Protein AF-A0AAN6Z1H6-F1 (afdb_monomer)

pLDDT: mean 76.04, std 21.42, range [24.66, 97.5]

Solvent-accessible surface area (backbone atoms only — not comparable to full-atom values): 47431 Å² total; per-residue (Å²): 139,84,82,83,89,82,88,86,86,88,84,87,85,90,84,88,84,87,89,84,86,88,87,84,89,80,89,89,84,88,83,88,84,92,82,80,89,83,86,86,81,89,85,87,90,83,91,79,81,91,78,90,87,77,72,71,80,70,68,73,78,77,84,67,89,88,81,72,81,83,78,87,69,53,67,67,57,52,42,50,53,51,51,49,38,56,76,65,69,59,62,73,57,93,87,54,74,83,73,93,44,70,42,42,28,66,88,69,48,81,40,50,40,87,68,32,25,45,75,45,89,84,46,80,63,17,37,47,36,42,26,71,75,68,75,46,92,73,48,36,52,23,64,68,50,54,68,50,26,71,71,36,80,94,52,34,54,57,42,46,34,72,50,68,54,31,37,44,51,70,52,64,55,38,94,62,71,97,85,48,50,40,62,15,68,70,41,48,52,34,33,76,74,40,35,67,60,43,51,48,37,48,45,76,44,29,85,80,48,42,60,66,77,52,76,83,77,88,74,77,90,85,82,83,92,64,86,50,75,85,50,76,92,42,33,62,63,44,48,50,51,57,20,58,35,61,34,67,16,41,67,76,40,67,46,38,37,36,73,23,28,47,62,24,75,80,40,56,78,31,29,24,62,65,81,66,85,68,81,86,72,76,60,78,65,64,91,87,46,94,76,42,64,65,65,50,49,50,51,57,44,63,75,38,76,93,59,71,36,79,31,67,38,57,54,60,29,26,48,73,62,83,69,52,79,44,71,68,58,52,68,43,43,82,36,46,23,40,73,64,75,53,73,68,50,50,52,57,36,49,62,66,47,60,95,52,98,73,55,62,70,54,53,52,52,47,53,51,52,46,40,41,55,74,71,47,74,92,77,59,96,75,66,73,82,67,48,75,65,60,51,50,54,52,36,50,54,52,25,52,47,40,60,79,33,59,69,44,79,41,67,53,52,103,88,45,98,60,60,46,63,39,37,48,90,65,37,27,32,46,65,67,86,65,49,79,78,46,46,50,47,39,84,80,44,55,94,40,49,62,46,44,37,68,46,49,56,32,48,63,59,49,71,62,54,52,51,58,34,47,78,68,62,58,45,82,44,56,70,58,48,54,47,39,51,31,50,51,12,54,58,70,68,47,86,79,90,63,94,69,81,77,71,74,64,48,79,38,52,71,42,38,25,37,52,39,60,61,104,59,86,83,70,64,57,38,56,38,29,65,70,52,80,63,46,33,27,29,76,46,70,68,51,42,65,19,33,62,46,68,38,27,30,37,74,55,43,43,63,62,49,64,33,83,51,23,38,54,41,36,66,74,53,57,50,74,72,32,30,39,83,73,26,50,77,49,72,50,72,49,72,50,68,67,43,81,35,68,72,47,22,49,54,48,35,75,39,25,70,66,58,50,70,61,43,53,87,86,53,54,73,65,59,52,49,52,53,45,47,25,37,62,49,37,41,34,25,44,23,81,41,31,36,35,23,45,30,28,47,58,95,88,40,82,44,73,30,43,74,37,84,37,53,50,48,76,50,68,46,99,86,57,34,28,40,35,39,31,46,62,58,68,66,44,44,71,75,43,54,69,59,76,59,47,57,56,53,51,34,58,76,54,59,33,76,81,82,45,74,68,57,54,51,46,54,46,46,57,57,60,51,85,52,65,66,57,49,51,52,52,52,52,58,50,61,75,68,54,80,76,73,80,78,83,68,90,79,84,91,78,84,88,85,83,86,90,82,88,86,87,90,86,82,90,81,92,88,82,85,88,80,89,78,88,84,85,87,84,134

Secondary structure (DSSP, 8-state):
-----------------------------------------------------SGGGTGGGG-S---SPPP---HHHHHHHHHHHHHTT----TTSPPP--EEEBTTS-EEEGGG-B---SS-TTSHHHHHHHHT----BB-HHHHHHHTTSTTTHHHHHHHTT--BSSPPSEEE-STT-EEE-HHHHHHHHH-HHHHHHHHHHTHHHHGGGT----S--------GGGG-SS--HHHHHHHHH-EEEBTTS-EEEGGG-B---HHHHTTEE-TT--S-S------TT-TT-HHHHHHHHHHHSGGG--B-SEEGGGBB--SSTT-GGGGGGGGGT-B-S--HHHHHHHHHHHTTS---HHHHHHHHHHHHHHHH--TT-TTS----HHHHHHHHHHHHHHHHHS--EEEP--TT-SS-EEE-GGG-BSS--TT-SSS-BHHHHHGGGHIIIIIIS-PPPP-HHHHHHHHHT--TT-HHHHHHHHHHHHHHHTSPP-S-PPPP-GGGS--EEEE----SSS----EEE-TT-TT-BB-SSHHHHHHHBTTB-EESS-HHHHHSTTTHHHHHHTTGGGSBHHHHEEEEEEEE-SEEE-HHHHHHHHHHHHHHHTTS-TTS-HHHHHHHHHHHHT-EEEEES-EEEEEEEEETTEEEEPPPEE-SEEEEE-TTS-EEEEE-S-HHHHHHT---HHHHHHHHHHTT----SHHHHHHHHHHHH---HHHHHHHHHHHHTTSPPPP---S---------------------------------

Mean predicted aligned error: 17.45 Å

Sequence (779 aa):
MDGCQGNGPLFPFDQYRRLAVTGRHSGPRDQIARASEFTPSRALQGTGRRGRRQDRAVQLRNQIPRGASEPRANCQEMVSHFVFLYRADWRPRKEDAPPALWCVGDDGEKYRLSTVYIPSTQDPYSASSIARRTEISLRFIHRRYIDTFQKLEPDGLDWLENSLGIAKLIRLAQTGGFWGTSIHVDFKLLLDRKPFEALGLLRFHWADYSPWFETETGTAHHEKQHPARQVLERREPLIQAIRRTQVPCHGNDAAKLSEKALPRESLLALVDTTSSGTAPGLPECEPSSLGCRICRFFKSVISFPKKRSTGPIPHDRLLNIARPEDGEWDFLEKFGVVVKPAPLMFMAHFRRLRGSRVTHKQISGLYEQLEKCVNGVPGDGKSSKINMEQKADLTEKIRKLFREDKSISLPPGSGRSVGEWVGNGTCVWDGPECLRHVPRVKDLYGSRQMLFHSIFGMPLADLVTLHEEALHMVPSDTNHIVSVLSTISRYLGRPQTGSGSVPDLSSCALFPVIPAIGDQQEAGTVLRTSRDRICCIPKSQLHRDSLLGVVDMSVLSSEEFSANALRTLRERLDLGSHFVSKLQKGKASEVGSAQQHPSYERRLRDKAPYISELIPNTLSRETIQIKKELLAHARAYASDRIDTRLIFDVDGCEVLGAPIMSDTYTQVTESGILELYLVADAHALELGYPPVALIEVLAELLCMPVRSENDRELLTNILYVHDNLLIKKELETRKGRIPSAPRRTAGTLKVHETKRQEEAEGDIGDKGVGSTQHIAPVI

Nearest PDB structures (foldseek):
  5oqp-assembly1_A  TM=2.921E-01  e=4.445E+00  Saccharomyces cerevisiae S288C
  5oqo-assembly1_A  TM=2.492E-01  e=9.529E+00  Saccharomyces cerevisiae S288C
  6tl3-assembly1_A-2  TM=1.986E-01  e=7.024E+00  Homo sapiens

Radius of gyration: 50.48 Å; Cα contacts (8 Å, |Δi|>4): 980; chains: 1; bounding box: 106×99×146 Å

Structure (mmCIF, N/CA/C/O backbone):
data_AF-A0AAN6Z1H6-F1
#
_entry.id   AF-A0AAN6Z1H6-F1
#
loop_
_atom_site.group_PDB
_atom_site.id
_atom_site.type_symbol
_atom_site.label_atom_id
_atom_site.label_alt_id
_atom_site.label_comp_id
_atom_site.label_asym_id
_atom_site.label_entity_id
_atom_site.label_seq_id
_atom_site.pdbx_PDB_ins_code
_atom_site.Cartn_x
_atom_site.Cartn_y
_atom_site.Cartn_z
_atom_site.occupancy
_atom_site.B_iso_or_equiv
_atom_site.auth_seq_id
_atom_site.auth_comp_id
_atom_site.auth_asym_id
_atom_site.auth_atom_id
_atom_site.pdbx_PDB_model_num
ATOM 1 N N . MET A 1 1 ? 59.622 22.713 50.030 1.00 32.44 1 MET A N 1
ATOM 2 C CA . MET A 1 1 ? 58.676 23.811 49.769 1.00 32.44 1 MET A CA 1
ATOM 3 C C . MET A 1 1 ? 57.700 23.310 48.712 1.00 32.44 1 MET A C 1
ATOM 5 O O . MET A 1 1 ? 57.835 23.646 47.548 1.00 32.44 1 MET A O 1
ATOM 9 N N . ASP A 1 2 ? 56.997 22.211 48.984 1.00 30.69 2 ASP A N 1
ATOM 10 C CA . ASP A 1 2 ? 55.766 22.096 49.805 1.00 30.69 2 ASP A CA 1
ATOM 11 C C . ASP A 1 2 ? 54.560 22.421 48.906 1.00 30.69 2 ASP A C 1
ATOM 13 O O . ASP A 1 2 ? 54.493 23.514 48.368 1.00 30.69 2 ASP A O 1
ATOM 17 N N . GLY A 1 3 ? 53.589 21.545 48.647 1.00 30.00 3 GLY A N 1
ATOM 18 C CA . GLY A 1 3 ? 53.361 20.187 49.119 1.00 30.00 3 GLY A CA 1
ATOM 19 C C . GLY A 1 3 ? 52.089 19.578 48.500 1.00 30.00 3 GLY A C 1
ATOM 20 O O . GLY A 1 3 ? 51.297 20.272 47.871 1.00 30.00 3 GLY A O 1
ATOM 21 N N . CYS A 1 4 ? 51.943 18.275 48.765 1.00 30.92 4 CYS A N 1
ATOM 22 C CA . CYS A 1 4 ? 50.718 17.468 48.912 1.00 30.92 4 CYS A CA 1
ATOM 23 C C . CYS A 1 4 ? 49.821 17.208 47.679 1.00 30.92 4 CYS A C 1
ATOM 25 O O . CYS A 1 4 ? 49.142 18.097 47.190 1.00 30.92 4 CYS A O 1
ATOM 27 N N . GLN A 1 5 ? 49.879 15.992 47.102 1.00 34.84 5 GLN A N 1
ATOM 28 C CA . GLN A 1 5 ? 49.076 14.767 47.404 1.00 34.84 5 GLN A CA 1
ATOM 29 C C . GLN A 1 5 ? 47.842 14.676 46.473 1.00 34.84 5 GLN A C 1
ATOM 31 O O . GLN A 1 5 ? 47.086 15.626 46.385 1.00 34.84 5 GLN A O 1
ATOM 36 N N . GLY A 1 6 ? 47.513 13.598 45.758 1.00 31.59 6 GLY A N 1
ATOM 37 C CA . GLY A 1 6 ? 48.061 12.249 45.630 1.00 31.59 6 GLY A CA 1
ATOM 38 C C . GLY A 1 6 ? 46.955 11.299 45.125 1.00 31.59 6 GLY A C 1
ATOM 39 O O . GLY A 1 6 ? 45.894 11.259 45.729 1.00 31.59 6 GLY A O 1
ATOM 40 N N . ASN A 1 7 ? 47.265 10.543 44.061 1.00 31.55 7 ASN A N 1
ATOM 41 C CA . ASN A 1 7 ? 46.788 9.200 43.656 1.00 31.55 7 ASN A CA 1
ATOM 42 C C . ASN A 1 7 ? 45.274 8.930 43.424 1.00 31.55 7 ASN A C 1
ATOM 44 O O . ASN A 1 7 ? 44.433 9.259 44.241 1.00 31.55 7 ASN A O 1
ATOM 48 N N . GLY A 1 8 ? 44.851 8.227 42.365 1.00 26.42 8 GLY A N 1
ATOM 49 C CA . GLY A 1 8 ? 45.611 7.440 41.391 1.00 26.42 8 GLY A CA 1
ATOM 50 C C . GLY A 1 8 ? 44.786 7.006 40.161 1.00 26.42 8 GLY A C 1
ATOM 51 O O . GLY A 1 8 ? 43.598 7.322 40.074 1.00 26.42 8 GLY A O 1
ATOM 52 N N . PRO A 1 9 ? 45.422 6.323 39.187 1.00 41.09 9 PRO A N 1
ATOM 53 C CA . PRO A 1 9 ? 44.843 6.049 37.877 1.00 41.09 9 PRO A CA 1
ATOM 54 C C . PRO A 1 9 ? 44.369 4.596 37.695 1.00 41.09 9 PRO A C 1
ATOM 56 O O . PRO A 1 9 ? 44.913 3.652 38.264 1.00 41.09 9 PRO A O 1
ATOM 59 N N . LEU A 1 10 ? 43.373 4.445 36.822 1.00 31.31 10 LEU A N 1
ATOM 60 C CA . LEU A 1 10 ? 42.936 3.211 36.167 1.00 31.31 10 LEU A CA 1
ATOM 61 C C . LEU A 1 10 ? 43.654 3.087 34.821 1.00 31.31 10 LEU A C 1
ATOM 63 O O . LEU A 1 10 ? 43.655 4.075 34.096 1.00 31.31 10 LEU A O 1
ATOM 67 N N . PHE A 1 11 ? 44.188 1.906 34.477 1.00 29.44 11 PHE A N 1
ATOM 68 C CA . PHE A 1 11 ? 44.301 1.380 33.099 1.00 29.44 11 PHE A CA 1
ATOM 69 C C . PHE A 1 11 ? 44.821 -0.089 33.089 1.00 29.44 11 PHE A C 1
ATOM 71 O O . PHE A 1 11 ? 45.165 -0.595 34.156 1.00 29.44 11 PHE A O 1
ATOM 78 N N . PRO A 1 12 ? 44.763 -0.830 31.955 1.00 53.59 12 PRO A N 1
ATOM 79 C CA . PRO A 1 12 ? 44.134 -2.156 31.843 1.00 53.59 12 PRO A CA 1
ATOM 80 C C . PRO A 1 12 ? 45.123 -3.281 31.465 1.00 53.59 12 PRO A C 1
ATOM 82 O O . PRO A 1 12 ? 46.253 -2.983 31.107 1.00 53.59 12 PRO A O 1
ATOM 85 N N . PHE A 1 13 ? 44.696 -4.555 31.446 1.00 26.22 13 PHE A N 1
ATOM 86 C CA . PHE A 1 13 ? 45.463 -5.642 30.806 1.00 26.22 13 PHE A CA 1
ATOM 87 C C . PHE A 1 13 ? 44.588 -6.806 30.276 1.00 26.22 13 PHE A C 1
ATOM 89 O O . PHE A 1 13 ? 43.835 -7.428 31.020 1.00 26.22 13 PHE A O 1
ATOM 96 N N . ASP A 1 14 ? 44.744 -7.037 28.968 1.00 27.75 14 ASP A N 1
ATOM 97 C CA . ASP A 1 14 ? 45.062 -8.268 28.222 1.00 27.75 14 ASP A CA 1
ATOM 98 C C . ASP A 1 14 ? 44.199 -9.536 28.070 1.00 27.75 14 ASP A C 1
ATOM 100 O O . ASP A 1 14 ? 43.506 -10.053 28.941 1.00 27.75 14 ASP A O 1
ATOM 104 N N . GLN A 1 15 ? 44.382 -10.044 26.844 1.00 29.66 15 GLN A N 1
ATOM 105 C CA . GLN A 1 15 ? 43.905 -11.250 26.183 1.00 29.66 15 GLN A CA 1
ATOM 106 C C . GLN A 1 15 ? 44.782 -12.502 26.436 1.00 29.66 15 GLN A C 1
ATOM 108 O O . GLN A 1 15 ? 45.945 -12.422 26.813 1.00 29.66 15 GLN A O 1
ATOM 113 N N . TYR A 1 16 ? 44.217 -13.637 25.991 1.00 28.70 16 TYR A N 1
ATOM 114 C CA . TYR A 1 16 ? 44.826 -14.882 25.479 1.00 28.70 16 TYR A CA 1
ATOM 115 C C . TYR A 1 16 ? 45.228 -16.021 26.437 1.00 28.70 16 TYR A C 1
ATOM 117 O O . TYR A 1 16 ? 46.261 -15.993 27.097 1.00 28.70 16 TYR A O 1
ATOM 125 N N . ARG A 1 17 ? 44.560 -17.176 26.246 1.00 26.22 17 ARG A N 1
ATOM 126 C CA . ARG A 1 17 ? 45.247 -18.450 25.944 1.00 26.22 17 ARG A CA 1
ATOM 127 C C . ARG A 1 17 ? 44.363 -19.441 25.171 1.00 26.22 17 ARG A C 1
ATOM 129 O O . ARG A 1 17 ? 43.202 -19.648 25.500 1.00 26.22 17 ARG A O 1
ATOM 136 N N . ARG A 1 18 ? 44.964 -20.040 24.137 1.00 30.25 18 ARG A N 1
ATOM 137 C CA . ARG A 1 18 ? 44.474 -21.146 23.292 1.00 30.25 18 ARG A CA 1
ATOM 138 C C . ARG A 1 18 ? 44.663 -22.499 23.991 1.00 30.25 18 ARG A C 1
ATOM 140 O O . ARG A 1 18 ? 45.609 -22.624 24.760 1.00 30.25 18 ARG A O 1
ATOM 147 N N . LEU A 1 19 ? 43.915 -23.520 23.562 1.00 29.09 19 LEU A N 1
ATOM 148 C CA . LEU A 1 19 ? 44.449 -24.847 23.202 1.00 29.09 19 LEU A CA 1
ATOM 149 C C . LEU A 1 19 ? 43.497 -25.540 22.208 1.00 29.09 19 LEU A C 1
ATOM 151 O O . LEU A 1 19 ? 42.280 -25.427 22.316 1.00 29.09 19 LEU A O 1
ATOM 155 N N . ALA A 1 20 ? 44.084 -26.209 21.217 1.00 30.05 20 ALA A N 1
ATOM 156 C CA . ALA A 1 20 ? 43.436 -26.904 20.109 1.00 30.05 20 ALA A CA 1
ATOM 157 C C . ALA A 1 20 ? 43.574 -28.424 20.276 1.00 30.05 20 ALA A C 1
ATOM 159 O O . ALA A 1 20 ? 44.608 -28.865 20.772 1.00 30.05 20 ALA A O 1
ATOM 160 N N . VAL A 1 21 ? 42.614 -29.209 19.769 1.00 29.36 21 VAL A N 1
ATOM 161 C CA . VAL A 1 21 ? 42.832 -30.597 19.317 1.00 29.36 21 VAL A CA 1
ATOM 162 C C . VAL A 1 21 ? 42.009 -30.858 18.045 1.00 29.36 21 VAL A C 1
ATOM 164 O O . VAL A 1 21 ? 40.866 -30.436 17.906 1.00 29.36 21 VAL A O 1
ATOM 167 N N . THR A 1 22 ? 42.685 -31.524 17.117 1.00 32.28 22 THR A N 1
ATOM 168 C CA . THR A 1 22 ? 42.391 -32.000 15.755 1.00 32.28 22 THR A CA 1
ATOM 169 C C . THR A 1 22 ? 41.162 -32.920 15.625 1.00 32.28 22 THR A C 1
ATOM 171 O O . THR A 1 22 ? 40.893 -33.696 16.530 1.00 32.28 22 THR A O 1
ATOM 174 N N . GLY A 1 23 ? 40.433 -32.937 14.500 1.00 26.42 23 GLY A N 1
ATOM 175 C CA . GLY A 1 23 ? 40.748 -33.819 13.363 1.00 26.42 23 GLY A CA 1
ATOM 176 C C . GLY A 1 23 ? 39.588 -33.956 12.350 1.00 26.42 23 GLY A C 1
ATOM 177 O O . GLY A 1 23 ? 38.447 -33.631 12.654 1.00 26.42 23 GLY A O 1
ATOM 178 N N . ARG A 1 24 ? 39.939 -34.371 11.125 1.00 30.38 24 ARG A N 1
ATOM 179 C CA . ARG A 1 24 ? 39.237 -34.242 9.826 1.00 30.38 24 ARG A CA 1
ATOM 180 C C . ARG A 1 24 ? 38.237 -35.365 9.460 1.00 30.38 24 ARG A C 1
ATOM 182 O O . ARG A 1 24 ? 38.303 -36.449 10.022 1.00 30.38 24 ARG A O 1
ATOM 189 N N . HIS A 1 25 ? 37.542 -35.108 8.332 1.00 30.39 25 HIS A N 1
ATOM 190 C CA . HIS A 1 25 ? 36.912 -36.020 7.342 1.00 30.39 25 HIS A CA 1
ATOM 191 C C . HIS A 1 25 ? 35.536 -36.585 7.739 1.00 30.39 25 HIS A C 1
ATOM 193 O O . HIS A 1 25 ? 35.315 -36.891 8.895 1.00 30.39 25 HIS A O 1
ATOM 199 N N . SER A 1 26 ? 34.525 -36.733 6.876 1.00 29.98 26 SER A N 1
ATOM 200 C CA . SER A 1 26 ? 34.370 -36.721 5.407 1.00 29.98 26 SER A CA 1
ATOM 201 C C . SER A 1 26 ? 32.870 -36.547 5.077 1.00 29.98 26 SER A C 1
ATOM 203 O O . SER A 1 26 ? 32.032 -36.767 5.945 1.00 29.98 26 SER A O 1
ATOM 205 N N . GLY A 1 27 ? 32.537 -36.143 3.845 1.00 28.19 27 GLY A N 1
ATOM 206 C CA . GLY A 1 27 ? 31.167 -35.856 3.391 1.00 28.19 27 GLY A CA 1
ATOM 207 C C . GLY A 1 27 ? 30.262 -37.079 3.103 1.00 28.19 27 GLY A C 1
ATOM 208 O O . GLY A 1 27 ? 30.338 -38.079 3.809 1.00 28.19 27 GLY A O 1
ATOM 209 N N . PRO A 1 28 ? 29.363 -36.998 2.102 1.00 63.09 28 PRO A N 1
ATOM 210 C CA . PRO A 1 28 ? 27.909 -37.070 2.300 1.00 63.09 28 PRO A CA 1
ATOM 211 C C . PRO A 1 28 ? 27.262 -38.326 1.685 1.00 63.09 28 PRO A C 1
ATOM 213 O O . PRO A 1 28 ? 27.869 -38.945 0.813 1.00 63.09 28 PRO A O 1
ATOM 216 N N . ARG A 1 29 ? 26.004 -38.647 2.051 1.00 28.69 29 ARG A N 1
ATOM 217 C CA . ARG A 1 29 ? 25.002 -39.243 1.134 1.00 28.69 29 ARG A CA 1
ATOM 218 C C . ARG A 1 29 ? 23.614 -39.461 1.744 1.00 28.69 29 ARG A C 1
ATOM 220 O O . ARG A 1 29 ? 23.468 -39.815 2.909 1.00 28.69 29 ARG A O 1
ATOM 227 N N . ASP A 1 30 ? 22.637 -39.281 0.861 1.00 30.47 30 ASP A N 1
ATOM 228 C CA . ASP A 1 30 ? 21.223 -39.648 0.922 1.00 30.47 30 ASP A CA 1
ATOM 229 C C . ASP A 1 30 ? 20.964 -41.133 1.239 1.00 30.47 30 ASP A C 1
ATOM 231 O O . ASP A 1 30 ? 21.751 -41.988 0.837 1.00 30.47 30 ASP A O 1
ATOM 235 N N . GLN A 1 31 ? 19.800 -41.445 1.833 1.00 30.94 31 GLN A N 1
ATOM 236 C CA . GLN A 1 31 ? 18.693 -42.194 1.192 1.00 30.94 31 GLN A CA 1
ATOM 237 C C . GLN A 1 31 ? 17.678 -42.792 2.203 1.00 30.94 31 GLN A C 1
ATOM 239 O O . GLN A 1 31 ? 18.045 -43.546 3.091 1.00 30.94 31 GLN A O 1
ATOM 244 N N . ILE A 1 32 ? 16.392 -42.489 1.950 1.00 28.73 32 ILE A N 1
ATOM 245 C CA . ILE A 1 32 ? 15.232 -43.404 1.767 1.00 28.73 32 ILE A CA 1
ATOM 246 C C . ILE A 1 32 ? 14.691 -44.268 2.945 1.00 28.73 32 ILE A C 1
ATOM 248 O O . ILE A 1 32 ? 15.424 -44.941 3.653 1.00 28.73 32 ILE A O 1
ATOM 252 N N . ALA A 1 33 ? 13.341 -44.354 2.959 1.00 28.58 33 ALA A N 1
ATOM 253 C CA . ALA A 1 33 ? 12.424 -45.388 3.505 1.00 28.58 33 ALA A CA 1
ATOM 254 C C . ALA A 1 33 ? 11.833 -45.122 4.908 1.00 28.58 33 ALA A C 1
ATOM 256 O O . ALA A 1 33 ? 12.551 -45.085 5.892 1.00 28.58 33 ALA A O 1
ATOM 257 N N . ARG A 1 34 ? 10.536 -44.779 5.027 1.00 26.34 34 ARG A N 1
ATOM 258 C CA . ARG A 1 34 ? 9.296 -45.615 4.980 1.00 26.34 34 ARG A CA 1
ATOM 259 C C . ARG A 1 34 ? 8.906 -46.203 6.347 1.00 26.34 34 ARG A C 1
ATOM 261 O O . ARG A 1 34 ? 9.680 -46.964 6.905 1.00 26.34 34 ARG A O 1
ATOM 268 N N . ALA A 1 35 ? 7.663 -45.917 6.764 1.00 25.53 35 ALA A N 1
ATOM 269 C CA . ALA A 1 35 ? 6.669 -46.790 7.436 1.00 25.53 35 ALA A CA 1
ATOM 270 C C . ALA A 1 35 ? 5.646 -45.883 8.167 1.00 25.53 35 ALA A C 1
ATOM 272 O O . ALA A 1 35 ? 6.028 -45.125 9.051 1.00 25.53 35 ALA A O 1
ATOM 273 N N . SER A 1 36 ? 4.432 -45.682 7.630 1.00 25.92 36 SER A N 1
ATOM 274 C CA . SER A 1 36 ? 3.200 -46.475 7.876 1.00 25.92 36 SER A CA 1
ATOM 275 C C . SER A 1 36 ? 2.722 -46.385 9.333 1.00 25.92 36 SER A C 1
ATOM 277 O O . SER A 1 36 ? 3.413 -46.824 10.242 1.00 25.92 36 SER A O 1
ATOM 279 N N . GLU A 1 37 ? 1.643 -45.633 9.577 1.00 28.11 37 GLU A N 1
ATOM 280 C CA . GLU A 1 37 ? 0.295 -46.166 9.878 1.00 28.11 37 GLU A CA 1
ATOM 281 C C . GLU A 1 37 ? 0.230 -46.986 11.170 1.00 28.11 37 GLU A C 1
ATOM 283 O O . GLU A 1 37 ? 0.835 -48.041 11.237 1.00 28.11 37 GLU A O 1
ATOM 288 N N . PHE A 1 38 ? -0.549 -46.523 12.157 1.00 24.66 38 PHE A N 1
ATOM 289 C CA . PHE A 1 38 ? -1.470 -47.349 12.958 1.00 24.66 38 PHE A CA 1
ATOM 290 C C . PHE A 1 38 ? -2.268 -46.450 13.926 1.00 24.66 38 PHE A C 1
ATOM 292 O O . PHE A 1 38 ? -1.777 -46.009 14.961 1.00 24.66 38 PHE A O 1
ATOM 299 N N . THR A 1 39 ? -3.536 -46.193 13.601 1.00 35.00 39 THR A N 1
ATOM 300 C CA . THR A 1 39 ? -4.613 -46.135 14.609 1.00 35.00 39 THR A CA 1
ATOM 301 C C . THR A 1 39 ? -4.982 -47.570 14.991 1.00 35.00 39 THR A C 1
ATOM 303 O O . THR A 1 39 ? -4.963 -48.427 14.106 1.00 35.00 39 THR A O 1
ATOM 306 N N . PRO A 1 40 ? -5.390 -47.858 16.242 1.00 35.34 40 PRO A N 1
ATOM 307 C CA . PRO A 1 40 ? -6.832 -48.020 16.447 1.00 35.34 40 PRO A CA 1
ATOM 308 C C . PRO A 1 40 ? -7.382 -47.627 17.834 1.00 35.34 40 PRO A C 1
ATOM 310 O O . PRO A 1 40 ? -6.690 -47.486 18.838 1.00 35.34 40 PRO A O 1
ATOM 313 N N . SER A 1 41 ? -8.704 -47.477 17.815 1.00 26.81 41 SER A N 1
ATOM 314 C CA . SER A 1 41 ? -9.670 -47.222 18.884 1.00 26.81 41 SER A CA 1
ATOM 315 C C . SER A 1 41 ? -9.916 -48.394 19.853 1.00 26.81 41 SER A C 1
ATOM 317 O O . SER A 1 41 ? -9.819 -49.539 19.434 1.00 26.81 41 SER A O 1
ATOM 319 N N . ARG A 1 42 ? -10.485 -48.053 21.036 1.00 28.56 42 ARG A N 1
ATOM 320 C CA . ARG A 1 42 ? -11.494 -48.797 21.860 1.00 28.56 42 ARG A CA 1
ATOM 321 C C . ARG A 1 42 ? -11.071 -50.168 22.455 1.00 28.56 42 ARG A C 1
ATOM 323 O O . ARG A 1 42 ? -10.469 -50.969 21.774 1.00 28.56 42 ARG A O 1
ATOM 330 N N . ALA A 1 43 ? -11.433 -50.598 23.672 1.00 29.17 43 ALA A N 1
ATOM 331 C CA . ALA A 1 43 ? -12.290 -50.095 24.750 1.00 29.17 43 ALA A CA 1
ATOM 332 C C . ALA A 1 43 ? -12.108 -50.943 26.047 1.00 29.17 43 ALA A C 1
ATOM 334 O O . ALA A 1 43 ? -11.539 -52.025 25.999 1.00 29.17 43 ALA A O 1
ATOM 335 N N . LEU A 1 44 ? -12.755 -50.472 27.129 1.00 30.03 44 LEU A N 1
ATOM 336 C CA . LEU A 1 44 ? -13.356 -51.196 28.274 1.00 30.03 44 LEU A CA 1
ATOM 337 C C . LEU A 1 44 ? -12.573 -51.433 29.591 1.00 30.03 44 LEU A C 1
ATOM 339 O O . LEU A 1 44 ? -11.615 -52.184 29.674 1.00 30.03 44 LEU A O 1
ATOM 343 N N . GLN A 1 45 ? -13.209 -50.872 30.634 1.00 30.62 45 GLN A N 1
ATOM 344 C CA . GLN A 1 45 ? -13.415 -51.349 32.012 1.00 30.62 45 GLN A CA 1
ATOM 345 C C . GLN A 1 45 ? -12.271 -51.290 33.038 1.00 30.62 45 GLN A C 1
ATOM 347 O O . GLN A 1 45 ? -11.334 -52.074 33.046 1.00 30.62 45 GLN A O 1
ATOM 352 N N . GLY A 1 46 ? -12.483 -50.415 34.026 1.00 26.88 46 GLY A N 1
ATOM 353 C CA . GLY A 1 46 ? -11.797 -50.403 35.314 1.00 26.88 46 GLY A CA 1
ATOM 354 C C . GLY A 1 46 ? -12.570 -49.544 36.313 1.00 26.88 46 GLY A C 1
ATOM 355 O O . GLY A 1 46 ? -12.451 -48.325 36.338 1.00 26.88 46 GLY A O 1
ATOM 356 N N . THR A 1 47 ? -13.422 -50.190 37.102 1.00 37.25 47 THR A N 1
ATOM 357 C CA . THR A 1 47 ? -14.179 -49.633 38.230 1.00 37.25 47 THR A CA 1
ATOM 358 C C . THR A 1 47 ? -13.259 -49.036 39.301 1.00 37.25 47 THR A C 1
ATOM 360 O O . THR A 1 47 ? -12.320 -49.703 39.727 1.00 37.25 47 THR A O 1
ATOM 363 N N . GLY A 1 48 ? -13.559 -47.839 39.819 1.00 28.95 48 GLY A N 1
ATOM 364 C CA . GLY A 1 48 ? -12.748 -47.240 40.886 1.00 28.95 48 GLY A CA 1
ATOM 365 C C . GLY A 1 48 ? -13.342 -45.991 41.539 1.00 28.95 48 GLY A C 1
ATOM 366 O O . GLY A 1 48 ? -13.034 -44.876 41.152 1.00 28.95 48 GLY A O 1
ATOM 367 N N . ARG A 1 49 ? -14.202 -46.220 42.537 1.00 29.64 49 ARG A N 1
ATOM 368 C CA . ARG A 1 49 ? -14.475 -45.423 43.754 1.00 29.64 49 ARG A CA 1
ATOM 369 C C . ARG A 1 49 ? -14.315 -43.882 43.748 1.00 29.64 49 ARG A C 1
ATOM 371 O O . ARG A 1 49 ? -13.233 -43.317 43.672 1.00 29.64 49 ARG A O 1
ATOM 378 N N . ARG A 1 50 ? -15.457 -43.258 44.076 1.00 34.88 50 ARG A N 1
ATOM 379 C CA . ARG A 1 50 ? -15.692 -41.966 44.755 1.00 34.88 50 ARG A CA 1
ATOM 380 C C . ARG A 1 50 ? -14.540 -41.464 45.648 1.00 34.88 50 ARG A C 1
ATOM 382 O O . ARG A 1 50 ? -14.081 -42.192 46.522 1.00 34.88 50 ARG A O 1
ATOM 389 N N . GLY A 1 51 ? -14.241 -40.162 45.559 1.00 28.86 51 GLY A N 1
ATOM 390 C CA . GLY A 1 51 ? -13.393 -39.464 46.534 1.00 28.86 51 GLY A CA 1
ATOM 391 C C . GLY A 1 51 ? -13.269 -37.948 46.328 1.00 28.86 51 GLY A C 1
ATOM 392 O O . GLY A 1 51 ? -12.252 -37.477 45.839 1.00 28.86 51 GLY A O 1
ATOM 393 N N . ARG A 1 52 ? -14.314 -37.199 46.710 1.00 39.50 52 ARG A N 1
ATOM 394 C CA . ARG A 1 52 ? -14.319 -35.792 47.184 1.00 39.50 52 ARG A CA 1
ATOM 395 C C . ARG A 1 52 ? -13.173 -34.864 46.722 1.00 39.50 52 ARG A C 1
ATOM 397 O O . ARG A 1 52 ? -12.143 -34.765 47.383 1.00 39.50 52 ARG A O 1
ATOM 404 N N . ARG A 1 53 ? -13.429 -34.037 45.702 1.00 33.59 53 ARG A N 1
ATOM 405 C CA . ARG A 1 53 ? -12.739 -32.747 45.484 1.00 33.59 53 ARG A CA 1
ATOM 406 C C . ARG A 1 53 ? -13.698 -31.713 44.879 1.00 33.59 53 ARG A C 1
ATOM 408 O O . ARG A 1 53 ? -13.554 -31.338 43.725 1.00 33.59 53 ARG A O 1
ATOM 415 N N . GLN A 1 54 ? -14.679 -31.254 45.657 1.00 33.31 54 GLN A N 1
ATOM 416 C CA . GLN A 1 54 ? -15.466 -30.056 45.312 1.00 33.31 54 GLN A CA 1
ATOM 417 C C . GLN A 1 54 ? -15.742 -29.103 46.494 1.00 33.31 54 GLN A C 1
ATOM 419 O O . GLN A 1 54 ? -16.211 -27.996 46.269 1.00 33.31 54 GLN A O 1
ATOM 424 N N . ASP A 1 55 ? -15.302 -29.422 47.718 1.00 32.81 55 ASP A N 1
ATOM 425 C CA . ASP A 1 55 ? -15.542 -28.568 48.901 1.00 32.81 55 ASP A CA 1
ATOM 426 C C . ASP A 1 55 ? -14.456 -27.513 49.190 1.00 32.81 55 ASP A C 1
ATOM 428 O O . ASP A 1 55 ? -14.541 -26.763 50.161 1.00 32.81 55 ASP A O 1
ATOM 432 N N . ARG A 1 56 ? -13.416 -27.392 48.353 1.00 33.25 56 ARG A N 1
ATOM 433 C CA . ARG A 1 56 ? -12.286 -26.487 48.650 1.00 33.25 56 ARG A CA 1
ATOM 434 C C . ARG A 1 56 ? -12.504 -25.020 48.258 1.00 33.25 56 ARG A C 1
ATOM 436 O O . ARG A 1 56 ? -11.729 -24.173 48.689 1.00 33.25 56 ARG A O 1
ATOM 443 N N . ALA A 1 57 ? -13.559 -24.699 47.507 1.00 32.97 57 ALA A N 1
ATOM 444 C CA . ALA A 1 57 ? -13.867 -23.317 47.118 1.00 32.97 57 ALA A CA 1
ATOM 445 C C . ALA A 1 57 ? -14.633 -22.524 48.199 1.00 32.97 57 ALA A C 1
ATOM 447 O O . ALA A 1 57 ? -14.698 -21.300 48.128 1.00 32.97 57 ALA A O 1
ATOM 448 N N . VAL A 1 58 ? -15.160 -23.192 49.235 1.00 37.50 58 VAL A N 1
ATOM 449 C CA . VAL A 1 58 ? -15.896 -22.541 50.338 1.00 37.50 58 VAL A CA 1
ATOM 450 C C . VAL A 1 58 ? -14.993 -22.240 51.549 1.00 37.50 58 VAL A C 1
ATOM 452 O O . VAL A 1 58 ? -15.294 -21.347 52.336 1.00 37.50 58 VAL A O 1
ATOM 455 N N . GLN A 1 59 ? -13.824 -22.882 51.669 1.00 34.72 59 GLN A N 1
ATOM 456 C CA . GLN A 1 59 ? -12.910 -22.707 52.814 1.00 34.72 59 GLN A CA 1
ATOM 457 C C . GLN A 1 59 ? -11.912 -21.540 52.707 1.00 34.72 59 GLN A C 1
ATOM 459 O O . GLN A 1 59 ? -11.285 -21.189 53.703 1.00 34.72 59 GLN A O 1
ATOM 464 N N . LEU A 1 60 ? -11.797 -20.877 51.552 1.00 37.00 60 LEU A N 1
ATOM 465 C CA . LEU A 1 60 ? -10.943 -19.686 51.397 1.00 37.00 60 LEU A CA 1
ATOM 466 C C . LEU A 1 60 ? -11.614 -18.374 51.861 1.00 37.00 60 LEU A C 1
ATOM 468 O O . LEU A 1 60 ? -11.000 -17.315 51.784 1.00 37.00 60 LEU A O 1
ATOM 472 N N . ARG A 1 61 ? -12.846 -18.423 52.395 1.00 42.88 61 ARG A N 1
ATOM 473 C CA . ARG A 1 61 ? -13.598 -17.241 52.868 1.00 42.88 61 ARG A CA 1
A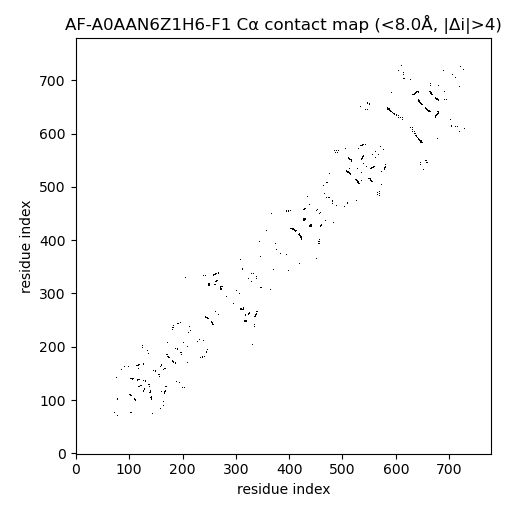TOM 474 C C . ARG A 1 61 ? -13.114 -16.633 54.197 1.00 42.88 61 ARG A C 1
ATOM 476 O O . ARG A 1 61 ? -13.507 -15.513 54.498 1.00 42.88 61 ARG A O 1
ATOM 483 N N . ASN A 1 62 ? -12.258 -17.311 54.970 1.00 35.25 62 ASN A N 1
ATOM 484 C CA . ASN A 1 62 ? -12.036 -16.968 56.388 1.00 35.25 62 ASN A CA 1
ATOM 485 C C . ASN A 1 62 ? -10.623 -16.479 56.765 1.00 35.25 62 ASN A C 1
ATOM 487 O O . ASN A 1 62 ? -10.280 -16.481 57.947 1.00 35.25 62 ASN A O 1
ATOM 491 N N . GLN A 1 63 ? -9.801 -16.029 55.815 1.00 35.78 63 GLN A N 1
ATOM 492 C CA . GLN A 1 63 ? -8.491 -15.435 56.129 1.00 35.78 63 GLN A CA 1
ATOM 493 C C . GLN A 1 63 ? -8.414 -13.974 55.668 1.00 35.78 63 GLN A C 1
ATOM 495 O O . GLN A 1 63 ? -7.744 -13.633 54.701 1.00 35.78 63 GLN A O 1
ATOM 500 N N . ILE A 1 64 ? -9.128 -13.104 56.386 1.00 44.50 64 ILE A N 1
ATOM 501 C CA . ILE A 1 64 ? -8.946 -11.644 56.377 1.00 44.50 64 ILE A CA 1
ATOM 502 C C . ILE A 1 64 ? -8.438 -11.262 57.783 1.00 44.50 64 ILE A C 1
ATOM 504 O O . ILE A 1 64 ? -8.916 -11.856 58.754 1.00 44.50 64 ILE A O 1
ATOM 508 N N . PRO A 1 65 ? -7.486 -10.319 57.945 1.00 39.03 65 PRO A N 1
ATOM 509 C CA . PRO A 1 65 ? -6.875 -10.027 59.243 1.00 39.03 65 PRO A CA 1
ATOM 510 C C . PRO A 1 65 ? -7.912 -9.653 60.316 1.00 39.03 65 PRO A C 1
ATOM 512 O O . PRO A 1 65 ? -8.745 -8.760 60.124 1.00 39.03 65 PRO A O 1
ATOM 515 N N . ARG A 1 66 ? -7.850 -10.353 61.456 1.00 41.34 66 ARG A N 1
ATOM 516 C CA . ARG A 1 66 ? -8.667 -10.130 62.658 1.00 41.34 66 ARG A CA 1
ATOM 517 C C . ARG A 1 66 ? -8.150 -8.896 63.405 1.00 41.34 66 ARG A C 1
ATOM 519 O O . ARG A 1 66 ? -7.228 -9.012 64.200 1.00 41.34 66 ARG A O 1
ATOM 526 N N . GLY A 1 67 ? -8.724 -7.727 63.124 1.00 41.91 67 GLY A N 1
ATOM 527 C CA . GLY A 1 67 ? -8.411 -6.473 63.831 1.00 41.91 67 GLY A CA 1
ATOM 528 C C . GLY A 1 67 ? -9.590 -5.819 64.562 1.00 41.91 67 GLY A C 1
ATOM 529 O O . GLY A 1 67 ? -9.384 -4.883 65.319 1.00 41.91 67 GLY A O 1
ATOM 530 N N . ALA A 1 68 ? -10.820 -6.302 64.376 1.00 54.44 68 ALA A N 1
ATOM 531 C CA . ALA A 1 68 ? -11.994 -5.811 65.094 1.00 54.44 68 ALA A CA 1
ATOM 532 C C . ALA A 1 68 ? -12.878 -7.009 65.440 1.00 54.44 68 ALA A C 1
ATOM 534 O O . ALA A 1 68 ? -13.252 -7.772 64.545 1.00 54.44 68 ALA A O 1
ATOM 535 N N . SER A 1 69 ? -13.145 -7.215 66.729 1.00 64.12 69 SER A N 1
ATOM 536 C CA . SER A 1 69 ? -14.078 -8.234 67.201 1.00 64.12 69 SER A CA 1
ATOM 537 C C . SER A 1 69 ? -15.478 -7.951 66.660 1.00 64.12 69 SER A C 1
ATOM 539 O O . SER A 1 69 ? -15.901 -6.801 66.542 1.00 64.12 69 SER A O 1
ATOM 541 N N . GLU A 1 70 ? -16.190 -9.013 66.295 1.00 71.62 70 GLU A N 1
ATOM 542 C CA . GLU A 1 70 ? -17.571 -8.919 65.837 1.00 71.62 70 GLU A CA 1
ATOM 543 C C . GLU A 1 70 ? -18.452 -8.312 66.950 1.00 71.62 70 GLU A C 1
ATOM 545 O O . GLU A 1 70 ? -18.374 -8.753 68.104 1.00 71.62 70 GLU A O 1
ATOM 550 N N . PRO A 1 71 ? -19.262 -7.279 66.659 1.00 76.00 71 PRO A N 1
ATOM 551 C CA . PRO A 1 71 ? -20.046 -6.606 67.687 1.00 76.00 71 PRO A CA 1
ATOM 552 C C . PRO A 1 71 ? -21.147 -7.521 68.235 1.00 76.00 71 PRO A C 1
ATOM 554 O O . PRO A 1 71 ? -21.841 -8.193 67.477 1.00 76.00 71 PRO A O 1
ATOM 557 N N . ARG A 1 72 ? -21.373 -7.513 69.556 1.00 83.56 72 ARG A N 1
ATOM 558 C CA . ARG A 1 72 ? -22.450 -8.290 70.211 1.00 83.56 72 ARG A CA 1
ATOM 559 C C . ARG A 1 72 ? -23.847 -7.669 70.083 1.00 83.56 72 ARG A C 1
ATOM 561 O O . ARG A 1 72 ? -24.820 -8.347 70.386 1.00 83.56 72 ARG A O 1
ATOM 568 N N . ALA A 1 73 ? -23.945 -6.435 69.593 1.00 84.50 73 ALA A N 1
ATOM 569 C CA . ALA A 1 73 ? -25.196 -5.685 69.499 1.00 84.50 73 ALA A CA 1
ATOM 570 C C . ALA A 1 73 ? -26.268 -6.394 68.647 1.00 84.50 73 ALA A C 1
ATOM 572 O O . ALA A 1 73 ? -25.939 -7.067 67.663 1.00 84.50 73 ALA A O 1
ATOM 573 N N . ASN A 1 74 ? -27.541 -6.246 69.015 1.00 90.44 74 ASN A N 1
ATOM 574 C CA . ASN A 1 74 ? -28.674 -6.724 68.213 1.00 90.44 74 ASN A CA 1
ATOM 575 C C . ASN A 1 74 ? -28.999 -5.745 67.060 1.00 90.44 74 ASN A C 1
ATOM 577 O O . ASN A 1 74 ? -28.470 -4.635 66.997 1.00 90.44 74 ASN A O 1
ATOM 581 N N . CYS A 1 75 ? -29.882 -6.133 66.130 1.00 93.94 75 CYS A N 1
ATOM 582 C CA . CYS A 1 75 ? -30.212 -5.292 64.970 1.00 93.94 75 CYS A CA 1
ATOM 583 C C . CYS A 1 75 ? -30.736 -3.900 65.358 1.00 93.94 75 CYS A C 1
ATOM 585 O O . CYS A 1 75 ? -30.397 -2.926 64.690 1.00 93.94 75 CYS A O 1
ATOM 587 N N . GLN A 1 76 ? -31.537 -3.787 66.422 1.00 95.06 76 GLN A N 1
ATOM 588 C CA . GLN A 1 76 ? -32.098 -2.502 66.840 1.00 95.06 76 GLN A CA 1
ATOM 589 C C . GLN A 1 76 ? -31.013 -1.569 67.382 1.00 95.06 76 GLN A C 1
ATOM 591 O O . GLN A 1 76 ? -30.980 -0.395 67.028 1.00 95.06 76 GLN A O 1
ATOM 596 N N . GLU A 1 77 ? -30.103 -2.097 68.195 1.00 95.19 77 GLU A N 1
ATOM 597 C CA . GLU A 1 77 ? -28.958 -1.355 68.727 1.00 95.19 77 GLU A CA 1
ATOM 598 C C . GLU A 1 77 ? -28.037 -0.873 67.604 1.00 95.19 77 GLU A C 1
ATOM 600 O O . GLU A 1 77 ? -27.644 0.292 67.582 1.00 95.19 77 GLU A O 1
ATOM 605 N N . MET A 1 78 ? -27.752 -1.728 66.615 1.00 95.00 78 MET A N 1
ATOM 606 C CA . MET A 1 78 ? -26.918 -1.336 65.478 1.00 95.00 78 MET A CA 1
ATOM 607 C C . MET A 1 78 ? -27.587 -0.280 64.588 1.00 95.00 78 MET A C 1
ATOM 609 O O . MET A 1 78 ? -26.893 0.603 64.087 1.00 95.00 78 MET A O 1
ATOM 613 N N . VAL A 1 79 ? -28.913 -0.320 64.409 1.00 96.50 79 VAL A N 1
ATOM 614 C CA . VAL A 1 79 ? -29.652 0.766 63.740 1.00 96.50 79 VAL A CA 1
ATOM 615 C C . VAL A 1 79 ? -29.535 2.056 64.555 1.00 96.50 79 VAL A C 1
ATOM 617 O O . VAL A 1 79 ? -29.168 3.087 63.996 1.00 96.50 79 VAL A O 1
ATOM 620 N N . SER A 1 80 ? -29.753 2.005 65.873 1.00 96.81 80 SER A N 1
ATOM 621 C CA . SER A 1 80 ? -29.625 3.170 66.761 1.00 96.81 80 SER A CA 1
ATOM 622 C C . SER A 1 80 ? -28.228 3.795 66.728 1.00 96.81 80 SER A C 1
ATOM 624 O O . SER A 1 80 ? -28.117 5.019 66.745 1.00 96.81 80 SER A O 1
ATOM 626 N N . HIS A 1 81 ? -27.163 2.993 66.614 1.00 94.88 81 HIS A N 1
ATOM 627 C CA . HIS A 1 81 ? -25.799 3.507 66.445 1.00 94.88 81 HIS A CA 1
ATOM 628 C C . HIS A 1 81 ? -25.647 4.322 65.157 1.00 94.88 81 HIS A C 1
ATOM 630 O O . HIS A 1 81 ? -25.053 5.396 65.173 1.00 94.88 81 HIS A O 1
ATOM 636 N N . PHE A 1 82 ? -26.210 3.849 64.044 1.00 95.69 82 PHE A N 1
ATOM 637 C CA . PHE A 1 82 ? -26.153 4.584 62.782 1.00 95.69 82 PHE A CA 1
ATOM 638 C C . PHE A 1 82 ? -27.002 5.859 62.857 1.00 95.69 82 PHE A C 1
ATOM 640 O O . PHE A 1 82 ? -26.572 6.899 62.370 1.00 95.69 82 PHE A O 1
ATOM 647 N N . VAL A 1 83 ? -28.177 5.813 63.497 1.00 96.94 83 VAL A N 1
ATOM 648 C CA . VAL A 1 83 ? -29.019 7.005 63.715 1.00 96.94 83 VAL A CA 1
ATOM 649 C C . VAL A 1 83 ? -28.292 8.042 64.571 1.00 96.94 83 VAL A C 1
ATOM 651 O O . VAL A 1 83 ? -28.386 9.236 64.297 1.00 96.94 83 VAL A O 1
ATOM 654 N N . PHE A 1 84 ? -27.549 7.601 65.588 1.00 96.62 84 PHE A N 1
ATOM 655 C CA . PHE A 1 84 ? -26.701 8.479 66.387 1.00 96.62 84 PHE A CA 1
ATOM 656 C C . PHE A 1 84 ? -25.629 9.155 65.525 1.00 96.62 84 PHE A C 1
ATOM 658 O O . PHE A 1 84 ? -25.513 10.376 65.565 1.00 96.62 84 PHE A O 1
ATOM 665 N N . LEU A 1 85 ? -24.906 8.388 64.699 1.00 95.25 85 LEU A N 1
ATOM 666 C CA . LEU A 1 85 ? -23.899 8.934 63.781 1.00 95.25 85 LEU A CA 1
ATOM 667 C C . LEU A 1 85 ? -24.506 9.939 62.788 1.00 95.25 85 LEU A C 1
ATOM 669 O O . LEU A 1 85 ? -23.922 10.996 62.573 1.00 95.25 85 LEU A O 1
ATOM 673 N N . TYR A 1 86 ? -25.690 9.651 62.242 1.00 95.88 86 TYR A N 1
ATOM 674 C CA . TYR A 1 86 ? -26.421 10.571 61.365 1.00 95.88 86 TYR A CA 1
ATOM 675 C C . TYR A 1 86 ? -26.769 11.883 62.070 1.00 95.88 86 TYR A C 1
ATOM 677 O O . TYR A 1 86 ? -26.473 12.960 61.565 1.00 95.88 86 TYR A O 1
ATOM 685 N N . ARG A 1 87 ? -27.361 11.806 63.268 1.00 95.44 87 ARG A N 1
ATOM 686 C CA . ARG A 1 87 ? -27.751 12.994 64.048 1.00 95.44 87 ARG A CA 1
ATOM 687 C C . ARG A 1 87 ? -26.556 13.805 64.538 1.00 95.44 87 ARG A C 1
ATOM 689 O O . ARG A 1 87 ? -26.698 14.998 64.773 1.00 95.44 87 ARG A O 1
ATOM 696 N N . ALA A 1 88 ? -25.404 13.163 64.693 1.00 95.50 88 ALA A N 1
ATOM 697 C CA . ALA A 1 88 ? -24.145 13.821 65.005 1.00 95.50 88 ALA A CA 1
ATOM 698 C C . ALA A 1 88 ? -23.471 14.463 63.773 1.00 95.50 88 ALA A C 1
ATOM 700 O O . ALA A 1 88 ? -22.357 14.960 63.910 1.00 95.50 88 ALA A O 1
ATOM 701 N N . ASP A 1 89 ? -24.101 14.405 62.586 1.00 92.06 89 ASP A N 1
ATOM 702 C CA . ASP A 1 89 ? -23.519 14.765 61.280 1.00 92.06 89 ASP A CA 1
ATOM 703 C C . ASP A 1 89 ? -22.119 14.156 61.086 1.00 92.06 89 ASP A C 1
ATOM 705 O O . ASP A 1 89 ? -21.188 14.763 60.554 1.00 92.06 89 ASP A O 1
ATOM 709 N N . TRP A 1 90 ? -21.944 12.922 61.568 1.00 92.88 90 TRP A N 1
ATOM 710 C CA . TRP A 1 90 ? -20.672 12.236 61.453 1.00 92.88 90 TRP A CA 1
ATOM 711 C C . TRP A 1 90 ? -20.434 11.823 60.001 1.00 92.88 90 TRP A C 1
ATOM 713 O O . TRP A 1 90 ? -21.292 11.207 59.360 1.00 92.88 90 TRP A O 1
ATOM 723 N N . ARG A 1 91 ? -19.235 12.123 59.495 1.00 88.44 91 ARG A N 1
ATOM 724 C CA . ARG A 1 91 ? -18.759 11.701 58.175 1.00 88.44 91 ARG A CA 1
ATOM 725 C C . ARG A 1 91 ? -17.316 11.209 58.295 1.00 88.44 91 ARG A C 1
ATOM 727 O O . ARG A 1 91 ? -16.531 11.837 59.012 1.00 88.44 91 ARG A O 1
ATOM 734 N N . PRO A 1 92 ? -16.938 10.116 57.613 1.00 85.25 92 PRO A N 1
ATOM 735 C CA . PRO A 1 92 ? -15.542 9.708 57.550 1.00 85.25 92 PRO A CA 1
ATOM 736 C C . PRO A 1 92 ? -14.716 10.822 56.893 1.00 85.25 92 PRO A C 1
ATOM 738 O O . PRO A 1 92 ? -15.173 11.468 55.943 1.00 85.25 92 PRO A O 1
ATOM 741 N N . ARG A 1 93 ? -13.503 11.080 57.399 1.00 82.31 93 ARG A N 1
ATOM 742 C CA . ARG A 1 93 ? -12.618 12.061 56.760 1.00 82.31 93 ARG A CA 1
ATOM 743 C C . ARG A 1 93 ? -12.199 11.518 55.399 1.00 82.31 93 ARG A C 1
ATOM 745 O O . ARG A 1 93 ? -12.035 10.316 55.224 1.00 82.31 93 ARG A O 1
ATOM 752 N N . LYS A 1 94 ? -11.985 12.414 54.435 1.00 68.88 94 LYS A N 1
ATOM 753 C CA . LYS A 1 94 ? -11.621 12.053 53.050 1.00 68.88 94 LYS A CA 1
ATOM 754 C C . LYS A 1 94 ? -10.345 11.215 52.941 1.00 68.88 94 LYS A C 1
ATOM 756 O O . LYS A 1 94 ? -10.159 10.521 51.949 1.00 68.88 94 LYS A O 1
ATOM 761 N N . GLU A 1 95 ? -9.467 11.336 53.927 1.00 68.00 95 GLU A N 1
ATOM 762 C CA . GLU A 1 95 ? -8.168 10.666 53.993 1.00 68.00 95 GLU A CA 1
ATOM 763 C C . GLU A 1 95 ? -8.247 9.297 54.680 1.00 68.00 95 GLU A C 1
ATOM 765 O O . GLU A 1 95 ? -7.327 8.490 54.548 1.00 68.00 95 GLU A O 1
ATOM 770 N N . ASP A 1 96 ? -9.346 9.012 55.383 1.00 69.56 96 ASP A N 1
ATOM 771 C CA . ASP A 1 96 ? -9.497 7.779 56.136 1.00 69.56 96 ASP A CA 1
ATOM 772 C C . ASP A 1 96 ? -9.970 6.644 55.222 1.00 69.56 96 ASP A C 1
ATOM 774 O O . ASP A 1 96 ? -10.817 6.811 54.338 1.00 69.56 96 ASP A O 1
ATOM 778 N N . ALA A 1 97 ? -9.442 5.443 55.464 1.00 66.00 97 ALA A N 1
ATOM 779 C CA . ALA A 1 97 ? -10.000 4.233 54.880 1.00 66.00 97 ALA A CA 1
ATOM 780 C C . ALA A 1 97 ? -11.502 4.138 55.220 1.00 66.00 97 ALA A C 1
ATOM 782 O O . ALA A 1 97 ? -11.902 4.561 56.311 1.00 66.00 97 ALA A O 1
ATOM 783 N N . PRO A 1 98 ? -12.337 3.560 54.330 1.00 68.75 98 PRO A N 1
ATOM 784 C CA . PRO A 1 98 ? -13.761 3.415 54.592 1.00 68.75 98 PRO A CA 1
ATOM 785 C C . PRO A 1 98 ? -13.959 2.777 55.969 1.00 68.75 98 PRO A C 1
ATOM 787 O O . PRO A 1 98 ? -13.289 1.785 56.291 1.00 68.75 98 PRO A O 1
ATOM 790 N N . PRO A 1 99 ? -14.829 3.363 56.801 1.00 71.56 99 PRO A N 1
ATOM 791 C CA . PRO A 1 99 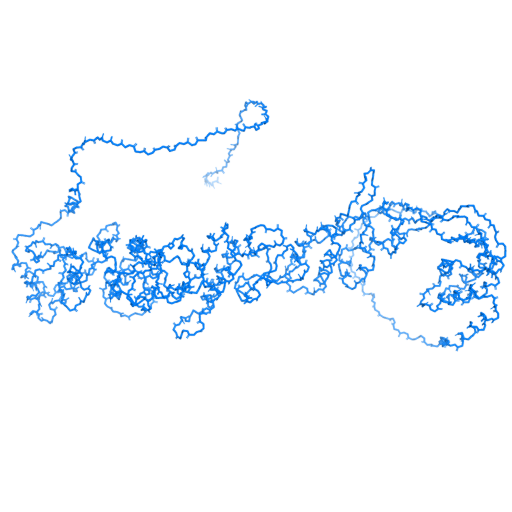? -14.880 3.025 58.206 1.00 71.56 99 PRO A CA 1
ATOM 792 C C . PRO A 1 99 ? -15.259 1.549 58.344 1.00 71.56 99 PRO A C 1
ATOM 794 O O . PRO A 1 99 ? -16.163 1.054 57.665 1.00 71.56 99 PRO A O 1
ATOM 797 N N . ALA A 1 100 ? -14.547 0.822 59.209 1.00 81.88 100 ALA A N 1
ATOM 798 C CA . ALA A 1 100 ? -14.747 -0.611 59.441 1.00 81.88 100 ALA A CA 1
ATOM 799 C C . ALA A 1 100 ? -16.018 -0.886 60.271 1.00 81.88 100 ALA A C 1
ATOM 801 O O . ALA A 1 100 ? -15.998 -1.640 61.245 1.00 81.88 100 ALA A O 1
ATOM 802 N N . LEU A 1 101 ? -17.121 -0.238 59.897 1.00 91.06 101 LEU A N 1
ATOM 803 C CA . LEU A 1 101 ? -18.420 -0.381 60.525 1.00 91.06 101 LEU A CA 1
ATOM 804 C C . LEU A 1 101 ? -19.046 -1.712 60.134 1.00 91.06 101 LEU A C 1
ATOM 806 O O . LEU A 1 101 ? -18.864 -2.237 59.030 1.00 91.06 101 LEU A O 1
ATOM 810 N N . TRP A 1 102 ? -19.819 -2.234 61.072 1.00 93.75 102 TRP A N 1
ATOM 811 C CA . TRP A 1 102 ? -20.636 -3.417 60.888 1.00 93.75 102 TRP A CA 1
ATOM 812 C C . TRP A 1 102 ? -22.099 -3.004 60.806 1.00 93.75 102 TRP A C 1
ATOM 814 O O . TRP A 1 102 ? -22.509 -2.017 61.413 1.00 93.75 102 TRP A O 1
ATOM 824 N N . CYS A 1 103 ? -22.886 -3.788 60.089 1.00 95.06 103 CYS A N 1
ATOM 825 C CA . CYS A 1 103 ? -24.334 -3.667 60.003 1.00 95.06 103 CYS A CA 1
ATOM 826 C C . CYS A 1 103 ? -24.961 -5.061 60.044 1.00 95.06 103 CYS A C 1
ATOM 828 O O . CYS A 1 103 ? -24.261 -6.065 59.893 1.00 95.06 103 CYS A O 1
ATOM 830 N N . VAL A 1 104 ? -26.273 -5.109 60.251 1.00 96.69 104 VAL A N 1
ATOM 831 C CA . VAL A 1 104 ? -27.046 -6.347 60.116 1.00 96.69 104 VAL A CA 1
ATOM 832 C C . VAL A 1 104 ? -27.578 -6.452 58.688 1.00 96.69 104 VAL A C 1
ATOM 834 O O . VAL A 1 104 ? -28.114 -5.474 58.156 1.00 96.69 104 VAL A O 1
ATOM 837 N N . GLY A 1 105 ? -27.391 -7.616 58.069 1.00 96.19 105 GLY A N 1
ATOM 838 C CA . GLY A 1 105 ? -27.922 -7.969 56.759 1.00 96.19 105 GLY A CA 1
ATOM 839 C C . GLY A 1 105 ? -29.403 -8.341 56.803 1.00 96.19 105 GLY A C 1
ATOM 840 O O . GLY A 1 105 ? -29.994 -8.503 57.868 1.00 96.19 105 GLY A O 1
ATOM 841 N N . ASP A 1 106 ? -30.025 -8.471 55.641 1.00 95.12 106 ASP A N 1
ATOM 842 C CA . ASP A 1 106 ? -31.411 -8.923 55.483 1.00 95.12 106 ASP A CA 1
ATOM 843 C C . ASP A 1 106 ? -31.658 -10.362 55.964 1.00 95.12 106 ASP A C 1
ATOM 845 O O . ASP A 1 106 ? -32.773 -10.688 56.366 1.00 95.12 106 ASP A O 1
ATOM 849 N N . ASP A 1 107 ? -30.613 -11.186 56.001 1.00 94.75 107 ASP A N 1
ATOM 850 C CA . ASP A 1 107 ? -30.588 -12.520 56.612 1.00 94.75 107 ASP A CA 1
ATOM 851 C C . ASP A 1 107 ? -30.461 -12.512 58.151 1.00 94.75 107 ASP A C 1
ATOM 853 O O . ASP A 1 107 ? -30.548 -13.565 58.779 1.00 94.75 107 ASP A O 1
ATOM 857 N N . GLY A 1 108 ? -30.278 -11.339 58.769 1.00 94.44 108 GLY A N 1
ATOM 858 C CA . GLY A 1 108 ? -30.072 -11.178 60.210 1.00 94.44 108 GLY A CA 1
ATOM 859 C C . GLY A 1 108 ? -28.621 -11.348 60.675 1.00 94.44 108 GLY A C 1
ATOM 860 O O . GLY A 1 108 ? -28.332 -11.099 61.848 1.00 94.44 108 GLY A O 1
ATOM 861 N N . GLU A 1 109 ? -27.702 -11.706 59.777 1.00 95.81 109 GLU A N 1
ATOM 862 C CA . GLU A 1 109 ? -26.280 -11.881 60.075 1.00 95.81 109 GLU A CA 1
ATOM 863 C C . GLU A 1 109 ? -25.528 -10.544 60.065 1.00 95.81 109 GLU A C 1
ATOM 865 O O . GLU A 1 109 ? -25.992 -9.528 59.540 1.00 95.81 109 GLU A O 1
ATOM 870 N N . LYS A 1 110 ? -24.337 -10.516 60.669 1.00 94.62 110 LYS A N 1
ATOM 871 C CA . LYS A 1 110 ? -23.522 -9.298 60.773 1.00 94.62 110 LYS A CA 1
ATOM 872 C C . LYS A 1 110 ? -22.478 -9.240 59.674 1.00 94.62 110 LYS A C 1
ATOM 874 O O . LYS A 1 110 ? -21.652 -10.135 59.510 1.00 94.62 110 LYS A O 1
ATOM 879 N N . TYR A 1 111 ? -22.449 -8.118 58.969 1.00 94.50 111 TYR A N 1
ATOM 880 C CA . TYR A 1 111 ? -21.534 -7.900 57.859 1.00 94.50 111 TYR A CA 1
ATOM 881 C C . TYR A 1 111 ? -20.808 -6.573 57.973 1.00 94.50 111 TYR A C 1
ATOM 883 O O . TYR A 1 111 ? -21.325 -5.591 58.508 1.00 94.50 111 TYR A O 1
ATOM 891 N N . ARG A 1 112 ? -19.603 -6.527 57.402 1.00 92.31 112 ARG A N 1
ATOM 892 C CA . ARG A 1 112 ? -18.915 -5.259 57.175 1.00 92.31 112 ARG A CA 1
ATOM 893 C C . ARG A 1 112 ? -19.705 -4.429 56.180 1.00 92.31 112 ARG A C 1
ATOM 895 O O . ARG A 1 112 ? -20.167 -4.949 55.162 1.00 92.31 112 ARG A O 1
ATOM 902 N N . LEU A 1 113 ? -19.769 -3.132 56.440 1.00 91.19 113 LEU A N 1
ATOM 903 C CA . LEU A 1 113 ? -20.544 -2.200 55.638 1.00 91.19 113 LEU A CA 1
ATOM 904 C C . LEU A 1 113 ? -20.122 -2.185 54.159 1.00 91.19 113 LEU A C 1
ATOM 906 O O . LEU A 1 113 ? -20.953 -2.141 53.255 1.00 91.19 113 LEU A O 1
ATOM 910 N N . SER A 1 114 ? -18.823 -2.350 53.907 1.00 87.94 114 SER A N 1
ATOM 911 C CA . SER A 1 114 ? -18.245 -2.453 52.563 1.00 87.94 114 SER A CA 1
ATOM 912 C C . SER A 1 114 ? -18.663 -3.700 51.774 1.00 87.94 114 SER A C 1
ATOM 914 O O . SER A 1 114 ? -18.338 -3.796 50.595 1.00 87.94 114 SER A O 1
ATOM 916 N N . THR A 1 115 ? -19.370 -4.652 52.394 1.00 91.69 115 THR A N 1
ATOM 917 C CA . THR A 1 115 ? -19.805 -5.916 51.769 1.00 91.69 115 THR A CA 1
ATOM 918 C C . THR A 1 115 ? -21.316 -6.034 51.590 1.00 91.69 115 THR A C 1
ATOM 920 O O . THR A 1 115 ? -21.780 -7.038 51.054 1.00 91.69 115 THR A O 1
ATOM 923 N N . VAL A 1 116 ? -22.081 -5.031 52.026 1.00 95.19 116 VAL A N 1
ATOM 924 C CA . VAL A 1 116 ? -23.541 -4.988 51.876 1.00 95.19 116 VAL A CA 1
ATOM 925 C C . VAL A 1 116 ? -23.961 -3.911 50.879 1.00 95.19 116 VAL A C 1
ATOM 927 O O . VAL A 1 116 ? -23.185 -2.993 50.582 1.00 95.19 116 VAL A O 1
ATOM 930 N N . TYR A 1 117 ? -25.183 -4.036 50.369 1.00 96.81 117 TYR A N 1
ATOM 931 C CA . TYR A 1 117 ? -25.802 -3.110 49.423 1.00 96.81 117 TYR A CA 1
ATOM 932 C C . TYR A 1 117 ? -27.125 -2.552 49.957 1.00 96.81 117 TYR A C 1
ATOM 934 O O . TYR A 1 117 ? -27.820 -3.209 50.737 1.00 96.81 117 TYR A O 1
ATOM 942 N N . ILE A 1 118 ? -27.503 -1.358 49.500 1.00 95.81 118 ILE A N 1
ATOM 943 C CA . ILE A 1 118 ? -28.857 -0.823 49.704 1.00 95.81 118 ILE A CA 1
ATOM 944 C C . ILE A 1 118 ? -29.756 -1.389 48.595 1.00 95.81 118 ILE A C 1
ATOM 946 O O . ILE A 1 118 ? -29.448 -1.197 47.414 1.00 95.81 118 ILE A O 1
ATOM 950 N N . PRO A 1 119 ? -30.858 -2.089 48.918 1.00 95.50 119 PRO A N 1
ATOM 951 C CA . PRO A 1 119 ? -31.781 -2.551 47.897 1.00 95.50 119 PRO A CA 1
ATOM 952 C C . PRO A 1 119 ? -32.527 -1.360 47.286 1.00 95.50 119 PRO A C 1
ATOM 954 O O . PRO A 1 119 ? -33.004 -0.467 47.982 1.00 95.50 119 PRO A O 1
ATOM 957 N N . SER A 1 120 ? -32.667 -1.376 45.965 1.00 93.19 120 SER A N 1
ATOM 958 C CA . SER A 1 120 ? -33.448 -0.407 45.205 1.00 93.19 120 SER A CA 1
ATOM 959 C C . SER A 1 120 ? -34.462 -1.104 44.307 1.00 93.19 120 SER A C 1
ATOM 961 O O . SER A 1 120 ? -34.185 -2.136 43.693 1.00 93.19 120 SER A O 1
ATOM 963 N N . THR A 1 121 ? -35.660 -0.533 44.235 1.00 88.38 121 THR A N 1
ATOM 964 C CA . THR A 1 121 ? -36.749 -1.004 43.370 1.00 88.38 121 THR A CA 1
ATOM 965 C C . THR A 1 121 ? -36.922 -0.156 42.114 1.00 88.38 121 THR A C 1
ATOM 967 O O . THR A 1 121 ? -37.548 -0.616 41.166 1.00 88.38 121 THR A O 1
ATOM 970 N N . GLN A 1 122 ? -36.379 1.064 42.103 1.00 90.62 122 GLN A N 1
ATOM 971 C CA . GLN A 1 122 ? -36.557 2.028 41.015 1.00 90.62 122 GLN A CA 1
ATOM 972 C C . GLN A 1 122 ? -35.547 1.820 39.884 1.00 90.62 122 GLN A C 1
ATOM 974 O O . GLN A 1 122 ? -35.878 1.994 38.716 1.00 90.62 122 GLN A O 1
ATOM 979 N N . ASP A 1 123 ? -34.317 1.439 40.229 1.00 92.75 123 ASP A N 1
ATOM 980 C CA . ASP A 1 123 ? -33.227 1.305 39.269 1.00 92.75 123 ASP A CA 1
ATOM 981 C C . ASP A 1 123 ? -33.152 -0.133 38.709 1.00 92.75 123 ASP A C 1
ATOM 983 O O . ASP A 1 123 ? -32.890 -1.081 39.471 1.00 92.75 123 ASP A O 1
ATOM 987 N N . PRO A 1 124 ? -33.346 -0.319 37.385 1.00 92.44 124 PRO A N 1
ATOM 988 C CA . PRO A 1 124 ? -33.342 -1.631 36.746 1.00 92.44 124 PRO A CA 1
ATOM 989 C C . PRO A 1 124 ? -31.974 -2.325 36.772 1.00 92.44 124 PRO A C 1
ATOM 991 O O . PRO A 1 124 ? -31.941 -3.545 36.616 1.00 92.44 124 PRO A O 1
ATOM 994 N N . TYR A 1 125 ? -30.876 -1.606 36.993 1.00 93.69 125 TYR A N 1
ATOM 995 C CA . TYR A 1 125 ? -29.521 -2.153 37.105 1.00 93.69 125 TYR A CA 1
ATOM 996 C C . TYR A 1 125 ? -28.927 -1.974 38.514 1.00 93.69 125 TYR A C 1
ATOM 998 O O . TYR A 1 125 ? -27.727 -2.135 38.716 1.00 93.69 125 TYR A O 1
ATOM 1006 N N . SER A 1 126 ? -29.762 -1.724 39.527 1.00 95.75 126 SER A N 1
ATOM 1007 C CA . SER A 1 126 ? -29.334 -1.788 40.932 1.00 95.75 126 SER A CA 1
ATOM 1008 C C . SER A 1 126 ? -28.842 -3.183 41.331 1.00 95.75 126 SER A C 1
ATOM 1010 O O . SER A 1 126 ? -29.241 -4.195 40.743 1.00 95.75 126 SER A O 1
ATOM 1012 N N . ALA A 1 127 ? -28.038 -3.265 42.397 1.00 96.12 127 ALA A N 1
ATOM 1013 C CA . ALA A 1 127 ? -27.545 -4.538 42.927 1.00 96.12 127 ALA A CA 1
ATOM 1014 C C . ALA A 1 127 ? -28.685 -5.532 43.232 1.00 96.12 127 ALA A C 1
ATOM 1016 O O . ALA A 1 127 ? -28.593 -6.709 42.889 1.00 96.12 127 ALA A O 1
ATOM 1017 N N . SER A 1 128 ? -29.799 -5.059 43.798 1.00 95.81 128 SER A N 1
ATOM 1018 C CA . SER A 1 128 ? -30.994 -5.870 44.081 1.00 95.81 128 SER A CA 1
ATOM 1019 C C . SER A 1 128 ? -31.709 -6.364 42.828 1.00 95.81 128 SER A C 1
ATOM 1021 O O . SER A 1 128 ? -32.194 -7.497 42.805 1.00 95.81 128 SER A O 1
ATOM 1023 N N . SER A 1 129 ? -31.784 -5.535 41.786 1.00 95.56 129 SER A N 1
ATOM 1024 C CA . SER A 1 129 ? -32.380 -5.930 40.509 1.00 95.56 129 SER A CA 1
ATOM 1025 C C . SER A 1 129 ? -31.523 -6.987 39.809 1.00 95.56 129 SER A C 1
ATOM 1027 O O . SER A 1 129 ? -32.044 -8.021 39.389 1.00 95.56 129 SER A O 1
ATOM 1029 N N . ILE A 1 130 ? -30.204 -6.778 39.761 1.00 95.44 130 ILE A N 1
ATOM 1030 C CA . ILE A 1 130 ? -29.264 -7.725 39.153 1.00 95.44 130 ILE A CA 1
ATOM 1031 C C . ILE A 1 130 ? -29.264 -9.051 39.907 1.00 95.44 130 ILE A C 1
ATOM 1033 O O . ILE A 1 130 ? -29.495 -10.080 39.283 1.00 95.44 130 ILE A O 1
ATOM 1037 N N . ALA A 1 131 ? -29.128 -9.038 41.237 1.00 94.38 131 ALA A N 1
ATOM 1038 C CA . ALA A 1 131 ? -29.167 -10.253 42.056 1.00 94.38 131 ALA A CA 1
ATOM 1039 C C . ALA A 1 131 ? -30.400 -11.123 41.760 1.00 94.38 131 ALA A C 1
ATOM 1041 O O . ALA A 1 131 ? -30.278 -12.340 41.619 1.00 94.38 131 ALA A O 1
ATOM 1042 N N . ARG A 1 132 ? -31.572 -10.492 41.590 1.00 93.44 132 ARG A N 1
ATOM 1043 C CA . ARG A 1 132 ? -32.833 -11.173 41.262 1.00 93.44 132 ARG A CA 1
ATOM 1044 C C . ARG A 1 132 ? -32.834 -11.803 39.868 1.00 93.44 132 ARG A C 1
ATOM 1046 O O . ARG A 1 132 ? -33.401 -12.875 39.701 1.00 93.44 132 ARG A O 1
ATOM 1053 N N . ARG A 1 133 ? -32.233 -11.146 38.871 1.00 91.81 133 ARG A N 1
ATOM 1054 C CA . ARG A 1 133 ? -32.201 -11.618 37.473 1.00 91.81 133 ARG A CA 1
ATOM 1055 C C . ARG A 1 133 ? -31.104 -12.644 37.210 1.00 91.81 133 ARG A C 1
ATOM 1057 O O . ARG A 1 133 ? -31.250 -13.487 36.332 1.00 91.81 133 ARG A O 1
ATOM 1064 N N . THR A 1 134 ? -29.987 -12.543 37.926 1.00 91.19 134 THR A N 1
ATOM 1065 C CA . THR A 1 134 ? -28.774 -13.323 37.647 1.00 91.19 134 THR A CA 1
ATOM 1066 C C . THR A 1 134 ? -28.517 -14.442 38.645 1.00 91.19 134 THR A C 1
ATOM 1068 O O . THR A 1 134 ? -27.518 -15.143 38.494 1.00 91.19 134 THR A O 1
ATOM 1071 N N . GLU A 1 135 ? -29.370 -14.589 39.664 1.00 90.69 135 GLU A N 1
ATOM 1072 C CA . GLU A 1 135 ? -29.220 -15.570 40.752 1.00 90.69 135 GLU A CA 1
ATOM 1073 C C . GLU A 1 135 ? -27.871 -15.440 41.483 1.00 90.69 135 GLU A C 1
ATOM 1075 O O . GLU A 1 135 ? -27.261 -16.412 41.940 1.00 90.69 135 GLU A O 1
ATOM 1080 N N . ILE A 1 136 ? -27.357 -14.211 41.566 1.00 93.38 136 ILE A N 1
ATOM 1081 C CA . ILE A 1 136 ? -26.129 -13.923 42.303 1.00 93.38 136 ILE A CA 1
ATOM 1082 C C . ILE A 1 136 ? -26.510 -13.576 43.734 1.00 93.38 136 ILE A C 1
ATOM 1084 O O . ILE A 1 136 ? -27.328 -12.693 43.974 1.00 93.38 136 ILE A O 1
ATOM 1088 N N . SER A 1 137 ? -25.888 -14.269 44.686 1.00 93.75 137 SER A N 1
ATOM 1089 C CA . SER A 1 137 ? -26.062 -13.989 46.108 1.00 93.75 137 SER A CA 1
ATOM 1090 C C . SER A 1 137 ? -25.291 -12.722 46.471 1.00 93.75 137 SER A C 1
ATOM 1092 O O . SER A 1 137 ? -24.070 -12.750 46.625 1.00 93.75 137 SER A O 1
ATOM 1094 N N . LEU A 1 138 ? -26.021 -11.614 46.572 1.00 95.69 138 LEU A N 1
ATOM 1095 C CA . LEU A 1 138 ? -25.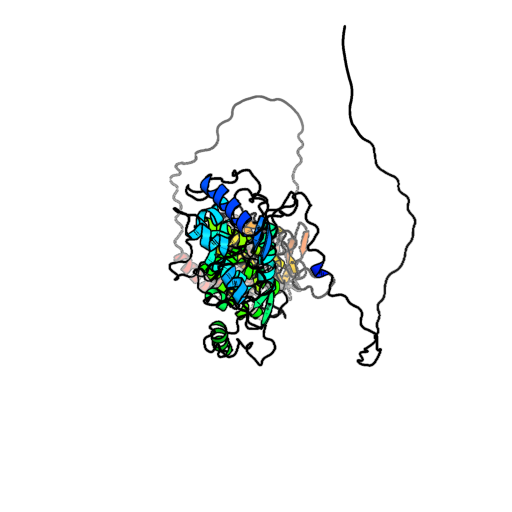551 -10.362 47.154 1.00 95.69 138 LEU A CA 1
ATOM 1096 C C . LEU A 1 138 ? -26.158 -10.201 48.547 1.00 95.69 138 LEU A C 1
ATOM 1098 O O . LEU A 1 138 ? -27.214 -10.759 48.835 1.00 95.69 138 LEU A O 1
ATOM 1102 N N . ARG A 1 139 ? -25.480 -9.441 49.405 1.00 96.75 139 ARG A N 1
ATOM 1103 C CA . ARG A 1 139 ? -25.938 -9.160 50.769 1.00 96.75 139 ARG A CA 1
ATOM 1104 C C . ARG A 1 139 ? -26.557 -7.779 50.820 1.00 96.75 139 ARG A C 1
ATOM 1106 O O . ARG A 1 139 ? -25.922 -6.817 50.382 1.00 96.75 139 ARG A O 1
ATOM 1113 N N . PHE A 1 140 ? -27.749 -7.664 51.383 1.00 97.50 140 PHE A N 1
ATOM 1114 C CA . PHE A 1 140 ? -28.439 -6.385 51.496 1.00 97.50 140 PHE A CA 1
ATOM 1115 C C . PHE A 1 140 ? -28.506 -5.946 52.950 1.00 97.50 140 PHE A C 1
ATOM 1117 O O . PHE A 1 140 ? -28.525 -6.772 53.857 1.00 97.50 140 PHE A O 1
ATOM 1124 N N . ILE A 1 141 ? -28.504 -4.637 53.185 1.00 97.12 141 ILE A N 1
ATOM 1125 C CA . ILE A 1 141 ? -28.706 -4.104 54.531 1.00 97.12 141 ILE A CA 1
ATOM 1126 C C . ILE A 1 141 ? -30.121 -4.435 55.024 1.00 97.12 141 ILE A C 1
ATOM 1128 O O . ILE A 1 141 ? -31.086 -4.379 54.258 1.00 97.12 141 ILE A O 1
ATOM 1132 N N . HIS A 1 142 ? -30.255 -4.767 56.310 1.00 97.44 142 HIS A N 1
ATOM 1133 C CA . HIS A 1 142 ? -31.537 -5.141 56.896 1.00 97.44 142 HIS A CA 1
ATOM 1134 C C . HIS A 1 142 ? -32.598 -4.042 56.707 1.00 97.44 142 HIS A C 1
ATOM 1136 O O . HIS A 1 142 ? -32.327 -2.852 56.892 1.00 97.44 142 HIS A O 1
ATOM 1142 N N . ARG A 1 143 ? -33.846 -4.438 56.423 1.00 96.62 143 ARG A N 1
ATOM 1143 C CA . ARG A 1 143 ? -34.954 -3.519 56.093 1.00 96.62 143 ARG A CA 1
ATOM 1144 C C . ARG A 1 143 ? -35.208 -2.438 57.149 1.00 96.62 143 ARG A C 1
ATOM 1146 O O . ARG A 1 143 ? -35.541 -1.313 56.797 1.00 96.62 143 ARG A O 1
ATOM 1153 N N . ARG A 1 144 ? -34.955 -2.739 58.430 1.00 97.25 144 ARG A N 1
ATOM 1154 C CA . ARG A 1 144 ? -35.062 -1.751 59.524 1.00 97.25 144 ARG A CA 1
ATOM 1155 C C . ARG A 1 144 ? -34.175 -0.520 59.328 1.00 97.25 144 ARG A C 1
ATOM 1157 O O . ARG A 1 144 ? -34.587 0.556 59.747 1.00 97.25 144 ARG A O 1
ATOM 1164 N N . TYR A 1 145 ? -32.997 -0.646 58.707 1.00 96.94 145 TYR A N 1
ATOM 1165 C CA . TYR A 1 145 ? -32.179 0.530 58.394 1.00 96.94 145 TYR A CA 1
ATOM 1166 C C . TYR A 1 145 ? -32.912 1.420 57.393 1.00 96.94 145 TYR A C 1
ATOM 1168 O O . TYR A 1 145 ? -33.088 2.602 57.646 1.00 96.94 145 TYR A O 1
ATOM 1176 N N . ILE A 1 146 ? -33.429 0.840 56.313 1.00 95.50 146 ILE A N 1
ATOM 1177 C CA . ILE A 1 146 ? -34.133 1.573 55.255 1.00 95.50 146 ILE A CA 1
ATOM 1178 C C . ILE A 1 146 ? -35.371 2.272 55.819 1.00 95.50 146 ILE A C 1
ATOM 1180 O O . ILE A 1 146 ? -35.491 3.486 55.696 1.00 95.50 146 ILE A O 1
ATOM 1184 N N . ASP A 1 147 ? -36.231 1.532 56.526 1.00 96.12 147 ASP A N 1
ATOM 1185 C CA . ASP A 1 147 ? -37.460 2.071 57.121 1.00 96.12 147 ASP A CA 1
ATOM 1186 C C . ASP A 1 147 ? -37.178 3.184 58.150 1.00 96.12 147 ASP A C 1
ATOM 1188 O O . ASP A 1 147 ? -38.012 4.069 58.351 1.00 96.12 147 ASP A O 1
ATOM 1192 N N . THR A 1 148 ? -36.026 3.137 58.831 1.00 97.00 148 THR A N 1
ATOM 1193 C CA . THR A 1 148 ? -35.629 4.164 59.807 1.00 97.00 148 THR A CA 1
ATOM 1194 C C . THR A 1 148 ? -35.069 5.395 59.107 1.00 97.00 148 THR A C 1
ATOM 1196 O O . THR A 1 148 ? -35.517 6.505 59.375 1.00 97.00 148 THR A O 1
ATOM 1199 N N . PHE A 1 149 ? -34.120 5.214 58.189 1.00 96.12 149 PHE A N 1
ATOM 1200 C CA . PHE A 1 149 ? -33.421 6.308 57.518 1.00 96.12 149 PHE A CA 1
ATOM 1201 C C . PHE A 1 149 ? -34.272 7.018 56.468 1.00 96.12 149 PHE A C 1
ATOM 1203 O O . PHE A 1 149 ? -34.070 8.201 56.236 1.00 96.12 149 PHE A O 1
ATOM 1210 N N . GLN A 1 150 ? -35.279 6.351 55.905 1.00 94.88 150 GLN A N 1
ATOM 1211 C CA . GLN A 1 150 ? -36.270 6.995 55.044 1.00 94.88 150 GLN A CA 1
ATOM 1212 C C . GLN A 1 150 ? -37.156 7.998 55.805 1.00 94.88 150 GLN A C 1
ATOM 1214 O O . GLN A 1 150 ? -37.708 8.906 55.197 1.00 94.88 150 GLN A O 1
ATOM 1219 N N . LYS A 1 151 ? -37.300 7.844 57.129 1.00 96.00 151 LYS A N 1
ATOM 1220 C CA . LYS A 1 151 ? -38.063 8.765 57.993 1.00 96.00 151 LYS A CA 1
ATOM 1221 C C . LYS A 1 151 ? -37.204 9.892 58.571 1.00 96.00 151 LYS A C 1
ATOM 1223 O O . LYS A 1 151 ? -37.733 10.755 59.265 1.00 96.00 151 LYS A O 1
ATOM 1228 N N . LEU A 1 152 ? -35.887 9.842 58.373 1.00 93.44 152 LEU A N 1
ATOM 1229 C CA . LEU A 1 152 ? -34.961 10.852 58.870 1.00 93.44 152 LEU A CA 1
ATOM 1230 C C . LEU A 1 152 ? -34.749 11.908 57.784 1.00 93.44 152 LEU A C 1
ATOM 1232 O O . LEU A 1 152 ? -34.113 11.638 56.770 1.00 93.44 152 LEU A O 1
ATOM 1236 N N . GLU A 1 153 ? -35.275 13.106 58.024 1.00 87.75 153 GLU A N 1
ATOM 1237 C CA . GLU A 1 153 ? -35.070 14.279 57.170 1.00 87.75 153 GLU A CA 1
ATOM 1238 C C . GLU A 1 153 ? -33.776 15.037 57.549 1.00 87.75 153 GLU A C 1
ATOM 1240 O O . GLU A 1 153 ? -33.317 14.935 58.697 1.00 87.75 153 GLU A O 1
ATOM 1245 N N . PRO A 1 154 ? -33.156 15.782 56.610 1.00 71.88 154 PRO A N 1
ATOM 1246 C CA . PRO A 1 154 ? -33.583 15.936 55.217 1.00 71.88 154 PRO A CA 1
ATOM 1247 C C . PRO A 1 154 ? -33.242 14.742 54.307 1.00 71.88 154 PRO A C 1
ATOM 1249 O O . PRO A 1 154 ? -34.065 14.432 53.461 1.00 71.88 154 PRO A O 1
ATOM 1252 N N . ASP A 1 155 ? -32.149 13.993 54.523 1.00 89.62 155 ASP A N 1
ATOM 1253 C CA . ASP A 1 155 ? -31.689 12.991 53.536 1.00 89.62 155 ASP A CA 1
ATOM 1254 C C . ASP A 1 155 ? -31.040 11.737 54.167 1.00 89.62 155 ASP A C 1
ATOM 1256 O O . ASP A 1 155 ? -29.892 11.376 53.886 1.00 89.62 155 ASP A O 1
ATOM 1260 N N . GLY A 1 156 ? -31.749 11.038 55.059 1.00 93.56 156 GLY A N 1
ATOM 1261 C CA . GLY A 1 156 ? -31.184 9.894 55.786 1.00 93.56 156 GLY A CA 1
ATOM 1262 C C . GLY A 1 156 ? -30.637 8.765 54.895 1.00 93.56 156 GLY A C 1
ATOM 1263 O O . GLY A 1 156 ? -29.558 8.232 55.167 1.00 93.56 156 GLY A O 1
ATOM 1264 N N . LEU A 1 157 ? -31.341 8.396 53.819 1.00 92.88 157 LEU A N 1
ATOM 1265 C CA . LEU A 1 157 ? -30.864 7.362 52.885 1.00 92.88 157 LEU A CA 1
ATOM 1266 C C . LEU A 1 157 ? -29.629 7.818 52.100 1.00 92.88 157 LEU A C 1
ATOM 1268 O O . LEU A 1 157 ? -28.680 7.044 51.965 1.00 92.88 157 LEU A O 1
ATOM 1272 N N . ASP A 1 158 ? -29.600 9.076 51.666 1.00 91.81 158 ASP A N 1
ATOM 1273 C CA . ASP A 1 158 ? -28.446 9.632 50.962 1.00 91.81 158 ASP A CA 1
ATOM 1274 C C . ASP A 1 158 ? -27.236 9.728 51.887 1.00 91.81 158 ASP A C 1
ATOM 1276 O O . ASP A 1 158 ? -26.104 9.592 51.431 1.00 91.81 158 ASP A O 1
ATOM 1280 N N . TRP A 1 159 ? -27.435 9.914 53.195 1.00 93.81 159 TRP A N 1
ATOM 1281 C CA . TRP A 1 159 ? -26.339 9.840 54.154 1.00 93.81 159 TRP A CA 1
ATOM 1282 C C . TRP A 1 159 ? -25.765 8.420 54.266 1.00 93.81 159 TRP A C 1
ATOM 1284 O O . TRP A 1 159 ? -24.542 8.267 54.293 1.00 93.81 159 TRP A O 1
ATOM 1294 N N . LEU A 1 160 ? -26.600 7.372 54.266 1.00 92.81 160 LEU A N 1
ATOM 1295 C CA . LEU A 1 160 ? -26.111 5.985 54.237 1.00 92.81 160 LEU A CA 1
ATOM 1296 C C . LEU A 1 160 ? -25.297 5.698 52.966 1.00 92.81 160 LEU A C 1
ATOM 1298 O O . LEU A 1 160 ? -24.240 5.068 53.035 1.00 92.81 160 LEU A O 1
ATOM 1302 N N . GLU A 1 161 ? -25.774 6.166 51.816 1.00 90.62 161 GLU A N 1
ATOM 1303 C CA . GLU A 1 161 ? -25.103 5.966 50.533 1.00 90.62 161 GLU A CA 1
ATOM 1304 C C . GLU A 1 161 ? -23.808 6.788 50.436 1.00 90.62 161 GLU A C 1
ATOM 1306 O O . GLU A 1 161 ? -22.721 6.228 50.285 1.00 90.62 161 GLU A O 1
ATOM 1311 N N . ASN A 1 162 ? -23.903 8.108 50.597 1.00 87.75 162 ASN A N 1
ATOM 1312 C CA . ASN A 1 162 ? -22.810 9.039 50.324 1.00 87.75 162 ASN A CA 1
ATOM 1313 C C . ASN A 1 162 ? -21.818 9.176 51.485 1.00 87.75 162 ASN A C 1
ATOM 1315 O O . ASN A 1 162 ? -20.621 9.325 51.242 1.00 87.75 162 ASN A O 1
ATOM 1319 N N . SER A 1 163 ? -22.283 9.139 52.739 1.00 88.62 163 SER A N 1
ATOM 1320 C CA . SER A 1 163 ? -21.399 9.325 53.901 1.00 88.62 163 SER A CA 1
ATOM 1321 C C . SER A 1 163 ? -20.803 8.010 54.378 1.00 88.62 163 SER A C 1
ATOM 1323 O O . SER A 1 163 ? -19.634 7.974 54.752 1.00 88.62 163 SER A O 1
ATOM 1325 N N . LEU A 1 164 ? -21.571 6.917 54.357 1.00 89.50 164 LEU A N 1
ATOM 1326 C CA . LEU A 1 164 ? -21.067 5.619 54.807 1.00 89.50 164 LEU A CA 1
ATOM 1327 C C . LEU A 1 164 ? -20.580 4.700 53.676 1.00 89.50 164 LEU A C 1
ATOM 1329 O O . LEU A 1 164 ? -19.977 3.661 53.955 1.00 89.50 164 LEU A O 1
ATOM 1333 N N . GLY A 1 165 ? -20.810 5.062 52.411 1.00 87.62 165 GLY A N 1
ATOM 1334 C CA . GLY A 1 165 ? -20.330 4.299 51.257 1.00 87.62 165 GLY A CA 1
ATOM 1335 C C . GLY A 1 165 ? -21.050 2.962 51.058 1.00 87.62 165 GLY A C 1
ATOM 1336 O O . GLY A 1 165 ? -20.469 2.011 50.509 1.00 87.62 165 GLY A O 1
ATOM 1337 N N . ILE A 1 166 ? -22.298 2.840 51.526 1.00 92.31 166 ILE A N 1
ATOM 1338 C CA . ILE A 1 166 ? -23.110 1.661 51.219 1.00 92.31 166 ILE A CA 1
ATOM 1339 C C . ILE A 1 166 ? -23.561 1.775 49.770 1.00 92.31 166 ILE A C 1
ATOM 1341 O O . ILE A 1 166 ? -24.348 2.645 49.415 1.00 92.31 166 ILE A O 1
ATOM 1345 N N . ALA A 1 167 ? -23.056 0.887 48.921 1.00 93.19 167 ALA A N 1
ATOM 1346 C CA . ALA A 1 167 ? -23.328 0.970 47.500 1.00 93.19 167 ALA A CA 1
ATOM 1347 C C . ALA A 1 167 ? -24.761 0.513 47.186 1.00 93.19 167 ALA A C 1
ATOM 1349 O O . ALA A 1 167 ? -25.233 -0.506 47.695 1.00 93.19 167 ALA A O 1
ATOM 1350 N N . LYS A 1 168 ? -25.431 1.237 46.295 1.00 95.00 168 LYS A N 1
ATOM 1351 C CA . LYS A 1 168 ? -26.674 0.808 45.637 1.00 95.00 168 LYS A CA 1
ATOM 1352 C C . LYS A 1 168 ? -26.400 -0.017 44.371 1.00 95.00 168 LYS A C 1
ATOM 1354 O O . LYS A 1 168 ? -27.167 -0.913 44.009 1.00 95.00 168 LYS A O 1
ATOM 1359 N N . LEU A 1 169 ? -25.275 0.274 43.718 1.00 95.69 169 LEU A N 1
ATOM 1360 C CA . LEU A 1 169 ? -24.775 -0.401 42.521 1.00 95.69 169 LEU A CA 1
ATOM 1361 C C . LEU A 1 169 ? -23.744 -1.476 42.882 1.00 95.69 169 LEU A C 1
ATOM 1363 O O . LEU A 1 169 ? -23.082 -1.388 43.917 1.00 95.69 169 LEU A O 1
ATOM 1367 N N . ILE A 1 170 ? -23.565 -2.483 42.022 1.00 96.06 170 ILE A N 1
ATOM 1368 C CA . ILE A 1 170 ? -22.526 -3.505 42.229 1.00 96.06 170 ILE A CA 1
ATOM 1369 C C . ILE A 1 170 ? -21.150 -2.832 42.166 1.00 96.06 170 ILE A C 1
ATOM 1371 O O . ILE A 1 170 ? -20.842 -2.094 41.230 1.00 96.06 170 ILE A O 1
ATOM 1375 N N . ARG A 1 171 ? -20.305 -3.083 43.169 1.00 94.06 171 ARG A N 1
ATOM 1376 C CA . ARG A 1 171 ? -18.957 -2.502 43.240 1.00 94.06 171 ARG A CA 1
ATOM 1377 C C . ARG A 1 171 ? -18.078 -3.135 42.161 1.00 94.06 171 ARG A C 1
ATOM 1379 O O . ARG A 1 171 ? -18.011 -4.355 42.096 1.00 94.06 171 ARG A O 1
ATOM 1386 N N . LEU A 1 172 ? -17.377 -2.340 41.348 1.00 92.62 172 LEU A N 1
ATOM 1387 C CA . LEU A 1 172 ? -16.463 -2.873 40.321 1.00 92.62 172 LEU A CA 1
ATOM 1388 C C . LEU A 1 172 ? -15.156 -3.389 40.903 1.00 92.62 172 LEU A C 1
ATOM 1390 O O . LEU A 1 172 ? -14.590 -4.367 40.418 1.00 92.62 172 LEU A O 1
ATOM 1394 N N . ALA A 1 173 ? -14.663 -2.713 41.932 1.00 90.12 173 ALA A N 1
ATOM 1395 C CA . ALA A 1 173 ? -13.347 -2.948 42.481 1.00 90.12 173 ALA A CA 1
ATOM 1396 C C . ALA A 1 173 ? -13.363 -2.940 44.005 1.00 90.12 173 ALA A C 1
ATOM 1398 O O . ALA A 1 173 ? -14.216 -2.323 44.644 1.00 90.12 173 ALA A O 1
ATOM 1399 N N . GLN A 1 174 ? -12.386 -3.630 44.580 1.00 86.44 174 GLN A N 1
ATOM 1400 C CA . GLN A 1 174 ? -12.113 -3.617 46.003 1.00 86.44 174 GLN A CA 1
ATOM 1401 C C . GLN A 1 174 ? -10.881 -2.748 46.270 1.00 86.44 174 GLN A C 1
ATOM 1403 O O . GLN A 1 174 ? -9.774 -3.052 45.820 1.00 86.44 174 GLN A O 1
ATOM 1408 N N . THR A 1 175 ? -11.075 -1.664 47.018 1.00 72.69 175 THR A N 1
ATOM 1409 C CA . THR A 1 175 ? -10.012 -0.783 47.512 1.00 72.69 175 THR A CA 1
ATOM 1410 C C . THR A 1 175 ? -9.444 -1.372 48.804 1.00 72.69 175 THR A C 1
ATOM 1412 O O . THR A 1 175 ? -9.844 -1.016 49.908 1.00 72.69 175 THR A O 1
ATOM 1415 N N . GLY A 1 176 ? -8.562 -2.368 48.677 1.00 62.69 176 GLY A N 1
ATOM 1416 C CA . GLY A 1 176 ? -8.069 -3.141 49.819 1.00 62.69 176 GLY A CA 1
ATOM 1417 C C . GLY A 1 176 ? -6.560 -3.357 49.812 1.00 62.69 176 GLY A C 1
ATOM 1418 O O . GLY A 1 176 ? -6.085 -4.355 49.284 1.00 62.69 176 GLY A O 1
ATOM 1419 N N . GLY A 1 177 ? -5.820 -2.471 50.484 1.00 60.00 177 GLY A N 1
ATOM 1420 C CA . GLY A 1 177 ? -4.450 -2.726 50.941 1.00 60.00 177 GLY A CA 1
ATOM 1421 C C . GLY A 1 177 ? -3.307 -2.336 49.993 1.00 60.00 177 GLY A C 1
ATOM 1422 O O . GLY A 1 177 ? -3.491 -1.774 48.913 1.00 60.00 177 GLY A O 1
ATOM 1423 N N . PHE A 1 178 ? -2.087 -2.646 50.444 1.00 59.16 178 PHE A N 1
ATOM 1424 C CA . PHE A 1 178 ? -0.806 -2.306 49.804 1.00 59.16 178 PHE A CA 1
ATOM 1425 C C . PHE A 1 178 ? -0.680 -2.839 48.356 1.00 59.16 178 PHE A C 1
ATOM 1427 O O . PHE A 1 178 ? 0.041 -2.260 47.549 1.00 59.16 178 PHE A O 1
ATOM 1434 N N . TRP A 1 179 ? -1.436 -3.891 48.006 1.00 55.50 179 TRP A N 1
ATOM 1435 C CA . TRP A 1 179 ? -1.279 -4.707 46.790 1.00 55.50 179 TRP A CA 1
ATOM 1436 C C . TRP A 1 179 ? -2.080 -4.269 45.553 1.00 55.50 179 TRP A C 1
ATOM 1438 O O . TRP A 1 179 ? -2.009 -4.931 44.521 1.00 55.50 179 TRP A O 1
ATOM 1448 N N . GLY A 1 180 ? -2.808 -3.154 45.608 1.00 67.81 180 GLY A N 1
ATOM 1449 C CA . GLY A 1 180 ? -3.458 -2.588 44.422 1.00 67.81 180 GLY A CA 1
ATOM 1450 C C . GLY A 1 180 ? -4.967 -2.805 44.326 1.00 67.81 180 GLY A C 1
ATOM 1451 O O . GLY A 1 180 ? -5.598 -3.408 45.190 1.00 67.81 180 GLY A O 1
ATOM 1452 N N . THR A 1 181 ? -5.555 -2.253 43.266 1.00 77.06 181 THR A N 1
ATOM 1453 C CA . THR A 1 181 ? -6.989 -2.348 42.977 1.00 77.06 181 THR A CA 1
ATOM 1454 C C . THR A 1 181 ? -7.273 -3.681 42.298 1.00 77.06 181 THR A C 1
ATOM 1456 O O . THR A 1 181 ? -6.713 -3.976 41.243 1.00 77.06 181 THR A O 1
ATOM 1459 N N . SER A 1 182 ? -8.141 -4.495 42.894 1.00 86.31 182 SER A N 1
ATOM 1460 C CA . SER A 1 182 ? -8.598 -5.756 42.302 1.00 86.31 182 SER A CA 1
ATOM 1461 C C . SER A 1 182 ? -10.078 -5.672 41.950 1.00 86.31 182 SER A C 1
ATOM 1463 O O . SER A 1 182 ? -10.815 -4.876 42.533 1.00 86.31 182 SER A O 1
ATOM 1465 N N . ILE A 1 183 ? -10.512 -6.476 40.978 1.00 91.00 183 ILE A N 1
ATOM 1466 C CA . ILE A 1 183 ? -11.931 -6.593 40.642 1.00 91.00 183 ILE A CA 1
ATOM 1467 C C . ILE A 1 183 ? -12.704 -7.109 41.859 1.00 91.00 183 ILE A C 1
ATOM 1469 O O . ILE A 1 183 ? -12.290 -8.075 42.503 1.00 91.00 183 ILE A O 1
ATOM 1473 N N . HIS A 1 184 ? -13.816 -6.458 42.190 1.00 93.38 184 HIS A N 1
ATOM 1474 C CA . HIS A 1 184 ? -14.645 -6.876 43.311 1.00 93.38 184 HIS A CA 1
ATOM 1475 C C . HIS A 1 184 ? -15.214 -8.269 43.034 1.00 93.38 184 HIS A C 1
ATOM 1477 O O . HIS A 1 184 ? -15.615 -8.575 41.908 1.00 93.38 184 HIS A O 1
ATOM 1483 N N . VAL A 1 185 ? -15.281 -9.109 44.068 1.00 93.50 185 VAL A N 1
ATOM 1484 C CA . VAL A 1 185 ? -15.726 -10.504 43.935 1.00 93.50 185 VAL A CA 1
ATOM 1485 C C . VAL A 1 185 ? -17.130 -10.617 43.334 1.00 93.50 185 VAL A C 1
ATOM 1487 O O . VAL A 1 185 ? -17.350 -11.462 42.471 1.00 93.50 185 VAL A O 1
ATOM 1490 N N . ASP A 1 186 ? -18.044 -9.727 43.721 1.00 95.44 186 ASP A N 1
ATOM 1491 C CA . ASP A 1 186 ? -19.426 -9.728 43.224 1.00 95.44 186 ASP A CA 1
ATOM 1492 C C . ASP A 1 186 ? -19.505 -9.396 41.731 1.00 95.44 186 ASP A C 1
ATOM 1494 O O . ASP A 1 186 ? -20.195 -10.079 40.975 1.00 95.44 186 ASP A O 1
ATOM 1498 N N . PHE A 1 187 ? -18.758 -8.383 41.281 1.00 95.94 187 PHE A N 1
ATOM 1499 C CA . PHE A 1 187 ? -18.732 -8.009 39.869 1.00 95.94 187 PHE A CA 1
ATOM 1500 C C . PHE A 1 187 ? -18.015 -9.058 39.019 1.00 95.94 187 PHE A C 1
ATOM 1502 O O . PHE A 1 187 ? -18.461 -9.373 37.919 1.00 95.94 187 PHE A O 1
ATOM 1509 N N . LYS A 1 188 ? -16.950 -9.668 39.549 1.00 95.19 188 LYS A N 1
ATOM 1510 C CA . LYS A 1 188 ? -16.294 -10.808 38.905 1.00 95.19 188 LYS A CA 1
ATOM 1511 C C . LYS A 1 188 ? -17.259 -11.982 38.733 1.00 95.19 188 LYS A C 1
ATOM 1513 O O . LYS A 1 188 ? -17.347 -12.541 37.647 1.00 95.19 188 LYS A O 1
ATOM 1518 N N . LEU A 1 189 ? -18.017 -12.323 39.776 1.00 95.19 189 LEU A N 1
ATOM 1519 C CA . LEU A 1 189 ? -19.014 -13.391 39.717 1.00 95.19 189 LEU A CA 1
ATOM 1520 C C . LEU A 1 189 ? -20.105 -13.094 38.678 1.00 95.19 189 LEU A C 1
ATOM 1522 O O . LEU A 1 189 ? -20.547 -14.005 37.978 1.00 95.19 189 LEU A O 1
ATOM 1526 N N . LEU A 1 190 ? -20.508 -11.825 38.555 1.00 95.81 190 LEU A N 1
ATOM 1527 C CA . LEU A 1 190 ? -21.440 -11.368 37.528 1.00 95.81 190 LEU A CA 1
ATOM 1528 C C . LEU A 1 190 ? -20.860 -11.505 36.118 1.00 95.81 190 LEU A C 1
ATOM 1530 O O . LEU A 1 190 ? -21.526 -12.074 35.256 1.00 95.81 190 LEU A O 1
ATOM 1534 N N . LEU A 1 191 ? -19.624 -11.059 35.892 1.00 94.75 191 LEU A N 1
ATOM 1535 C CA . LEU A 1 191 ? -18.933 -11.222 34.610 1.00 94.75 191 LEU A CA 1
ATOM 1536 C C . LEU A 1 191 ? -18.785 -12.694 34.212 1.00 94.75 191 LEU A C 1
ATOM 1538 O O . LEU A 1 191 ? -19.039 -13.032 33.060 1.00 94.75 191 LEU A O 1
ATOM 1542 N N . ASP A 1 192 ? -18.408 -13.557 35.157 1.00 93.06 192 ASP A N 1
ATOM 1543 C CA . ASP A 1 192 ? -18.155 -14.976 34.897 1.00 93.06 192 ASP A CA 1
ATOM 1544 C C . ASP A 1 192 ? -19.452 -15.747 34.584 1.00 93.06 192 ASP A C 1
ATOM 1546 O O . ASP A 1 192 ? -19.444 -16.670 33.771 1.00 93.06 192 ASP A O 1
ATOM 1550 N N . ARG A 1 193 ? -20.579 -15.392 35.225 1.00 93.94 193 ARG A N 1
ATOM 1551 C CA . ARG A 1 193 ? -21.857 -16.119 35.079 1.00 93.94 193 ARG A CA 1
ATOM 1552 C C . ARG A 1 193 ? -22.806 -15.520 34.049 1.00 93.94 193 ARG A C 1
ATOM 1554 O O . ARG A 1 193 ? -23.495 -16.259 33.349 1.00 93.94 193 ARG A O 1
ATOM 1561 N N . LYS A 1 194 ? -22.917 -14.193 34.016 1.00 94.81 194 LYS A N 1
ATOM 1562 C CA . LYS A 1 194 ? -23.887 -13.438 33.210 1.00 94.81 194 LYS A CA 1
ATOM 1563 C C . LYS A 1 194 ? -23.198 -12.207 32.602 1.00 94.81 194 LYS A C 1
ATOM 1565 O O . LYS A 1 194 ? -23.549 -11.074 32.935 1.00 94.81 194 LYS A O 1
ATOM 1570 N N . PRO A 1 195 ? -22.235 -12.405 31.682 1.00 94.06 195 PRO A N 1
ATOM 1571 C CA . PRO A 1 195 ? -21.426 -11.317 31.142 1.00 94.06 195 PRO A CA 1
ATOM 1572 C C . PRO A 1 195 ? -22.260 -10.212 30.487 1.00 94.06 195 PRO A C 1
ATOM 1574 O O . PRO A 1 195 ? -21.942 -9.043 30.658 1.00 94.06 195 PRO A O 1
ATOM 1577 N N . PHE A 1 196 ? -23.353 -10.535 29.790 1.00 92.00 196 PHE A N 1
ATOM 1578 C CA . PHE A 1 196 ? -24.201 -9.509 29.172 1.00 92.00 196 PHE A CA 1
ATOM 1579 C C . PHE A 1 196 ? -24.960 -8.642 30.177 1.00 92.00 196 PHE A C 1
ATOM 1581 O O . PHE A 1 196 ? -25.133 -7.457 29.919 1.00 92.00 196 PHE A O 1
ATOM 1588 N N . GLU A 1 197 ? -25.353 -9.190 31.327 1.00 94.38 197 GLU A N 1
ATOM 1589 C CA . GLU A 1 197 ? -25.947 -8.400 32.415 1.00 94.38 197 GLU A CA 1
ATOM 1590 C C . GLU A 1 197 ? -24.888 -7.490 33.046 1.00 94.38 197 GLU A C 1
ATOM 1592 O O . GLU A 1 197 ? -25.166 -6.331 33.337 1.00 94.38 197 GLU A O 1
ATOM 1597 N N . ALA A 1 198 ? -23.643 -7.968 33.165 1.00 95.31 198 ALA A N 1
ATOM 1598 C CA . ALA A 1 198 ? -22.509 -7.144 33.585 1.00 95.31 198 ALA A CA 1
ATOM 1599 C C . ALA A 1 198 ? -22.239 -5.988 32.605 1.00 95.31 198 ALA A C 1
ATOM 1601 O O . ALA A 1 198 ? -22.033 -4.851 33.021 1.00 95.31 198 ALA A O 1
ATOM 1602 N N . LEU A 1 199 ? -22.246 -6.268 31.298 1.00 95.19 199 LEU A N 1
ATOM 1603 C CA . LEU A 1 199 ? -22.048 -5.254 30.262 1.00 95.19 199 LEU A CA 1
ATOM 1604 C C . LEU A 1 199 ? -23.238 -4.289 30.176 1.00 95.19 199 LEU A C 1
ATOM 1606 O O . LEU A 1 199 ? -23.026 -3.103 29.953 1.00 95.19 199 LEU A O 1
ATOM 1610 N N . GLY A 1 200 ? -24.468 -4.768 30.383 1.00 94.31 200 GLY A N 1
ATOM 1611 C CA . GLY A 1 200 ? -25.672 -3.937 30.470 1.00 94.31 200 GLY A CA 1
ATOM 1612 C C . GLY A 1 200 ? -25.652 -3.012 31.687 1.00 94.31 200 GLY A C 1
ATOM 1613 O O . GLY A 1 200 ? -25.963 -1.832 31.555 1.00 94.31 200 GLY A O 1
ATOM 1614 N N . LEU A 1 201 ? -25.192 -3.518 32.836 1.00 95.81 201 LEU A N 1
ATOM 1615 C CA . LEU A 1 201 ? -24.933 -2.731 34.041 1.00 95.81 201 LEU A CA 1
ATOM 1616 C C . LEU A 1 201 ? -23.909 -1.620 33.770 1.00 95.81 201 LEU A C 1
ATOM 1618 O O . LEU A 1 201 ? -24.169 -0.462 34.085 1.00 95.81 201 LEU A O 1
ATOM 1622 N N . LEU A 1 202 ? -22.769 -1.967 33.160 1.00 96.00 202 LEU A N 1
ATOM 1623 C CA . LEU A 1 202 ? -21.741 -0.990 32.791 1.00 96.00 202 LEU A CA 1
ATOM 1624 C C . LEU A 1 202 ? -22.265 0.048 31.803 1.00 96.00 202 LEU A C 1
ATOM 1626 O O . LEU A 1 202 ? -21.934 1.216 31.939 1.00 96.00 202 LEU A O 1
ATOM 1630 N N . ARG A 1 203 ? -23.069 -0.375 30.825 1.00 95.44 203 ARG A N 1
ATOM 1631 C CA . ARG A 1 203 ? -23.676 0.508 29.833 1.00 95.44 203 ARG A CA 1
ATOM 1632 C C . ARG A 1 203 ? -24.615 1.520 30.491 1.00 95.44 203 ARG A C 1
ATOM 1634 O O . ARG A 1 203 ? -24.500 2.710 30.230 1.00 95.44 203 ARG A O 1
ATOM 1641 N N . PHE A 1 204 ? -25.543 1.041 31.319 1.00 95.12 204 PHE A N 1
ATOM 1642 C CA . PHE A 1 204 ? -26.594 1.870 31.911 1.00 95.12 204 PHE A CA 1
ATOM 1643 C C . PHE A 1 204 ? -26.031 2.876 32.923 1.00 95.12 204 PHE A C 1
ATOM 1645 O O . PHE A 1 204 ? -26.415 4.040 32.909 1.00 95.12 204 PHE A O 1
ATOM 1652 N N . HIS A 1 205 ? -25.068 2.444 33.740 1.00 95.50 205 HIS A N 1
ATOM 1653 C CA . HIS A 1 205 ? -24.411 3.271 34.759 1.00 95.50 205 HIS A CA 1
ATOM 1654 C C . HIS A 1 205 ? -22.994 3.684 34.342 1.00 95.50 205 HIS A C 1
ATOM 1656 O O . HIS A 1 205 ? -22.092 3.790 35.175 1.00 95.50 205 HIS A O 1
ATOM 1662 N N . TRP A 1 206 ? -22.752 3.892 33.039 1.00 94.25 206 TRP A N 1
ATOM 1663 C CA . TRP A 1 206 ? -21.403 4.210 32.555 1.00 94.25 206 TRP A CA 1
ATOM 1664 C C . TRP A 1 206 ? -20.868 5.503 33.169 1.00 94.25 206 TRP A C 1
ATOM 1666 O O . TRP A 1 206 ? -19.685 5.566 33.468 1.00 94.25 206 TRP A O 1
ATOM 1676 N N . ALA A 1 207 ? -21.716 6.503 33.425 1.00 91.75 207 ALA A N 1
ATOM 1677 C CA . ALA A 1 207 ? -21.300 7.751 34.069 1.00 91.75 207 ALA A CA 1
ATOM 1678 C C . ALA A 1 207 ? -20.722 7.532 35.482 1.00 91.75 207 ALA A C 1
ATOM 1680 O O . ALA A 1 207 ? -19.741 8.176 35.849 1.00 91.75 207 ALA A O 1
ATOM 1681 N N . ASP A 1 208 ? -21.274 6.584 36.245 1.00 90.00 208 ASP A N 1
ATOM 1682 C CA . ASP A 1 208 ? -20.800 6.244 37.593 1.00 90.00 208 ASP A CA 1
ATOM 1683 C C . ASP A 1 208 ? -19.560 5.334 37.558 1.00 90.00 208 ASP A C 1
ATOM 1685 O O . ASP A 1 208 ? -18.718 5.339 38.463 1.00 90.00 208 ASP A O 1
ATOM 1689 N N . TYR A 1 209 ? -19.425 4.536 36.495 1.00 93.06 209 TYR A N 1
ATOM 1690 C CA . TYR A 1 209 ? -18.362 3.545 36.351 1.00 93.06 209 TYR A CA 1
ATOM 1691 C C . TYR A 1 209 ? -17.152 4.013 35.537 1.00 93.06 209 TYR A C 1
ATOM 1693 O O . TYR A 1 209 ? -16.043 3.535 35.788 1.00 93.06 209 TYR A O 1
ATOM 1701 N N . SER A 1 210 ? -17.308 4.957 34.609 1.00 91.69 210 SER A N 1
ATOM 1702 C CA . SER A 1 210 ? -16.226 5.455 33.756 1.00 91.69 210 SER A CA 1
ATOM 1703 C C . SER A 1 210 ? -15.026 6.001 34.537 1.00 91.69 210 SER A C 1
ATOM 1705 O O . SER A 1 210 ? -13.907 5.727 34.096 1.00 91.69 210 SER A O 1
ATOM 1707 N N . PRO A 1 211 ? -15.161 6.631 35.729 1.00 88.88 211 PRO A N 1
ATOM 1708 C CA . PRO A 1 211 ? -14.003 7.098 36.500 1.00 88.88 211 PRO A CA 1
ATOM 1709 C C . PRO A 1 211 ? -13.037 5.979 36.927 1.00 88.88 211 PRO A C 1
ATOM 1711 O O . PRO A 1 211 ? -11.866 6.240 37.217 1.00 88.88 211 PRO A O 1
ATOM 1714 N N . TRP A 1 212 ? -13.496 4.722 36.947 1.00 86.06 212 TRP A N 1
ATOM 1715 C CA . TRP A 1 212 ? -12.653 3.551 37.216 1.00 86.06 212 TRP A CA 1
ATOM 1716 C C . TRP A 1 212 ? -11.786 3.142 36.017 1.00 86.06 212 TRP A C 1
ATOM 1718 O O . TRP A 1 212 ? -10.829 2.382 36.182 1.00 86.06 212 TRP A O 1
ATOM 1728 N N . PHE A 1 213 ? -12.095 3.651 34.822 1.00 87.62 213 PHE A N 1
ATOM 1729 C CA . PHE A 1 213 ? -11.452 3.294 33.558 1.00 87.62 213 PHE A CA 1
ATOM 1730 C C . PHE A 1 213 ? -10.780 4.487 32.862 1.00 87.62 213 PHE A C 1
ATOM 1732 O O . PHE A 1 213 ? -9.746 4.313 32.220 1.00 87.62 213 PHE A O 1
ATOM 1739 N N . GLU A 1 214 ? -11.337 5.694 32.984 1.00 84.25 214 GLU A N 1
ATOM 1740 C CA . GLU A 1 214 ? -10.927 6.886 32.238 1.00 84.25 214 GLU A CA 1
ATOM 1741 C C . GLU A 1 214 ? -9.983 7.778 33.045 1.00 84.25 214 GLU A C 1
ATOM 1743 O O . GLU A 1 214 ? -10.210 8.098 34.214 1.00 84.25 214 GLU A O 1
ATOM 1748 N N . THR A 1 215 ? -8.844 8.148 32.459 1.00 68.25 215 THR A N 1
ATOM 1749 C CA . THR A 1 215 ? -7.970 9.213 32.975 1.00 68.25 215 THR A CA 1
ATOM 1750 C C . THR A 1 215 ? -8.680 10.532 32.728 1.00 68.25 215 THR A C 1
ATOM 1752 O O . THR A 1 215 ? -9.048 10.794 31.588 1.00 68.25 215 THR A O 1
ATOM 1755 N N . GLU A 1 216 ? -8.899 11.336 33.776 1.00 60.09 216 GLU A N 1
ATOM 1756 C CA . GLU A 1 216 ? -9.416 12.697 33.611 1.00 60.09 216 GLU A CA 1
ATOM 1757 C C . GLU A 1 216 ? -8.457 13.445 32.674 1.00 60.09 216 GLU A C 1
ATOM 1759 O O . GLU A 1 216 ? -7.361 13.849 33.060 1.00 60.09 216 GLU A O 1
ATOM 1764 N N . THR A 1 217 ? -8.833 13.564 31.402 1.00 46.62 217 THR A N 1
ATOM 1765 C CA . THR A 1 217 ? -8.136 14.404 30.436 1.00 46.62 217 THR A CA 1
ATOM 1766 C C . THR A 1 217 ? -8.498 15.831 30.804 1.00 46.62 217 THR A C 1
ATOM 1768 O O . THR A 1 217 ? -9.614 16.271 30.539 1.00 46.62 217 THR A O 1
ATOM 1771 N N . GLY A 1 218 ? -7.597 16.496 31.528 1.00 48.22 218 GLY A N 1
ATOM 1772 C CA . GLY A 1 218 ? -7.863 17.755 32.209 1.00 48.22 218 GLY A CA 1
ATOM 1773 C C . GLY A 1 218 ? -8.585 18.775 31.338 1.00 48.22 218 GLY A C 1
ATOM 1774 O O . GLY A 1 218 ? -8.003 19.299 30.403 1.00 48.22 218 GLY A O 1
ATOM 1775 N N . THR A 1 219 ? -9.840 19.067 31.674 1.00 39.44 219 THR A N 1
ATOM 1776 C CA . THR A 1 219 ? -10.478 20.377 31.498 1.00 39.44 219 THR A CA 1
ATOM 1777 C C . THR A 1 219 ? -11.717 20.461 32.399 1.00 39.44 219 THR A C 1
ATOM 1779 O O . THR A 1 219 ? -12.591 19.608 32.347 1.00 39.44 219 THR A O 1
ATOM 1782 N N . ALA A 1 220 ? -11.743 21.524 33.208 1.00 42.53 220 ALA A N 1
ATOM 1783 C CA . ALA A 1 220 ? -12.883 22.157 33.883 1.00 42.53 220 ALA A CA 1
ATOM 1784 C C . ALA A 1 220 ? -13.672 21.401 34.982 1.00 42.53 220 ALA A C 1
ATOM 1786 O O . ALA A 1 220 ? -14.533 20.569 34.737 1.00 42.53 220 ALA A O 1
ATOM 1787 N N . HIS A 1 221 ? -13.379 21.830 36.217 1.00 48.62 221 HIS A N 1
ATOM 1788 C CA . HIS A 1 221 ? -14.290 22.289 37.278 1.00 48.62 221 HIS A CA 1
ATOM 1789 C C . HIS A 1 221 ? -15.774 21.851 37.275 1.00 48.62 221 HIS A C 1
ATOM 1791 O O . HIS A 1 221 ? -16.539 22.261 36.412 1.00 48.62 221 HIS A O 1
ATOM 1797 N N . HIS A 1 222 ? -16.141 21.209 38.399 1.00 39.03 222 HIS A N 1
ATOM 1798 C CA . HIS A 1 222 ? -17.444 20.708 38.896 1.00 39.03 222 HIS A CA 1
ATOM 1799 C C . HIS A 1 222 ? -17.657 19.213 38.612 1.00 39.03 222 HIS A C 1
ATOM 1801 O O . HIS A 1 222 ? -17.388 18.753 37.519 1.00 39.03 222 HIS A O 1
ATOM 1807 N N . GLU A 1 223 ? -18.131 18.347 39.505 1.00 47.44 223 GLU A N 1
ATOM 1808 C CA . GLU A 1 223 ? -18.489 18.376 40.922 1.00 47.44 223 GLU A CA 1
ATOM 1809 C C . GLU A 1 223 ? -18.692 16.896 41.333 1.00 47.44 223 GLU A C 1
ATOM 1811 O O . GLU A 1 223 ? -18.856 16.027 40.481 1.00 47.44 223 GLU A O 1
ATOM 1816 N N . LYS A 1 224 ? -18.687 16.637 42.644 1.00 41.59 224 LYS A N 1
ATOM 1817 C CA . LYS A 1 224 ? -18.840 15.350 43.362 1.00 41.59 224 LYS A CA 1
ATOM 1818 C C . LYS A 1 224 ? -17.593 14.463 43.517 1.00 41.59 224 LYS A C 1
ATOM 1820 O O . LYS A 1 224 ? -16.862 14.102 42.604 1.00 41.59 224 LYS A O 1
ATOM 1825 N N . GLN A 1 225 ? -17.340 14.167 44.788 1.00 45.66 225 GLN A N 1
ATOM 1826 C CA . GLN A 1 225 ? -16.132 13.583 45.356 1.00 45.66 225 GLN A CA 1
ATOM 1827 C C . GLN A 1 225 ? -16.182 12.055 45.243 1.00 45.66 225 GLN A C 1
ATOM 1829 O O . GLN A 1 225 ? -16.633 11.390 46.169 1.00 45.66 225 GLN A O 1
ATOM 1834 N N . HIS A 1 226 ? -15.716 11.480 44.132 1.00 50.72 226 HIS A N 1
ATOM 1835 C CA . HIS A 1 226 ? -15.536 10.028 44.054 1.00 50.72 226 HIS A CA 1
ATOM 1836 C C . HIS A 1 226 ? -14.146 9.614 44.586 1.00 50.72 226 HIS A C 1
ATOM 1838 O O . HIS A 1 226 ? -13.138 10.189 44.163 1.00 50.72 226 HIS A O 1
ATOM 1844 N N . PRO A 1 227 ? -14.037 8.565 45.429 1.00 51.34 227 PRO A N 1
ATOM 1845 C CA . PRO A 1 227 ? -12.754 8.014 45.898 1.00 51.34 227 PRO A CA 1
ATOM 1846 C C . PRO A 1 227 ? -11.854 7.433 44.781 1.00 51.34 227 PRO A C 1
ATOM 1848 O O . PRO A 1 227 ? -10.756 6.954 45.050 1.00 51.34 227 PRO A O 1
ATOM 1851 N N . ALA A 1 228 ? -12.278 7.496 43.514 1.00 49.97 228 ALA A N 1
ATOM 1852 C CA . ALA A 1 228 ? -11.548 6.998 42.349 1.00 49.97 228 ALA A CA 1
ATOM 1853 C C . ALA A 1 228 ? -10.298 7.828 41.972 1.00 49.97 228 ALA A C 1
ATOM 1855 O O . ALA A 1 228 ? -9.445 7.335 41.231 1.00 49.97 228 ALA A O 1
ATOM 1856 N N . ARG A 1 229 ? -10.134 9.060 42.487 1.00 50.25 229 ARG A N 1
ATOM 1857 C CA . ARG A 1 229 ? -9.027 9.959 42.090 1.00 50.25 229 ARG A CA 1
ATOM 1858 C C . ARG A 1 229 ? -7.634 9.535 42.570 1.00 50.25 229 ARG A C 1
ATOM 1860 O O . ARG A 1 229 ? -6.660 9.838 41.894 1.00 50.25 229 ARG A O 1
ATOM 1867 N N . GLN A 1 230 ? -7.515 8.780 43.665 1.00 51.12 230 GLN A N 1
ATOM 1868 C CA . GLN A 1 230 ? -6.219 8.231 44.110 1.00 51.12 230 GLN A CA 1
ATOM 1869 C C . GLN A 1 230 ? -5.840 6.915 43.392 1.00 51.12 230 GLN A C 1
ATOM 1871 O O . GLN A 1 230 ? -4.787 6.340 43.652 1.00 51.12 230 GLN A O 1
ATOM 1876 N N . VAL A 1 231 ? -6.673 6.432 42.459 1.00 54.44 231 VAL A N 1
ATOM 1877 C CA . VAL A 1 231 ? -6.523 5.136 41.768 1.00 54.44 231 VAL A CA 1
ATOM 1878 C C . VAL A 1 231 ? -6.054 5.326 40.316 1.00 54.44 231 VAL A C 1
ATOM 1880 O O . VAL A 1 231 ? -6.537 4.670 39.395 1.00 54.44 231 VAL A O 1
ATOM 1883 N N . LEU A 1 232 ? -5.129 6.255 40.074 1.00 53.78 232 LEU A N 1
ATOM 1884 C CA . LEU A 1 232 ? -4.639 6.542 38.718 1.00 53.78 232 LEU A CA 1
ATOM 1885 C C . LEU A 1 232 ? -3.656 5.475 38.202 1.00 53.78 232 LEU A C 1
ATOM 1887 O O . LEU A 1 232 ? -3.710 5.118 37.030 1.00 53.78 232 LEU A O 1
ATOM 1891 N N . GLU A 1 233 ? -2.845 4.870 39.073 1.00 56.22 233 GLU A N 1
ATOM 1892 C CA . GLU A 1 233 ? -1.803 3.907 38.662 1.00 56.22 233 GLU A CA 1
ATOM 1893 C C . GLU A 1 233 ? -2.273 2.438 38.594 1.00 56.22 233 GLU A C 1
ATOM 1895 O O . GLU A 1 233 ? -1.506 1.547 38.243 1.00 56.22 233 GLU A O 1
ATOM 1900 N N . ARG A 1 234 ? -3.535 2.138 38.943 1.00 66.88 234 ARG A N 1
ATOM 1901 C CA . ARG A 1 234 ? -3.977 0.763 39.285 1.00 66.88 234 ARG A CA 1
ATOM 1902 C C . ARG A 1 234 ? -5.210 0.271 38.512 1.00 66.88 234 ARG A C 1
ATOM 1904 O O . ARG A 1 234 ? -5.939 -0.591 38.994 1.00 66.88 234 ARG A O 1
ATOM 1911 N N . ARG A 1 235 ? -5.461 0.812 37.317 1.00 82.06 235 ARG A N 1
ATOM 1912 C CA . ARG A 1 235 ? -6.668 0.533 36.499 1.00 82.06 235 ARG A CA 1
ATOM 1913 C C . ARG A 1 235 ? -6.515 -0.646 35.544 1.00 82.06 235 ARG A C 1
ATOM 1915 O O . ARG A 1 235 ? -7.487 -1.342 35.251 1.00 82.06 235 ARG A O 1
ATOM 1922 N N . GLU A 1 236 ? -5.289 -0.900 35.098 1.00 85.44 236 GLU A N 1
ATOM 1923 C CA . GLU A 1 236 ? -4.992 -1.949 34.123 1.00 85.44 236 GLU A CA 1
ATOM 19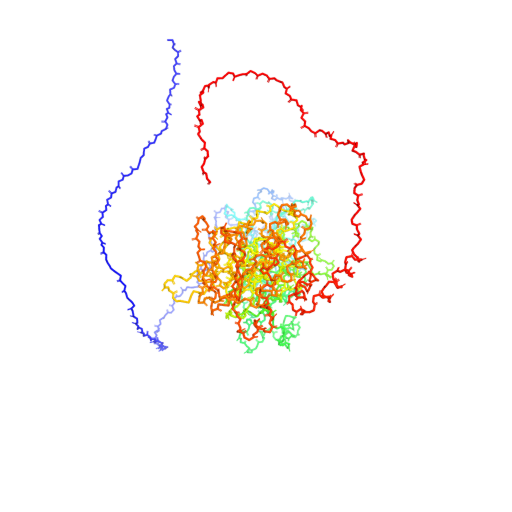24 C C . GLU A 1 236 ? -5.463 -3.348 34.565 1.00 85.44 236 GLU A C 1
ATOM 1926 O O . GLU A 1 236 ? -6.045 -4.042 33.735 1.00 85.44 236 GLU A O 1
ATOM 1931 N N . PRO A 1 237 ? -5.343 -3.776 35.842 1.00 88.12 237 PRO A N 1
ATOM 1932 C CA . PRO A 1 237 ? -5.867 -5.075 36.271 1.00 88.12 237 PRO A CA 1
ATOM 1933 C C . PRO A 1 237 ? -7.380 -5.224 36.066 1.00 88.12 237 PRO A C 1
ATOM 1935 O O . PRO A 1 237 ? -7.843 -6.296 35.674 1.00 88.12 237 PRO A O 1
ATOM 1938 N N . LEU A 1 238 ? -8.149 -4.153 36.295 1.00 90.25 238 LEU A N 1
ATOM 1939 C CA . LEU A 1 238 ? -9.602 -4.146 36.113 1.00 90.25 238 LEU A CA 1
ATOM 1940 C C . LEU A 1 238 ? -9.968 -4.189 34.623 1.00 90.25 238 LEU A C 1
ATOM 1942 O O . LEU A 1 238 ? -10.786 -5.013 34.214 1.00 90.25 238 LEU A O 1
ATOM 1946 N N . ILE A 1 239 ? -9.312 -3.361 33.802 1.00 92.06 239 ILE A N 1
ATOM 1947 C CA . ILE A 1 239 ? -9.481 -3.364 32.340 1.00 92.06 239 ILE A CA 1
ATOM 1948 C C . ILE A 1 239 ? -9.127 -4.742 31.772 1.00 92.06 239 ILE A C 1
ATOM 1950 O O . ILE A 1 239 ? -9.882 -5.297 30.977 1.00 92.06 239 ILE A O 1
ATOM 1954 N N . GLN A 1 240 ? -8.013 -5.334 32.205 1.00 91.75 240 GLN A N 1
ATOM 1955 C CA . GLN A 1 240 ? -7.571 -6.660 31.774 1.00 91.75 240 GLN A CA 1
ATOM 1956 C C . GLN A 1 240 ? -8.532 -7.768 32.204 1.00 91.75 240 GLN A C 1
ATOM 1958 O O . GLN A 1 240 ? -8.755 -8.696 31.428 1.00 91.75 240 GLN A O 1
ATOM 1963 N N . ALA A 1 241 ? -9.119 -7.680 33.400 1.00 91.88 241 ALA A N 1
ATOM 1964 C CA . ALA A 1 241 ? -10.135 -8.630 33.838 1.00 91.88 241 ALA A CA 1
ATOM 1965 C C . ALA A 1 241 ? -11.342 -8.612 32.889 1.00 91.88 241 ALA A C 1
ATOM 1967 O O . ALA A 1 241 ? -11.707 -9.662 32.368 1.00 91.88 241 ALA A O 1
ATOM 1968 N N . ILE A 1 242 ? -11.875 -7.425 32.576 1.00 95.00 242 ILE A N 1
ATOM 1969 C CA . ILE A 1 242 ? -13.019 -7.265 31.662 1.00 95.00 242 ILE A CA 1
ATOM 1970 C C . ILE A 1 242 ? -12.660 -7.687 30.228 1.00 95.00 242 ILE A C 1
ATOM 1972 O O . ILE A 1 242 ? -13.425 -8.401 29.584 1.00 95.00 242 ILE A O 1
ATOM 1976 N N . ARG A 1 243 ? -11.468 -7.322 29.734 1.00 95.75 243 ARG A N 1
ATOM 1977 C CA . ARG A 1 243 ? -10.956 -7.729 28.409 1.00 95.75 243 ARG A CA 1
ATOM 1978 C C . ARG A 1 243 ? -10.921 -9.244 28.228 1.00 95.75 243 ARG A C 1
ATOM 1980 O O . ARG A 1 243 ? -11.203 -9.742 27.140 1.00 95.75 243 ARG A O 1
ATOM 1987 N N . ARG A 1 244 ? -10.542 -9.968 29.285 1.00 95.38 244 ARG A N 1
ATOM 1988 C CA . ARG A 1 244 ? -10.374 -11.428 29.281 1.00 95.38 244 ARG A CA 1
ATOM 1989 C C . ARG A 1 244 ? -11.672 -12.188 29.533 1.00 95.38 244 ARG A C 1
ATOM 1991 O O . ARG A 1 244 ? -11.677 -13.399 29.311 1.00 95.38 244 ARG A O 1
ATOM 1998 N N . THR A 1 245 ? -12.735 -11.513 29.971 1.00 95.25 245 THR A N 1
ATOM 1999 C CA . THR A 1 245 ? -14.044 -12.133 30.187 1.00 95.25 245 THR A CA 1
ATOM 2000 C C . THR A 1 245 ? -14.516 -12.813 28.909 1.00 95.25 245 THR A C 1
ATOM 2002 O O . THR A 1 245 ? -14.488 -12.228 27.824 1.00 95.25 245 THR A O 1
ATOM 2005 N N . GLN A 1 246 ? -14.929 -14.069 29.047 1.00 95.44 246 GLN A N 1
ATOM 2006 C CA . GLN A 1 246 ? -15.506 -14.849 27.963 1.00 95.44 246 GLN A CA 1
ATOM 2007 C C . GLN A 1 246 ? -16.947 -14.402 27.757 1.00 95.44 246 GLN A C 1
ATOM 2009 O O . GLN A 1 246 ? -17.751 -14.458 28.686 1.00 95.44 246 GLN A O 1
ATOM 2014 N N . VAL A 1 247 ? -17.270 -13.946 26.551 1.00 93.44 247 VAL A N 1
ATOM 2015 C CA . VAL A 1 247 ? -18.615 -13.475 26.215 1.00 93.44 247 VAL A CA 1
ATOM 2016 C C . VAL A 1 247 ? -19.210 -14.320 25.089 1.00 93.44 247 VAL A C 1
ATOM 2018 O O . VAL A 1 247 ? -18.488 -14.647 24.138 1.00 93.44 247 VAL A O 1
ATOM 2021 N N . PRO A 1 248 ? -20.503 -14.685 25.171 1.00 89.38 248 PRO A N 1
ATOM 2022 C CA . PRO A 1 248 ? -21.166 -15.411 24.097 1.00 89.38 248 PRO A CA 1
ATOM 2023 C C . PRO A 1 248 ? -21.196 -14.556 22.832 1.00 89.38 248 PRO A C 1
ATOM 2025 O O . PRO A 1 248 ? -21.439 -13.350 22.889 1.00 89.38 248 PRO A O 1
ATOM 2028 N N . CYS A 1 249 ? -20.960 -15.166 21.681 1.00 88.38 249 CYS A N 1
ATOM 2029 C CA . CYS A 1 249 ? -21.022 -14.493 20.389 1.00 88.38 249 CYS A CA 1
ATOM 2030 C C . CYS A 1 249 ? -22.093 -15.102 19.498 1.00 88.38 249 CYS A C 1
ATOM 2032 O O . CYS A 1 249 ? -22.651 -16.164 19.783 1.00 88.38 249 CYS A O 1
ATOM 2034 N N . HIS A 1 250 ? -22.385 -14.415 18.398 1.00 80.88 250 HIS A N 1
ATOM 2035 C CA . HIS A 1 250 ? -23.130 -15.041 17.317 1.00 80.88 250 HIS A CA 1
ATOM 2036 C C . HIS A 1 250 ? -22.377 -16.283 16.841 1.00 80.88 250 HIS A C 1
ATOM 2038 O O . HIS A 1 250 ? -21.202 -16.190 16.507 1.00 80.88 250 HIS A O 1
ATOM 2044 N N . GLY A 1 251 ? -23.050 -17.436 16.839 1.00 72.56 251 GLY A N 1
ATOM 2045 C CA . GLY A 1 251 ? -22.395 -18.731 16.621 1.00 72.56 251 GLY A CA 1
ATOM 2046 C C . GLY A 1 251 ? -22.394 -19.655 17.836 1.00 72.56 251 GLY A C 1
ATOM 2047 O O . GLY A 1 251 ? -22.027 -20.809 17.690 1.00 72.56 251 GLY A O 1
ATOM 2048 N N . ASN A 1 252 ? -22.819 -19.170 19.011 1.00 70.75 252 ASN A N 1
ATOM 2049 C CA . ASN A 1 252 ? -22.695 -19.851 20.311 1.00 70.75 252 ASN A CA 1
ATOM 2050 C C . ASN A 1 252 ? -21.247 -20.071 20.785 1.00 70.75 252 ASN A C 1
ATOM 2052 O O . ASN A 1 252 ? -21.034 -20.639 21.855 1.00 70.75 252 ASN A O 1
ATOM 2056 N N . ASP A 1 253 ? -20.261 -19.540 20.063 1.00 80.31 253 ASP A N 1
ATOM 2057 C CA . ASP A 1 253 ? -18.874 -19.532 20.504 1.00 80.31 253 ASP A CA 1
ATOM 2058 C C . ASP A 1 253 ? -18.651 -18.465 21.578 1.00 80.31 253 ASP A C 1
ATOM 2060 O O . ASP A 1 253 ? -19.061 -17.306 21.451 1.00 80.31 253 ASP A O 1
ATOM 2064 N N . ALA A 1 254 ? -17.957 -18.843 22.647 1.00 87.94 254 ALA A N 1
ATOM 2065 C CA . ALA A 1 254 ? -17.430 -17.899 23.619 1.00 87.94 254 ALA A CA 1
ATOM 2066 C C . ALA A 1 254 ? -16.004 -17.512 23.212 1.00 87.94 254 ALA A C 1
ATOM 2068 O O . ALA A 1 254 ? -15.171 -18.378 22.948 1.00 87.94 254 ALA A O 1
ATOM 2069 N N . ALA A 1 255 ? -15.696 -16.214 23.167 1.00 91.69 255 ALA A N 1
ATOM 2070 C CA . ALA A 1 255 ? -14.295 -15.791 23.216 1.00 91.69 255 ALA A CA 1
ATOM 2071 C C . ALA A 1 255 ? -14.132 -14.525 24.061 1.00 91.69 255 ALA A C 1
ATOM 2073 O O . ALA A 1 255 ? -15.114 -13.926 24.508 1.00 91.69 255 ALA A O 1
ATOM 2074 N N . LYS A 1 256 ? -12.880 -14.123 24.285 1.00 95.56 256 LYS A N 1
ATOM 2075 C CA . LYS A 1 256 ? -12.543 -12.954 25.104 1.00 95.56 256 LYS A CA 1
ATOM 2076 C C . LYS A 1 256 ? -13.162 -11.692 24.522 1.00 95.56 256 LYS A C 1
ATOM 2078 O O . LYS A 1 256 ? -13.060 -11.480 23.315 1.00 95.56 256 LYS A O 1
ATOM 2083 N N . LEU A 1 257 ? -13.710 -10.832 25.377 1.00 95.50 257 LEU A N 1
ATOM 2084 C CA . LEU A 1 257 ? -14.331 -9.568 24.982 1.00 95.50 257 LEU A CA 1
ATOM 2085 C C . LEU A 1 257 ? -13.421 -8.715 24.081 1.00 95.50 257 LEU A C 1
ATOM 2087 O O . LEU A 1 257 ? -13.874 -8.214 23.058 1.00 95.50 257 LEU A O 1
ATOM 2091 N N . SER A 1 258 ? -12.126 -8.625 24.393 1.00 94.12 258 SER A N 1
ATOM 2092 C CA . SER A 1 258 ? -11.161 -7.825 23.621 1.00 94.12 258 SER A CA 1
ATOM 2093 C C . SER A 1 258 ? -10.883 -8.323 22.200 1.00 94.12 258 SER A C 1
ATOM 2095 O O . SER A 1 258 ? -10.161 -7.676 21.452 1.00 94.12 258 SER A O 1
ATOM 2097 N N . GLU A 1 259 ? -11.367 -9.508 21.839 1.00 92.12 259 GLU A N 1
ATOM 2098 C CA . GLU A 1 259 ? -11.206 -10.082 20.502 1.00 92.12 259 GLU A CA 1
ATOM 2099 C C . GLU A 1 259 ? -12.487 -9.922 19.663 1.00 92.12 259 GLU A C 1
ATOM 2101 O O . GLU A 1 259 ? -12.557 -10.448 18.551 1.00 92.12 259 GLU A O 1
ATOM 2106 N N . LYS A 1 260 ? -13.512 -9.236 20.188 1.00 93.69 260 LYS A N 1
ATOM 2107 C CA . LYS A 1 260 ? -14.851 -9.153 19.592 1.00 93.69 260 LYS A CA 1
ATOM 2108 C C . LYS A 1 260 ? -15.120 -7.833 18.888 1.00 93.69 260 LYS A C 1
ATOM 2110 O O . LYS A 1 260 ? -14.423 -6.844 19.086 1.00 93.69 260 LYS A O 1
ATOM 2115 N N . ALA A 1 261 ? -16.168 -7.831 18.075 1.00 94.25 261 ALA A N 1
ATOM 2116 C CA . ALA A 1 261 ? -16.672 -6.672 17.361 1.00 94.25 261 ALA A CA 1
ATOM 2117 C C . ALA A 1 261 ? -18.166 -6.474 17.632 1.00 94.25 261 ALA A C 1
ATOM 2119 O O . ALA A 1 261 ? -18.919 -7.444 17.777 1.00 94.25 261 ALA A O 1
ATOM 2120 N N . LEU A 1 262 ? -18.611 -5.217 17.670 1.00 93.88 262 LEU A N 1
ATOM 2121 C CA . LEU A 1 262 ? -20.039 -4.926 17.684 1.00 93.88 262 LEU A CA 1
ATOM 2122 C C . LEU A 1 262 ? -20.640 -5.205 16.302 1.00 93.88 262 LEU A C 1
ATOM 2124 O O . LEU A 1 262 ? -20.040 -4.863 15.282 1.00 93.88 262 LEU A O 1
ATOM 2128 N N . PRO A 1 263 ? -21.851 -5.767 16.228 1.00 92.31 263 PRO A N 1
ATOM 2129 C CA . PRO A 1 263 ? -22.522 -6.015 14.959 1.00 92.31 263 PRO A CA 1
ATOM 2130 C C . PRO A 1 263 ? -23.214 -4.754 14.412 1.00 92.31 263 PRO A C 1
ATOM 2132 O O . PRO A 1 263 ? -24.425 -4.736 14.175 1.00 92.31 263 PRO A O 1
ATOM 2135 N N . ARG A 1 264 ? -22.437 -3.683 14.231 1.00 90.81 264 ARG A N 1
ATOM 2136 C CA . ARG A 1 264 ? -22.877 -2.440 13.581 1.00 90.81 264 ARG A CA 1
ATOM 2137 C C . ARG A 1 264 ? -22.842 -2.573 12.071 1.00 90.81 264 ARG A C 1
ATOM 2139 O O . ARG A 1 264 ? -22.007 -3.306 11.549 1.00 90.81 264 ARG A O 1
ATOM 2146 N N . GLU A 1 265 ? -23.682 -1.835 11.354 1.00 87.00 265 GLU A N 1
ATOM 2147 C CA . GLU A 1 265 ? -23.720 -1.883 9.881 1.00 87.00 265 GLU A CA 1
ATOM 2148 C C . GLU A 1 265 ? -22.346 -1.653 9.240 1.00 87.00 265 GLU A C 1
ATOM 2150 O O . GLU A 1 265 ? -21.949 -2.399 8.341 1.00 87.00 265 GLU A O 1
ATOM 2155 N N . SER A 1 266 ? -21.582 -0.692 9.762 1.00 85.44 266 SER A N 1
ATOM 2156 C CA . SER A 1 266 ? -20.230 -0.375 9.288 1.00 85.44 266 SER A CA 1
ATOM 2157 C C . SER A 1 266 ? -19.232 -1.529 9.461 1.00 85.44 266 SER A C 1
ATOM 2159 O O . SER A 1 266 ? -18.309 -1.664 8.659 1.00 85.44 266 SER A O 1
ATOM 2161 N N . LEU A 1 267 ? -19.423 -2.383 10.471 1.00 88.88 267 LEU A N 1
ATOM 2162 C CA . LEU A 1 267 ? -18.580 -3.547 10.757 1.00 88.88 267 LEU A CA 1
ATOM 2163 C C . LEU A 1 267 ? -19.097 -4.822 10.090 1.00 88.88 267 LEU A C 1
ATOM 2165 O O . LEU A 1 267 ? -18.294 -5.650 9.670 1.00 88.88 267 LEU A O 1
ATOM 2169 N N . LEU A 1 268 ? -20.414 -4.968 9.925 1.00 87.50 268 LEU A N 1
ATOM 2170 C CA . LEU A 1 268 ? -21.024 -6.100 9.225 1.00 87.50 268 LEU A CA 1
ATOM 2171 C C . LEU A 1 268 ? -20.552 -6.183 7.767 1.00 87.50 268 LEU A C 1
ATOM 2173 O O . LEU A 1 268 ? -20.304 -7.276 7.260 1.00 87.50 268 LEU A O 1
ATOM 2177 N N . ALA A 1 269 ? -20.322 -5.038 7.115 1.00 84.31 269 ALA A N 1
ATOM 2178 C CA . ALA A 1 269 ? -19.716 -4.978 5.782 1.00 84.31 269 ALA A CA 1
ATOM 2179 C C . ALA A 1 269 ? -18.278 -5.546 5.722 1.00 84.31 269 ALA A C 1
ATOM 2181 O O . ALA A 1 269 ? -17.799 -5.903 4.644 1.00 84.31 269 ALA A O 1
ATOM 2182 N N . LEU A 1 270 ? -17.594 -5.636 6.868 1.00 86.94 270 LEU A N 1
ATOM 2183 C CA . LEU A 1 270 ? -16.218 -6.117 7.024 1.00 86.94 270 LEU A CA 1
ATOM 2184 C C . LEU A 1 270 ? -16.145 -7.560 7.534 1.00 86.94 270 LEU A C 1
ATOM 2186 O O . LEU A 1 270 ? -15.066 -8.023 7.913 1.00 86.94 270 LEU A O 1
ATOM 2190 N N . VAL A 1 271 ? -17.268 -8.273 7.577 1.00 87.62 271 VAL A N 1
ATOM 2191 C CA . VAL A 1 271 ? -17.290 -9.644 8.079 1.00 87.62 271 VAL A CA 1
ATOM 2192 C C . VAL A 1 271 ? -16.766 -10.625 7.030 1.00 87.62 271 VAL A C 1
ATOM 2194 O O . VAL A 1 271 ? -17.085 -10.531 5.841 1.00 87.62 271 VAL A O 1
ATOM 2197 N N . ASP A 1 272 ? -15.951 -11.581 7.470 1.00 84.31 272 ASP A N 1
ATOM 2198 C CA . ASP A 1 272 ? -15.574 -12.754 6.694 1.00 84.31 272 ASP A CA 1
ATOM 2199 C C . ASP A 1 272 ? -16.729 -13.757 6.671 1.00 84.31 272 ASP A C 1
ATOM 2201 O O . ASP A 1 272 ? -17.094 -14.353 7.684 1.00 84.31 272 ASP A O 1
ATOM 2205 N N . THR A 1 273 ? -17.306 -13.937 5.489 1.00 76.19 273 THR A N 1
ATOM 2206 C CA . THR A 1 273 ? -18.392 -14.897 5.247 1.00 76.19 273 THR A CA 1
ATOM 2207 C C . THR A 1 273 ? -17.879 -16.226 4.695 1.00 76.19 273 THR A C 1
ATOM 2209 O O . THR A 1 273 ? -18.648 -17.180 4.575 1.00 76.19 273 THR A O 1
ATOM 2212 N N . THR A 1 274 ? -16.587 -16.314 4.360 1.00 70.62 274 THR A N 1
ATOM 2213 C CA . THR A 1 274 ? -15.992 -17.489 3.707 1.00 70.62 274 THR A CA 1
ATOM 2214 C C . THR A 1 274 ? -15.547 -18.575 4.678 1.00 70.62 274 THR A C 1
ATOM 2216 O O . THR A 1 274 ? -15.490 -19.738 4.291 1.00 70.62 274 THR A O 1
ATOM 2219 N N . SER A 1 275 ? -15.295 -18.229 5.942 1.00 61.56 275 SER A N 1
ATOM 2220 C CA . SER A 1 275 ? -14.804 -19.153 6.973 1.00 61.56 275 SER A CA 1
ATOM 2221 C C . SER A 1 275 ? -15.859 -20.162 7.463 1.00 61.56 275 SER A C 1
ATOM 2223 O O . SER A 1 275 ? -15.530 -21.066 8.227 1.00 61.56 275 SER A O 1
ATOM 2225 N N . SER A 1 276 ? -17.110 -20.069 6.997 1.00 55.59 276 SER A N 1
ATOM 2226 C CA . SER A 1 276 ? -18.165 -21.060 7.260 1.00 55.59 276 SER A CA 1
ATOM 2227 C C . SER A 1 276 ? -18.013 -22.284 6.340 1.00 55.59 276 SER A C 1
ATOM 2229 O O . SER A 1 276 ? -18.822 -22.545 5.454 1.00 55.59 276 SER A O 1
ATOM 2231 N N . GLY A 1 277 ? -16.928 -23.038 6.528 1.00 47.94 277 GLY A N 1
ATOM 2232 C CA . GLY A 1 277 ? -16.573 -24.228 5.739 1.00 47.94 277 GLY A CA 1
ATOM 2233 C C . GLY A 1 277 ? -17.545 -25.414 5.829 1.00 47.94 277 GLY A C 1
ATOM 2234 O O . GLY A 1 277 ? -17.283 -26.451 5.232 1.00 47.94 277 GLY A O 1
ATOM 2235 N N . THR A 1 278 ? -18.675 -25.278 6.520 1.00 45.09 278 THR A N 1
ATOM 2236 C CA . THR A 1 278 ? -19.721 -26.300 6.629 1.00 45.09 278 THR A CA 1
ATOM 2237 C C . THR A 1 278 ? -21.087 -25.623 6.737 1.00 45.09 278 THR A C 1
ATOM 2239 O O . THR A 1 278 ? -21.432 -25.075 7.779 1.00 45.09 278 THR A O 1
ATOM 2242 N N . ALA A 1 279 ? -21.880 -25.658 5.666 1.00 42.06 279 ALA A N 1
ATOM 2243 C CA . ALA A 1 279 ? -23.340 -25.597 5.783 1.00 42.06 279 ALA A CA 1
ATOM 2244 C C . ALA A 1 279 ? -23.831 -27.025 6.113 1.00 42.06 279 ALA A C 1
ATOM 2246 O O . ALA A 1 279 ? -23.253 -27.961 5.557 1.00 42.06 279 ALA A O 1
ATOM 2247 N N . PRO A 1 280 ? -24.854 -27.236 6.967 1.00 45.12 280 PRO A N 1
ATOM 2248 C CA . PRO A 1 280 ? -26.049 -26.402 7.044 1.00 45.12 280 PRO A CA 1
ATOM 2249 C C . PRO A 1 280 ? -26.438 -25.971 8.467 1.00 45.12 280 PRO A C 1
ATOM 2251 O O . PRO A 1 280 ? -26.344 -26.723 9.429 1.00 45.12 280 PRO A O 1
ATOM 2254 N N . GLY A 1 281 ? -26.951 -24.748 8.553 1.00 49.06 281 GLY A N 1
ATOM 2255 C CA . GLY A 1 281 ? -27.419 -24.128 9.783 1.00 49.06 281 GLY A CA 1
ATOM 2256 C C . GLY A 1 281 ? -26.693 -22.811 9.977 1.00 49.06 281 GLY A C 1
ATOM 2257 O O . GLY A 1 281 ? -25.598 -22.773 10.525 1.00 49.06 281 GLY A O 1
ATOM 2258 N N . LEU A 1 282 ? -27.305 -21.709 9.523 1.00 55.50 282 LEU A N 1
ATOM 2259 C CA . LEU A 1 282 ? -27.053 -20.429 10.188 1.00 55.50 282 LEU A CA 1
ATOM 2260 C C . LEU A 1 282 ? -27.133 -20.720 11.689 1.00 55.50 282 LEU A C 1
ATOM 2262 O O . LEU A 1 282 ? -28.105 -21.380 12.068 1.00 55.50 282 LEU A O 1
ATOM 2266 N N . PRO A 1 283 ? -26.148 -20.303 12.505 1.00 53.53 283 PRO A N 1
ATOM 2267 C CA . PRO A 1 283 ? -26.205 -20.558 13.933 1.00 53.53 283 PRO A CA 1
ATOM 2268 C C . PRO A 1 283 ? -27.580 -20.117 14.398 1.00 53.53 283 PRO A C 1
ATOM 2270 O O . PRO A 1 283 ? -27.987 -18.992 14.089 1.00 53.53 283 PRO A O 1
ATOM 2273 N N . GLU A 1 284 ? -28.326 -21.047 14.990 1.00 50.59 284 GLU A N 1
ATOM 2274 C CA . GLU A 1 284 ? -29.674 -20.800 15.469 1.00 50.59 284 GLU A CA 1
ATOM 2275 C C . GLU A 1 284 ? -29.557 -19.707 16.535 1.00 50.59 284 GLU A C 1
ATOM 2277 O O . GLU A 1 284 ? -29.349 -19.969 17.716 1.00 50.59 284 GLU A O 1
ATOM 2282 N N . CYS A 1 285 ? -29.622 -18.442 16.094 1.00 59.44 285 CYS A N 1
ATOM 2283 C CA . CYS A 1 285 ? -30.109 -17.344 16.904 1.00 59.44 285 CYS A CA 1
ATOM 2284 C C . CYS A 1 285 ? -31.374 -17.923 17.556 1.00 59.44 285 CYS A C 1
ATOM 2286 O O . CYS A 1 285 ? -32.220 -18.400 16.796 1.00 59.44 285 CYS A O 1
ATOM 2288 N N . GLU A 1 286 ? -31.470 -17.967 18.894 1.00 56.12 286 GLU A N 1
ATOM 2289 C CA . GLU A 1 286 ? -32.577 -18.653 19.580 1.00 56.12 286 GLU A CA 1
ATOM 2290 C C . GLU A 1 286 ? -33.920 -18.410 18.850 1.00 56.12 286 GLU A C 1
ATOM 2292 O O . GLU A 1 286 ? -34.182 -17.275 18.408 1.00 56.12 286 GLU A O 1
ATOM 2297 N N . PRO A 1 287 ? -34.742 -19.465 18.661 1.00 46.91 287 PRO A N 1
ATOM 2298 C CA . PRO A 1 287 ? -35.814 -19.532 17.656 1.00 46.91 287 PRO A CA 1
ATOM 2299 C C . PRO A 1 287 ? -36.906 -18.450 17.758 1.00 46.91 287 PRO A C 1
ATOM 2301 O O . PRO A 1 287 ? -37.716 -18.295 16.848 1.00 46.91 287 PRO A O 1
ATOM 2304 N N . SER A 1 288 ? -36.904 -17.633 18.808 1.00 48.47 288 SER A N 1
ATOM 2305 C CA . SER A 1 288 ? -37.772 -16.469 19.008 1.00 48.47 288 SER A CA 1
ATOM 2306 C C . SER A 1 288 ? -37.349 -15.203 18.235 1.00 48.47 288 SER A C 1
ATOM 2308 O O . SER A 1 288 ? -38.055 -14.195 18.276 1.00 48.47 288 SER A O 1
ATOM 2310 N N . SER A 1 289 ? -36.242 -15.214 17.479 1.00 52.22 289 SER A N 1
ATOM 2311 C CA . SER A 1 289 ? -35.686 -14.009 16.836 1.00 52.22 289 SER A CA 1
ATOM 2312 C C . SER A 1 289 ? -35.845 -13.931 15.304 1.00 52.22 289 SER A C 1
ATOM 2314 O O . SER A 1 289 ? -34.900 -13.633 14.572 1.00 52.22 289 SER A O 1
ATOM 2316 N N . LEU A 1 290 ? -37.077 -14.033 14.787 1.00 53.09 290 LEU A N 1
ATOM 2317 C CA . LEU A 1 290 ? -37.418 -13.576 13.415 1.00 53.09 290 LEU A CA 1
ATOM 2318 C C . LEU A 1 290 ? -36.985 -12.109 13.139 1.00 53.09 290 LEU A C 1
ATOM 2320 O O . LEU A 1 290 ? -36.869 -11.677 11.989 1.00 53.09 290 LEU A O 1
ATOM 2324 N N . GLY A 1 291 ? -36.681 -11.347 14.197 1.00 65.06 291 GLY A N 1
ATOM 2325 C CA . GLY A 1 291 ? -36.147 -9.987 14.160 1.00 65.06 291 GLY A CA 1
ATOM 2326 C C . GLY A 1 291 ? -34.618 -9.829 14.214 1.00 65.06 291 GLY A C 1
ATOM 2327 O O . GLY A 1 291 ? -34.165 -8.687 14.131 1.00 65.06 291 GLY A O 1
ATOM 2328 N N . CYS A 1 292 ? -33.807 -10.890 14.353 1.00 75.88 292 CYS A N 1
ATOM 2329 C CA . CYS A 1 292 ? -32.355 -10.724 14.524 1.00 75.88 292 CYS A CA 1
ATOM 2330 C C . CYS A 1 292 ? -31.701 -10.115 13.269 1.00 75.88 292 CYS A C 1
ATOM 2332 O O . CYS A 1 292 ? -31.648 -10.726 12.198 1.00 75.88 292 CYS A O 1
ATOM 2334 N N . ARG A 1 293 ? -31.169 -8.894 13.410 1.00 77.12 293 ARG A N 1
ATOM 2335 C CA . ARG A 1 293 ? -30.589 -8.108 12.308 1.00 77.12 293 ARG A CA 1
ATOM 2336 C C . ARG A 1 293 ? -29.358 -8.769 11.688 1.00 77.12 293 ARG A C 1
ATOM 2338 O O . ARG A 1 293 ? -29.187 -8.695 10.478 1.00 77.12 293 ARG A O 1
ATOM 2345 N N . ILE A 1 294 ? -28.543 -9.447 12.491 1.00 80.31 294 ILE A N 1
ATOM 2346 C CA . ILE A 1 294 ? -27.317 -10.129 12.046 1.00 80.31 294 ILE A CA 1
ATOM 2347 C C . ILE A 1 294 ? -27.674 -11.375 11.246 1.00 80.31 294 ILE A C 1
ATOM 2349 O O . ILE A 1 294 ? -27.233 -11.530 10.110 1.00 80.31 294 ILE A O 1
ATOM 2353 N N . CYS A 1 295 ? -28.572 -12.202 11.789 1.00 79.50 295 CYS A N 1
ATOM 2354 C CA . CYS A 1 295 ? -29.147 -13.338 11.079 1.00 79.50 295 CYS A CA 1
ATOM 2355 C C . CYS A 1 295 ? -29.824 -12.874 9.755 1.00 79.50 295 CYS A C 1
ATOM 2357 O O . CYS A 1 295 ? -29.658 -13.523 8.723 1.00 79.50 295 CYS A O 1
ATOM 2359 N N . ARG A 1 296 ? -30.503 -11.711 9.721 1.00 82.12 296 ARG A N 1
ATOM 2360 C CA . ARG A 1 296 ? -31.063 -11.111 8.487 1.00 82.12 296 ARG A CA 1
ATOM 2361 C C . ARG A 1 296 ? -29.989 -10.648 7.494 1.00 82.12 296 ARG A C 1
ATOM 2363 O O . ARG A 1 296 ? -30.133 -10.900 6.300 1.00 82.12 296 ARG A O 1
ATOM 2370 N N . PHE A 1 297 ? -28.928 -9.999 7.971 1.00 81.94 297 PHE A N 1
ATOM 2371 C CA . PHE A 1 297 ? -27.792 -9.574 7.150 1.00 81.94 297 PHE A CA 1
ATOM 2372 C C . PHE A 1 297 ? -27.099 -10.776 6.502 1.00 81.94 297 PHE A C 1
ATOM 2374 O O . PHE A 1 297 ? -26.914 -10.800 5.291 1.00 81.94 297 PHE A O 1
ATOM 2381 N N . PHE A 1 298 ? -26.789 -11.827 7.264 1.00 77.50 298 PHE A N 1
ATOM 2382 C CA . PHE A 1 298 ? -26.180 -13.023 6.683 1.00 77.50 298 PHE A CA 1
ATOM 2383 C C . PHE A 1 298 ? -27.116 -13.731 5.708 1.00 77.50 298 PHE A C 1
ATOM 2385 O O . PHE A 1 298 ? -26.661 -14.140 4.647 1.00 77.50 298 PHE A O 1
ATOM 2392 N N . LYS A 1 299 ? -28.424 -13.819 5.995 1.00 79.19 299 LYS A N 1
ATOM 2393 C CA . LYS A 1 299 ? -29.401 -14.351 5.030 1.00 79.19 299 LYS A CA 1
ATOM 2394 C C . LYS A 1 299 ? -29.378 -13.569 3.715 1.00 79.19 299 LYS A C 1
ATOM 2396 O O . LYS A 1 299 ? -29.347 -14.192 2.655 1.00 79.19 299 LYS A O 1
ATOM 2401 N N . SER A 1 300 ? -29.326 -12.235 3.766 1.00 78.31 300 SER A N 1
ATOM 2402 C CA . SER A 1 300 ? -29.244 -11.422 2.549 1.00 78.31 300 SER A CA 1
ATOM 2403 C C . SER A 1 300 ? -27.912 -11.629 1.821 1.00 78.31 300 SER A C 1
ATOM 2405 O O . SER A 1 300 ? -27.921 -11.868 0.619 1.00 78.31 300 SER A O 1
ATOM 2407 N N . VAL A 1 301 ? -26.771 -11.657 2.513 1.00 73.19 301 VAL A N 1
ATOM 2408 C CA . VAL A 1 301 ? -25.458 -11.877 1.878 1.00 73.19 301 VAL A CA 1
ATOM 2409 C C . VAL A 1 301 ? -25.329 -13.287 1.284 1.00 73.19 301 VAL A C 1
ATOM 2411 O O . VAL A 1 301 ? -24.872 -13.427 0.152 1.00 73.19 301 VAL A O 1
ATOM 2414 N N . ILE A 1 302 ? -25.783 -14.323 1.996 1.00 70.12 302 ILE A N 1
ATOM 2415 C CA . ILE A 1 302 ? -25.733 -15.726 1.550 1.00 70.12 302 ILE A CA 1
ATOM 2416 C C . ILE A 1 302 ? -26.654 -15.955 0.346 1.00 70.12 302 ILE A C 1
ATOM 2418 O O . ILE A 1 302 ? -26.265 -16.663 -0.582 1.00 70.12 302 ILE A O 1
ATOM 2422 N N . SER A 1 303 ? -27.835 -15.322 0.316 1.00 67.56 303 SER A N 1
ATOM 2423 C CA . SER A 1 303 ? -28.765 -15.421 -0.820 1.00 67.56 303 SER A CA 1
ATOM 2424 C C . SER A 1 303 ? -28.192 -14.873 -2.137 1.00 67.56 303 SER A C 1
ATOM 2426 O O . SER A 1 303 ? -28.669 -15.230 -3.212 1.00 67.56 303 SER A O 1
ATOM 2428 N N . PHE A 1 304 ? -27.116 -14.076 -2.078 1.00 61.66 304 PHE A N 1
ATOM 2429 C CA . PHE A 1 304 ? -26.389 -13.581 -3.245 1.00 61.66 304 PHE A CA 1
ATOM 2430 C C . PHE A 1 304 ? -24.947 -14.124 -3.265 1.00 61.66 304 PHE A C 1
ATOM 2432 O O . PHE A 1 304 ? -24.021 -13.421 -2.853 1.00 61.66 304 PHE A O 1
ATOM 2439 N N . PRO A 1 305 ? -24.696 -15.329 -3.821 1.00 56.91 305 PRO A N 1
ATOM 2440 C CA . PRO A 1 305 ? -23.379 -15.983 -3.786 1.00 56.91 305 PRO A CA 1
ATOM 2441 C C . PRO A 1 305 ? -22.234 -15.152 -4.397 1.00 56.91 305 PRO A C 1
ATOM 2443 O O . PRO A 1 305 ? -21.070 -15.357 -4.058 1.00 56.91 305 PRO A O 1
ATOM 2446 N N . LYS A 1 306 ? -22.545 -14.150 -5.233 1.00 60.09 306 LYS A N 1
ATOM 2447 C CA . LYS A 1 306 ? -21.575 -13.189 -5.787 1.00 60.09 306 LYS A CA 1
ATOM 2448 C C . LYS A 1 306 ? -20.993 -12.198 -4.755 1.00 60.09 306 LYS A C 1
ATOM 2450 O O . LYS A 1 306 ? -20.083 -11.456 -5.120 1.00 60.09 306 LYS A O 1
ATOM 2455 N N . LYS A 1 307 ? -21.498 -12.163 -3.512 1.00 56.81 307 LYS A N 1
ATOM 2456 C CA . LYS A 1 307 ? -21.130 -11.189 -2.461 1.00 56.81 307 LYS A CA 1
ATOM 2457 C C . LYS A 1 307 ? -20.328 -11.770 -1.288 1.00 56.81 307 LYS A C 1
ATOM 2459 O O . LYS A 1 307 ? -20.199 -11.094 -0.273 1.00 56.81 307 LYS A O 1
ATOM 2464 N N . ARG A 1 308 ? -19.777 -12.986 -1.394 1.00 63.97 308 ARG A N 1
ATOM 2465 C CA . ARG A 1 308 ? -18.912 -13.532 -0.331 1.00 63.97 308 ARG A CA 1
ATOM 2466 C C . ARG A 1 308 ? -17.703 -12.613 -0.104 1.00 63.97 308 ARG A C 1
ATOM 2468 O O . ARG A 1 308 ? -16.847 -12.486 -0.979 1.00 63.97 308 ARG A O 1
ATOM 2475 N N . SER A 1 309 ? -17.661 -11.962 1.053 1.00 67.44 309 SER A N 1
ATOM 2476 C CA . SER A 1 309 ? -16.578 -11.086 1.499 1.00 67.44 309 SER A CA 1
ATOM 2477 C C . SER A 1 309 ? -15.587 -11.859 2.364 1.00 67.44 309 SER A C 1
ATOM 2479 O O . SER A 1 309 ? -15.987 -12.554 3.295 1.00 67.44 309 SER A O 1
ATOM 2481 N N . THR A 1 310 ? -14.294 -11.701 2.083 1.00 76.06 310 THR A N 1
ATOM 2482 C CA . THR A 1 310 ? -13.179 -12.106 2.957 1.00 76.06 310 THR A CA 1
ATOM 2483 C C . THR A 1 310 ? -12.792 -10.930 3.842 1.00 76.06 310 THR A C 1
ATOM 2485 O O . THR A 1 310 ? -11.693 -10.391 3.716 1.00 76.06 310 THR A O 1
ATOM 2488 N N . GLY A 1 311 ? -13.730 -10.446 4.652 1.00 84.25 311 GLY A N 1
ATOM 2489 C CA . GLY A 1 311 ? -13.515 -9.272 5.490 1.00 84.25 311 GLY A CA 1
ATOM 2490 C C . GLY A 1 311 ? -12.541 -9.520 6.657 1.00 84.25 311 GLY A C 1
ATOM 2491 O O . GLY A 1 311 ? -12.226 -10.668 6.973 1.00 84.25 311 GLY A O 1
ATOM 2492 N N . PRO A 1 312 ? -12.019 -8.465 7.305 1.00 86.94 312 PRO A N 1
ATOM 2493 C CA . PRO A 1 312 ? -11.106 -8.600 8.440 1.00 86.94 312 PRO A CA 1
ATOM 2494 C C . PRO A 1 312 ? -11.755 -9.146 9.722 1.00 86.94 312 PRO A C 1
ATOM 2496 O O . PRO A 1 312 ? -11.023 -9.563 10.618 1.00 86.94 312 PRO A O 1
ATOM 2499 N N . ILE A 1 313 ? -13.089 -9.155 9.833 1.00 88.12 313 ILE A N 1
ATOM 2500 C CA . ILE A 1 313 ? -13.809 -9.538 11.057 1.00 88.12 313 ILE A CA 1
ATOM 2501 C C . ILE A 1 313 ? -14.398 -10.945 10.904 1.00 88.12 313 ILE A C 1
ATOM 2503 O O . ILE A 1 313 ? -15.330 -11.134 10.131 1.00 88.12 313 ILE A O 1
ATOM 2507 N N . PRO A 1 314 ? -13.909 -11.951 11.637 1.00 86.38 314 PRO A N 1
ATOM 2508 C CA . PRO A 1 314 ? -14.545 -13.264 11.680 1.00 86.38 314 PRO A CA 1
ATOM 2509 C C . PRO A 1 314 ? -15.997 -13.189 12.185 1.00 86.38 314 PRO A C 1
ATOM 2511 O O . PRO A 1 314 ? -16.296 -12.454 13.129 1.00 86.38 314 PRO A O 1
ATOM 2514 N N . HIS A 1 315 ? -16.910 -13.932 11.555 1.00 83.62 315 HIS A N 1
ATOM 2515 C CA . HIS A 1 315 ? -18.339 -13.908 11.899 1.00 83.62 315 HIS A CA 1
ATOM 2516 C C . HIS A 1 315 ? -18.632 -14.356 13.348 1.00 83.62 315 HIS A C 1
ATOM 2518 O O . HIS A 1 315 ? -19.506 -13.785 13.998 1.00 83.62 315 HIS A O 1
ATOM 2524 N N . ASP A 1 316 ? -17.849 -15.302 13.873 1.00 83.62 316 ASP A N 1
ATOM 2525 C CA . ASP A 1 316 ? -17.852 -15.844 15.246 1.00 83.62 316 ASP A CA 1
ATOM 2526 C C . ASP A 1 316 ? -17.350 -14.840 16.306 1.00 83.62 316 ASP A C 1
ATOM 2528 O O . ASP A 1 316 ? -17.343 -15.090 17.519 1.00 83.62 316 ASP A O 1
ATOM 2532 N N . ARG A 1 317 ? -16.914 -13.654 15.867 1.00 88.94 317 ARG A N 1
ATOM 2533 C CA . ARG A 1 317 ? -16.451 -12.570 16.743 1.00 88.94 317 ARG A CA 1
ATOM 2534 C C . ARG A 1 317 ? -17.454 -11.434 16.896 1.00 88.94 317 ARG A C 1
ATOM 2536 O O . ARG A 1 317 ? -17.142 -10.455 17.571 1.00 88.94 317 ARG A O 1
ATOM 2543 N N . LEU A 1 318 ? -18.653 -11.561 16.332 1.00 91.56 318 LEU A N 1
ATOM 2544 C CA . LEU A 1 318 ? -19.726 -10.588 16.520 1.00 91.56 318 LEU A CA 1
ATOM 2545 C C . LEU A 1 318 ? -20.442 -10.810 17.858 1.00 91.56 318 LEU A C 1
ATOM 2547 O O . LEU A 1 318 ? -20.971 -11.892 18.120 1.00 91.56 318 LEU A O 1
ATOM 2551 N N . LEU A 1 319 ? -20.497 -9.771 18.691 1.00 91.44 319 LEU A N 1
ATOM 2552 C CA . LEU A 1 319 ? -21.219 -9.811 19.964 1.00 91.44 319 LEU A CA 1
ATOM 2553 C C . LEU A 1 319 ? -22.726 -9.971 19.750 1.00 91.44 319 LEU A C 1
ATOM 2555 O O . LEU A 1 319 ? -23.312 -9.291 18.912 1.00 91.44 319 LEU A O 1
ATOM 2559 N N . ASN A 1 320 ? -23.369 -10.819 20.553 1.00 87.06 320 ASN A N 1
ATOM 2560 C CA . ASN A 1 320 ? -24.824 -10.969 20.552 1.00 87.06 320 ASN A CA 1
ATOM 2561 C C . ASN A 1 320 ? -25.473 -9.952 21.509 1.00 87.06 320 ASN A C 1
ATOM 2563 O O . ASN A 1 320 ? -25.851 -10.289 22.628 1.00 87.06 320 ASN A O 1
ATOM 2567 N N . ILE A 1 321 ? -25.541 -8.686 21.089 1.00 87.75 321 ILE A N 1
ATOM 2568 C CA . ILE A 1 321 ? -26.096 -7.581 21.888 1.00 87.75 321 ILE A CA 1
ATOM 2569 C C . ILE A 1 321 ? -27.346 -6.968 21.253 1.00 87.75 321 ILE A C 1
ATOM 2571 O O . ILE A 1 321 ? -27.474 -6.859 20.031 1.00 87.75 321 ILE A O 1
ATOM 2575 N N . ALA A 1 322 ? -28.262 -6.496 22.099 1.00 85.00 322 ALA A N 1
ATOM 2576 C CA . ALA A 1 322 ? -29.435 -5.754 21.655 1.00 85.00 322 ALA A CA 1
ATOM 2577 C C . ALA A 1 322 ? -29.056 -4.333 21.201 1.00 85.00 322 ALA A C 1
ATOM 2579 O O . ALA A 1 322 ? -28.267 -3.648 21.855 1.00 85.00 322 ALA A O 1
ATOM 2580 N N . ARG A 1 323 ? -29.676 -3.878 20.101 1.00 87.44 323 ARG A N 1
ATOM 2581 C CA . ARG A 1 323 ? -29.517 -2.525 19.524 1.00 87.44 323 ARG A CA 1
ATOM 2582 C C . ARG A 1 323 ? -28.035 -2.115 19.381 1.00 87.44 323 ARG A C 1
ATOM 2584 O O . ARG A 1 323 ? -27.590 -1.182 20.039 1.00 87.44 323 ARG A O 1
ATOM 2591 N N . PRO A 1 324 ? -27.252 -2.795 18.529 1.00 89.38 324 PRO A N 1
ATOM 2592 C CA . PRO A 1 324 ? -25.805 -2.567 18.425 1.00 89.38 324 PRO A CA 1
ATOM 2593 C C . PRO A 1 324 ? -25.398 -1.176 17.914 1.00 89.38 324 PRO A C 1
ATOM 2595 O O . PRO A 1 324 ? -24.256 -0.774 18.120 1.00 89.38 324 PRO A O 1
ATOM 2598 N N . GLU A 1 325 ? -26.310 -0.443 17.268 1.00 88.81 325 GLU A N 1
ATOM 2599 C CA . GLU A 1 325 ? -26.084 0.944 16.818 1.00 88.81 325 GLU A CA 1
ATOM 2600 C C . GLU A 1 325 ? -26.184 1.972 17.941 1.00 88.81 325 GLU A C 1
ATOM 2602 O O . GLU A 1 325 ? -25.923 3.151 17.723 1.00 88.81 325 GLU A O 1
ATOM 2607 N N . ASP A 1 326 ? -26.596 1.548 19.132 1.00 91.38 326 ASP A N 1
ATOM 2608 C CA . ASP A 1 326 ? -26.649 2.441 20.271 1.00 91.38 326 ASP A CA 1
ATOM 2609 C C . ASP A 1 326 ? -25.233 2.908 20.638 1.00 91.38 326 ASP A C 1
ATOM 2611 O O . ASP A 1 326 ? -24.336 2.086 20.872 1.00 91.38 326 ASP A O 1
ATOM 2615 N N . GLY A 1 327 ? -25.033 4.228 20.654 1.00 91.12 327 GLY A N 1
ATOM 2616 C CA . GLY A 1 327 ? -23.758 4.859 21.000 1.00 91.12 327 GLY A CA 1
ATOM 2617 C C . GLY A 1 327 ? -23.357 4.594 22.449 1.00 91.12 327 GLY A C 1
ATOM 2618 O O . GLY A 1 327 ? -22.173 4.601 22.767 1.00 91.12 327 GLY A O 1
ATOM 2619 N N . GLU A 1 328 ? -24.311 4.237 23.314 1.00 92.31 328 GLU A N 1
ATOM 2620 C CA . GLU A 1 328 ? -24.020 3.799 24.680 1.00 92.31 328 GLU A CA 1
ATOM 2621 C C . GLU A 1 328 ? -23.145 2.540 24.739 1.00 92.31 328 GLU A C 1
ATOM 2623 O O . GLU A 1 328 ? -22.611 2.244 25.795 1.00 92.31 328 GLU A O 1
ATOM 2628 N N . TRP A 1 329 ? -22.966 1.789 23.644 1.00 94.75 329 TRP A N 1
ATOM 2629 C CA . TRP A 1 329 ? -22.015 0.672 23.585 1.00 94.75 329 TRP A CA 1
ATOM 2630 C C . TRP A 1 329 ? -20.572 1.091 23.249 1.00 94.75 329 TRP A C 1
ATOM 2632 O O . TRP A 1 329 ? -19.675 0.248 23.306 1.00 94.75 329 TRP A O 1
ATOM 2642 N N . ASP A 1 330 ? -20.313 2.363 22.926 1.00 93.69 330 ASP A N 1
ATOM 2643 C CA . ASP A 1 330 ? -18.985 2.848 22.510 1.00 93.69 330 ASP A CA 1
ATOM 2644 C C . ASP A 1 330 ? -17.912 2.667 23.591 1.00 93.69 330 ASP A C 1
ATOM 2646 O O . ASP A 1 330 ? -16.738 2.470 23.271 1.00 93.69 330 ASP A O 1
ATOM 2650 N N . PHE A 1 331 ? -18.299 2.624 24.871 1.00 94.12 331 PHE A N 1
ATOM 2651 C CA . PHE A 1 331 ? -17.365 2.365 25.971 1.00 94.12 331 PHE A CA 1
ATOM 2652 C C . PHE A 1 331 ? -16.637 1.020 25.847 1.00 94.12 331 PHE A C 1
ATOM 2654 O O . PHE A 1 331 ? -15.530 0.864 26.364 1.00 94.12 331 PHE A O 1
ATOM 2661 N N . LEU A 1 332 ? -17.217 0.049 25.131 1.00 95.50 332 LEU A N 1
ATOM 2662 C CA . LEU A 1 332 ? -16.594 -1.250 24.901 1.00 95.50 332 LEU A CA 1
ATOM 2663 C C . LEU A 1 332 ? -15.269 -1.140 24.123 1.00 95.50 332 LEU A C 1
ATOM 2665 O O . LEU A 1 332 ? -14.413 -2.017 24.266 1.00 95.50 332 LEU A O 1
ATOM 2669 N N . GLU A 1 333 ? -15.043 -0.043 23.386 1.00 94.12 333 GLU A N 1
ATOM 2670 C CA . GLU A 1 333 ? -13.756 0.265 22.743 1.00 94.12 333 GLU A CA 1
ATOM 2671 C C . GLU A 1 333 ? -12.609 0.310 23.773 1.00 94.12 333 GLU A C 1
ATOM 2673 O O . GLU A 1 333 ? -11.506 -0.171 23.504 1.00 94.12 333 GLU A O 1
ATOM 2678 N N . LYS A 1 334 ? -12.871 0.770 25.009 1.00 91.69 334 LYS A N 1
ATOM 2679 C CA . LYS A 1 334 ? -11.887 0.774 26.113 1.00 91.69 334 LYS A CA 1
ATOM 2680 C C . LYS A 1 334 ? -11.420 -0.644 26.466 1.00 91.69 334 LYS A C 1
ATOM 2682 O O . LYS A 1 334 ? -10.256 -0.873 26.813 1.00 91.69 334 LYS A O 1
ATOM 2687 N N . PHE A 1 335 ? -12.306 -1.622 26.301 1.00 94.38 335 PHE A N 1
ATOM 2688 C CA . PHE A 1 335 ? -12.045 -3.040 26.535 1.00 94.38 335 PHE A CA 1
ATOM 2689 C C . PHE A 1 335 ? -11.604 -3.785 25.268 1.00 94.38 335 PHE A C 1
ATOM 2691 O O . PHE A 1 335 ? -11.607 -5.011 25.245 1.00 94.38 335 PHE A O 1
ATOM 2698 N N . GLY A 1 336 ? -11.170 -3.072 24.226 1.00 91.94 336 GLY A N 1
ATOM 2699 C CA . GLY A 1 336 ? -10.630 -3.673 23.006 1.00 91.94 336 GLY A CA 1
ATOM 2700 C C . GLY A 1 336 ? -11.684 -4.257 22.067 1.00 91.94 336 GLY A C 1
ATOM 2701 O O . GLY A 1 336 ? -11.313 -4.867 21.069 1.00 91.94 336 GLY A O 1
ATOM 2702 N N . VAL A 1 337 ? -12.977 -4.069 22.351 1.00 94.38 337 VAL A N 1
ATOM 2703 C CA . VAL A 1 337 ? -14.027 -4.422 21.393 1.00 94.38 337 VAL A CA 1
ATOM 2704 C C . VAL A 1 337 ? -13.915 -3.492 20.194 1.00 94.38 337 VAL A C 1
ATOM 2706 O O . VAL A 1 337 ? -13.802 -2.274 20.328 1.00 94.38 337 VAL A O 1
ATOM 2709 N N . VAL A 1 338 ? -13.983 -4.061 19.000 1.00 93.50 338 VAL A N 1
ATOM 2710 C CA . VAL A 1 338 ? -14.045 -3.298 17.761 1.00 93.50 338 VAL A CA 1
ATOM 2711 C C . VAL A 1 338 ? -15.437 -2.685 17.642 1.00 93.50 338 VAL A C 1
ATOM 2713 O O . VAL A 1 338 ? -16.410 -3.371 17.331 1.00 93.50 338 VAL A O 1
ATOM 2716 N N . VAL A 1 339 ? -15.528 -1.383 17.889 1.00 92.56 339 VAL A N 1
ATOM 2717 C CA . VAL A 1 339 ? -16.783 -0.621 17.793 1.00 92.56 339 VAL A CA 1
ATOM 2718 C C . VAL A 1 339 ? -16.921 0.091 16.440 1.00 92.56 339 VAL A C 1
ATOM 2720 O O . VAL A 1 339 ? -18.027 0.307 15.945 1.00 92.56 339 VAL A O 1
ATOM 2723 N N . LYS A 1 340 ? -15.796 0.393 15.788 1.00 90.88 340 LYS A N 1
ATOM 2724 C CA . LYS A 1 340 ? -15.733 1.053 14.480 1.00 90.88 340 LYS A CA 1
ATOM 2725 C C . LYS A 1 340 ? -14.624 0.458 13.609 1.00 90.88 340 LYS A C 1
ATOM 2727 O O . LYS A 1 340 ? -13.652 -0.076 14.153 1.00 90.88 340 LYS A O 1
ATOM 2732 N N . PRO A 1 341 ? -14.746 0.525 12.271 1.00 87.50 341 PRO A N 1
ATOM 2733 C CA . PRO A 1 341 ? -13.666 0.160 11.365 1.00 87.50 341 PRO A CA 1
ATOM 2734 C C . PRO A 1 341 ? -12.371 0.894 11.721 1.00 87.50 341 PRO A C 1
ATOM 2736 O O . PRO A 1 341 ? -12.369 2.108 11.911 1.00 87.50 341 PRO A O 1
ATOM 2739 N N . ALA A 1 342 ? -11.270 0.154 11.809 1.00 87.19 342 ALA A N 1
ATOM 2740 C CA . ALA A 1 342 ? -9.955 0.682 12.133 1.00 87.1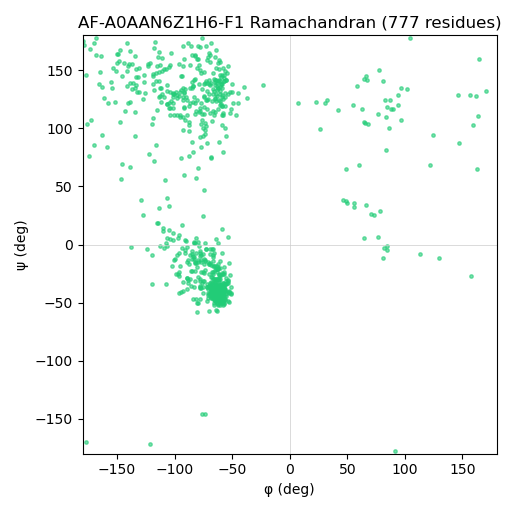9 342 ALA A CA 1
ATOM 2741 C C . ALA A 1 342 ? -8.928 0.125 11.134 1.00 87.19 342 ALA A C 1
ATOM 2743 O O . ALA A 1 342 ? -8.879 -1.095 10.940 1.00 87.19 342 ALA A O 1
ATOM 2744 N N . PRO A 1 343 ? -8.065 0.969 10.536 1.00 86.69 343 PRO A N 1
ATOM 2745 C CA . PRO A 1 343 ? -7.081 0.535 9.540 1.00 86.69 343 PRO A CA 1
ATOM 2746 C C . PRO A 1 343 ? -6.155 -0.593 10.017 1.00 86.69 343 PRO A C 1
ATOM 2748 O O . PRO A 1 343 ? -5.810 -1.487 9.247 1.00 86.69 343 PRO A O 1
ATOM 2751 N N . LEU A 1 344 ? -5.804 -0.605 11.308 1.00 84.44 344 LEU A N 1
ATOM 2752 C CA . LEU A 1 344 ? -4.940 -1.629 11.907 1.00 84.44 344 LEU A CA 1
ATOM 2753 C C . LEU A 1 344 ? -5.525 -3.047 11.812 1.00 84.44 344 LEU A C 1
ATOM 2755 O O . LEU A 1 344 ? -4.768 -4.012 11.704 1.00 84.44 344 LEU A O 1
ATOM 2759 N N . MET A 1 345 ? -6.854 -3.187 11.791 1.00 87.62 345 MET A N 1
ATOM 2760 C CA . MET A 1 345 ? -7.497 -4.493 11.616 1.00 87.62 345 MET A CA 1
ATOM 2761 C C . MET A 1 345 ? -7.248 -5.070 10.225 1.00 87.62 345 MET A C 1
ATOM 2763 O O . MET A 1 345 ? -6.986 -6.263 10.088 1.00 87.62 345 MET A O 1
ATOM 2767 N N . PHE A 1 346 ? -7.275 -4.219 9.196 1.00 90.19 346 PHE A N 1
ATOM 2768 C CA . PHE A 1 346 ? -6.951 -4.631 7.833 1.00 90.19 346 PHE A CA 1
ATOM 2769 C C . PHE A 1 346 ? -5.501 -5.097 7.739 1.00 90.19 346 PHE A C 1
ATOM 2771 O O . PHE A 1 346 ? -5.230 -6.066 7.044 1.00 90.19 346 PHE A O 1
ATOM 2778 N N . MET A 1 347 ? -4.577 -4.478 8.483 1.00 87.75 347 MET A N 1
ATOM 2779 C CA . MET A 1 347 ? -3.167 -4.888 8.478 1.00 87.75 347 MET A CA 1
ATOM 2780 C C . MET A 1 347 ? -2.983 -6.278 9.078 1.00 87.75 347 MET A C 1
ATOM 2782 O O . MET A 1 347 ? -2.329 -7.131 8.481 1.00 87.75 347 MET A O 1
ATOM 2786 N N . ALA A 1 348 ? -3.600 -6.537 10.235 1.00 86.94 348 ALA A N 1
ATOM 2787 C CA . ALA A 1 348 ? -3.596 -7.867 10.838 1.00 86.94 348 ALA A CA 1
ATOM 2788 C C . ALA A 1 348 ? -4.214 -8.915 9.896 1.00 86.94 348 ALA A C 1
ATOM 2790 O O . ALA A 1 348 ? -3.695 -10.026 9.773 1.00 86.94 348 ALA A O 1
ATOM 2791 N N . HIS A 1 349 ? -5.278 -8.543 9.179 1.00 89.06 349 HIS A N 1
ATOM 2792 C CA . HIS A 1 349 ? -5.911 -9.417 8.197 1.00 89.06 349 HIS A CA 1
ATOM 2793 C C . HIS A 1 349 ? -5.032 -9.674 6.971 1.00 89.06 349 HIS A C 1
ATOM 2795 O O . HIS A 1 349 ? -4.858 -10.828 6.597 1.00 89.06 349 HIS A O 1
ATOM 2801 N N . PHE A 1 350 ? -4.403 -8.649 6.388 1.00 89.88 350 PHE A N 1
ATOM 2802 C CA . PHE A 1 350 ? -3.469 -8.827 5.275 1.00 89.88 350 PHE A CA 1
ATOM 2803 C C . PHE A 1 350 ? -2.314 -9.753 5.652 1.00 89.88 350 PHE A C 1
ATOM 2805 O O . PHE A 1 350 ? -1.990 -10.644 4.874 1.00 89.88 350 PHE A O 1
ATOM 2812 N N . ARG A 1 351 ? -1.764 -9.637 6.871 1.00 89.06 351 ARG A N 1
ATOM 2813 C CA . ARG A 1 351 ? -0.745 -10.576 7.376 1.00 89.06 351 ARG A CA 1
ATOM 2814 C C . ARG A 1 351 ? -1.248 -12.018 7.421 1.00 89.06 351 ARG A C 1
ATOM 2816 O O . ARG A 1 351 ? -0.504 -12.913 7.044 1.00 89.06 351 ARG A O 1
ATOM 2823 N N . ARG A 1 352 ? -2.496 -12.244 7.841 1.00 87.62 352 ARG A N 1
ATOM 2824 C CA . ARG A 1 352 ? -3.122 -13.578 7.856 1.00 87.62 352 ARG A CA 1
ATOM 2825 C C . ARG A 1 352 ? -3.366 -14.126 6.449 1.00 87.62 352 ARG A C 1
ATOM 2827 O O . ARG A 1 352 ? -3.289 -15.331 6.248 1.00 87.62 352 ARG A O 1
ATOM 2834 N N . LEU A 1 353 ? -3.667 -13.254 5.489 1.00 87.06 353 LEU A N 1
ATOM 2835 C CA . LEU A 1 353 ? -3.884 -13.646 4.099 1.00 87.06 353 LEU A CA 1
ATOM 2836 C C . LEU A 1 353 ? -2.582 -13.988 3.356 1.00 87.06 353 LEU A C 1
ATOM 2838 O O . LEU A 1 353 ? -2.641 -14.660 2.321 1.00 87.06 353 LEU A O 1
ATOM 2842 N N . ARG A 1 354 ? -1.410 -13.589 3.872 1.00 85.94 354 ARG A N 1
ATOM 2843 C CA . ARG A 1 354 ? -0.114 -13.993 3.306 1.00 85.94 354 ARG A CA 1
ATOM 2844 C C . ARG A 1 354 ? 0.012 -15.517 3.318 1.00 85.94 354 ARG A C 1
ATOM 2846 O O . ARG A 1 354 ? -0.165 -16.155 4.348 1.00 85.94 354 ARG A O 1
ATOM 2853 N N . GLY A 1 355 ? 0.312 -16.097 2.159 1.00 77.25 355 GLY A N 1
ATOM 2854 C CA . GLY A 1 355 ? 0.416 -17.552 1.986 1.00 77.25 355 GLY A CA 1
ATOM 2855 C C . GLY A 1 355 ? -0.920 -18.277 1.785 1.00 77.25 355 GLY A C 1
ATOM 2856 O O . GLY A 1 355 ? -0.921 -19.477 1.524 1.00 77.25 355 GLY A O 1
ATOM 2857 N N . SER A 1 356 ? -2.053 -17.572 1.844 1.00 82.12 356 SER A N 1
ATOM 2858 C CA . SER A 1 356 ? -3.361 -18.131 1.486 1.00 82.12 356 SER A CA 1
ATOM 2859 C C . SER A 1 356 ? -3.703 -17.861 0.015 1.00 82.12 356 SER A C 1
ATOM 2861 O O . SER A 1 356 ? -3.233 -16.893 -0.588 1.00 82.12 356 SER A O 1
ATOM 2863 N N . ARG A 1 357 ? -4.535 -18.720 -0.589 1.00 79.81 357 ARG A N 1
ATOM 2864 C CA . ARG A 1 357 ? -5.035 -18.518 -1.958 1.00 79.81 357 ARG A CA 1
ATOM 2865 C C . ARG A 1 357 ? -6.156 -17.481 -1.941 1.00 79.81 357 ARG A C 1
ATOM 2867 O O . ARG A 1 357 ? -7.317 -17.832 -1.748 1.00 79.81 357 ARG A O 1
ATOM 2874 N N . VAL A 1 358 ? -5.804 -16.215 -2.148 1.00 82.31 358 VAL A N 1
ATOM 2875 C CA . VAL A 1 358 ? -6.775 -15.118 -2.260 1.00 82.31 358 VAL A CA 1
ATOM 2876 C C . VAL A 1 358 ? -6.880 -14.659 -3.706 1.00 82.31 358 VAL A C 1
ATOM 2878 O O . VAL A 1 358 ? -5.881 -14.524 -4.408 1.00 82.31 358 VAL A O 1
ATOM 2881 N N . THR A 1 359 ? -8.104 -14.418 -4.166 1.00 86.06 359 THR A N 1
ATOM 2882 C CA . THR A 1 359 ? -8.343 -13.879 -5.509 1.00 86.06 359 THR A CA 1
ATOM 2883 C C . THR A 1 359 ? -8.079 -12.372 -5.549 1.00 86.06 359 THR A C 1
ATOM 2885 O O . THR A 1 359 ? -8.337 -11.656 -4.580 1.00 86.06 359 THR A O 1
ATOM 2888 N N . HIS A 1 360 ? -7.658 -11.858 -6.708 1.00 87.19 360 HIS A N 1
ATOM 2889 C CA . HIS A 1 360 ? -7.477 -10.416 -6.924 1.00 87.19 360 HIS A CA 1
ATOM 2890 C C . HIS A 1 360 ? -8.732 -9.603 -6.558 1.00 87.19 360 HIS A C 1
ATOM 2892 O O . HIS A 1 360 ? -8.646 -8.557 -5.920 1.00 87.19 360 HIS A O 1
ATOM 2898 N N . LYS A 1 361 ? -9.923 -10.121 -6.890 1.00 86.19 361 LYS A N 1
ATOM 2899 C CA . LYS A 1 361 ? -11.208 -9.475 -6.583 1.00 86.19 361 LYS A CA 1
ATOM 2900 C C . LYS A 1 361 ? -11.442 -9.319 -5.076 1.00 86.19 361 LYS A C 1
ATOM 2902 O O . LYS A 1 361 ? -11.933 -8.280 -4.643 1.00 86.19 361 LYS A O 1
ATOM 2907 N N . GLN A 1 362 ? -11.094 -10.334 -4.286 1.00 85.31 362 GLN A N 1
ATOM 2908 C CA . GLN A 1 362 ? -11.212 -10.295 -2.826 1.00 85.31 362 GLN A CA 1
ATOM 2909 C C . GLN A 1 362 ? -10.269 -9.255 -2.215 1.00 85.31 362 GLN A C 1
ATOM 2911 O O . GLN A 1 362 ? -10.700 -8.450 -1.391 1.00 85.31 362 GLN A O 1
ATOM 2916 N N . ILE A 1 363 ? -9.008 -9.225 -2.657 1.00 89.31 363 ILE A N 1
ATOM 2917 C CA . ILE A 1 363 ? -8.030 -8.243 -2.178 1.00 89.31 363 ILE A CA 1
ATOM 2918 C C . ILE A 1 363 ? -8.408 -6.817 -2.597 1.00 89.31 363 ILE A C 1
ATOM 2920 O O . ILE A 1 363 ? -8.378 -5.911 -1.768 1.00 89.31 363 ILE A O 1
ATOM 2924 N N . SER A 1 364 ? -8.842 -6.618 -3.842 1.00 89.44 364 SER A N 1
ATOM 2925 C CA . SER A 1 364 ? -9.312 -5.314 -4.320 1.00 89.44 364 SER A CA 1
ATOM 2926 C C . SER A 1 364 ? -10.491 -4.791 -3.485 1.00 89.44 364 SER A C 1
ATOM 2928 O O . SER A 1 364 ? -10.508 -3.621 -3.099 1.00 89.44 364 SER A O 1
ATOM 2930 N N . GLY A 1 365 ? -11.426 -5.672 -3.102 1.00 88.19 365 GLY A N 1
ATOM 2931 C CA . GLY A 1 365 ? -12.511 -5.337 -2.176 1.00 88.19 365 GLY A CA 1
ATOM 2932 C C . GLY A 1 365 ? -12.029 -4.974 -0.764 1.00 88.19 365 GLY A C 1
ATOM 2933 O O . GLY A 1 365 ? -12.587 -4.076 -0.138 1.00 88.19 365 GLY A O 1
ATOM 2934 N N . LEU A 1 366 ? -10.966 -5.609 -0.263 1.00 90.25 366 LEU A N 1
ATOM 2935 C CA . LEU A 1 366 ? -10.359 -5.243 1.022 1.00 90.25 366 LEU A CA 1
ATOM 2936 C C . LEU A 1 366 ? -9.650 -3.888 0.972 1.00 90.25 366 LEU A C 1
ATOM 2938 O O . LEU A 1 366 ? -9.790 -3.097 1.904 1.00 90.25 366 LEU A O 1
ATOM 2942 N N . TYR A 1 367 ? -8.924 -3.595 -0.110 1.00 92.50 367 TYR A N 1
ATOM 2943 C CA . TYR A 1 367 ? -8.324 -2.276 -0.314 1.00 92.50 367 TYR A CA 1
ATOM 2944 C C . TYR A 1 367 ? -9.391 -1.186 -0.433 1.00 92.50 367 TYR A C 1
ATOM 2946 O O . TYR A 1 367 ? -9.234 -0.125 0.162 1.00 92.50 367 TYR A O 1
ATOM 2954 N N . GLU A 1 368 ? -10.514 -1.458 -1.101 1.00 90.38 368 GLU A N 1
ATOM 2955 C CA . GLU A 1 368 ? -11.662 -0.546 -1.132 1.00 90.38 368 GLU A CA 1
ATOM 2956 C C . GLU A 1 368 ? -12.196 -0.224 0.264 1.00 90.38 368 GLU A C 1
ATOM 2958 O O . GLU A 1 368 ? -12.449 0.933 0.598 1.00 90.38 368 GLU A O 1
ATOM 2963 N N . GLN A 1 369 ? -12.397 -1.258 1.079 1.00 87.62 369 GLN A N 1
ATOM 2964 C CA . GLN A 1 369 ? -12.905 -1.104 2.436 1.00 87.62 369 GLN A CA 1
ATOM 2965 C C . GLN A 1 369 ? -11.921 -0.330 3.318 1.00 87.62 369 GLN A C 1
ATOM 2967 O O . GLN A 1 369 ? -12.343 0.536 4.083 1.00 87.62 369 GLN A O 1
ATOM 2972 N N . LEU A 1 370 ? -10.620 -0.594 3.177 1.00 90.19 370 LEU A N 1
ATOM 2973 C CA . LEU A 1 370 ? -9.576 0.156 3.865 1.00 90.19 370 LEU A CA 1
ATOM 2974 C C . LEU A 1 370 ? -9.558 1.626 3.428 1.00 90.19 370 LEU A C 1
ATOM 2976 O O . LEU A 1 370 ? -9.498 2.511 4.274 1.00 90.19 370 LEU A O 1
ATOM 2980 N N . GLU A 1 371 ? -9.653 1.901 2.129 1.00 89.75 371 GLU A N 1
ATOM 2981 C CA . GLU A 1 371 ? -9.690 3.265 1.597 1.00 89.75 371 GLU A CA 1
ATOM 2982 C C . GLU A 1 371 ? -10.899 4.045 2.127 1.00 89.75 371 GLU A C 1
ATOM 2984 O O . GLU A 1 371 ? -10.742 5.172 2.596 1.00 89.75 371 GLU A O 1
ATOM 2989 N N . LYS A 1 372 ? -12.090 3.429 2.150 1.00 86.50 372 LYS A N 1
ATOM 2990 C CA . LYS A 1 372 ? -13.290 4.013 2.778 1.00 86.50 372 LYS A CA 1
ATOM 2991 C C . LYS A 1 372 ? -13.097 4.236 4.280 1.00 86.50 372 LYS A C 1
ATOM 2993 O O . LYS A 1 372 ? -13.509 5.263 4.806 1.00 86.50 372 LYS A O 1
ATOM 2998 N N . CYS A 1 373 ? -12.441 3.301 4.967 1.00 85.62 373 CYS A N 1
ATOM 2999 C CA . CYS A 1 373 ? -12.138 3.413 6.392 1.00 85.62 373 CYS A CA 1
ATOM 3000 C C . CYS A 1 373 ? -11.189 4.583 6.701 1.00 85.62 373 CYS A C 1
ATOM 3002 O O . CYS A 1 373 ? -11.386 5.269 7.699 1.00 85.62 373 CYS A O 1
ATOM 3004 N N . VAL A 1 374 ? -10.166 4.818 5.872 1.00 85.38 374 VAL A N 1
ATOM 3005 C CA . VAL A 1 374 ? -9.180 5.897 6.078 1.00 85.38 374 VAL A CA 1
ATOM 3006 C C . VAL A 1 374 ? -9.736 7.261 5.670 1.00 85.38 374 VAL A C 1
ATOM 3008 O O . VAL A 1 374 ? -9.456 8.268 6.320 1.00 85.38 374 VAL A O 1
ATOM 3011 N N . ASN A 1 375 ? -10.535 7.310 4.604 1.00 81.31 375 ASN A N 1
ATOM 3012 C CA . ASN A 1 375 ? -11.124 8.560 4.129 1.00 81.31 375 ASN A CA 1
ATOM 3013 C C . ASN A 1 375 ? -12.358 8.996 4.930 1.00 81.31 375 ASN A C 1
ATOM 3015 O O . ASN A 1 375 ? -12.749 10.158 4.830 1.00 81.31 375 ASN A O 1
ATOM 3019 N N . GLY A 1 376 ? -12.913 8.103 5.755 1.00 71.00 376 GLY A N 1
ATOM 3020 C CA . GLY A 1 376 ? -14.212 8.283 6.392 1.00 71.00 376 GLY A CA 1
ATOM 3021 C C . GLY A 1 376 ? -15.341 8.008 5.398 1.00 71.00 376 GLY A C 1
ATOM 3022 O O . GLY A 1 376 ? -15.183 8.194 4.192 1.00 71.00 376 GLY A O 1
ATOM 3023 N N . VAL A 1 377 ? -16.490 7.542 5.890 1.00 55.78 377 VAL A N 1
ATOM 3024 C CA . VAL A 1 377 ? -17.690 7.420 5.056 1.00 55.78 377 VAL A CA 1
ATOM 3025 C C . VAL A 1 377 ? -18.250 8.833 4.846 1.00 55.78 377 VAL A C 1
ATOM 3027 O O . VAL A 1 377 ? -18.599 9.491 5.827 1.00 55.78 377 VAL A O 1
ATOM 3030 N N . PRO A 1 378 ? -18.328 9.343 3.605 1.00 41.19 378 PRO A N 1
ATOM 3031 C CA . PRO A 1 378 ? -19.009 10.601 3.347 1.00 41.19 378 PRO A CA 1
ATOM 3032 C C . PRO A 1 378 ? -20.519 10.369 3.484 1.00 41.19 378 PRO A C 1
ATOM 3034 O O . PRO A 1 378 ? -21.133 9.797 2.587 1.00 41.19 378 PRO A O 1
ATOM 3037 N N . GLY A 1 379 ? -21.126 10.775 4.602 1.00 42.84 379 GLY A N 1
ATOM 3038 C CA . GLY A 1 379 ? -22.591 10.757 4.723 1.00 42.84 379 GLY A CA 1
ATOM 3039 C C . GLY A 1 379 ? -23.155 10.726 6.137 1.00 42.84 379 GLY A C 1
ATOM 3040 O O . GLY A 1 379 ? -24.249 11.240 6.362 1.00 42.84 379 GLY A O 1
ATOM 3041 N N . ASP A 1 380 ? -22.424 10.193 7.110 1.00 44.59 380 ASP A N 1
ATOM 3042 C CA . ASP A 1 380 ? -22.955 10.076 8.462 1.00 44.59 380 ASP A CA 1
ATOM 3043 C C . ASP A 1 380 ? -22.637 11.396 9.171 1.00 44.59 380 ASP A C 1
ATOM 3045 O O . ASP A 1 380 ? -21.524 11.608 9.640 1.00 44.59 380 ASP A O 1
ATOM 3049 N N . GLY A 1 381 ? -23.590 12.331 9.236 1.00 46.84 381 GLY A N 1
ATOM 3050 C CA . GLY A 1 381 ? -23.425 13.678 9.825 1.00 46.84 381 GLY A CA 1
ATOM 3051 C C . GLY A 1 381 ? -23.002 13.734 11.308 1.00 46.84 381 GLY A C 1
ATOM 3052 O O . GLY A 1 381 ? -23.094 14.785 11.936 1.00 46.84 381 GLY A O 1
ATOM 3053 N N . LYS A 1 382 ? -22.555 12.608 11.875 1.00 49.16 382 LYS A N 1
ATOM 3054 C CA . LYS A 1 382 ? -21.991 12.428 13.215 1.00 49.16 382 LYS A CA 1
ATOM 3055 C C . LYS A 1 382 ? -20.592 11.793 13.216 1.00 49.16 382 LYS A C 1
ATOM 3057 O O . LYS A 1 382 ? -20.014 11.672 14.294 1.00 49.16 382 LYS A O 1
ATOM 3062 N N . SER A 1 383 ? -20.032 11.385 12.069 1.00 48.91 383 SER A N 1
ATOM 3063 C CA . SER A 1 383 ? -18.657 10.880 12.006 1.00 48.91 383 SER A CA 1
ATOM 3064 C C . SER A 1 383 ? -17.720 11.967 12.516 1.00 48.91 383 SER A C 1
ATOM 3066 O O . SER A 1 383 ? -17.698 13.078 11.982 1.00 48.91 383 SER A O 1
ATOM 3068 N N . SER A 1 384 ? -16.998 11.647 13.593 1.00 48.03 384 SER A N 1
ATOM 3069 C CA . SER A 1 384 ? -16.026 12.510 14.249 1.00 48.03 384 SER A CA 1
ATOM 3070 C C . SER A 1 384 ? -15.264 13.338 13.222 1.00 48.03 384 SER A C 1
ATOM 3072 O O . SER A 1 384 ? -14.653 12.779 12.310 1.00 48.03 384 SER A O 1
ATOM 3074 N N . LYS A 1 385 ? -15.261 14.664 13.400 1.00 52.09 385 LYS A N 1
ATOM 3075 C CA . LYS A 1 385 ? -14.209 15.530 12.865 1.00 52.09 385 LYS A CA 1
ATOM 3076 C C . LYS A 1 385 ? -12.888 15.031 13.452 1.00 52.09 385 LYS A C 1
ATOM 3078 O O . LYS A 1 385 ? -12.416 15.566 14.448 1.00 52.09 385 LYS A O 1
ATOM 3083 N N . ILE A 1 386 ? -12.326 13.965 12.885 1.00 62.28 386 ILE A N 1
ATOM 3084 C CA . ILE A 1 386 ? -10.918 13.649 13.065 1.00 62.28 386 ILE A CA 1
ATOM 3085 C C . ILE A 1 386 ? -10.232 14.901 12.544 1.00 62.28 386 ILE A C 1
ATOM 3087 O O . ILE A 1 386 ? -10.384 15.257 11.371 1.00 62.28 386 ILE A O 1
ATOM 3091 N N . ASN A 1 387 ? -9.604 15.644 13.448 1.00 68.31 387 ASN A N 1
ATOM 3092 C CA . ASN A 1 387 ? -8.916 16.857 13.052 1.00 68.31 387 ASN A CA 1
ATOM 3093 C C . ASN A 1 387 ? -7.811 16.482 12.045 1.00 68.31 387 ASN A C 1
ATOM 3095 O O . ASN A 1 387 ? -7.370 15.331 11.950 1.00 68.31 387 ASN A O 1
ATOM 3099 N N . MET A 1 388 ? -7.399 17.450 11.231 1.00 74.19 388 MET A N 1
ATOM 3100 C CA . MET A 1 388 ? -6.437 17.213 10.151 1.00 74.19 388 MET A CA 1
ATOM 3101 C C . MET A 1 388 ? -5.137 16.563 10.666 1.00 74.19 388 MET A C 1
ATOM 3103 O O . MET A 1 388 ? -4.564 15.706 9.995 1.00 74.19 388 MET A O 1
ATOM 3107 N N . GLU A 1 389 ? -4.742 16.900 11.896 1.00 76.62 389 GLU A N 1
ATOM 3108 C CA . GLU A 1 389 ? -3.578 16.358 12.603 1.00 76.62 389 GLU A CA 1
ATOM 3109 C C . GLU A 1 389 ? -3.704 14.859 12.920 1.00 76.62 389 GLU A C 1
ATOM 3111 O O . GLU A 1 389 ? -2.811 14.083 12.587 1.00 76.62 389 GLU A O 1
ATOM 3116 N N . GLN A 1 390 ? -4.825 14.408 13.491 1.00 77.44 390 GLN A N 1
ATOM 3117 C CA . GLN A 1 390 ? -5.058 12.988 13.779 1.00 77.44 390 GLN A CA 1
ATOM 3118 C C . GLN A 1 390 ? -5.122 12.151 12.498 1.00 77.44 390 GLN A C 1
ATOM 3120 O O . GLN A 1 390 ? -4.660 11.008 12.479 1.00 77.44 390 GLN A O 1
ATOM 3125 N N . LYS A 1 391 ? -5.667 12.709 11.408 1.00 80.62 391 LYS A N 1
ATOM 3126 C CA . LYS A 1 391 ? -5.670 12.034 10.103 1.00 80.62 391 LYS A CA 1
ATOM 3127 C C . LYS A 1 391 ? -4.248 11.877 9.560 1.00 80.62 391 LYS A C 1
ATOM 3129 O O . LYS A 1 391 ? -3.930 10.819 9.013 1.00 80.62 391 LYS A O 1
ATOM 3134 N N . ALA A 1 392 ? -3.396 12.890 9.721 1.00 82.44 392 ALA A N 1
ATOM 3135 C CA . ALA A 1 392 ? -1.994 12.829 9.316 1.00 82.44 392 ALA A CA 1
ATOM 3136 C C . ALA A 1 392 ? -1.209 11.783 10.129 1.00 82.44 392 ALA A C 1
ATOM 3138 O O . ALA A 1 392 ? -0.544 10.937 9.533 1.00 82.44 392 ALA A O 1
ATOM 3139 N N . ASP A 1 393 ? -1.363 11.764 11.459 1.00 84.31 393 ASP A N 1
ATOM 3140 C CA . ASP A 1 393 ? -0.733 10.762 12.337 1.00 84.31 393 ASP A CA 1
ATOM 3141 C C . ASP A 1 393 ? -1.182 9.330 11.993 1.00 84.31 393 ASP A C 1
ATOM 3143 O O . ASP A 1 393 ? -0.363 8.418 11.856 1.00 84.31 393 ASP A O 1
ATOM 3147 N N . LEU A 1 394 ? -2.483 9.122 11.761 1.00 82.19 394 LEU A N 1
ATOM 3148 C CA . LEU A 1 394 ? -3.004 7.825 11.326 1.00 82.19 394 LEU A CA 1
ATOM 3149 C C . LEU A 1 394 ? -2.445 7.412 9.957 1.00 82.19 394 LEU A C 1
ATOM 3151 O O . LEU A 1 394 ? -2.066 6.255 9.772 1.00 82.19 394 LEU A O 1
ATOM 3155 N N . THR A 1 395 ? -2.374 8.348 9.008 1.00 85.69 395 THR A N 1
ATOM 3156 C CA . THR A 1 395 ? -1.815 8.104 7.670 1.00 85.69 395 THR A CA 1
ATOM 3157 C C . THR A 1 395 ? -0.347 7.702 7.761 1.00 85.69 395 THR A C 1
ATOM 3159 O O . THR A 1 395 ? 0.055 6.727 7.129 1.00 85.69 395 THR A O 1
ATOM 3162 N N . GLU A 1 396 ? 0.444 8.376 8.598 1.00 87.81 396 GLU A N 1
ATOM 3163 C CA . GLU A 1 396 ? 1.859 8.050 8.777 1.00 87.81 396 GLU A CA 1
ATOM 3164 C C . GLU A 1 396 ? 2.059 6.700 9.478 1.00 87.81 396 GLU A C 1
ATOM 3166 O O . GLU A 1 396 ? 2.916 5.914 9.070 1.00 87.81 396 GLU A O 1
ATOM 3171 N N . LYS A 1 397 ? 1.213 6.354 10.458 1.00 87.06 397 LYS A N 1
ATOM 3172 C CA . LYS A 1 397 ? 1.200 5.012 11.069 1.00 87.06 397 LYS A CA 1
ATOM 3173 C C . LYS A 1 397 ? 0.900 3.920 10.046 1.00 87.06 397 LYS A C 1
ATOM 3175 O O . LYS A 1 397 ? 1.589 2.901 10.023 1.00 87.06 397 LYS A O 1
ATOM 3180 N N . ILE A 1 398 ? -0.094 4.125 9.181 1.00 86.69 398 ILE A N 1
ATOM 3181 C CA . ILE A 1 398 ? -0.417 3.183 8.100 1.00 86.69 398 ILE A CA 1
ATOM 3182 C C . ILE A 1 398 ? 0.758 3.082 7.127 1.00 86.69 398 ILE A C 1
ATOM 3184 O O . ILE A 1 398 ? 1.191 1.978 6.810 1.00 86.69 398 ILE A O 1
ATOM 3188 N N . ARG A 1 399 ? 1.321 4.214 6.698 1.00 89.12 399 ARG A N 1
ATOM 3189 C CA . ARG A 1 399 ? 2.476 4.259 5.797 1.00 89.12 399 ARG A CA 1
ATOM 3190 C C . ARG A 1 399 ? 3.685 3.529 6.375 1.00 89.12 399 ARG A C 1
ATOM 3192 O O . ARG A 1 399 ? 4.352 2.787 5.658 1.00 89.12 399 ARG A O 1
ATOM 3199 N N . LYS A 1 400 ? 3.972 3.706 7.667 1.00 88.69 400 LYS A N 1
ATOM 3200 C CA . LYS A 1 400 ? 5.029 2.973 8.375 1.00 88.69 400 LYS A CA 1
ATOM 3201 C C . LYS A 1 400 ? 4.780 1.467 8.332 1.00 88.69 400 LYS A C 1
ATOM 3203 O O . LYS A 1 400 ? 5.669 0.732 7.918 1.00 88.69 400 LYS A O 1
ATOM 3208 N N . LEU A 1 401 ? 3.562 1.028 8.648 1.00 84.31 401 LEU A N 1
ATOM 3209 C CA . LEU A 1 401 ? 3.205 -0.386 8.563 1.00 84.31 401 LEU A CA 1
ATOM 3210 C C . LEU A 1 401 ? 3.388 -0.918 7.138 1.00 84.31 401 LEU A C 1
ATOM 3212 O O . LEU A 1 401 ? 4.080 -1.904 6.966 1.00 84.31 401 LEU A O 1
ATOM 3216 N N . PHE A 1 402 ? 2.886 -0.249 6.099 1.00 85.69 402 PHE A N 1
ATOM 3217 C CA . PHE A 1 402 ? 3.072 -0.697 4.708 1.00 85.69 402 PHE A CA 1
ATOM 3218 C C . PHE A 1 402 ? 4.526 -0.683 4.210 1.00 85.69 402 PHE A C 1
ATOM 3220 O O . PHE A 1 402 ? 4.843 -1.387 3.250 1.00 85.69 402 PHE A O 1
ATOM 3227 N N . ARG A 1 403 ? 5.410 0.108 4.827 1.00 85.12 403 ARG A N 1
ATOM 3228 C CA . ARG A 1 403 ? 6.854 0.058 4.549 1.00 85.12 403 ARG A CA 1
ATOM 3229 C C . ARG A 1 403 ? 7.514 -1.160 5.191 1.00 85.12 403 ARG A C 1
ATOM 3231 O O . ARG A 1 403 ? 8.340 -1.796 4.549 1.00 85.12 403 ARG A O 1
ATOM 3238 N N . GLU A 1 404 ? 7.145 -1.480 6.428 1.00 85.19 404 GLU A N 1
ATOM 3239 C CA . GLU A 1 404 ? 7.713 -2.605 7.188 1.00 85.19 404 GLU A CA 1
ATOM 3240 C C . GLU A 1 404 ? 7.139 -3.961 6.746 1.00 85.19 404 GLU A C 1
ATOM 3242 O O . GLU A 1 404 ? 7.806 -4.991 6.823 1.00 85.19 404 GLU A O 1
ATOM 3247 N N . ASP A 1 405 ? 5.897 -3.970 6.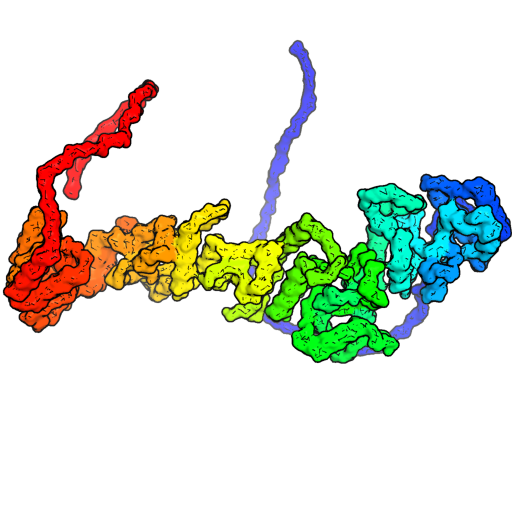264 1.00 84.94 405 ASP A N 1
ATOM 3248 C CA . ASP A 1 405 ? 5.134 -5.172 5.970 1.00 84.94 405 ASP A CA 1
ATOM 3249 C C . ASP A 1 405 ? 4.877 -5.368 4.465 1.00 84.94 405 ASP A C 1
ATOM 3251 O O . ASP A 1 405 ? 4.408 -4.470 3.768 1.00 84.94 405 ASP A O 1
ATOM 3255 N N . LYS A 1 406 ? 5.073 -6.600 3.971 1.00 88.81 406 LYS A N 1
ATOM 3256 C CA . LYS A 1 406 ? 4.691 -7.040 2.613 1.00 88.81 406 LYS A CA 1
ATOM 3257 C C . LYS A 1 406 ? 3.164 -7.097 2.428 1.00 88.81 406 LYS A C 1
ATOM 3259 O O . LYS A 1 406 ? 2.555 -8.164 2.496 1.00 88.81 406 LYS A O 1
ATOM 3264 N N . SER A 1 407 ? 2.512 -5.948 2.305 1.00 87.94 407 SER A N 1
ATOM 3265 C CA . SER A 1 407 ? 1.044 -5.818 2.350 1.00 87.94 407 SER A CA 1
ATOM 3266 C C . SER A 1 407 ? 0.390 -5.535 0.997 1.00 87.94 407 SER A C 1
ATOM 3268 O O . SER A 1 407 ? -0.824 -5.327 0.949 1.00 87.94 407 SER A O 1
ATOM 3270 N N . ILE A 1 408 ? 1.157 -5.536 -0.096 1.00 89.81 408 ILE A N 1
ATOM 3271 C CA . ILE A 1 408 ? 0.654 -5.321 -1.457 1.00 89.81 408 ILE A CA 1
ATOM 3272 C C . ILE A 1 408 ? 0.550 -6.675 -2.157 1.00 89.81 408 ILE A C 1
ATOM 3274 O O . ILE A 1 408 ? 1.557 -7.352 -2.332 1.00 89.81 408 ILE A O 1
ATOM 3278 N N . SER A 1 409 ? -0.656 -7.092 -2.543 1.00 90.75 409 SER A N 1
ATOM 3279 C CA . SER A 1 409 ? -0.845 -8.349 -3.274 1.00 90.75 409 SER A CA 1
ATOM 3280 C C . SER A 1 409 ? -0.742 -8.126 -4.779 1.00 90.75 409 SER A C 1
ATOM 3282 O O . SER A 1 409 ? -1.499 -7.338 -5.352 1.00 90.75 409 SER A O 1
ATOM 3284 N N . LEU A 1 410 ? 0.157 -8.865 -5.418 1.00 88.75 410 LEU A N 1
ATOM 3285 C CA . LEU A 1 410 ? 0.264 -8.984 -6.863 1.00 88.75 410 LEU A CA 1
ATOM 3286 C C . LEU A 1 410 ? -0.368 -10.317 -7.284 1.00 88.75 410 LEU A C 1
ATOM 3288 O O . LEU A 1 410 ? 0.059 -11.373 -6.803 1.00 88.75 410 LEU A O 1
ATOM 3292 N N . PRO A 1 411 ? -1.395 -10.311 -8.152 1.00 84.56 411 PRO A N 1
ATOM 3293 C CA . PRO A 1 411 ? -1.956 -11.548 -8.661 1.00 84.56 411 PRO A CA 1
ATOM 3294 C C . PRO A 1 411 ? -0.897 -12.323 -9.460 1.00 84.56 411 PRO A C 1
ATOM 3296 O O . PRO A 1 411 ? 0.059 -11.727 -9.960 1.00 84.56 411 PRO A O 1
ATOM 3299 N N . PRO A 1 412 ? -1.048 -13.651 -9.586 1.00 77.25 412 PRO A N 1
ATOM 3300 C CA . PRO A 1 412 ? -0.152 -14.448 -10.410 1.00 77.25 412 PRO A CA 1
ATOM 3301 C C . PRO A 1 412 ? -0.167 -13.917 -11.851 1.00 77.25 412 PRO A C 1
ATOM 3303 O O . PRO A 1 412 ? -1.191 -13.978 -12.530 1.00 77.25 412 PRO A O 1
ATOM 3306 N N . GLY A 1 413 ? 0.960 -13.357 -12.294 1.00 66.44 413 GLY A N 1
ATOM 3307 C CA . GLY A 1 413 ? 1.192 -13.036 -13.700 1.00 66.44 413 GLY A CA 1
ATOM 3308 C C . GLY A 1 413 ? 1.444 -14.304 -14.518 1.00 66.44 413 GLY A C 1
ATOM 3309 O O . GLY A 1 413 ? 1.627 -15.390 -13.959 1.00 66.44 413 GLY A O 1
ATOM 3310 N N . SER A 1 414 ? 1.488 -14.167 -15.843 1.00 44.09 414 SER A N 1
ATOM 3311 C CA . SER A 1 414 ? 1.874 -15.223 -16.786 1.00 44.09 414 SER A CA 1
ATOM 3312 C C . SER A 1 414 ? 3.264 -15.776 -16.438 1.00 44.09 414 SER A C 1
ATOM 3314 O O . SER A 1 414 ? 4.278 -15.212 -16.828 1.00 44.09 414 SER A O 1
ATOM 3316 N N . GLY A 1 415 ? 3.298 -16.850 -15.640 1.00 47.56 415 GLY A N 1
ATOM 3317 C CA . GLY A 1 415 ? 4.520 -17.525 -15.186 1.00 47.56 415 GLY A CA 1
ATOM 3318 C C . GLY A 1 415 ? 4.623 -17.787 -13.676 1.00 47.56 415 GLY A C 1
ATOM 3319 O O . GLY A 1 415 ? 5.481 -18.565 -13.270 1.00 47.56 415 GLY A O 1
ATOM 3320 N N . ARG A 1 416 ? 3.762 -17.206 -12.824 1.00 55.16 416 ARG A N 1
ATOM 3321 C CA . ARG A 1 416 ? 3.781 -17.449 -11.363 1.00 55.16 416 ARG A CA 1
ATOM 3322 C C . ARG A 1 416 ? 2.542 -18.231 -10.927 1.00 55.16 416 ARG A C 1
ATOM 3324 O O . ARG A 1 416 ? 1.426 -17.862 -11.264 1.00 55.16 416 ARG A O 1
ATOM 3331 N N . SER A 1 417 ? 2.720 -19.316 -10.171 1.00 50.62 417 SER A N 1
ATOM 3332 C CA . SER A 1 417 ? 1.623 -20.216 -9.765 1.00 50.62 417 SER A CA 1
ATOM 3333 C C . SER A 1 417 ? 0.826 -19.731 -8.545 1.00 50.62 417 SER A C 1
ATOM 3335 O O . SER A 1 417 ? -0.279 -20.216 -8.296 1.00 50.62 417 SER A O 1
ATOM 3337 N N . VAL A 1 418 ? 1.358 -18.767 -7.784 1.00 67.25 418 VAL A N 1
ATOM 3338 C CA . VAL A 1 418 ? 0.739 -18.196 -6.578 1.00 67.25 418 VAL A CA 1
ATOM 3339 C C . VAL A 1 418 ? 0.954 -16.680 -6.586 1.00 67.25 418 VAL A C 1
ATOM 3341 O O . VAL A 1 418 ? 2.026 -16.215 -6.968 1.00 67.25 418 VAL A O 1
ATOM 3344 N N . GLY A 1 419 ? -0.067 -15.908 -6.197 1.00 75.19 419 GLY A N 1
ATOM 3345 C CA . GLY A 1 419 ? 0.061 -14.455 -6.046 1.00 75.19 419 GLY A CA 1
ATOM 3346 C C . GLY A 1 419 ? 1.131 -14.092 -5.013 1.00 75.19 419 GLY A C 1
ATOM 3347 O O . GLY A 1 419 ? 1.231 -14.734 -3.966 1.00 75.19 419 GLY A O 1
ATOM 3348 N N . GLU A 1 420 ? 1.935 -13.075 -5.310 1.00 87.44 420 GLU A N 1
ATOM 3349 C CA . GLU A 1 420 ? 3.025 -12.622 -4.446 1.00 87.44 420 GLU A CA 1
ATOM 3350 C C . GLU A 1 420 ? 2.556 -11.470 -3.551 1.00 87.44 420 GLU A C 1
ATOM 3352 O O . GLU A 1 420 ? 1.745 -10.639 -3.954 1.00 87.44 420 GLU A O 1
ATOM 3357 N N . TRP A 1 421 ? 3.071 -11.411 -2.323 1.00 89.31 421 TRP A N 1
ATOM 3358 C CA . TRP A 1 421 ? 2.902 -10.257 -1.445 1.00 89.31 421 TRP A CA 1
ATOM 3359 C C . TRP A 1 421 ? 4.210 -9.478 -1.392 1.00 89.31 421 TRP A C 1
ATOM 3361 O O . TRP A 1 421 ? 5.223 -10.003 -0.929 1.00 89.31 421 TRP A O 1
ATOM 3371 N N . VAL A 1 422 ? 4.178 -8.230 -1.844 1.00 90.06 422 VAL A N 1
ATOM 3372 C CA . VAL A 1 422 ? 5.344 -7.355 -1.965 1.00 90.06 422 VAL A CA 1
ATOM 3373 C C . VAL A 1 422 ? 5.243 -6.161 -1.014 1.00 90.06 422 VAL A C 1
ATOM 3375 O O . VAL A 1 422 ? 4.175 -5.860 -0.466 1.00 90.06 422 VAL A O 1
ATOM 3378 N N . GLY A 1 423 ? 6.383 -5.525 -0.750 1.00 87.94 423 GLY A N 1
ATOM 3379 C CA . GLY A 1 423 ? 6.469 -4.315 0.068 1.00 87.94 423 GLY A CA 1
ATOM 3380 C C . GLY A 1 423 ? 6.396 -3.050 -0.784 1.00 87.94 423 GLY A C 1
ATOM 3381 O O . GLY A 1 423 ? 6.491 -3.108 -2.007 1.00 87.94 423 GLY A O 1
ATOM 3382 N N . ASN A 1 424 ? 6.280 -1.892 -0.132 1.00 85.62 424 ASN A N 1
ATOM 3383 C CA . ASN A 1 424 ? 6.246 -0.598 -0.824 1.00 85.62 424 ASN A CA 1
ATOM 3384 C C . ASN A 1 424 ? 7.519 -0.337 -1.665 1.00 85.62 424 ASN A C 1
ATOM 3386 O O . ASN A 1 424 ? 7.437 0.214 -2.751 1.00 85.62 424 ASN A O 1
ATOM 3390 N N . GLY A 1 425 ? 8.693 -0.790 -1.208 1.00 85.06 425 GLY A N 1
ATOM 3391 C CA . GLY A 1 425 ? 9.969 -0.544 -1.901 1.00 85.06 425 GLY A CA 1
ATOM 3392 C C . GLY A 1 425 ? 10.221 -1.373 -3.167 1.00 85.06 425 GLY A C 1
ATOM 3393 O O . GLY A 1 425 ? 11.198 -1.124 -3.856 1.00 85.06 425 GLY A O 1
ATOM 3394 N N . THR A 1 426 ? 9.378 -2.362 -3.470 1.00 88.31 426 THR A N 1
ATOM 3395 C CA . THR A 1 426 ? 9.581 -3.308 -4.589 1.00 88.31 426 THR A CA 1
ATOM 3396 C C . THR A 1 426 ? 8.628 -3.075 -5.762 1.00 88.31 426 THR A C 1
ATOM 3398 O O . THR A 1 426 ? 8.626 -3.838 -6.721 1.00 88.31 426 THR A O 1
ATOM 3401 N N . CYS A 1 427 ? 7.764 -2.066 -5.677 1.00 91.81 427 CYS A N 1
ATOM 3402 C CA . CYS A 1 427 ? 6.787 -1.741 -6.710 1.00 91.81 427 CYS A CA 1
ATOM 3403 C C . CYS A 1 427 ? 6.530 -0.237 -6.742 1.00 91.81 427 CYS A C 1
ATOM 3405 O O . CYS A 1 427 ? 6.713 0.457 -5.744 1.00 91.81 427 CYS A O 1
ATOM 3407 N N . VAL A 1 428 ? 6.049 0.257 -7.876 1.00 94.12 428 VAL A N 1
ATOM 3408 C CA . VAL A 1 428 ? 5.727 1.675 -8.072 1.00 94.12 428 VAL A CA 1
ATOM 3409 C C . VAL A 1 428 ? 4.235 1.855 -8.290 1.00 94.12 428 VAL A C 1
ATOM 3411 O O . VAL A 1 428 ? 3.543 0.936 -8.738 1.00 94.12 428 VAL A O 1
ATOM 3414 N N . TRP A 1 429 ? 3.712 3.037 -7.959 1.00 94.50 429 TRP A N 1
ATOM 3415 C CA . TRP A 1 429 ? 2.316 3.344 -8.257 1.00 94.50 429 TRP A CA 1
ATOM 3416 C C . TRP A 1 429 ? 2.092 3.343 -9.770 1.00 94.50 429 TRP A C 1
ATOM 3418 O O . TRP A 1 429 ? 1.277 2.574 -10.272 1.00 94.50 429 TRP A O 1
ATOM 3428 N N . ASP A 1 430 ? 2.846 4.173 -10.488 1.00 95.19 430 ASP A N 1
ATOM 3429 C CA . ASP A 1 430 ? 2.742 4.352 -11.934 1.00 95.19 430 ASP A CA 1
ATOM 3430 C C . ASP A 1 430 ? 4.131 4.576 -12.537 1.00 95.19 430 ASP A C 1
ATOM 3432 O O . ASP A 1 430 ? 5.061 5.009 -11.849 1.00 95.19 430 ASP A O 1
ATOM 3436 N N . GLY A 1 431 ? 4.271 4.279 -13.823 1.00 92.75 431 GLY A N 1
ATOM 3437 C CA . GLY A 1 431 ? 5.548 4.318 -14.512 1.00 92.75 431 GLY A CA 1
ATOM 3438 C C . GLY A 1 431 ? 5.460 3.955 -15.993 1.00 92.75 431 GLY A C 1
ATOM 3439 O O . GLY A 1 431 ? 4.397 3.576 -16.494 1.00 92.75 431 GLY A O 1
ATOM 3440 N N . PRO A 1 432 ? 6.586 4.072 -16.711 1.00 93.94 432 PRO A N 1
ATOM 3441 C CA . PRO A 1 432 ? 6.656 3.745 -18.129 1.00 93.94 432 PRO A CA 1
ATOM 3442 C C . PRO A 1 432 ? 6.319 2.268 -18.388 1.00 93.94 432 PRO A C 1
ATOM 3444 O O . PRO A 1 432 ? 6.561 1.403 -17.551 1.00 93.94 432 PRO A O 1
ATOM 3447 N N . GLU A 1 433 ? 5.773 1.975 -19.569 1.00 92.00 433 GLU A N 1
ATOM 3448 C CA . GLU A 1 433 ? 5.367 0.617 -19.987 1.00 92.00 433 GLU A CA 1
ATOM 3449 C C . GLU A 1 433 ? 6.534 -0.356 -20.166 1.00 92.00 433 GLU A C 1
ATOM 3451 O O . GLU A 1 433 ? 6.332 -1.565 -20.199 1.00 92.00 433 GLU A O 1
ATOM 3456 N N . CYS A 1 434 ? 7.761 0.160 -20.217 1.00 92.81 434 CYS A N 1
ATOM 3457 C CA . CYS A 1 434 ? 8.974 -0.644 -20.236 1.00 92.81 434 CYS A CA 1
ATOM 3458 C C . CYS A 1 434 ? 9.307 -1.287 -18.879 1.00 92.81 434 CYS A C 1
ATOM 3460 O O . CYS A 1 434 ? 10.351 -1.909 -18.773 1.00 92.81 434 CYS A O 1
ATOM 3462 N N . LEU A 1 435 ? 8.498 -1.115 -17.829 1.00 92.69 435 LEU A N 1
ATOM 3463 C CA . LEU A 1 435 ? 8.698 -1.809 -16.554 1.00 92.69 435 LEU A CA 1
ATOM 3464 C C . LEU A 1 435 ? 7.987 -3.166 -16.591 1.00 92.69 435 LEU A C 1
ATOM 3466 O O . LEU A 1 435 ? 6.758 -3.227 -16.514 1.00 92.69 435 LEU A O 1
ATOM 3470 N N . ARG A 1 436 ? 8.751 -4.253 -16.724 1.00 90.62 436 ARG A N 1
ATOM 3471 C CA . ARG A 1 436 ? 8.248 -5.634 -16.694 1.00 90.62 436 ARG A CA 1
ATOM 3472 C C . ARG A 1 436 ? 8.628 -6.354 -15.405 1.00 90.62 436 ARG A C 1
ATOM 3474 O O . ARG A 1 436 ? 7.849 -7.183 -14.936 1.00 90.62 436 ARG A O 1
ATOM 3481 N N . HIS A 1 437 ? 9.799 -6.057 -14.843 1.00 88.94 437 HIS A N 1
ATOM 3482 C CA . HIS A 1 437 ? 10.255 -6.620 -13.578 1.00 88.94 437 HIS A CA 1
ATOM 3483 C C . HIS A 1 437 ? 9.699 -5.842 -12.386 1.00 88.94 437 HIS A C 1
ATOM 3485 O O . HIS A 1 437 ? 9.165 -6.456 -11.462 1.00 88.94 437 HIS A O 1
ATOM 3491 N N . VAL A 1 438 ? 9.771 -4.505 -12.419 1.00 91.12 438 VAL A N 1
ATOM 3492 C CA . VAL A 1 438 ? 9.220 -3.663 -11.347 1.00 91.12 438 VAL A CA 1
ATOM 3493 C C . VAL A 1 438 ? 7.708 -3.475 -11.546 1.00 91.12 438 VAL A C 1
ATOM 3495 O O . VAL A 1 438 ? 7.292 -2.793 -12.484 1.00 91.12 438 VAL A O 1
ATOM 3498 N N . PRO A 1 439 ? 6.843 -4.030 -10.676 1.00 91.19 439 PRO A N 1
ATOM 3499 C CA . PRO A 1 439 ? 5.403 -4.028 -10.915 1.00 91.19 439 PRO A CA 1
ATOM 3500 C C . PRO A 1 439 ? 4.789 -2.632 -10.781 1.00 91.19 439 PRO A C 1
ATOM 3502 O O . PRO A 1 439 ? 5.068 -1.901 -9.823 1.00 91.19 439 PRO A O 1
ATOM 3505 N N . ARG A 1 440 ? 3.877 -2.303 -11.702 1.00 93.25 440 ARG A N 1
ATOM 3506 C CA . ARG A 1 440 ? 3.065 -1.079 -11.672 1.00 93.25 440 ARG A CA 1
ATOM 3507 C C . ARG A 1 440 ? 1.714 -1.363 -11.028 1.00 93.25 440 ARG A C 1
ATOM 3509 O O . ARG A 1 440 ? 0.857 -2.037 -11.597 1.00 93.25 440 ARG A O 1
ATOM 3516 N N . VAL A 1 441 ? 1.502 -0.840 -9.826 1.00 93.00 441 VAL A N 1
ATOM 3517 C CA . VAL A 1 441 ? 0.293 -1.126 -9.036 1.00 93.00 441 VAL A CA 1
ATOM 3518 C C . VAL A 1 441 ? -0.964 -0.511 -9.664 1.00 93.00 441 VAL A C 1
ATOM 3520 O O . VAL A 1 441 ? -2.048 -1.083 -9.534 1.00 93.00 441 VAL A O 1
ATOM 3523 N N . LYS A 1 442 ? -0.834 0.597 -10.404 1.00 94.00 442 LYS A N 1
ATOM 3524 C CA . LYS A 1 442 ? -1.933 1.230 -11.148 1.00 94.00 442 LYS A CA 1
ATOM 3525 C C . LYS A 1 442 ? -2.593 0.294 -12.164 1.00 94.00 442 LYS A C 1
ATOM 3527 O O . LYS A 1 442 ? -3.808 0.371 -12.327 1.00 94.00 442 LYS A O 1
ATOM 3532 N N . ASP A 1 443 ? -1.846 -0.617 -12.785 1.00 90.75 443 ASP A N 1
ATOM 3533 C CA . ASP A 1 443 ? -2.404 -1.561 -13.767 1.00 90.75 443 ASP A CA 1
ATOM 3534 C C . ASP A 1 443 ? -3.395 -2.542 -13.115 1.00 90.75 443 ASP A C 1
ATOM 3536 O O . ASP A 1 443 ? -4.353 -2.992 -13.740 1.00 90.75 443 ASP A O 1
ATOM 3540 N N . LEU A 1 444 ? -3.191 -2.846 -11.830 1.00 90.50 444 LEU A N 1
ATOM 3541 C CA . LEU A 1 444 ? -4.006 -3.786 -11.057 1.00 90.50 444 LEU A CA 1
ATOM 3542 C C . LEU A 1 444 ? -5.127 -3.084 -10.281 1.00 90.50 444 LEU A C 1
ATOM 3544 O O . LEU A 1 444 ? -6.259 -3.566 -10.211 1.00 90.50 444 LEU A O 1
ATOM 3548 N N . TYR A 1 445 ? -4.809 -1.929 -9.695 1.00 92.31 445 TYR A N 1
ATOM 3549 C CA . TYR A 1 445 ? -5.668 -1.217 -8.752 1.00 92.31 445 TYR A CA 1
ATOM 3550 C C . TYR A 1 445 ? -5.845 0.259 -9.130 1.00 92.31 445 TYR A C 1
ATOM 3552 O O . TYR A 1 445 ? -5.901 1.117 -8.252 1.00 92.31 445 TYR A O 1
ATOM 3560 N N . GLY A 1 446 ? -5.956 0.581 -10.422 1.00 92.19 446 GLY A N 1
ATOM 3561 C CA . GLY A 1 446 ? -5.998 1.963 -10.923 1.00 92.19 446 GLY A CA 1
ATOM 3562 C C . GLY A 1 446 ? -7.058 2.861 -10.272 1.00 92.19 446 GLY A C 1
ATOM 3563 O O . GLY A 1 446 ? -6.817 4.045 -10.059 1.00 92.19 446 GLY A O 1
ATOM 3564 N N . SER A 1 447 ? -8.193 2.299 -9.844 1.00 91.69 447 SER A N 1
ATOM 3565 C CA . SER A 1 447 ? -9.241 3.032 -9.117 1.00 91.69 447 SER A CA 1
ATOM 3566 C C . SER A 1 447 ? -8.881 3.390 -7.664 1.00 91.69 447 SER A C 1
ATOM 3568 O O . SER A 1 447 ? -9.686 4.018 -6.984 1.00 91.69 447 SER A O 1
ATOM 3570 N N . ARG A 1 448 ? -7.720 2.953 -7.159 1.00 92.56 448 ARG A N 1
ATOM 3571 C CA . ARG A 1 448 ? -7.262 3.079 -5.760 1.00 92.56 448 ARG A CA 1
ATOM 3572 C C . ARG A 1 448 ? -6.050 4.002 -5.615 1.00 92.56 448 ARG A C 1
ATOM 3574 O O . ARG A 1 448 ? -5.217 3.806 -4.731 1.00 92.56 448 ARG A O 1
ATOM 3581 N N . GLN A 1 449 ? -5.940 5.013 -6.479 1.00 91.75 449 GLN A N 1
ATOM 3582 C CA . GLN A 1 449 ? -4.834 5.975 -6.451 1.00 91.75 449 GLN A CA 1
ATOM 3583 C C . GLN A 1 449 ? -4.680 6.654 -5.088 1.00 91.75 449 GLN A C 1
ATOM 3585 O O . GLN A 1 449 ? -3.562 6.786 -4.594 1.00 91.75 449 GLN A O 1
ATOM 3590 N N . MET A 1 450 ? -5.789 7.051 -4.461 1.00 90.31 450 MET A N 1
ATOM 3591 C CA . MET A 1 450 ? -5.754 7.722 -3.161 1.00 90.31 450 MET A CA 1
ATOM 3592 C C . MET A 1 450 ? -5.147 6.808 -2.089 1.00 90.31 450 MET A C 1
ATOM 3594 O O . MET A 1 450 ? -4.295 7.243 -1.316 1.00 90.31 450 MET A O 1
ATOM 3598 N N . LEU A 1 451 ? -5.517 5.525 -2.070 1.00 91.19 451 LEU A N 1
ATOM 3599 C CA . LEU A 1 451 ? -4.935 4.557 -1.144 1.00 91.19 451 LEU A CA 1
ATOM 3600 C C . LEU A 1 451 ? -3.434 4.327 -1.375 1.00 91.19 451 LEU A C 1
ATOM 3602 O O . LEU A 1 451 ? -2.640 4.489 -0.452 1.00 91.19 451 LEU A O 1
ATOM 3606 N N . PHE A 1 452 ? -3.026 3.942 -2.582 1.00 92.00 452 PHE A N 1
ATOM 3607 C CA . PHE A 1 452 ? -1.640 3.528 -2.819 1.00 92.00 452 PHE A CA 1
ATOM 3608 C C . PHE A 1 452 ? -0.685 4.716 -2.943 1.00 92.00 452 PHE A C 1
ATOM 3610 O O . PHE A 1 452 ? 0.362 4.746 -2.299 1.00 92.00 452 PHE A O 1
ATOM 3617 N N . HIS A 1 453 ? -1.043 5.727 -3.729 1.00 90.62 453 HIS A N 1
ATOM 3618 C CA . HIS A 1 453 ? -0.156 6.858 -3.964 1.00 90.62 453 HIS A CA 1
ATOM 3619 C C . HIS A 1 453 ? -0.210 7.872 -2.817 1.00 90.62 453 HIS A C 1
ATOM 3621 O O . HIS A 1 453 ? 0.827 8.222 -2.259 1.00 90.62 453 HIS A O 1
ATOM 3627 N N . SER A 1 454 ? -1.403 8.314 -2.405 1.00 88.25 454 SER A N 1
ATOM 3628 C CA . SER A 1 454 ? -1.522 9.386 -1.405 1.00 88.25 454 SER A CA 1
ATOM 3629 C C . SER A 1 454 ? -1.356 8.882 0.034 1.00 88.25 454 SER A C 1
ATOM 3631 O O . SER A 1 454 ? -0.591 9.462 0.808 1.00 88.25 454 SER A O 1
ATOM 3633 N N . ILE A 1 455 ? -2.028 7.787 0.405 1.00 88.00 455 ILE A N 1
ATOM 3634 C CA . ILE A 1 455 ? -1.996 7.254 1.777 1.00 88.00 455 ILE A CA 1
ATOM 3635 C C . ILE A 1 455 ? -0.718 6.430 1.997 1.00 88.00 455 ILE A C 1
ATOM 3637 O O . ILE A 1 455 ? 0.091 6.783 2.857 1.00 88.00 455 ILE A O 1
ATOM 3641 N N . PHE A 1 456 ? -0.467 5.383 1.202 1.00 88.94 456 PHE A N 1
ATOM 3642 C CA . PHE A 1 456 ? 0.731 4.544 1.383 1.00 88.94 456 PHE A CA 1
ATOM 3643 C C . PHE A 1 456 ? 2.022 5.221 0.918 1.00 88.94 456 PHE A C 1
ATOM 3645 O O . PHE A 1 456 ? 3.104 4.768 1.288 1.00 88.94 456 PHE A O 1
ATOM 3652 N N . GLY A 1 457 ? 1.935 6.327 0.174 1.00 88.38 457 GLY A N 1
ATOM 3653 C CA . GLY A 1 457 ? 3.114 7.045 -0.302 1.00 88.38 457 GLY A CA 1
ATOM 3654 C C . GLY A 1 457 ? 3.925 6.226 -1.302 1.00 88.38 457 GLY A C 1
ATOM 3655 O O . GLY A 1 457 ? 5.150 6.294 -1.274 1.00 88.38 457 GLY A O 1
ATOM 3656 N N . MET A 1 458 ? 3.266 5.406 -2.127 1.00 91.31 458 MET A N 1
ATOM 3657 C CA . MET A 1 458 ? 3.952 4.685 -3.194 1.00 91.31 458 MET A CA 1
ATOM 3658 C C . MET A 1 458 ? 4.553 5.678 -4.197 1.00 91.31 458 MET A C 1
ATOM 3660 O O . MET A 1 458 ? 3.819 6.546 -4.693 1.00 91.31 458 MET A O 1
ATOM 3664 N N . PRO A 1 459 ? 5.853 5.565 -4.517 1.00 91.25 459 PRO A N 1
ATOM 3665 C CA . PRO A 1 459 ? 6.503 6.472 -5.448 1.00 91.25 459 PRO A CA 1
ATOM 3666 C C . PRO A 1 459 ? 6.044 6.222 -6.890 1.00 91.25 459 PRO A C 1
ATOM 3668 O O . PRO A 1 459 ? 5.549 5.147 -7.244 1.00 91.25 459 PRO A O 1
ATOM 3671 N N . LEU A 1 460 ? 6.216 7.243 -7.728 1.00 92.50 460 LEU A N 1
ATOM 3672 C CA . LEU A 1 460 ? 6.208 7.089 -9.182 1.00 92.50 460 LEU A CA 1
ATOM 3673 C C . LEU A 1 460 ? 7.565 6.545 -9.634 1.00 92.50 460 LEU A C 1
ATOM 3675 O O . LEU A 1 460 ? 8.570 6.780 -8.965 1.00 92.50 460 LEU A O 1
ATOM 3679 N N . ALA A 1 461 ? 7.598 5.871 -10.781 1.00 92.56 461 ALA A N 1
ATOM 3680 C CA . ALA A 1 461 ? 8.844 5.387 -11.357 1.00 92.56 461 ALA A CA 1
ATOM 3681 C C . ALA A 1 461 ? 9.834 6.529 -11.625 1.00 92.56 461 ALA A C 1
ATOM 3683 O O . ALA A 1 461 ? 9.520 7.512 -12.311 1.00 92.56 461 ALA A O 1
ATOM 3684 N N . ASP A 1 462 ? 11.047 6.345 -11.120 1.00 91.38 462 ASP A N 1
ATOM 3685 C CA . ASP A 1 462 ? 12.190 7.239 -11.249 1.00 91.38 462 ASP A CA 1
ATOM 3686 C C . ASP A 1 462 ? 13.390 6.529 -11.910 1.00 91.38 462 ASP A C 1
ATOM 3688 O O . ASP A 1 462 ? 13.278 5.411 -12.419 1.00 91.38 462 ASP A O 1
ATOM 3692 N N . LEU A 1 463 ? 14.554 7.188 -11.939 1.00 91.12 463 LEU A N 1
ATOM 3693 C CA . LEU A 1 463 ? 15.775 6.598 -12.502 1.00 91.12 463 LEU A CA 1
ATOM 3694 C C . LEU A 1 463 ? 16.270 5.381 -11.710 1.00 91.12 463 LEU A C 1
ATOM 3696 O O . LEU A 1 463 ? 16.828 4.472 -12.316 1.00 91.12 463 LEU A O 1
ATOM 3700 N N . VAL A 1 464 ? 16.054 5.340 -10.392 1.00 91.75 464 VAL A N 1
ATOM 3701 C CA . VAL A 1 464 ? 16.423 4.187 -9.555 1.00 91.75 464 VAL A CA 1
ATOM 3702 C C . VAL A 1 464 ? 15.560 2.980 -9.921 1.00 91.75 464 VAL A C 1
ATOM 3704 O O . VAL A 1 464 ? 16.070 1.879 -10.094 1.00 91.75 464 VAL A O 1
ATOM 3707 N N . THR A 1 465 ? 14.266 3.209 -10.146 1.00 92.25 465 THR A N 1
ATOM 3708 C CA . THR A 1 465 ? 13.319 2.193 -10.622 1.00 92.25 465 THR A CA 1
ATOM 3709 C C . THR A 1 465 ? 13.744 1.623 -11.980 1.00 92.25 465 THR A C 1
ATOM 3711 O O . THR A 1 465 ? 13.719 0.414 -12.187 1.00 92.25 465 THR A O 1
ATOM 3714 N N . LEU A 1 466 ? 14.153 2.490 -12.912 1.00 93.06 466 LEU A N 1
ATOM 3715 C CA . LEU A 1 466 ? 14.616 2.073 -14.239 1.00 93.06 466 LEU A CA 1
ATOM 3716 C C . LEU A 1 466 ? 15.961 1.343 -14.194 1.00 93.06 466 LEU A C 1
ATOM 3718 O O . LEU A 1 466 ? 16.185 0.442 -14.994 1.00 93.06 466 LEU A O 1
ATOM 3722 N N . HIS A 1 467 ? 16.842 1.715 -13.266 1.00 92.31 467 HIS A N 1
ATOM 3723 C CA . HIS A 1 467 ? 18.078 0.982 -13.016 1.00 92.31 467 HIS A CA 1
ATOM 3724 C C . HIS A 1 467 ? 17.786 -0.443 -12.517 1.00 92.31 467 HIS A C 1
ATOM 3726 O O . HIS A 1 467 ? 18.380 -1.392 -13.014 1.00 92.31 467 HIS A O 1
ATOM 3732 N N . GLU A 1 468 ? 16.828 -0.615 -11.603 1.00 91.62 468 GLU A N 1
ATOM 3733 C CA . GLU A 1 468 ? 16.422 -1.944 -11.123 1.00 91.62 468 GLU A CA 1
ATOM 3734 C C . GLU A 1 468 ? 15.806 -2.812 -12.235 1.00 91.62 468 GLU A C 1
ATOM 3736 O O . GLU A 1 468 ? 16.096 -4.005 -12.336 1.00 91.62 468 GLU A O 1
ATOM 3741 N N . GLU A 1 469 ? 14.994 -2.211 -13.112 1.00 93.88 469 GLU A N 1
ATOM 3742 C CA . GLU A 1 469 ? 14.477 -2.882 -14.312 1.00 93.88 469 GLU A CA 1
ATOM 3743 C C . GLU A 1 469 ? 15.618 -3.320 -15.240 1.00 93.88 469 GLU A C 1
ATOM 3745 O O . GLU A 1 469 ? 15.610 -4.434 -15.764 1.00 93.88 469 GLU A O 1
ATOM 3750 N N . ALA A 1 470 ? 16.620 -2.456 -15.414 1.00 92.50 470 ALA A N 1
ATOM 3751 C CA . ALA A 1 470 ? 17.760 -2.719 -16.272 1.00 92.50 470 ALA A CA 1
ATOM 3752 C C . ALA A 1 470 ? 18.602 -3.922 -15.805 1.00 92.50 470 ALA A C 1
ATOM 3754 O O . ALA A 1 470 ? 19.049 -4.710 -16.637 1.00 92.50 470 ALA A O 1
ATOM 3755 N N . LEU A 1 471 ? 18.754 -4.119 -14.488 1.00 91.75 471 LEU A N 1
ATOM 3756 C CA . LEU A 1 471 ? 19.467 -5.270 -13.912 1.00 91.75 471 LEU A CA 1
ATOM 3757 C C . LEU A 1 471 ? 18.824 -6.626 -14.246 1.00 91.75 471 LEU A C 1
ATOM 3759 O O . LEU A 1 471 ? 19.490 -7.656 -14.165 1.00 91.75 471 LEU A O 1
ATOM 3763 N N . HIS A 1 472 ? 17.546 -6.633 -14.630 1.00 91.06 472 HIS A N 1
ATOM 3764 C CA . HIS A 1 472 ? 16.771 -7.840 -14.921 1.00 91.06 472 HIS A CA 1
ATOM 3765 C C . HIS A 1 472 ? 16.447 -8.007 -16.415 1.00 91.06 472 HIS A C 1
ATOM 3767 O O . HIS A 1 472 ? 15.621 -8.850 -16.777 1.00 91.06 472 HIS A O 1
ATOM 3773 N N . MET A 1 473 ? 17.073 -7.217 -17.295 1.00 92.19 473 MET A N 1
ATOM 3774 C CA . MET A 1 473 ? 16.881 -7.344 -18.740 1.00 92.19 473 MET A CA 1
ATOM 3775 C C . MET A 1 473 ? 17.429 -8.673 -19.266 1.00 92.19 473 MET A C 1
ATOM 3777 O O . MET A 1 473 ? 18.487 -9.151 -18.857 1.00 92.19 473 MET A O 1
ATOM 3781 N N . VAL A 1 474 ? 16.715 -9.256 -20.228 1.00 90.69 474 VAL A N 1
ATOM 3782 C CA . VAL A 1 474 ? 17.160 -10.457 -20.938 1.00 90.69 474 VAL A CA 1
ATOM 3783 C C . VAL A 1 474 ? 17.910 -10.021 -22.202 1.00 90.69 474 VAL A C 1
ATOM 3785 O O . VAL A 1 474 ? 17.311 -9.315 -23.014 1.00 90.69 474 VAL A O 1
ATOM 3788 N N . PRO A 1 475 ? 19.169 -10.453 -22.423 1.00 88.50 475 PRO A N 1
ATOM 3789 C CA . PRO A 1 475 ? 19.984 -10.001 -23.556 1.00 88.50 475 PRO A CA 1
ATOM 3790 C C . PRO A 1 475 ? 19.347 -10.206 -24.941 1.00 88.50 475 PRO A C 1
ATOM 3792 O O . PRO A 1 475 ? 19.628 -9.449 -25.865 1.00 88.50 475 PRO A O 1
ATOM 3795 N N . SER A 1 476 ? 18.492 -11.222 -25.093 1.00 87.75 476 SER A N 1
ATOM 3796 C CA . SER A 1 476 ? 17.829 -11.555 -26.358 1.00 87.75 476 SER A CA 1
ATOM 3797 C C . SER A 1 476 ? 16.612 -10.679 -26.685 1.00 87.75 476 SER A C 1
ATOM 3799 O O . SER A 1 476 ? 16.144 -10.704 -27.820 1.00 87.75 476 SER A O 1
ATOM 3801 N N . ASP A 1 477 ? 16.062 -9.931 -25.721 1.00 90.75 477 ASP A N 1
ATOM 3802 C CA . ASP A 1 477 ? 14.877 -9.085 -25.928 1.00 90.75 477 ASP A CA 1
ATOM 3803 C C . ASP A 1 477 ? 15.281 -7.645 -26.261 1.00 90.75 477 ASP A C 1
ATOM 3805 O O . ASP A 1 477 ? 15.193 -6.722 -25.445 1.00 90.75 477 ASP A O 1
ATOM 3809 N N . THR A 1 478 ? 15.746 -7.457 -27.493 1.00 87.75 478 THR A N 1
ATOM 3810 C CA . THR A 1 478 ? 16.222 -6.163 -28.000 1.00 87.75 478 THR A CA 1
ATOM 3811 C C . THR A 1 478 ? 15.151 -5.076 -27.934 1.00 87.75 478 THR A C 1
ATOM 3813 O O . THR A 1 478 ? 15.454 -3.946 -27.560 1.00 87.75 478 THR A O 1
ATOM 3816 N N . ASN A 1 479 ? 13.888 -5.411 -28.214 1.00 90.56 479 ASN A N 1
ATOM 3817 C CA . ASN A 1 479 ? 12.772 -4.463 -28.162 1.00 90.56 479 ASN A CA 1
ATOM 3818 C C . ASN A 1 479 ? 12.557 -3.914 -26.746 1.00 90.56 479 ASN A C 1
ATOM 3820 O O . ASN A 1 479 ? 12.350 -2.711 -26.565 1.00 90.56 479 ASN A O 1
ATOM 3824 N N . HIS A 1 480 ? 12.614 -4.785 -25.732 1.00 93.19 480 HIS A N 1
ATOM 3825 C CA . HIS A 1 480 ? 12.540 -4.358 -24.335 1.00 93.19 480 HIS A CA 1
ATOM 3826 C C . HIS A 1 480 ? 13.724 -3.478 -23.957 1.00 93.19 480 HIS A C 1
ATOM 3828 O O . HIS A 1 480 ? 13.524 -2.390 -23.418 1.00 93.19 480 HIS A O 1
ATOM 3834 N N . ILE A 1 481 ? 14.940 -3.907 -24.303 1.00 92.06 481 ILE A N 1
ATOM 3835 C CA . ILE A 1 481 ? 16.169 -3.168 -24.005 1.00 92.06 481 ILE A CA 1
ATOM 3836 C C . ILE A 1 481 ? 16.104 -1.757 -24.601 1.00 92.06 481 ILE A C 1
ATOM 3838 O O . ILE A 1 481 ? 16.269 -0.778 -23.875 1.00 92.06 481 ILE A O 1
ATOM 3842 N N . VAL A 1 482 ? 15.783 -1.620 -25.891 1.00 91.31 482 VAL A N 1
ATOM 3843 C CA . VAL A 1 482 ? 15.660 -0.309 -26.553 1.00 91.31 482 VAL A CA 1
ATOM 3844 C C . VAL A 1 482 ? 14.615 0.567 -25.859 1.00 91.31 482 VAL A C 1
ATOM 3846 O O . VAL A 1 482 ? 14.851 1.762 -25.655 1.00 91.31 482 VAL A O 1
ATOM 3849 N N . SER A 1 483 ? 13.484 -0.010 -25.443 1.00 93.50 483 SER A N 1
ATOM 3850 C CA . SER A 1 483 ? 12.425 0.704 -24.719 1.00 93.50 483 SER A CA 1
ATOM 3851 C C . SER A 1 483 ? 12.886 1.214 -23.343 1.00 93.50 483 SER A C 1
ATOM 3853 O O . SER A 1 483 ? 12.637 2.377 -22.991 1.00 93.50 483 SER A O 1
ATOM 3855 N N . VAL A 1 484 ? 13.619 0.387 -22.586 1.00 94.12 484 VAL A N 1
ATOM 3856 C CA . VAL A 1 484 ? 14.210 0.754 -21.288 1.00 94.12 484 VAL A CA 1
ATOM 3857 C C . VAL A 1 484 ? 15.275 1.839 -21.466 1.00 94.12 484 VAL A C 1
ATOM 3859 O O . VAL A 1 484 ? 15.178 2.890 -20.829 1.00 94.12 484 VAL A O 1
ATOM 3862 N N . LEU A 1 485 ? 16.236 1.662 -22.380 1.00 93.00 485 LEU A N 1
ATOM 3863 C CA . LEU A 1 485 ? 17.311 2.634 -22.633 1.00 93.00 485 LEU A CA 1
ATOM 3864 C C . LEU A 1 485 ? 16.770 3.990 -23.105 1.00 93.00 485 LEU A C 1
ATOM 3866 O O . LEU A 1 485 ? 17.193 5.040 -22.614 1.00 93.00 485 LEU A O 1
ATOM 3870 N N . SER A 1 486 ? 15.782 3.982 -24.004 1.00 92.69 486 SER A N 1
ATOM 3871 C CA . SER A 1 486 ? 15.107 5.200 -24.480 1.00 92.69 486 SER A CA 1
ATOM 3872 C C . SER A 1 486 ? 14.413 5.935 -23.338 1.00 92.69 486 SER A C 1
ATOM 3874 O O . SER A 1 486 ? 14.420 7.166 -23.253 1.00 92.69 486 SER A O 1
ATOM 3876 N N . THR A 1 487 ? 13.827 5.178 -22.415 1.00 93.81 487 THR A N 1
ATOM 3877 C CA . THR A 1 487 ? 13.174 5.730 -21.234 1.00 93.81 487 THR A CA 1
ATOM 3878 C C . THR A 1 487 ? 14.182 6.306 -20.240 1.00 93.81 487 THR A C 1
ATOM 3880 O O . THR A 1 487 ? 13.973 7.427 -19.777 1.00 93.81 487 THR A O 1
ATOM 3883 N N . ILE A 1 488 ? 15.297 5.619 -19.978 1.00 93.12 488 ILE A N 1
ATOM 3884 C CA . ILE A 1 488 ? 16.400 6.133 -19.150 1.00 93.12 488 ILE A CA 1
ATOM 3885 C C . ILE A 1 488 ? 16.930 7.449 -19.730 1.00 93.12 488 ILE A C 1
ATOM 3887 O O . ILE A 1 488 ? 16.991 8.454 -19.022 1.00 93.12 488 ILE A O 1
ATOM 3891 N N . SER A 1 489 ? 17.232 7.481 -21.029 1.00 92.38 489 SER A N 1
ATOM 3892 C CA . SER A 1 489 ? 17.709 8.676 -21.739 1.00 92.38 489 SER A CA 1
ATOM 3893 C C . SER A 1 489 ? 16.756 9.870 -21.578 1.00 92.38 489 SER A C 1
ATOM 3895 O O . SER A 1 489 ? 17.175 10.976 -21.227 1.00 92.38 489 SER A O 1
ATOM 3897 N N . ARG A 1 490 ? 15.443 9.642 -21.718 1.00 91.75 490 ARG A N 1
ATOM 3898 C CA . ARG A 1 490 ? 14.408 10.667 -21.506 1.00 91.75 490 ARG A CA 1
ATOM 3899 C C . ARG A 1 490 ? 14.356 11.181 -20.066 1.00 91.75 490 ARG A C 1
ATOM 3901 O O . ARG A 1 490 ? 14.098 12.366 -19.865 1.00 91.75 490 ARG A O 1
ATOM 3908 N N . TYR A 1 491 ? 14.567 10.322 -19.070 1.00 90.06 491 TYR A N 1
ATOM 3909 C CA . TYR A 1 491 ? 14.625 10.743 -17.667 1.00 90.06 491 TYR A CA 1
ATOM 3910 C C . TYR A 1 491 ? 15.911 11.522 -17.352 1.00 90.06 491 TYR A C 1
ATOM 3912 O O . TYR A 1 491 ? 15.846 12.508 -16.621 1.00 90.06 491 TYR A O 1
ATOM 3920 N N . LEU A 1 492 ? 17.049 11.150 -17.950 1.00 89.00 492 LEU A N 1
ATOM 3921 C CA . LEU A 1 492 ? 18.313 11.893 -17.838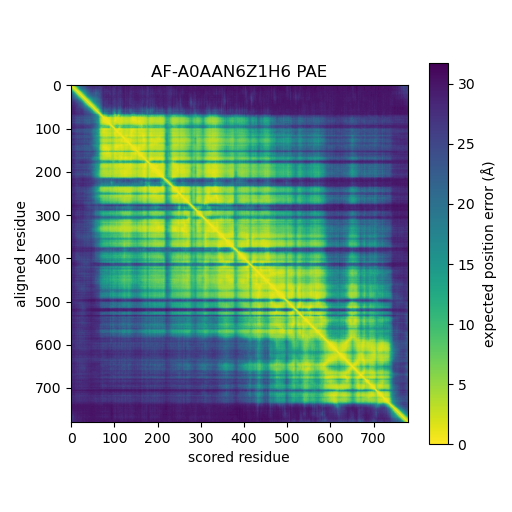 1.00 89.00 492 LEU A CA 1
ATOM 3922 C C . LEU A 1 492 ? 18.237 13.296 -18.462 1.00 89.00 492 LEU A C 1
ATOM 3924 O O . LEU A 1 492 ? 18.932 14.204 -18.010 1.00 89.00 492 LEU A O 1
ATOM 3928 N N . GLY A 1 493 ? 17.403 13.477 -19.492 1.00 85.25 493 GLY A N 1
ATOM 3929 C CA . GLY A 1 493 ? 17.196 14.763 -20.165 1.00 85.25 493 GLY A CA 1
ATOM 3930 C C . GLY A 1 493 ? 16.301 15.752 -19.410 1.00 85.25 493 GLY A C 1
ATOM 3931 O O . GLY A 1 493 ? 16.193 16.906 -19.823 1.00 85.25 493 GLY A O 1
ATOM 3932 N N . ARG A 1 494 ? 15.641 15.337 -18.319 1.00 85.62 494 ARG A N 1
ATOM 3933 C CA . ARG A 1 494 ? 14.793 16.229 -17.513 1.00 85.62 494 ARG A CA 1
ATOM 3934 C C . ARG A 1 494 ? 15.638 17.000 -16.490 1.00 85.62 494 ARG A C 1
ATOM 3936 O O . ARG A 1 494 ? 16.517 16.405 -15.868 1.00 85.62 494 ARG A O 1
ATOM 3943 N N . PRO A 1 495 ? 15.361 18.296 -16.256 1.00 74.31 495 PRO A N 1
ATOM 3944 C CA . PRO A 1 495 ? 15.977 19.024 -15.153 1.00 74.31 495 PRO A CA 1
ATOM 3945 C C . PRO A 1 495 ? 15.581 18.347 -13.837 1.00 74.31 495 PRO A C 1
ATOM 3947 O O . PRO A 1 495 ? 14.394 18.205 -13.537 1.00 74.31 495 PRO A O 1
ATOM 3950 N N . GLN A 1 496 ? 16.568 17.871 -13.078 1.00 65.38 496 GLN A N 1
ATOM 3951 C CA . GLN A 1 496 ? 16.303 17.192 -11.815 1.00 65.38 496 GLN A CA 1
ATOM 3952 C C . GLN A 1 496 ? 15.853 18.212 -10.775 1.00 65.38 496 GLN A C 1
ATOM 3954 O O . GLN A 1 496 ? 16.600 19.113 -10.409 1.00 65.38 496 GLN A O 1
ATOM 3959 N N . THR A 1 497 ? 14.617 18.075 -10.308 1.00 55.84 497 THR A N 1
ATOM 3960 C CA . THR A 1 497 ? 14.019 18.943 -9.285 1.00 55.84 497 THR A CA 1
ATOM 3961 C C . THR A 1 497 ? 14.131 18.362 -7.871 1.00 55.84 497 THR A C 1
ATOM 3963 O O . THR A 1 497 ? 13.556 18.916 -6.939 1.00 55.84 497 THR A O 1
ATOM 3966 N N . GLY A 1 498 ? 14.874 17.264 -7.682 1.00 56.56 498 GLY A N 1
ATOM 3967 C CA . GLY A 1 498 ? 15.030 16.584 -6.393 1.00 56.56 498 GLY A CA 1
ATOM 3968 C C . GLY A 1 498 ? 16.457 16.099 -6.137 1.00 56.56 498 GLY A C 1
ATOM 3969 O O . GLY A 1 498 ? 17.212 15.846 -7.069 1.00 56.56 498 GLY A O 1
ATOM 3970 N N . SER A 1 499 ? 16.811 15.945 -4.859 1.00 49.34 499 SER A N 1
ATOM 3971 C CA . SER A 1 499 ? 18.134 15.541 -4.352 1.00 49.34 499 SER A CA 1
ATOM 3972 C C . SER A 1 499 ? 18.458 14.045 -4.524 1.00 49.34 499 SER A C 1
ATOM 3974 O O . SER A 1 499 ? 19.205 13.479 -3.725 1.00 49.34 499 SER A O 1
ATOM 3976 N N . GLY A 1 500 ? 17.840 13.368 -5.493 1.00 59.53 500 GLY A N 1
ATOM 3977 C CA . GLY A 1 500 ? 18.063 11.942 -5.724 1.00 59.53 500 GLY A CA 1
ATOM 3978 C C . GLY A 1 500 ? 19.452 11.712 -6.311 1.00 59.53 500 GLY A C 1
ATOM 3979 O O . GLY A 1 500 ? 19.796 12.304 -7.330 1.00 59.53 500 GLY A O 1
ATOM 3980 N N . SER A 1 501 ? 20.257 10.859 -5.676 1.00 70.12 501 SER A N 1
ATOM 3981 C CA . SER A 1 501 ? 21.520 10.405 -6.262 1.00 70.12 501 SER A CA 1
ATOM 3982 C C . SER A 1 501 ? 21.218 9.685 -7.579 1.00 70.12 501 SER A C 1
ATOM 3984 O O . SER A 1 501 ? 20.406 8.760 -7.614 1.00 70.12 501 SER A O 1
ATOM 3986 N N . VAL A 1 502 ? 21.825 10.146 -8.672 1.00 80.25 502 VAL A N 1
ATOM 3987 C CA . VAL A 1 502 ? 21.709 9.477 -9.970 1.00 80.25 502 VAL A CA 1
ATOM 3988 C C . VAL A 1 502 ? 22.427 8.133 -9.863 1.00 80.25 502 VAL A C 1
ATOM 3990 O O . VAL A 1 502 ? 23.607 8.136 -9.507 1.00 80.25 502 VAL A O 1
ATOM 3993 N N . PRO A 1 503 ? 21.757 7.000 -10.144 1.00 85.50 503 PRO A N 1
ATOM 3994 C CA . PRO A 1 503 ? 22.412 5.699 -10.097 1.00 85.50 503 PRO A CA 1
ATOM 3995 C C . PRO A 1 503 ? 23.573 5.654 -11.097 1.00 85.50 503 PRO A C 1
ATOM 3997 O O . PRO A 1 503 ? 23.500 6.257 -12.172 1.00 85.50 503 PRO A O 1
ATOM 4000 N N . ASP A 1 504 ? 24.647 4.941 -10.748 1.00 87.75 504 ASP A N 1
ATOM 4001 C CA . ASP A 1 504 ? 25.795 4.760 -11.637 1.00 87.75 504 ASP A CA 1
ATOM 4002 C C . ASP A 1 504 ? 25.432 3.817 -12.790 1.00 87.75 504 ASP A C 1
ATOM 4004 O O . ASP A 1 504 ? 25.642 2.610 -12.738 1.00 87.75 504 ASP A O 1
ATOM 4008 N N . LEU A 1 505 ? 24.892 4.390 -13.863 1.00 88.75 505 LEU A N 1
ATOM 4009 C CA . LEU A 1 505 ? 24.539 3.650 -15.072 1.00 88.75 505 LEU A CA 1
ATOM 4010 C C . LEU A 1 505 ? 25.767 3.079 -15.799 1.00 88.75 505 LEU A C 1
ATOM 4012 O O . LEU A 1 505 ? 25.611 2.173 -16.610 1.00 88.75 505 LEU A O 1
ATOM 4016 N N . SER A 1 506 ? 26.978 3.583 -15.528 1.00 85.94 506 SER A N 1
ATOM 4017 C CA . SER A 1 506 ? 28.179 3.167 -16.262 1.00 85.94 506 SER A CA 1
ATOM 4018 C C . SER A 1 506 ? 28.700 1.788 -15.856 1.00 85.94 506 SER A C 1
ATOM 4020 O O . SER A 1 506 ? 29.367 1.124 -16.646 1.00 85.94 506 SER A O 1
ATOM 4022 N N . SER A 1 507 ? 28.374 1.333 -14.644 1.00 87.50 507 SER A N 1
ATOM 4023 C CA . SER A 1 507 ? 28.677 -0.020 -14.165 1.00 87.50 507 SER A CA 1
ATOM 4024 C C . SER A 1 507 ? 27.556 -1.029 -14.443 1.00 87.50 507 SER A C 1
ATOM 4026 O O . SER A 1 507 ? 27.732 -2.221 -14.200 1.00 87.50 507 SER A O 1
ATOM 4028 N N . CYS A 1 508 ? 26.419 -0.582 -14.980 1.00 88.69 508 CYS A N 1
ATOM 4029 C CA . CYS A 1 508 ? 25.282 -1.439 -15.292 1.00 88.69 508 CYS A CA 1
ATOM 4030 C C . CYS A 1 508 ? 25.454 -2.089 -16.676 1.00 88.69 508 CYS A C 1
ATOM 4032 O O . CYS A 1 508 ? 25.814 -1.420 -17.648 1.00 88.69 508 CYS A O 1
ATOM 4034 N N . ALA A 1 509 ? 25.185 -3.393 -16.777 1.00 90.62 509 ALA A N 1
ATOM 4035 C CA . ALA A 1 509 ? 25.239 -4.138 -18.033 1.00 90.62 509 ALA A CA 1
ATOM 4036 C C . ALA A 1 509 ? 23.992 -3.836 -18.885 1.00 90.62 509 ALA A C 1
ATOM 4038 O O . ALA A 1 509 ? 22.991 -4.543 -18.833 1.00 90.62 509 ALA A O 1
ATOM 4039 N N . LEU A 1 510 ? 24.040 -2.733 -19.628 1.00 89.50 510 LEU A N 1
ATOM 4040 C CA . LEU A 1 510 ? 22.901 -2.161 -20.350 1.00 89.50 510 LEU A CA 1
ATOM 4041 C C . LEU A 1 510 ? 22.863 -2.525 -21.835 1.00 89.50 510 LEU A C 1
ATOM 4043 O O . LEU A 1 510 ? 21.798 -2.478 -22.451 1.00 89.50 510 LEU A O 1
ATOM 4047 N N . PHE A 1 511 ? 24.017 -2.837 -22.424 1.00 89.44 511 PHE A N 1
ATOM 4048 C CA . PHE A 1 511 ? 24.171 -2.868 -23.874 1.00 89.44 511 PHE A CA 1
ATOM 4049 C C . PHE A 1 511 ? 24.222 -4.302 -24.390 1.00 89.44 511 PHE A C 1
ATOM 4051 O O . PHE A 1 511 ? 25.109 -5.049 -23.981 1.00 89.44 511 PHE A O 1
ATOM 4058 N N . PRO A 1 512 ? 23.309 -4.702 -25.291 1.00 90.88 512 PRO A N 1
ATOM 4059 C CA . PRO A 1 512 ? 23.332 -6.026 -25.884 1.00 90.88 512 PRO A CA 1
ATOM 4060 C C . PRO A 1 512 ? 24.461 -6.098 -26.906 1.00 90.88 512 PRO A C 1
ATOM 4062 O O . PRO A 1 512 ? 24.563 -5.262 -27.809 1.00 90.88 512 PRO A O 1
ATOM 4065 N N . VAL A 1 513 ? 25.313 -7.101 -26.742 1.00 90.06 513 VAL A N 1
ATOM 4066 C CA . VAL A 1 513 ? 26.539 -7.313 -27.502 1.00 90.06 513 VAL A CA 1
ATOM 4067 C C . VAL A 1 513 ? 26.612 -8.773 -27.940 1.00 90.06 513 VAL A C 1
ATOM 4069 O O . VAL A 1 513 ? 26.304 -9.687 -27.176 1.00 90.06 513 VAL A O 1
ATOM 4072 N N . ILE A 1 514 ? 27.007 -8.988 -29.189 1.00 88.50 514 ILE A N 1
ATOM 4073 C CA . ILE A 1 514 ? 27.433 -10.273 -29.732 1.00 88.50 514 ILE A CA 1
ATOM 4074 C C . ILE A 1 514 ? 28.941 -10.341 -29.489 1.00 88.50 514 ILE A C 1
ATOM 4076 O O . ILE A 1 514 ? 29.666 -9.527 -30.064 1.00 88.50 514 ILE A O 1
ATOM 4080 N N . PRO A 1 515 ? 29.424 -11.217 -28.599 1.00 86.69 515 PRO A N 1
ATOM 4081 C CA . PRO A 1 515 ? 30.841 -11.255 -28.272 1.00 86.69 515 PRO A CA 1
ATOM 4082 C C . PRO A 1 515 ? 31.671 -11.767 -29.458 1.00 86.69 515 PRO A C 1
ATOM 4084 O O . PRO A 1 515 ? 31.156 -12.473 -30.331 1.00 86.69 515 PRO A O 1
ATOM 4087 N N . ALA A 1 516 ? 32.960 -11.423 -29.479 1.00 84.00 516 ALA A N 1
ATOM 4088 C CA . ALA A 1 516 ? 33.904 -11.999 -30.431 1.00 84.00 516 ALA A CA 1
ATOM 4089 C C . ALA A 1 516 ? 33.917 -13.533 -30.306 1.00 84.00 516 ALA A C 1
ATOM 4091 O O . ALA A 1 516 ? 33.808 -14.083 -29.204 1.00 84.00 516 ALA A O 1
ATOM 4092 N N . ILE A 1 517 ? 34.053 -14.237 -31.429 1.00 75.31 517 ILE A N 1
ATOM 4093 C CA . ILE A 1 517 ? 34.101 -15.699 -31.429 1.00 75.31 517 ILE A CA 1
ATOM 4094 C C . ILE A 1 517 ? 35.505 -16.105 -30.967 1.00 75.31 517 ILE A C 1
ATOM 4096 O O . ILE A 1 517 ? 36.470 -16.008 -31.719 1.00 75.31 517 ILE A O 1
ATOM 4100 N N . GLY A 1 518 ? 35.629 -16.546 -29.713 1.00 62.06 518 GLY A N 1
ATOM 4101 C CA . GLY A 1 518 ? 36.734 -17.422 -29.309 1.00 62.06 518 GLY A CA 1
ATOM 4102 C C . GLY A 1 518 ? 36.492 -18.858 -29.795 1.00 62.06 518 GLY A C 1
ATOM 4103 O O . GLY A 1 518 ? 35.428 -19.147 -30.332 1.00 62.06 518 GLY A O 1
ATOM 4104 N N . ASP A 1 519 ? 37.429 -19.780 -29.545 1.00 43.62 519 ASP A N 1
ATOM 4105 C CA . ASP A 1 519 ? 37.388 -21.218 -29.918 1.00 43.62 519 ASP A CA 1
ATOM 4106 C C . ASP A 1 519 ? 36.138 -22.023 -29.456 1.00 43.62 519 ASP A C 1
ATOM 4108 O O . ASP A 1 519 ? 36.083 -23.242 -29.621 1.00 43.62 519 ASP A O 1
ATOM 4112 N N . GLN A 1 520 ? 35.115 -21.392 -28.869 1.00 47.88 520 GLN A N 1
ATOM 4113 C CA . GLN A 1 520 ? 33.866 -22.036 -28.464 1.00 47.88 520 GLN A CA 1
ATOM 4114 C C . GLN A 1 520 ? 32.677 -21.565 -29.315 1.00 47.88 520 GLN A C 1
ATOM 4116 O O . GLN A 1 520 ? 32.366 -20.378 -29.401 1.00 47.88 520 GLN A O 1
ATOM 4121 N N . GLN A 1 521 ? 32.020 -22.545 -29.941 1.00 50.59 521 GLN A N 1
ATOM 4122 C CA . GLN A 1 521 ? 30.849 -22.413 -30.808 1.00 50.59 521 GLN A CA 1
ATOM 4123 C C . GLN A 1 521 ? 29.649 -21.732 -30.124 1.00 50.59 521 GLN A C 1
ATOM 4125 O O . GLN A 1 521 ? 29.327 -22.023 -28.976 1.00 50.59 521 GLN A O 1
ATOM 4130 N N . GLU A 1 522 ? 28.967 -20.893 -30.912 1.00 54.78 522 GLU A N 1
ATOM 4131 C CA . GLU A 1 522 ? 27.660 -20.260 -30.661 1.00 54.78 522 GLU A CA 1
ATOM 4132 C C . GLU A 1 522 ? 27.578 -19.352 -29.426 1.00 54.78 522 GLU A C 1
ATOM 4134 O O . GLU A 1 522 ? 26.857 -19.606 -28.460 1.00 54.78 522 GLU A O 1
ATOM 4139 N N . ALA A 1 523 ? 28.273 -18.217 -29.478 1.00 60.22 523 ALA A N 1
ATOM 4140 C CA . ALA A 1 523 ? 28.116 -17.195 -28.458 1.00 60.22 523 ALA A CA 1
ATOM 4141 C C . ALA A 1 523 ? 26.800 -16.411 -28.655 1.00 60.22 523 ALA A C 1
ATOM 4143 O O . ALA A 1 523 ? 26.654 -15.612 -29.581 1.00 60.22 523 ALA A O 1
ATOM 4144 N N . GLY A 1 524 ? 25.817 -16.658 -27.783 1.00 80.25 524 GLY A N 1
ATOM 4145 C CA . GLY A 1 524 ? 24.578 -15.877 -27.715 1.00 80.25 524 GLY A CA 1
ATOM 4146 C C . GLY A 1 524 ? 24.814 -14.412 -27.315 1.00 80.25 524 GLY A C 1
ATOM 4147 O O . GLY A 1 524 ? 25.891 -14.037 -26.855 1.00 80.25 524 GLY A O 1
ATOM 4148 N N . THR A 1 525 ? 23.793 -13.564 -27.472 1.00 87.56 525 THR A N 1
ATOM 4149 C CA . THR A 1 525 ? 23.855 -12.156 -27.043 1.00 87.56 525 THR A CA 1
ATOM 4150 C C . THR A 1 525 ? 24.054 -12.052 -25.530 1.00 87.56 525 THR A C 1
ATOM 4152 O O . THR A 1 525 ? 23.357 -12.713 -24.759 1.00 87.56 525 THR A O 1
ATOM 4155 N N . VAL A 1 526 ? 24.964 -11.179 -25.100 1.00 89.81 526 VAL A N 1
ATOM 4156 C CA . VAL A 1 526 ? 25.234 -10.861 -23.691 1.00 89.81 526 VAL A CA 1
ATOM 4157 C C . VAL A 1 526 ? 25.062 -9.366 -23.439 1.00 89.81 526 VAL A C 1
ATOM 4159 O O . VAL A 1 526 ? 25.188 -8.560 -24.358 1.00 89.81 526 VAL A O 1
ATOM 4162 N N . LEU A 1 527 ? 24.764 -8.977 -22.199 1.00 89.81 527 LEU A N 1
ATOM 4163 C CA . LEU A 1 527 ? 24.730 -7.567 -21.807 1.00 89.81 527 LEU A CA 1
ATOM 4164 C C . LEU A 1 527 ? 26.106 -7.132 -21.282 1.00 89.81 527 LEU A C 1
ATOM 4166 O O . LEU A 1 527 ? 26.711 -7.832 -20.471 1.00 89.81 527 LEU A O 1
ATOM 4170 N N . ARG A 1 528 ? 26.585 -5.971 -21.734 1.00 89.25 528 ARG A N 1
ATOM 4171 C CA . ARG A 1 528 ? 27.869 -5.359 -21.354 1.00 89.25 528 ARG A CA 1
ATOM 4172 C C . ARG A 1 528 ? 27.670 -3.973 -20.753 1.00 89.25 528 ARG A C 1
ATOM 4174 O O . ARG A 1 528 ? 26.650 -3.318 -20.993 1.00 89.25 528 ARG A O 1
ATOM 4181 N N . THR A 1 529 ? 28.635 -3.535 -19.950 1.00 89.56 529 THR A N 1
ATOM 4182 C CA . THR A 1 529 ? 28.635 -2.200 -19.335 1.00 89.56 529 THR A CA 1
ATOM 4183 C C . THR A 1 529 ? 29.165 -1.145 -20.304 1.00 89.56 529 THR A C 1
ATOM 4185 O O . THR A 1 529 ? 29.838 -1.482 -21.275 1.00 89.56 529 THR A O 1
ATOM 4188 N N . SER A 1 530 ? 28.917 0.146 -20.049 1.00 84.19 530 SER A N 1
ATOM 4189 C CA . SER A 1 530 ? 29.545 1.202 -20.868 1.00 84.19 530 SER A CA 1
ATOM 4190 C C . SER A 1 530 ? 31.051 1.323 -20.624 1.00 84.19 530 SER A C 1
ATOM 4192 O O . SER A 1 530 ? 31.745 1.961 -21.403 1.00 84.19 530 SER A O 1
ATOM 4194 N N . ARG A 1 531 ? 31.563 0.765 -19.518 1.00 81.44 531 ARG A N 1
ATOM 4195 C CA . ARG A 1 531 ? 33.002 0.737 -19.220 1.00 81.44 531 ARG A CA 1
ATOM 4196 C C . ARG A 1 531 ? 33.722 -0.389 -19.955 1.00 81.44 531 ARG A C 1
ATOM 4198 O O . ARG A 1 531 ? 34.948 -0.349 -20.039 1.00 81.44 531 ARG A O 1
ATOM 4205 N N . ASP A 1 532 ? 32.986 -1.363 -20.486 1.00 77.44 532 ASP A N 1
ATOM 4206 C CA . ASP A 1 532 ? 33.552 -2.454 -21.270 1.00 77.44 532 ASP A CA 1
ATOM 4207 C C . ASP A 1 532 ? 33.961 -1.900 -22.643 1.00 77.44 532 ASP A C 1
ATOM 4209 O O . ASP A 1 532 ? 33.154 -1.770 -23.567 1.00 77.44 532 ASP A O 1
ATOM 4213 N N . ARG A 1 533 ? 35.238 -1.529 -22.765 1.00 64.06 533 ARG A N 1
ATOM 4214 C CA . ARG A 1 533 ? 35.798 -0.804 -23.921 1.00 64.06 533 ARG A CA 1
ATOM 4215 C C . ARG A 1 533 ? 35.819 -1.586 -25.236 1.00 64.06 533 ARG A C 1
ATOM 4217 O O . ARG A 1 533 ? 36.010 -1.001 -26.293 1.00 64.06 533 ARG A O 1
ATOM 4224 N N . ILE A 1 534 ? 35.543 -2.885 -25.186 1.00 62.06 534 ILE A N 1
ATOM 4225 C CA . ILE A 1 534 ? 35.650 -3.785 -26.340 1.00 62.06 534 ILE A CA 1
ATOM 4226 C C . ILE A 1 534 ? 34.373 -3.749 -27.210 1.00 62.06 534 ILE A C 1
ATOM 4228 O O . ILE A 1 534 ? 34.379 -4.264 -28.323 1.00 62.06 534 ILE A O 1
ATOM 4232 N N . CYS A 1 535 ? 33.273 -3.118 -26.760 1.00 77.94 535 CYS A N 1
ATOM 4233 C CA . CYS A 1 535 ? 32.026 -3.112 -27.532 1.00 77.94 535 CYS A CA 1
ATOM 4234 C C . CYS A 1 535 ? 32.009 -2.044 -28.644 1.00 77.94 535 CYS A C 1
ATOM 4236 O O . CYS A 1 535 ? 32.006 -0.840 -28.386 1.00 77.94 535 CYS A O 1
ATOM 4238 N N . CYS A 1 536 ? 31.959 -2.500 -29.895 1.00 85.50 536 CYS A N 1
ATOM 4239 C CA . CYS A 1 536 ? 31.917 -1.677 -31.100 1.00 85.50 536 CYS A CA 1
ATOM 4240 C C . CYS A 1 536 ? 30.471 -1.454 -31.583 1.00 85.50 536 CYS A C 1
ATOM 4242 O O . CYS A 1 536 ? 29.710 -2.410 -31.743 1.00 85.50 536 CYS A O 1
ATOM 4244 N N . ILE A 1 537 ? 30.090 -0.204 -31.872 1.00 88.25 537 ILE A N 1
ATOM 4245 C CA . ILE A 1 537 ? 28.763 0.160 -32.409 1.00 88.25 537 ILE A CA 1
ATOM 4246 C C . ILE A 1 537 ? 28.855 0.330 -33.938 1.00 88.25 537 ILE A C 1
ATOM 4248 O O . ILE A 1 537 ? 29.484 1.293 -34.403 1.00 88.25 537 ILE A O 1
ATOM 4252 N N . PRO A 1 538 ? 28.240 -0.560 -34.744 1.00 85.88 538 PRO A N 1
ATOM 4253 C CA . PRO A 1 538 ? 28.350 -0.513 -36.199 1.00 85.88 538 PRO A CA 1
ATOM 4254 C C . PRO A 1 538 ? 27.571 0.669 -36.791 1.00 85.88 538 PRO A C 1
ATOM 4256 O O . PRO A 1 538 ? 26.443 0.970 -36.390 1.00 85.88 538 PRO A O 1
ATOM 4259 N N . LYS A 1 539 ? 28.167 1.334 -37.791 1.00 83.38 539 LYS A N 1
ATOM 4260 C CA . LYS A 1 539 ? 27.517 2.426 -38.537 1.00 83.38 539 LYS A CA 1
ATOM 4261 C C . LYS A 1 539 ? 26.718 1.945 -39.752 1.00 83.38 539 LYS A C 1
ATOM 4263 O O . LYS A 1 539 ? 25.760 2.595 -40.145 1.00 83.38 539 LYS A O 1
ATOM 4268 N N . SER A 1 540 ? 27.120 0.829 -40.352 1.00 80.75 540 SER A N 1
ATOM 4269 C CA . SER A 1 540 ? 26.498 0.260 -41.552 1.00 80.75 540 SER A CA 1
ATOM 4270 C C . SER A 1 540 ? 26.590 -1.264 -41.518 1.00 80.75 540 SER A C 1
ATOM 4272 O O . SER A 1 540 ? 27.357 -1.816 -40.724 1.00 80.75 540 SER A O 1
ATOM 4274 N N . GLN A 1 541 ? 25.852 -1.936 -42.405 1.00 78.62 541 GLN A N 1
ATOM 4275 C CA . GLN A 1 541 ? 25.921 -3.391 -42.542 1.00 78.62 541 GLN A CA 1
ATOM 4276 C C . GLN A 1 541 ? 27.342 -3.868 -42.880 1.00 78.62 541 GLN A C 1
ATOM 4278 O O . GLN A 1 541 ? 27.806 -4.828 -42.288 1.00 78.62 541 GLN A O 1
ATOM 4283 N N . LEU A 1 542 ? 28.091 -3.118 -43.696 1.00 77.56 542 LEU A N 1
ATOM 4284 C CA . LEU A 1 542 ? 29.500 -3.414 -43.989 1.00 77.56 542 LEU A CA 1
ATOM 4285 C C . LEU A 1 542 ? 30.372 -3.445 -42.723 1.00 77.56 542 LEU A C 1
ATOM 4287 O O . LEU A 1 542 ? 31.177 -4.351 -42.546 1.00 77.56 542 LEU A O 1
ATOM 4291 N N . HIS A 1 543 ? 30.202 -2.489 -41.802 1.00 83.56 543 HIS A N 1
ATOM 4292 C CA . HIS A 1 543 ? 30.928 -2.530 -40.526 1.00 83.56 543 HIS A CA 1
ATOM 4293 C C . HIS A 1 543 ? 30.553 -3.763 -39.707 1.00 83.56 543 HIS A C 1
ATOM 4295 O O . HIS A 1 543 ? 31.412 -4.338 -39.045 1.00 83.56 543 HIS A O 1
ATOM 4301 N N . ARG A 1 544 ? 29.275 -4.158 -39.758 1.00 83.25 544 ARG A N 1
ATOM 4302 C CA . ARG A 1 544 ? 28.776 -5.356 -39.090 1.00 83.25 544 ARG A CA 1
ATOM 4303 C C . ARG A 1 544 ? 29.449 -6.602 -39.659 1.00 83.25 544 ARG A C 1
ATOM 4305 O O . ARG A 1 544 ? 30.037 -7.361 -38.907 1.00 83.25 544 ARG A O 1
ATOM 4312 N N . ASP A 1 545 ? 29.440 -6.763 -40.974 1.00 83.06 545 ASP A N 1
ATOM 4313 C CA . ASP A 1 545 ? 29.969 -7.956 -41.636 1.00 83.06 545 ASP A CA 1
ATOM 4314 C C . ASP A 1 545 ? 31.495 -8.084 -41.472 1.00 83.06 545 ASP A C 1
ATOM 4316 O O . ASP A 1 545 ? 31.998 -9.190 -41.302 1.00 83.06 545 ASP A O 1
ATOM 4320 N N . SER A 1 546 ? 32.240 -6.967 -41.439 1.00 84.25 546 SER A N 1
ATOM 4321 C CA . SER A 1 546 ? 33.699 -7.004 -41.227 1.00 84.25 546 SER A CA 1
ATOM 4322 C C . SER A 1 546 ? 34.086 -7.383 -39.801 1.00 84.25 546 SER A C 1
ATOM 4324 O O . SER A 1 546 ? 35.094 -8.041 -39.582 1.00 84.25 546 SER A O 1
ATOM 4326 N N . LEU A 1 547 ? 33.347 -6.903 -38.805 1.00 83.44 547 LEU A N 1
ATOM 4327 C CA . LEU A 1 547 ? 33.761 -7.007 -37.405 1.00 83.44 547 LEU A CA 1
ATOM 4328 C C . LEU A 1 547 ? 33.085 -8.159 -36.659 1.00 83.44 547 LEU A C 1
ATOM 4330 O O . LEU A 1 547 ? 33.501 -8.490 -35.547 1.00 83.44 547 LEU A O 1
ATOM 4334 N N . LEU A 1 548 ? 32.042 -8.760 -37.239 1.00 84.12 548 LEU A N 1
ATOM 4335 C CA . LEU A 1 548 ? 31.303 -9.842 -36.604 1.00 84.12 548 LEU A CA 1
ATOM 4336 C C . LEU A 1 548 ? 32.232 -11.035 -36.357 1.00 84.12 548 LEU A C 1
ATOM 4338 O O . LEU A 1 548 ? 32.885 -11.537 -37.267 1.00 84.12 548 LEU A O 1
ATOM 4342 N N . GLY A 1 549 ? 32.299 -11.473 -35.101 1.00 80.94 549 GLY A N 1
ATOM 4343 C CA . GLY A 1 549 ? 33.177 -12.558 -34.667 1.00 80.94 549 GLY A CA 1
ATOM 4344 C C . GLY A 1 549 ? 34.630 -12.152 -34.410 1.00 80.94 549 GLY A C 1
ATOM 4345 O O . GLY A 1 549 ? 35.344 -12.926 -33.784 1.00 80.94 549 GLY A O 1
ATOM 4346 N N . VAL A 1 550 ? 35.047 -10.946 -34.804 1.00 84.25 550 VAL A N 1
ATOM 4347 C CA . VAL A 1 550 ? 36.403 -10.419 -34.564 1.00 84.25 550 VAL A CA 1
ATOM 4348 C C . VAL A 1 550 ? 36.462 -9.601 -33.271 1.00 84.25 550 VAL A C 1
ATOM 4350 O O . VAL A 1 550 ? 37.423 -9.701 -32.514 1.00 84.25 550 VAL A O 1
ATOM 4353 N N . VAL A 1 551 ? 35.423 -8.806 -32.999 1.00 86.19 551 VAL A N 1
ATOM 4354 C CA . VAL A 1 551 ? 35.296 -7.971 -31.792 1.00 86.19 551 VAL A CA 1
ATOM 4355 C C . VAL A 1 551 ? 33.904 -8.109 -31.184 1.00 86.19 551 VAL A C 1
ATOM 4357 O O . VAL A 1 551 ? 32.958 -8.526 -31.855 1.00 86.19 551 VAL A O 1
ATOM 4360 N N . ASP A 1 552 ? 33.770 -7.712 -29.920 1.00 87.31 552 ASP A N 1
ATOM 4361 C CA . ASP A 1 552 ? 32.473 -7.579 -29.263 1.00 87.31 552 ASP A CA 1
ATOM 4362 C C . ASP A 1 552 ? 31.649 -6.504 -29.994 1.00 87.31 552 ASP A C 1
ATOM 4364 O O . ASP A 1 552 ? 32.006 -5.328 -30.048 1.00 87.31 552 ASP A O 1
ATOM 4368 N N . MET A 1 553 ? 30.527 -6.900 -30.585 1.00 87.69 553 MET A N 1
ATOM 4369 C CA . MET A 1 553 ? 29.719 -6.045 -31.448 1.00 87.69 553 MET A CA 1
ATOM 4370 C C . MET A 1 553 ? 28.367 -5.736 -30.828 1.00 87.69 553 MET A C 1
ATOM 4372 O O . MET A 1 553 ? 27.618 -6.646 -30.486 1.00 87.69 553 MET A O 1
ATOM 4376 N N . SER A 1 554 ? 27.997 -4.459 -30.736 1.00 88.81 554 SER A N 1
ATOM 4377 C CA . SER A 1 554 ? 26.656 -4.098 -30.282 1.00 88.81 554 SER A CA 1
ATOM 4378 C C . SER A 1 554 ? 25.590 -4.616 -31.247 1.00 88.81 554 SER A C 1
ATOM 4380 O O . SER A 1 554 ? 25.710 -4.493 -32.466 1.00 88.81 554 SER A O 1
ATOM 4382 N N . VAL A 1 555 ? 24.515 -5.171 -30.687 1.00 87.81 555 VAL A N 1
ATOM 4383 C CA . VAL A 1 555 ? 23.304 -5.502 -31.449 1.00 87.81 555 VAL A CA 1
ATOM 4384 C C . VAL A 1 555 ? 22.610 -4.227 -31.933 1.00 87.81 555 VAL A C 1
ATOM 4386 O O . VAL A 1 555 ? 21.954 -4.255 -32.973 1.00 87.81 555 VAL A O 1
ATOM 4389 N N . LEU A 1 556 ? 22.782 -3.124 -31.196 1.00 87.25 556 LEU A N 1
ATOM 4390 C CA . LEU A 1 556 ? 22.222 -1.821 -31.525 1.00 87.25 556 LEU A CA 1
ATOM 4391 C C . LEU A 1 556 ? 23.120 -1.078 -32.522 1.00 87.25 556 LEU A C 1
ATOM 4393 O O . LEU A 1 556 ? 24.344 -1.032 -32.395 1.00 87.25 556 LEU A O 1
ATOM 4397 N N . SER A 1 557 ? 22.490 -0.468 -33.515 1.00 83.75 557 SER A N 1
ATOM 4398 C CA . SER A 1 557 ? 23.122 0.281 -34.596 1.00 83.75 557 SER A CA 1
ATOM 4399 C C . SER A 1 557 ? 23.408 1.734 -34.218 1.00 83.75 557 SER A C 1
ATOM 4401 O O . SER A 1 557 ? 22.821 2.315 -33.299 1.00 83.75 557 SER A O 1
ATOM 4403 N N . SER A 1 558 ? 24.279 2.380 -34.996 1.00 81.81 558 SER A N 1
ATOM 4404 C CA . SER A 1 558 ? 24.538 3.812 -34.834 1.00 81.81 558 SER A CA 1
ATOM 4405 C C . SER A 1 558 ? 23.293 4.688 -35.023 1.00 81.81 558 SER A C 1
ATOM 4407 O O . SER A 1 558 ? 23.236 5.774 -34.445 1.00 81.81 558 SER A O 1
ATOM 4409 N N . GLU A 1 559 ? 22.303 4.232 -35.797 1.00 81.81 559 GLU A N 1
ATOM 4410 C CA . GLU A 1 559 ? 21.059 4.964 -36.052 1.00 81.81 559 GLU A CA 1
ATOM 4411 C C . GLU A 1 559 ? 20.191 5.021 -34.796 1.00 81.81 559 GLU A C 1
ATOM 4413 O O . GLU A 1 559 ? 19.716 6.094 -34.426 1.00 81.81 559 GLU A O 1
ATOM 4418 N N . GLU A 1 560 ? 20.078 3.908 -34.070 1.00 80.19 560 GLU A N 1
ATOM 4419 C CA . GLU A 1 560 ? 19.335 3.840 -32.807 1.00 80.19 560 GLU A CA 1
ATOM 4420 C C . GLU A 1 560 ? 19.951 4.770 -31.753 1.00 80.19 560 GLU A C 1
ATOM 4422 O O . GLU A 1 560 ? 19.235 5.524 -31.094 1.00 80.19 560 GLU A O 1
ATOM 4427 N N . PHE A 1 561 ? 21.285 4.806 -31.647 1.00 79.44 561 PHE A N 1
ATOM 4428 C CA . PHE A 1 561 ? 21.986 5.730 -30.743 1.00 79.44 561 PHE A CA 1
ATOM 4429 C C . PHE A 1 561 ? 21.999 7.189 -31.213 1.00 79.44 561 PHE A C 1
ATOM 4431 O O . PHE A 1 561 ? 22.226 8.097 -30.406 1.00 79.44 561 PHE A O 1
ATOM 4438 N N . SER A 1 562 ? 21.805 7.426 -32.510 1.00 74.38 562 SER A N 1
ATOM 4439 C CA . SER A 1 562 ? 21.710 8.771 -33.088 1.00 74.38 562 SER A CA 1
ATOM 4440 C C . SER A 1 562 ? 20.281 9.310 -33.060 1.00 74.38 562 SER A C 1
ATOM 4442 O O . SER A 1 562 ? 20.089 10.522 -33.160 1.00 74.38 562 SER A O 1
ATOM 4444 N N . ALA A 1 563 ? 19.281 8.446 -32.867 1.00 76.75 563 ALA A N 1
ATOM 4445 C CA . ALA A 1 563 ? 17.909 8.862 -32.650 1.00 76.75 563 ALA A CA 1
ATOM 4446 C C . ALA A 1 563 ? 17.806 9.755 -31.403 1.00 76.75 563 ALA A C 1
ATOM 4448 O O . ALA A 1 563 ? 18.451 9.521 -30.375 1.00 76.75 563 ALA A O 1
ATOM 4449 N N . ASN A 1 564 ? 16.918 10.755 -31.459 1.00 76.25 564 ASN A N 1
ATOM 4450 C CA . ASN A 1 564 ? 16.659 11.668 -30.337 1.00 76.25 564 ASN A CA 1
ATOM 4451 C C . ASN A 1 564 ? 16.356 10.933 -29.020 1.00 76.25 564 ASN A C 1
ATOM 4453 O O . ASN A 1 564 ? 16.617 11.472 -27.947 1.00 76.25 564 ASN A O 1
ATOM 4457 N N . ALA A 1 565 ? 15.836 9.705 -29.101 1.00 81.31 565 ALA A N 1
ATOM 4458 C CA . ALA A 1 565 ? 15.514 8.871 -27.955 1.00 81.31 565 ALA A CA 1
ATOM 4459 C C . ALA A 1 565 ? 16.743 8.482 -27.111 1.00 81.31 565 ALA A C 1
ATOM 4461 O O . ALA A 1 565 ? 16.628 8.492 -25.891 1.00 81.31 565 ALA A O 1
ATOM 4462 N N . LEU A 1 566 ? 17.915 8.205 -27.701 1.00 86.62 566 LEU A N 1
ATOM 4463 C CA . LEU A 1 566 ? 19.112 7.719 -26.980 1.00 86.62 566 LEU A CA 1
ATOM 4464 C C . LEU A 1 566 ? 20.252 8.743 -26.871 1.00 86.62 566 LEU A C 1
ATOM 4466 O O . LEU A 1 566 ? 21.251 8.487 -26.197 1.00 86.62 566 LEU A O 1
ATOM 4470 N N . ARG A 1 567 ? 20.091 9.926 -27.474 1.00 87.31 567 ARG A N 1
ATOM 4471 C CA . ARG A 1 567 ? 21.127 10.968 -27.527 1.00 87.31 567 ARG A CA 1
ATOM 4472 C C . ARG A 1 567 ? 21.682 11.357 -26.150 1.00 87.31 567 ARG A C 1
ATOM 4474 O O . ARG A 1 567 ? 22.896 11.387 -25.971 1.00 87.31 567 ARG A O 1
ATOM 4481 N N . THR A 1 568 ? 20.818 11.624 -25.169 1.00 90.12 568 THR A N 1
ATOM 4482 C CA . THR A 1 568 ? 21.259 12.044 -23.827 1.00 90.12 568 THR A CA 1
ATOM 4483 C C . THR A 1 568 ? 22.017 10.937 -23.100 1.00 90.12 568 THR A C 1
ATOM 4485 O O . THR A 1 568 ? 23.015 11.211 -22.438 1.00 90.12 568 THR A O 1
ATOM 4488 N N . LEU A 1 569 ? 21.579 9.683 -23.239 1.00 89.19 569 LEU A N 1
ATOM 4489 C CA . LEU A 1 569 ? 22.286 8.536 -22.670 1.00 89.19 569 LEU A CA 1
ATOM 4490 C C . LEU A 1 569 ? 23.680 8.371 -23.291 1.00 89.19 569 LEU A C 1
ATOM 4492 O O . LEU A 1 569 ? 24.653 8.199 -22.561 1.00 89.19 569 LEU A O 1
ATOM 4496 N N . ARG A 1 570 ? 23.784 8.497 -24.621 1.00 88.31 570 ARG A N 1
ATOM 4497 C CA . ARG A 1 570 ? 25.057 8.451 -25.355 1.00 88.31 570 ARG A CA 1
ATOM 4498 C C . ARG A 1 570 ? 26.051 9.498 -24.851 1.00 88.31 570 ARG A C 1
ATOM 4500 O O . ARG A 1 570 ? 27.212 9.167 -24.641 1.00 88.31 570 ARG A O 1
ATOM 4507 N N . GLU A 1 571 ? 25.604 10.741 -24.679 1.00 87.69 571 GLU A N 1
ATOM 4508 C CA . GLU A 1 571 ? 26.441 11.844 -24.184 1.00 87.69 571 GLU A CA 1
ATOM 4509 C C . GLU A 1 571 ? 26.890 11.603 -22.731 1.00 87.69 571 GLU A C 1
ATOM 4511 O O . GLU A 1 571 ? 28.038 11.861 -22.387 1.00 87.69 571 GLU A O 1
ATOM 4516 N N . ARG A 1 572 ? 26.002 11.078 -21.875 1.00 86.62 572 ARG A N 1
ATOM 4517 C CA . ARG A 1 572 ? 26.279 10.860 -20.444 1.00 86.62 572 ARG A CA 1
ATOM 4518 C C . ARG A 1 572 ? 27.202 9.682 -20.152 1.00 86.62 572 ARG A C 1
ATOM 4520 O O . ARG A 1 572 ? 27.913 9.728 -19.155 1.00 86.62 572 ARG A O 1
ATOM 4527 N N . LEU A 1 573 ? 27.156 8.641 -20.977 1.00 86.81 573 LEU A N 1
ATOM 4528 C CA . LEU A 1 573 ? 27.979 7.438 -20.825 1.00 86.81 573 LEU A CA 1
ATOM 4529 C C . LEU A 1 573 ? 29.240 7.456 -21.699 1.00 86.81 573 LEU A C 1
ATOM 4531 O O . LEU A 1 573 ? 29.942 6.455 -21.752 1.00 86.81 573 LEU A O 1
ATOM 4535 N N . ASP A 1 574 ? 29.499 8.570 -22.390 1.00 86.12 574 ASP A N 1
ATOM 4536 C CA . ASP A 1 574 ? 30.607 8.739 -23.337 1.00 86.12 574 ASP A CA 1
ATOM 4537 C C . ASP A 1 574 ? 30.724 7.599 -24.368 1.00 86.12 574 ASP A C 1
ATOM 4539 O O . ASP A 1 574 ? 31.801 7.212 -24.811 1.00 86.12 574 ASP A O 1
ATOM 4543 N N . LEU A 1 575 ? 29.580 7.089 -24.840 1.00 85.31 575 LEU A N 1
ATOM 4544 C CA . LEU A 1 575 ? 29.547 6.024 -25.855 1.00 85.31 575 LEU A CA 1
ATOM 4545 C C . LEU A 1 575 ? 30.073 6.501 -27.218 1.00 85.31 575 LEU A C 1
ATOM 4547 O O . LEU A 1 575 ? 30.145 5.738 -28.176 1.00 85.31 575 LEU A O 1
ATOM 4551 N N . GLY A 1 576 ? 30.413 7.786 -27.341 1.00 81.94 576 GLY A N 1
ATOM 4552 C CA . GLY A 1 576 ? 30.915 8.394 -28.561 1.00 81.94 576 GLY A CA 1
ATOM 4553 C C . GLY A 1 576 ? 32.235 7.800 -29.051 1.00 81.94 576 GLY A C 1
ATOM 4554 O O . GLY A 1 576 ? 32.490 7.911 -30.249 1.00 81.94 576 GLY A O 1
ATOM 4555 N N . SER A 1 577 ? 33.052 7.223 -28.171 1.00 81.88 577 SER A N 1
ATOM 4556 C CA . SER A 1 577 ? 34.308 6.529 -28.496 1.00 81.88 577 SER A CA 1
ATOM 4557 C C . SER A 1 577 ? 34.084 5.121 -29.062 1.00 81.88 577 SER A C 1
ATOM 4559 O O . SER A 1 577 ? 34.902 4.649 -29.836 1.00 81.88 577 SER A O 1
ATOM 4561 N N . HIS A 1 578 ? 32.939 4.497 -28.776 1.00 84.12 578 HIS A N 1
ATOM 4562 C CA . HIS A 1 578 ? 32.613 3.123 -29.180 1.00 84.12 578 HIS A CA 1
ATOM 4563 C C . HIS A 1 578 ? 32.106 2.995 -30.627 1.00 84.12 578 HIS A C 1
ATOM 4565 O O . HIS A 1 578 ? 31.882 1.893 -31.129 1.00 84.12 578 HIS A O 1
ATOM 4571 N N . PHE A 1 579 ? 31.871 4.113 -31.321 1.00 85.69 579 PHE A N 1
ATOM 4572 C CA . PHE A 1 579 ? 31.392 4.087 -32.703 1.00 85.69 579 PHE A CA 1
ATOM 4573 C C . PHE A 1 579 ? 32.504 3.638 -33.643 1.00 85.69 579 PHE A C 1
ATOM 4575 O O . PHE A 1 579 ? 33.532 4.306 -33.756 1.00 85.69 579 PHE A O 1
ATOM 4582 N N . VAL A 1 580 ? 32.234 2.584 -34.415 1.00 83.12 580 VAL A N 1
ATOM 4583 C CA . VAL A 1 580 ? 33.191 2.001 -35.368 1.00 83.12 580 VAL A CA 1
ATOM 4584 C C . VAL A 1 580 ? 33.745 3.044 -36.344 1.00 83.12 580 VAL A C 1
ATOM 4586 O O . VAL A 1 580 ? 34.922 3.016 -36.680 1.00 83.12 580 VAL A O 1
ATOM 4589 N N . SER A 1 581 ? 32.942 4.042 -36.724 1.00 79.44 581 SER A N 1
ATOM 4590 C CA . SER A 1 581 ? 33.380 5.126 -37.612 1.00 79.44 581 SER A CA 1
ATOM 4591 C C . SER A 1 581 ? 34.495 6.012 -37.050 1.00 79.44 581 SER A C 1
ATOM 4593 O O . SER A 1 581 ? 35.094 6.764 -37.808 1.00 79.44 581 SER A O 1
ATOM 4595 N N . LYS A 1 582 ? 34.720 6.005 -35.731 1.00 82.31 582 LYS A N 1
ATOM 4596 C CA . LYS A 1 582 ? 35.847 6.706 -35.098 1.00 82.31 582 LYS A CA 1
ATOM 4597 C C . LYS A 1 582 ? 37.041 5.792 -34.839 1.00 82.31 582 LYS A C 1
ATOM 4599 O O . LYS A 1 582 ? 38.147 6.296 -34.705 1.00 82.31 582 LYS A O 1
ATOM 4604 N N . LEU A 1 583 ? 36.796 4.487 -34.745 1.00 82.56 583 LEU A N 1
ATOM 4605 C CA . LEU A 1 583 ? 37.818 3.468 -34.517 1.00 82.56 583 LEU A CA 1
ATOM 4606 C C . LEU A 1 583 ? 38.478 3.022 -35.829 1.00 82.56 583 LEU A C 1
ATOM 4608 O O . LEU A 1 583 ? 39.595 2.522 -35.818 1.00 82.56 583 LEU A O 1
ATOM 4612 N N . GLN A 1 584 ? 37.817 3.196 -36.975 1.00 85.31 584 GLN A N 1
ATOM 4613 C CA . GLN A 1 584 ? 38.371 2.828 -38.275 1.00 85.31 584 GLN A CA 1
ATOM 4614 C C . GLN A 1 584 ? 39.583 3.704 -38.633 1.00 85.31 584 GLN A C 1
ATOM 4616 O O . GLN A 1 584 ? 39.446 4.904 -38.866 1.00 85.31 584 GLN A O 1
ATOM 4621 N N . LYS A 1 585 ? 40.762 3.081 -38.729 1.00 86.62 585 LYS A N 1
ATOM 4622 C CA . LYS A 1 585 ? 42.018 3.716 -39.159 1.00 86.62 585 LYS A CA 1
ATOM 4623 C C . LYS A 1 585 ? 42.217 3.670 -40.667 1.00 86.62 585 LYS A C 1
ATOM 4625 O O . LYS A 1 585 ? 42.850 4.554 -41.234 1.00 86.62 585 LYS A O 1
ATOM 4630 N N . GLY A 1 586 ? 41.700 2.631 -41.318 1.00 82.44 586 GLY A N 1
ATOM 4631 C CA . GLY A 1 586 ? 41.940 2.433 -42.738 1.00 82.44 586 GLY A CA 1
ATOM 4632 C C . GLY A 1 586 ? 41.210 1.239 -43.326 1.00 82.44 586 GLY A C 1
ATOM 4633 O O . GLY A 1 586 ? 40.334 0.629 -42.708 1.00 82.44 586 GLY A O 1
ATOM 4634 N N . LYS A 1 587 ? 41.578 0.930 -44.564 1.00 84.12 587 LYS A N 1
ATOM 4635 C CA . LYS A 1 587 ? 41.057 -0.179 -45.352 1.00 84.12 587 LYS A CA 1
ATOM 4636 C C . LYS A 1 587 ? 42.233 -0.816 -46.086 1.00 84.12 587 LYS A C 1
ATOM 4638 O O . LYS A 1 587 ? 42.925 -0.134 -46.834 1.00 84.12 587 LYS A O 1
ATOM 4643 N N . ALA A 1 588 ? 42.446 -2.106 -45.871 1.00 83.50 588 ALA A N 1
ATOM 4644 C CA . ALA A 1 588 ? 43.296 -2.930 -46.716 1.00 83.50 588 ALA A CA 1
ATOM 4645 C C . ALA A 1 588 ? 42.414 -3.605 -47.767 1.00 83.50 588 ALA A C 1
ATOM 4647 O O . ALA A 1 588 ? 41.251 -3.928 -47.510 1.00 83.50 588 ALA A O 1
ATOM 4648 N N . SER A 1 589 ? 42.919 -3.799 -48.976 1.00 85.44 589 SER A N 1
ATOM 4649 C CA . SER A 1 589 ? 42.200 -4.564 -49.990 1.00 85.44 589 SER A CA 1
ATOM 4650 C C . SER A 1 589 ? 43.165 -5.482 -50.707 1.00 85.44 589 SER A C 1
ATOM 4652 O O . SER A 1 589 ? 44.267 -5.078 -51.062 1.00 85.44 589 SER A O 1
ATOM 4654 N N . GLU A 1 590 ? 42.743 -6.725 -50.871 1.00 85.38 590 GLU A N 1
ATOM 4655 C CA . GLU A 1 590 ? 43.455 -7.752 -51.608 1.00 85.38 590 GLU A CA 1
ATOM 4656 C C . GLU A 1 590 ? 42.709 -7.967 -52.922 1.00 85.38 590 GLU A C 1
ATOM 4658 O O . GLU A 1 590 ? 41.508 -8.246 -52.940 1.00 85.38 590 GLU A O 1
ATOM 4663 N N . VAL A 1 591 ? 43.412 -7.759 -54.029 1.00 87.38 591 VAL A N 1
ATOM 4664 C CA . VAL A 1 591 ? 42.870 -7.934 -55.375 1.00 87.38 591 VAL A CA 1
ATOM 4665 C C . VAL A 1 591 ? 43.311 -9.302 -55.879 1.00 87.38 591 VAL A C 1
ATOM 4667 O O . VAL A 1 591 ? 44.488 -9.645 -55.775 1.00 87.38 591 VAL A O 1
ATOM 4670 N N . GLY A 1 592 ? 42.365 -10.075 -56.410 1.00 86.81 592 GLY A N 1
ATOM 4671 C CA . GLY A 1 592 ? 42.641 -11.346 -57.066 1.00 86.81 592 GLY A CA 1
ATOM 4672 C C . GLY A 1 592 ? 43.288 -11.180 -58.446 1.00 86.81 592 GLY A C 1
ATOM 4673 O O . GLY A 1 592 ? 44.084 -10.272 -58.697 1.00 86.81 592 GLY A O 1
ATOM 4674 N N . SER A 1 593 ? 42.958 -12.081 -59.366 1.00 87.50 593 SER A N 1
ATOM 4675 C CA . SER A 1 593 ? 43.488 -12.067 -60.729 1.00 87.50 593 SER A CA 1
ATOM 4676 C C . SER A 1 593 ? 42.952 -10.849 -61.483 1.00 87.50 593 SER A C 1
ATOM 4678 O O . SER A 1 593 ? 41.792 -10.826 -61.892 1.00 87.50 593 SER A O 1
ATOM 4680 N N . ALA A 1 594 ? 43.802 -9.843 -61.693 1.00 90.19 594 ALA A N 1
ATOM 4681 C CA . ALA A 1 594 ? 43.431 -8.599 -62.357 1.00 90.19 594 ALA A CA 1
ATOM 4682 C C . ALA A 1 594 ? 43.948 -8.538 -63.804 1.00 90.19 594 ALA A C 1
ATOM 4684 O O . ALA A 1 594 ? 45.133 -8.747 -64.069 1.00 90.19 594 ALA A O 1
ATOM 4685 N N . GLN A 1 595 ? 43.071 -8.192 -64.746 1.00 89.88 595 GLN A N 1
ATOM 4686 C CA . GLN A 1 595 ? 43.423 -7.909 -66.137 1.00 89.88 595 GLN A CA 1
ATOM 4687 C C . GLN A 1 595 ? 43.082 -6.464 -66.480 1.00 89.88 595 GLN A C 1
ATOM 4689 O O . GLN A 1 595 ? 41.990 -5.980 -66.186 1.00 89.88 595 GLN A O 1
ATOM 4694 N N . GLN A 1 596 ? 44.017 -5.760 -67.115 1.00 90.69 596 GLN A N 1
ATOM 4695 C CA . GLN A 1 596 ? 43.784 -4.388 -67.553 1.00 90.69 596 GLN A CA 1
ATOM 4696 C C . GLN A 1 596 ? 42.648 -4.344 -68.584 1.00 90.69 596 GLN A C 1
ATOM 4698 O O . GLN A 1 596 ? 42.573 -5.198 -69.467 1.00 90.69 596 GLN A O 1
ATOM 4703 N N . HIS A 1 597 ? 41.796 -3.320 -68.504 1.00 89.81 597 HIS A N 1
ATOM 4704 C CA . HIS A 1 597 ? 40.618 -3.160 -69.354 1.00 89.81 597 HIS A CA 1
ATOM 4705 C C . HIS A 1 597 ? 40.653 -1.827 -70.142 1.00 89.81 597 HIS A C 1
ATOM 4707 O O . HIS A 1 597 ? 39.952 -0.861 -69.804 1.00 89.81 597 HIS A O 1
ATOM 4713 N N . PRO A 1 598 ? 41.440 -1.744 -71.238 1.00 89.19 598 PRO A N 1
ATOM 4714 C CA . PRO A 1 598 ? 41.763 -0.481 -71.914 1.00 89.19 598 PRO A CA 1
ATOM 4715 C C . PRO A 1 598 ? 40.561 0.271 -72.498 1.00 89.19 598 PRO A C 1
ATOM 4717 O O . PRO A 1 598 ? 40.575 1.499 -72.604 1.00 89.19 598 PRO A O 1
ATOM 4720 N N . SER A 1 599 ? 39.511 -0.445 -72.907 1.00 86.94 599 SER A N 1
ATOM 4721 C CA . SER A 1 599 ? 38.297 0.169 -73.459 1.00 86.94 599 SER A CA 1
ATOM 4722 C C . SER A 1 599 ? 37.514 0.942 -72.393 1.00 86.94 599 SER A C 1
ATOM 4724 O O . SER A 1 599 ? 36.987 2.016 -72.683 1.00 86.94 599 SER A O 1
ATOM 4726 N N . TYR A 1 600 ? 37.497 0.445 -71.153 1.00 87.50 600 TYR A N 1
ATOM 4727 C CA . TYR A 1 600 ? 36.848 1.111 -70.021 1.00 87.50 600 TYR A CA 1
ATOM 4728 C C . TYR A 1 600 ? 37.706 2.265 -69.496 1.00 87.50 600 TYR A C 1
ATOM 4730 O O . TYR A 1 600 ? 37.177 3.337 -69.214 1.00 87.50 600 TYR A O 1
ATOM 4738 N N . GLU A 1 601 ? 39.036 2.101 -69.478 1.00 90.00 601 GLU A N 1
ATOM 4739 C CA . GLU A 1 601 ? 39.970 3.200 -69.194 1.00 90.00 601 GLU A CA 1
ATOM 4740 C C . GLU A 1 601 ? 39.729 4.406 -70.092 1.00 90.00 601 GLU A C 1
ATOM 4742 O O . GLU A 1 601 ? 39.607 5.529 -69.608 1.00 90.00 601 GLU A O 1
ATOM 4747 N N . ARG A 1 602 ? 39.638 4.173 -71.408 1.00 89.62 602 ARG A N 1
ATOM 4748 C CA . ARG A 1 602 ? 39.401 5.244 -72.376 1.00 89.62 602 ARG A CA 1
ATOM 4749 C C . ARG A 1 602 ? 38.087 5.957 -72.080 1.00 89.62 602 ARG A C 1
ATOM 4751 O O . ARG A 1 602 ? 38.085 7.174 -71.972 1.00 89.62 602 ARG A O 1
ATOM 4758 N N . ARG A 1 603 ? 37.005 5.207 -71.847 1.00 87.56 603 ARG A N 1
ATOM 4759 C CA . ARG A 1 603 ? 35.696 5.786 -71.506 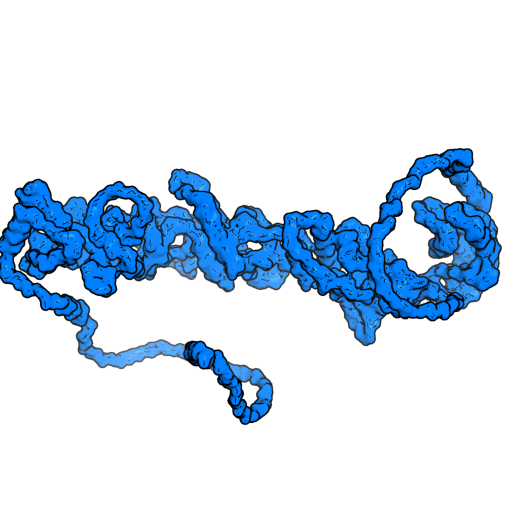1.00 87.56 603 ARG A CA 1
ATOM 4760 C C . ARG A 1 603 ? 35.743 6.617 -70.229 1.00 87.56 603 ARG A C 1
ATOM 4762 O O . ARG A 1 603 ? 35.136 7.683 -70.182 1.00 87.56 603 ARG A O 1
ATOM 4769 N N . LEU A 1 604 ? 36.447 6.153 -69.200 1.00 88.19 604 LEU A N 1
ATOM 4770 C CA . LEU A 1 604 ? 36.567 6.905 -67.958 1.00 88.19 604 LEU A CA 1
ATOM 4771 C C . LEU A 1 604 ? 37.383 8.188 -68.150 1.00 88.19 604 LEU A C 1
ATOM 4773 O O . LEU A 1 604 ? 36.971 9.240 -67.668 1.00 88.19 604 LEU A O 1
ATOM 4777 N N . ARG A 1 605 ? 38.495 8.126 -68.891 1.00 90.44 605 ARG A N 1
ATOM 4778 C CA . ARG A 1 605 ? 39.318 9.302 -69.217 1.00 90.44 605 ARG A CA 1
ATOM 4779 C C . ARG A 1 605 ? 38.564 10.301 -70.093 1.00 90.44 605 ARG A C 1
ATOM 4781 O O . ARG A 1 605 ? 38.628 11.496 -69.827 1.00 90.44 605 ARG A O 1
ATOM 4788 N N . ASP A 1 606 ? 37.777 9.828 -71.057 1.00 89.56 606 ASP A N 1
ATOM 4789 C CA . ASP A 1 606 ? 36.898 10.673 -71.875 1.00 89.56 606 ASP A CA 1
ATOM 4790 C C . ASP A 1 606 ? 35.847 11.391 -71.009 1.00 89.56 606 ASP A C 1
ATOM 4792 O O . ASP A 1 606 ? 35.436 12.511 -71.315 1.00 89.56 606 ASP A O 1
ATOM 4796 N N . LYS A 1 607 ? 35.443 10.766 -69.894 1.00 89.81 607 LYS A N 1
ATOM 4797 C CA . LYS A 1 607 ? 34.501 11.324 -68.916 1.00 89.81 607 LYS A CA 1
ATOM 4798 C C . LYS A 1 607 ? 35.159 12.153 -67.814 1.00 89.81 607 LYS A C 1
ATOM 4800 O O . LYS A 1 607 ? 34.459 12.902 -67.128 1.00 89.81 607 LYS A O 1
ATOM 4805 N N . ALA A 1 608 ? 36.480 12.080 -67.660 1.00 89.62 608 ALA A N 1
ATOM 4806 C CA . ALA A 1 608 ? 37.229 12.779 -66.620 1.00 89.62 608 ALA A CA 1
ATOM 4807 C C . ALA A 1 608 ? 36.955 14.294 -66.571 1.00 89.62 608 ALA A C 1
ATOM 4809 O O . ALA A 1 608 ? 36.763 14.800 -65.463 1.00 89.62 608 ALA A O 1
ATOM 4810 N N . PRO A 1 609 ? 36.841 15.031 -67.702 1.00 87.75 609 PRO A N 1
ATOM 4811 C CA . PRO A 1 609 ? 36.511 16.453 -67.662 1.00 87.75 609 PRO A CA 1
ATOM 4812 C C . PRO A 1 609 ? 35.169 16.714 -66.974 1.00 87.75 609 PRO A C 1
ATOM 4814 O O . PRO A 1 609 ? 35.088 17.591 -66.122 1.00 87.75 609 PRO A O 1
ATOM 4817 N N . TYR A 1 610 ? 34.144 15.911 -67.271 1.00 88.62 610 TYR A N 1
ATOM 4818 C CA . TYR A 1 610 ? 32.801 16.060 -66.704 1.00 88.62 610 TYR A CA 1
ATOM 4819 C C . TYR A 1 610 ? 32.751 15.674 -65.226 1.00 88.62 610 TYR A C 1
ATOM 4821 O O . TYR A 1 610 ? 32.143 16.382 -64.430 1.00 88.62 610 TYR A O 1
ATOM 4829 N N . ILE A 1 611 ? 33.428 14.585 -64.849 1.00 87.50 611 ILE A N 1
ATOM 4830 C CA . ILE A 1 611 ? 33.543 14.155 -63.449 1.00 87.50 611 ILE A CA 1
ATOM 4831 C C . ILE A 1 611 ? 34.294 15.219 -62.634 1.00 87.50 611 ILE A C 1
ATOM 4833 O O . ILE A 1 611 ? 33.915 15.529 -61.508 1.00 87.50 611 ILE A O 1
ATOM 4837 N N . SER A 1 612 ? 35.326 15.839 -63.215 1.00 85.50 612 SER A N 1
ATOM 4838 C CA . SER A 1 612 ? 36.121 16.855 -62.528 1.00 85.50 612 SER A CA 1
ATOM 4839 C C . SER A 1 612 ? 35.372 18.157 -62.236 1.00 85.50 612 SER A C 1
ATOM 4841 O O . SER A 1 612 ? 35.737 18.868 -61.302 1.00 85.50 612 SER A O 1
ATOM 4843 N N . GLU A 1 613 ? 34.313 18.461 -62.992 1.00 84.62 613 GLU A N 1
ATOM 4844 C CA . GLU A 1 613 ? 33.431 19.609 -62.733 1.00 84.62 613 GLU A CA 1
ATOM 4845 C C . GLU A 1 613 ? 32.573 19.411 -61.474 1.00 84.62 613 GLU A C 1
ATOM 4847 O O . GLU A 1 613 ? 32.044 20.384 -60.939 1.00 84.62 613 GLU A O 1
ATOM 4852 N N . LEU A 1 614 ? 32.452 18.172 -60.981 1.00 82.94 614 LEU A N 1
ATOM 4853 C CA . LEU A 1 614 ? 31.760 17.855 -59.731 1.00 82.94 614 LEU A CA 1
ATOM 4854 C C . LEU A 1 614 ? 32.659 18.005 -58.491 1.00 82.94 614 LEU A C 1
ATOM 4856 O O . LEU A 1 614 ? 32.171 17.938 -57.361 1.00 82.94 614 LEU A O 1
ATOM 4860 N N . ILE A 1 615 ? 33.968 18.222 -58.674 1.00 84.56 615 ILE A N 1
ATOM 4861 C CA . ILE A 1 615 ? 34.896 18.425 -57.558 1.00 84.56 615 ILE A CA 1
ATOM 4862 C C . ILE A 1 615 ? 34.548 19.753 -56.861 1.00 84.56 615 ILE A C 1
ATOM 4864 O O . ILE A 1 615 ? 34.456 20.791 -57.519 1.00 84.56 615 ILE A O 1
ATOM 4868 N N . PRO A 1 616 ? 34.391 19.775 -55.527 1.00 80.25 616 PRO A N 1
ATOM 4869 C CA . PRO A 1 616 ? 33.989 20.985 -54.823 1.00 80.25 616 PRO A CA 1
ATOM 4870 C C . PRO A 1 616 ? 35.011 22.109 -54.951 1.00 80.25 616 PRO A C 1
ATOM 4872 O O . PRO A 1 616 ? 36.183 21.954 -54.605 1.00 80.25 616 PRO A O 1
ATOM 4875 N N . ASN A 1 617 ? 34.520 23.305 -55.272 1.00 79.31 617 ASN A N 1
ATOM 4876 C CA . ASN A 1 617 ? 35.321 24.534 -55.271 1.00 79.31 617 ASN A CA 1
ATOM 4877 C C . ASN A 1 617 ? 35.794 24.961 -53.865 1.00 79.31 617 ASN A C 1
ATOM 4879 O O . ASN A 1 617 ? 36.496 25.959 -53.731 1.00 79.31 617 ASN A O 1
ATOM 4883 N N . THR A 1 618 ? 35.385 24.244 -52.810 1.00 77.31 618 THR A N 1
ATOM 4884 C CA . THR A 1 618 ? 35.862 24.440 -51.433 1.00 77.31 618 THR A CA 1
ATOM 4885 C C . THR A 1 618 ? 37.248 23.844 -51.188 1.00 77.31 618 THR A C 1
ATOM 4887 O O . THR A 1 618 ? 37.841 24.127 -50.151 1.00 77.31 618 THR A O 1
ATOM 4890 N N . LEU A 1 619 ? 37.750 23.000 -52.095 1.00 81.44 619 LEU A N 1
ATOM 4891 C CA . LEU A 1 619 ? 39.103 22.447 -52.027 1.00 81.44 619 LEU A CA 1
ATOM 4892 C C . LEU A 1 619 ? 40.138 23.458 -52.546 1.00 81.44 619 LEU A C 1
ATOM 4894 O O . LEU A 1 619 ? 39.808 24.385 -53.290 1.00 81.44 619 LEU A O 1
ATOM 4898 N N . SER A 1 620 ? 41.406 23.283 -52.164 1.00 86.00 620 SER A N 1
ATOM 4899 C CA . SER A 1 620 ? 42.490 24.117 -52.692 1.00 86.00 620 SER A CA 1
ATOM 4900 C C . SER A 1 620 ? 42.653 23.891 -54.202 1.00 86.00 620 SER A C 1
ATOM 4902 O O . SER A 1 620 ? 42.369 22.809 -54.723 1.00 86.00 620 SER A O 1
ATOM 4904 N N . ARG A 1 621 ? 43.137 24.911 -54.925 1.00 85.44 621 ARG A N 1
ATOM 4905 C CA . ARG A 1 621 ? 43.394 24.798 -56.374 1.00 85.44 621 ARG A CA 1
ATOM 4906 C C . ARG A 1 621 ? 44.354 23.654 -56.703 1.00 85.44 621 ARG A C 1
ATOM 4908 O O . ARG A 1 621 ? 44.163 22.979 -57.705 1.00 85.44 621 ARG A O 1
ATOM 4915 N N . GLU A 1 622 ? 45.338 23.435 -55.840 1.00 86.31 622 GLU A N 1
ATOM 4916 C CA . GLU A 1 622 ? 46.318 22.357 -55.952 1.00 86.31 622 GLU A CA 1
ATOM 4917 C C . GLU A 1 622 ? 45.656 20.979 -55.818 1.00 86.31 622 GLU A C 1
ATOM 4919 O O . GLU A 1 622 ? 45.818 20.133 -56.690 1.00 86.31 622 GLU A O 1
ATOM 4924 N N . THR A 1 623 ? 44.799 20.774 -54.814 1.00 83.81 623 THR A N 1
ATOM 4925 C CA . THR A 1 623 ? 44.054 19.516 -54.646 1.00 83.81 623 THR A CA 1
ATOM 4926 C C . THR A 1 623 ? 43.097 19.242 -55.809 1.00 83.81 623 THR A C 1
ATOM 4928 O O . THR A 1 623 ? 42.945 18.095 -56.227 1.00 83.81 623 THR A O 1
ATOM 4931 N N . ILE A 1 624 ? 42.448 20.280 -56.349 1.00 83.50 624 ILE A N 1
ATOM 4932 C CA . ILE A 1 624 ? 41.580 20.147 -57.529 1.00 83.50 624 ILE A CA 1
ATOM 4933 C C . ILE A 1 624 ? 42.399 19.704 -58.746 1.00 83.50 624 ILE A C 1
ATOM 4935 O O . ILE A 1 624 ? 41.963 18.821 -59.483 1.00 83.50 624 ILE A O 1
ATOM 4939 N N . GLN A 1 625 ? 43.580 20.292 -58.944 1.00 86.62 625 GLN A N 1
ATOM 4940 C CA . GLN A 1 625 ? 44.465 19.948 -60.053 1.00 86.62 625 GLN A CA 1
ATOM 4941 C C . GLN A 1 625 ? 44.985 18.509 -59.935 1.00 86.62 625 GLN A C 1
ATOM 4943 O O . GLN A 1 625 ? 44.861 17.750 -60.892 1.00 86.62 625 GLN A O 1
ATOM 4948 N N . ILE A 1 626 ? 45.432 18.096 -58.745 1.00 86.69 626 ILE A N 1
ATOM 4949 C CA . ILE A 1 626 ? 45.863 16.715 -58.473 1.00 86.69 626 ILE A CA 1
ATOM 4950 C C . ILE A 1 626 ? 44.738 15.725 -58.798 1.00 86.69 626 ILE A C 1
ATOM 4952 O O . ILE A 1 626 ? 44.946 14.749 -59.508 1.00 86.69 626 ILE A O 1
ATOM 4956 N N . LYS A 1 627 ? 43.507 15.983 -58.342 1.00 86.88 627 LYS A N 1
ATOM 4957 C CA . LYS A 1 627 ? 42.359 15.100 -58.624 1.00 86.88 627 LYS A CA 1
ATOM 4958 C C . LYS A 1 627 ? 42.004 15.039 -60.111 1.00 86.88 627 LYS A C 1
ATOM 4960 O O . LYS A 1 627 ? 41.613 13.980 -60.600 1.00 86.88 627 LYS A O 1
ATOM 4965 N N . LYS A 1 628 ? 42.144 16.152 -60.838 1.00 87.19 628 LYS A N 1
ATOM 4966 C CA . LYS A 1 628 ? 41.980 16.191 -62.300 1.00 87.19 628 LYS A CA 1
ATOM 4967 C C . LYS A 1 628 ? 43.018 15.324 -63.002 1.00 87.19 628 LYS A C 1
ATOM 4969 O O . LYS A 1 628 ? 42.660 14.561 -63.896 1.00 87.19 628 LYS A O 1
ATOM 4974 N N . GLU A 1 629 ? 44.269 15.413 -62.572 1.00 88.06 629 GLU A N 1
ATOM 4975 C CA . GLU A 1 629 ? 45.370 14.607 -63.101 1.00 88.06 629 GLU A CA 1
ATOM 4976 C C . GLU A 1 629 ? 45.176 13.116 -62.792 1.00 88.06 629 GLU A C 1
ATOM 4978 O O . GLU A 1 629 ? 45.308 12.290 -63.695 1.00 88.06 629 GLU A O 1
ATOM 4983 N N . LEU A 1 630 ? 44.729 12.770 -61.579 1.00 88.62 630 LEU A N 1
ATOM 4984 C CA . LEU A 1 630 ? 44.385 11.393 -61.204 1.00 88.62 630 LEU A CA 1
ATOM 4985 C C . LEU A 1 630 ? 43.323 10.787 -62.133 1.00 88.62 630 LEU A C 1
ATOM 4987 O O . LEU A 1 630 ? 43.483 9.661 -62.601 1.00 88.62 630 LEU A O 1
ATOM 4991 N N . LEU A 1 631 ? 42.255 11.530 -62.440 1.00 87.62 631 LEU A N 1
ATOM 4992 C CA . LEU A 1 631 ? 41.212 11.067 -63.363 1.00 87.62 631 LEU A CA 1
ATOM 4993 C C . LEU A 1 631 ? 41.716 10.967 -64.812 1.00 87.62 631 LEU A C 1
ATOM 4995 O O . LEU A 1 631 ? 41.358 10.027 -65.521 1.00 87.62 631 LEU A O 1
ATOM 4999 N N . ALA A 1 632 ? 42.556 11.908 -65.254 1.00 87.56 632 ALA A N 1
ATOM 5000 C CA . ALA A 1 632 ? 43.129 11.907 -66.602 1.00 87.56 632 ALA A CA 1
ATOM 5001 C C . ALA A 1 632 ? 44.059 10.707 -66.844 1.00 87.56 632 ALA A C 1
ATOM 5003 O O . ALA A 1 632 ? 44.152 10.205 -67.967 1.00 87.56 632 ALA A O 1
ATOM 5004 N N . HIS A 1 633 ? 44.708 10.217 -65.787 1.00 89.62 633 HIS A N 1
ATOM 5005 C CA . HIS A 1 633 ? 45.620 9.078 -65.836 1.00 89.62 633 HIS A CA 1
ATOM 5006 C C . HIS A 1 633 ? 45.029 7.788 -65.259 1.00 89.62 633 HIS A C 1
ATOM 5008 O O . HIS A 1 633 ? 45.756 6.811 -65.100 1.00 89.62 633 HIS A O 1
ATOM 5014 N N . ALA A 1 634 ? 43.716 7.736 -65.015 1.00 91.06 634 ALA A N 1
ATOM 5015 C CA . ALA A 1 634 ? 43.076 6.572 -64.417 1.00 91.06 634 ALA A CA 1
ATOM 5016 C C . ALA A 1 634 ? 43.251 5.300 -65.268 1.00 91.06 634 ALA A C 1
ATOM 5018 O O . ALA A 1 634 ? 43.089 5.325 -66.494 1.00 91.06 634 ALA A O 1
ATOM 5019 N N . ARG A 1 635 ? 43.573 4.181 -64.621 1.00 92.88 635 ARG A N 1
ATOM 5020 C CA . ARG A 1 635 ? 43.644 2.826 -65.178 1.00 92.88 635 ARG A CA 1
ATOM 5021 C C . ARG A 1 635 ? 42.557 1.964 -64.564 1.00 92.88 635 ARG A C 1
ATOM 5023 O O . ARG A 1 635 ? 42.175 2.177 -63.419 1.00 92.88 635 ARG A O 1
ATOM 5030 N N . ALA A 1 636 ? 42.055 1.011 -65.330 1.00 91.00 636 ALA A N 1
ATOM 5031 C CA . ALA A 1 636 ? 40.925 0.187 -64.949 1.00 91.00 636 ALA A CA 1
ATOM 5032 C C . ALA A 1 636 ? 41.276 -1.274 -65.190 1.00 91.00 636 ALA A C 1
ATOM 5034 O O . ALA A 1 636 ? 41.752 -1.637 -66.266 1.00 91.00 636 ALA A O 1
ATOM 5035 N N . TYR A 1 637 ? 41.015 -2.095 -64.187 1.00 91.12 637 TYR A N 1
ATOM 5036 C CA . TYR A 1 637 ? 41.321 -3.509 -64.150 1.00 91.12 637 TYR A CA 1
ATOM 5037 C C . TYR A 1 637 ? 40.039 -4.274 -63.833 1.00 91.12 637 TYR A C 1
ATOM 5039 O O . TYR A 1 637 ? 39.331 -3.939 -62.884 1.00 91.12 637 TYR A O 1
ATOM 5047 N N . ALA A 1 638 ? 39.742 -5.299 -64.623 1.00 89.31 638 ALA A N 1
ATOM 5048 C CA . ALA A 1 638 ? 38.736 -6.292 -64.283 1.00 89.31 638 ALA A CA 1
ATOM 5049 C C . ALA A 1 638 ? 39.383 -7.331 -63.360 1.00 89.31 638 ALA A C 1
ATOM 5051 O O . ALA A 1 638 ? 40.444 -7.858 -63.694 1.00 89.31 638 ALA A O 1
ATOM 5052 N N . SER A 1 639 ? 38.773 -7.591 -62.206 1.00 89.75 639 SER A N 1
ATOM 5053 C CA . SER A 1 639 ? 39.244 -8.562 -61.215 1.00 89.75 639 SER A CA 1
ATOM 5054 C C . SER A 1 639 ? 38.206 -9.661 -61.008 1.00 89.75 639 SER A C 1
ATOM 5056 O O . SER A 1 639 ? 37.006 -9.396 -61.056 1.00 89.75 639 SER A O 1
ATOM 5058 N N . ASP A 1 640 ? 38.661 -10.883 -60.736 1.00 88.00 640 ASP A N 1
ATOM 5059 C CA . ASP A 1 640 ? 37.793 -12.001 -60.343 1.00 88.00 640 ASP A CA 1
ATOM 5060 C C . ASP A 1 640 ? 37.234 -11.835 -58.917 1.00 88.00 640 ASP A C 1
ATOM 5062 O O . ASP A 1 640 ? 36.098 -12.220 -58.640 1.00 88.00 640 ASP A O 1
ATOM 5066 N N . ARG A 1 641 ? 38.019 -11.236 -58.015 1.00 87.69 641 ARG A N 1
ATOM 5067 C CA . ARG A 1 641 ? 37.650 -10.963 -56.624 1.00 87.69 641 ARG A CA 1
ATOM 5068 C C . ARG A 1 641 ? 38.371 -9.731 -56.087 1.00 87.69 641 ARG A C 1
ATOM 5070 O O . ARG A 1 641 ? 39.498 -9.430 -56.485 1.00 87.69 641 ARG A O 1
ATOM 5077 N N . ILE A 1 642 ? 37.725 -9.028 -55.163 1.00 88.62 642 ILE A N 1
ATOM 5078 C CA . ILE A 1 642 ? 38.338 -7.981 -54.344 1.00 88.62 642 ILE A CA 1
ATOM 5079 C C . ILE A 1 642 ? 37.882 -8.214 -52.904 1.00 88.62 642 ILE A C 1
ATOM 5081 O O . ILE A 1 642 ? 36.701 -8.058 -52.590 1.00 88.62 642 ILE A O 1
ATOM 5085 N N . ASP A 1 643 ? 38.824 -8.552 -52.028 1.00 88.06 643 ASP A N 1
ATOM 5086 C CA . ASP A 1 643 ? 38.569 -8.744 -50.604 1.00 88.06 643 ASP A CA 1
ATOM 5087 C C . ASP A 1 643 ? 39.005 -7.497 -49.842 1.00 88.06 643 ASP A C 1
ATOM 5089 O O . ASP A 1 643 ? 40.183 -7.167 -49.735 1.00 88.06 643 ASP A O 1
ATOM 5093 N N . THR A 1 644 ? 38.038 -6.778 -49.292 1.00 85.88 644 THR A N 1
ATOM 5094 C CA . THR A 1 644 ? 38.268 -5.609 -48.450 1.00 85.88 644 THR A CA 1
ATOM 5095 C C . THR A 1 644 ? 38.327 -6.018 -46.985 1.00 85.88 644 THR A C 1
ATOM 5097 O O . THR A 1 644 ? 37.375 -6.593 -46.467 1.00 85.88 644 THR A O 1
ATOM 5100 N N . ARG A 1 645 ? 39.391 -5.640 -46.276 1.00 87.12 645 ARG A N 1
ATOM 5101 C CA . ARG A 1 645 ? 39.471 -5.731 -44.814 1.00 87.12 645 ARG A CA 1
ATOM 5102 C C . ARG A 1 645 ? 39.527 -4.339 -44.214 1.00 87.12 645 ARG A C 1
ATOM 5104 O O . ARG A 1 645 ? 40.359 -3.516 -44.595 1.00 87.12 645 ARG A O 1
ATOM 5111 N N . LEU A 1 646 ? 38.636 -4.062 -43.274 1.00 87.12 646 LEU A N 1
ATOM 5112 C CA . LEU A 1 646 ? 38.655 -2.804 -42.541 1.00 87.12 646 LEU A CA 1
ATOM 5113 C C . LEU A 1 646 ? 39.646 -2.916 -41.374 1.00 87.12 646 LEU A C 1
ATOM 5115 O O . LEU A 1 646 ? 39.702 -3.946 -40.703 1.00 87.12 646 LEU A O 1
ATOM 5119 N N . ILE A 1 647 ? 40.452 -1.873 -41.169 1.00 87.62 647 ILE A N 1
ATOM 5120 C CA . ILE A 1 647 ? 41.438 -1.801 -40.085 1.00 87.62 647 ILE A CA 1
ATOM 5121 C C . ILE A 1 647 ? 40.869 -0.892 -39.004 1.00 87.62 647 ILE A C 1
ATOM 5123 O O . ILE A 1 647 ? 40.557 0.275 -39.268 1.00 87.62 647 ILE A O 1
ATOM 5127 N N . PHE A 1 648 ? 40.762 -1.419 -37.791 1.00 86.50 648 PHE A N 1
ATOM 5128 C CA . PHE A 1 648 ? 40.222 -0.709 -36.639 1.00 86.50 648 PHE A CA 1
ATOM 5129 C C . PHE A 1 648 ? 41.267 -0.597 -35.542 1.00 86.50 648 PHE A C 1
ATOM 5131 O O . PHE A 1 648 ? 42.054 -1.512 -35.335 1.00 86.50 648 PHE A O 1
ATOM 5138 N N . ASP A 1 649 ? 41.256 0.515 -34.825 1.00 85.31 649 ASP A N 1
ATOM 5139 C CA . ASP A 1 649 ? 41.955 0.675 -33.560 1.00 85.31 649 ASP A CA 1
ATOM 5140 C C . ASP A 1 649 ? 40.983 0.386 -32.424 1.00 85.31 649 ASP A C 1
ATOM 5142 O O . ASP A 1 649 ? 40.033 1.139 -32.218 1.00 85.31 649 ASP A O 1
ATOM 5146 N N . VAL A 1 650 ? 41.191 -0.711 -31.706 1.00 82.69 650 VAL A N 1
ATOM 5147 C CA . VAL A 1 650 ? 40.393 -1.066 -30.533 1.00 82.69 650 VAL A CA 1
ATOM 5148 C C . VAL A 1 650 ? 41.340 -1.106 -29.342 1.00 82.69 650 VAL A C 1
ATOM 5150 O O . VAL A 1 650 ? 42.197 -1.979 -29.250 1.00 82.69 650 VAL A O 1
ATOM 5153 N N . ASP A 1 651 ? 41.210 -0.126 -28.445 1.00 76.00 651 ASP A N 1
ATOM 5154 C CA . ASP A 1 651 ? 42.061 0.040 -27.256 1.00 76.00 651 ASP A CA 1
ATOM 5155 C C . ASP A 1 651 ? 43.577 0.133 -27.544 1.00 76.00 651 ASP A C 1
ATOM 5157 O O . ASP A 1 651 ? 44.406 -0.321 -26.754 1.00 76.00 651 ASP A O 1
ATOM 5161 N N . GLY A 1 652 ? 43.966 0.756 -28.660 1.00 81.50 652 GLY A N 1
ATOM 5162 C CA . GLY A 1 652 ? 45.370 0.897 -29.060 1.00 81.50 652 GLY A CA 1
ATOM 5163 C C . GLY A 1 652 ? 45.915 -0.321 -29.810 1.00 81.50 652 GLY A C 1
ATOM 5164 O O . GLY A 1 652 ? 47.075 -0.307 -30.228 1.00 81.50 652 GLY A O 1
ATOM 5165 N N . CYS A 1 653 ? 45.098 -1.361 -29.993 1.00 83.00 653 CYS A N 1
ATOM 5166 C CA . CYS A 1 653 ? 45.425 -2.543 -30.776 1.00 83.00 653 CYS A CA 1
ATOM 5167 C C . CYS A 1 653 ? 44.786 -2.447 -32.161 1.00 83.00 653 CYS A C 1
ATOM 5169 O O . CYS A 1 653 ? 43.581 -2.231 -32.297 1.00 83.00 653 CYS A O 1
ATOM 5171 N N . GLU A 1 654 ? 45.586 -2.667 -33.202 1.00 87.69 654 GLU A N 1
ATOM 5172 C CA . GLU A 1 654 ? 45.063 -2.753 -34.561 1.00 87.69 654 GLU A CA 1
ATOM 5173 C C . GLU A 1 654 ? 44.421 -4.116 -34.796 1.00 87.69 654 GLU A C 1
ATOM 5175 O O . GLU A 1 654 ? 45.070 -5.160 -34.737 1.00 87.69 654 GLU A O 1
ATOM 5180 N N . VAL A 1 655 ? 43.119 -4.089 -35.058 1.00 86.94 655 VAL A N 1
ATOM 5181 C CA . VAL A 1 655 ? 42.303 -5.260 -35.338 1.00 86.94 655 VAL A CA 1
ATOM 5182 C C . VAL A 1 655 ? 41.922 -5.247 -36.811 1.00 86.94 655 VAL A C 1
ATOM 5184 O O . VAL A 1 655 ? 41.375 -4.271 -37.333 1.00 86.94 655 VAL A O 1
ATOM 5187 N N . LEU A 1 656 ? 42.211 -6.357 -37.483 1.00 87.88 656 LEU A N 1
ATOM 5188 C CA . LEU A 1 656 ? 41.867 -6.573 -38.879 1.00 87.88 656 LEU A CA 1
ATOM 5189 C C . LEU A 1 656 ? 40.498 -7.253 -38.959 1.00 87.88 656 LEU A C 1
ATOM 5191 O O . LEU A 1 656 ? 40.332 -8.370 -38.471 1.00 87.88 656 LEU A O 1
ATOM 5195 N N . GLY A 1 657 ? 39.526 -6.591 -39.581 1.00 85.88 657 GLY A N 1
ATOM 5196 C CA . GLY A 1 657 ? 38.220 -7.186 -39.837 1.00 85.88 657 GLY A CA 1
ATOM 5197 C C . GLY A 1 657 ? 38.288 -8.378 -40.799 1.00 85.88 657 GLY A C 1
ATOM 5198 O O . GLY A 1 657 ? 39.242 -8.546 -41.569 1.00 85.88 657 GLY A O 1
ATOM 5199 N N . ALA A 1 658 ? 37.236 -9.191 -40.778 1.00 86.31 658 ALA A N 1
ATOM 5200 C CA . ALA A 1 658 ? 36.979 -10.236 -41.749 1.00 86.31 658 ALA A CA 1
ATOM 5201 C C . ALA A 1 658 ? 36.927 -9.657 -43.178 1.00 86.31 658 ALA A C 1
ATOM 5203 O O . ALA A 1 658 ? 36.486 -8.512 -43.370 1.00 86.31 658 ALA A O 1
ATOM 5204 N N . PRO A 1 659 ? 37.389 -10.428 -44.182 1.00 85.56 659 PRO A N 1
ATOM 5205 C CA . PRO A 1 659 ? 37.331 -10.019 -45.577 1.00 85.56 659 PRO A CA 1
ATOM 5206 C C . PRO A 1 659 ? 35.878 -9.891 -46.037 1.00 85.56 659 PRO A C 1
ATOM 5208 O O . PRO A 1 659 ? 35.092 -10.828 -45.925 1.00 85.56 659 PRO A O 1
ATOM 5211 N N . ILE A 1 660 ? 35.543 -8.724 -46.579 1.00 86.38 660 ILE A N 1
ATOM 5212 C CA . ILE A 1 660 ? 34.264 -8.437 -47.222 1.00 86.38 660 ILE A CA 1
ATOM 5213 C C . ILE A 1 660 ? 34.493 -8.375 -48.724 1.00 86.38 660 ILE A C 1
ATOM 5215 O O . ILE A 1 660 ? 35.388 -7.664 -49.186 1.00 86.38 660 ILE A O 1
ATOM 5219 N N . MET A 1 661 ? 33.652 -9.064 -49.487 1.00 84.00 661 MET A N 1
ATOM 5220 C CA . MET A 1 661 ? 33.658 -8.930 -50.937 1.00 84.00 661 MET A CA 1
ATOM 5221 C C . MET A 1 661 ? 33.243 -7.517 -51.347 1.00 84.00 661 MET A C 1
ATOM 5223 O O . MET A 1 661 ? 32.191 -7.025 -50.943 1.00 84.00 661 MET A O 1
ATOM 5227 N N . SER A 1 662 ? 34.086 -6.866 -52.143 1.00 82.94 662 SER A N 1
ATOM 5228 C CA . SER A 1 662 ? 33.842 -5.531 -52.684 1.00 82.94 662 SER A CA 1
ATOM 5229 C C . SER A 1 662 ? 33.744 -5.606 -54.200 1.00 82.94 662 SER A C 1
ATOM 5231 O O . SER A 1 662 ? 34.531 -6.295 -54.841 1.00 82.94 662 SER A O 1
ATOM 5233 N N . ASP A 1 663 ? 32.827 -4.847 -54.788 1.00 84.62 663 ASP A N 1
ATOM 5234 C CA . ASP A 1 663 ? 32.710 -4.788 -56.249 1.00 84.62 663 ASP A CA 1
ATOM 5235 C C . ASP A 1 663 ? 33.753 -3.853 -56.865 1.00 84.62 663 ASP A C 1
ATOM 5237 O O . ASP A 1 663 ? 34.044 -3.916 -58.059 1.00 84.62 663 ASP A O 1
ATOM 5241 N N . THR A 1 664 ? 34.314 -2.950 -56.058 1.00 86.62 664 THR A N 1
ATOM 5242 C CA . THR A 1 664 ? 35.298 -1.967 -56.505 1.00 86.62 664 THR A CA 1
ATOM 5243 C C . THR A 1 664 ? 36.395 -1.737 -55.471 1.00 86.62 664 THR A C 1
ATOM 5245 O O . THR A 1 664 ? 36.180 -1.829 -54.258 1.00 86.62 664 THR A O 1
ATOM 5248 N N . TYR A 1 665 ? 37.593 -1.417 -55.950 1.00 87.38 665 TYR A N 1
ATOM 5249 C CA . TYR A 1 665 ? 38.706 -0.932 -55.140 1.00 87.38 665 TYR A CA 1
ATOM 5250 C C . TYR A 1 665 ? 39.517 0.080 -55.936 1.00 87.38 665 TYR A C 1
ATOM 5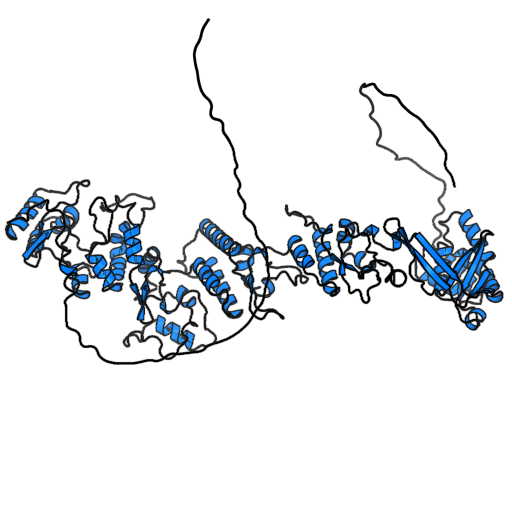252 O O . TYR A 1 665 ? 39.645 -0.035 -57.153 1.00 87.38 665 TYR A O 1
ATOM 5260 N N . THR A 1 666 ? 40.050 1.089 -55.256 1.00 87.88 666 THR A N 1
ATOM 5261 C CA . THR A 1 666 ? 40.842 2.131 -55.900 1.00 87.88 666 THR A CA 1
ATOM 5262 C C . THR A 1 666 ? 42.092 2.408 -55.100 1.00 87.88 666 THR A C 1
ATOM 5264 O O . THR A 1 666 ? 42.007 2.592 -53.886 1.00 87.88 666 THR A O 1
ATOM 5267 N N . GLN A 1 667 ? 43.224 2.507 -55.783 1.00 88.19 667 GLN A N 1
ATOM 5268 C CA . GLN A 1 667 ? 44.490 2.911 -55.185 1.00 88.19 667 GLN A CA 1
ATOM 5269 C C . GLN A 1 667 ? 45.175 3.950 -56.063 1.00 88.19 667 GLN A C 1
ATOM 5271 O O . GLN A 1 667 ? 44.985 3.976 -57.277 1.00 88.19 667 GLN A O 1
ATOM 5276 N N . VAL A 1 668 ? 45.967 4.819 -55.445 1.00 87.94 668 VAL A N 1
ATOM 5277 C CA . VAL A 1 668 ? 46.836 5.752 -56.161 1.00 87.94 668 VAL A CA 1
ATOM 5278 C C . VAL A 1 668 ? 48.259 5.246 -55.999 1.00 87.94 668 VAL A C 1
ATOM 5280 O O . VAL A 1 668 ? 48.724 5.074 -54.874 1.00 87.94 668 VAL A O 1
ATOM 5283 N N . THR A 1 669 ? 48.932 4.966 -57.109 1.00 87.19 669 THR A N 1
ATOM 5284 C CA . THR A 1 669 ? 50.328 4.517 -57.097 1.00 87.19 669 THR A CA 1
ATOM 5285 C C . THR A 1 669 ? 51.263 5.649 -56.666 1.00 87.19 669 THR A C 1
ATOM 5287 O O . THR A 1 669 ? 50.925 6.828 -56.772 1.00 87.19 669 THR A O 1
ATOM 5290 N N . GLU A 1 670 ? 52.495 5.314 -56.275 1.00 84.12 670 GLU A N 1
ATOM 5291 C CA . GLU A 1 670 ? 53.549 6.309 -55.996 1.00 84.12 670 GLU A CA 1
ATOM 5292 C C . GLU A 1 670 ? 53.833 7.230 -57.197 1.00 84.12 670 GLU A C 1
ATOM 5294 O O . GLU A 1 670 ? 54.249 8.374 -57.038 1.00 84.12 670 GLU A O 1
ATOM 5299 N N . SER A 1 671 ? 53.554 6.747 -58.411 1.00 82.94 671 SER A N 1
ATOM 5300 C CA . SER A 1 671 ? 53.650 7.507 -59.659 1.00 82.94 671 SER A CA 1
ATOM 5301 C C . SER A 1 671 ? 52.441 8.407 -59.950 1.00 82.94 671 SER A C 1
ATOM 5303 O O . SER A 1 671 ? 52.377 8.996 -61.028 1.00 82.94 671 SER A O 1
ATOM 5305 N N . GLY A 1 672 ? 51.481 8.518 -59.026 1.00 84.25 672 GLY A N 1
ATOM 5306 C CA . GLY A 1 672 ? 50.298 9.369 -59.172 1.00 84.25 672 GLY A CA 1
ATOM 5307 C C . GLY A 1 672 ? 49.264 8.830 -60.162 1.00 84.25 672 GLY A C 1
ATOM 5308 O O . GLY A 1 672 ? 48.508 9.604 -60.744 1.00 84.25 672 GLY A O 1
ATOM 5309 N N . ILE A 1 673 ? 49.227 7.514 -60.386 1.00 88.56 673 ILE A N 1
ATOM 5310 C CA . ILE A 1 673 ? 48.257 6.867 -61.275 1.00 88.56 673 ILE A CA 1
ATOM 5311 C C . ILE A 1 673 ? 47.120 6.310 -60.426 1.00 88.56 673 ILE A C 1
ATOM 5313 O O . ILE A 1 673 ? 47.348 5.540 -59.496 1.00 88.56 673 ILE A O 1
ATOM 5317 N N . LEU A 1 674 ? 45.887 6.683 -60.763 1.00 90.69 674 LEU A N 1
ATOM 5318 C CA . LEU A 1 674 ? 44.697 6.098 -60.158 1.00 90.69 674 LEU A CA 1
ATOM 5319 C C . LEU A 1 674 ? 44.420 4.730 -60.788 1.00 90.69 674 LEU A C 1
ATOM 5321 O O . LEU A 1 674 ? 44.072 4.657 -61.961 1.00 90.69 674 LEU A O 1
ATOM 5325 N N . GLU A 1 675 ? 44.533 3.655 -60.023 1.00 92.81 675 GLU A N 1
ATOM 5326 C CA . GLU A 1 675 ? 44.161 2.307 -60.448 1.00 92.81 675 GLU A CA 1
ATOM 5327 C C . GLU A 1 675 ? 42.803 1.927 -59.860 1.00 92.81 675 GLU A C 1
ATOM 5329 O O . GLU A 1 675 ? 42.582 2.031 -58.654 1.00 92.81 675 GLU A O 1
ATOM 5334 N N . LEU A 1 676 ? 41.890 1.498 -60.728 1.00 90.44 676 LEU A N 1
ATOM 5335 C CA . LEU A 1 676 ? 40.519 1.127 -60.405 1.00 90.44 676 LEU A CA 1
ATOM 5336 C C . LEU A 1 676 ? 40.334 -0.359 -60.692 1.00 90.44 676 LEU A C 1
ATOM 5338 O O . LEU A 1 676 ? 40.399 -0.780 -61.842 1.00 90.44 676 LEU A O 1
ATOM 5342 N N . TYR A 1 677 ? 40.068 -1.143 -59.664 1.00 90.69 677 TYR A N 1
ATOM 5343 C CA . TYR A 1 677 ? 39.788 -2.568 -59.761 1.00 90.69 677 TYR A CA 1
ATOM 5344 C C . TYR A 1 677 ? 38.282 -2.780 -59.659 1.00 90.69 677 TYR A C 1
ATOM 5346 O O . TYR A 1 677 ? 37.649 -2.237 -58.752 1.00 90.69 677 TYR A O 1
ATOM 5354 N N . LEU A 1 678 ? 37.707 -3.534 -60.593 1.00 89.56 678 LEU A N 1
ATOM 5355 C CA . LEU A 1 678 ? 36.267 -3.750 -60.727 1.00 89.56 678 LEU A CA 1
ATOM 5356 C C . LEU A 1 678 ? 35.973 -5.254 -60.784 1.00 89.56 678 LEU A C 1
ATOM 5358 O O . LEU A 1 678 ? 36.509 -5.946 -61.649 1.00 89.56 678 LEU A O 1
ATOM 5362 N N . VAL A 1 679 ? 35.099 -5.742 -59.905 1.00 86.00 679 VAL A N 1
ATOM 5363 C CA . VAL A 1 679 ? 34.484 -7.072 -60.005 1.00 86.00 679 VAL A CA 1
ATOM 5364 C C . VAL A 1 679 ? 33.169 -6.896 -60.751 1.00 86.00 679 VAL A C 1
ATOM 5366 O O . VAL A 1 679 ? 32.170 -6.440 -60.200 1.00 86.00 679 VAL A O 1
ATOM 5369 N N . ALA A 1 680 ? 33.183 -7.185 -62.044 1.00 76.31 680 ALA A N 1
ATOM 5370 C CA . ALA A 1 680 ? 31.998 -7.123 -62.885 1.00 76.31 680 ALA A CA 1
ATOM 5371 C C . ALA A 1 680 ? 32.110 -8.141 -64.014 1.00 76.31 680 ALA A C 1
ATOM 5373 O O . ALA A 1 680 ? 33.211 -8.524 -64.410 1.00 76.31 680 ALA A O 1
ATOM 5374 N N . ASP A 1 681 ? 30.959 -8.550 -64.545 1.00 75.56 681 ASP A N 1
ATOM 5375 C CA . ASP A 1 681 ? 30.909 -9.323 -65.781 1.00 75.56 681 ASP A CA 1
ATOM 5376 C C . ASP A 1 681 ? 31.683 -8.566 -66.872 1.00 75.56 681 ASP A C 1
ATOM 5378 O O . ASP A 1 681 ? 31.450 -7.372 -67.099 1.00 75.56 681 ASP A O 1
ATOM 5382 N N . ALA A 1 682 ? 32.604 -9.259 -67.544 1.00 70.31 682 ALA A N 1
ATOM 5383 C CA . ALA A 1 682 ? 33.371 -8.709 -68.654 1.00 70.31 682 ALA A CA 1
ATOM 5384 C C . ALA A 1 682 ? 32.440 -8.070 -69.698 1.00 70.31 682 ALA A C 1
ATOM 5386 O O . ALA A 1 682 ? 32.727 -6.985 -70.200 1.00 70.31 682 ALA A O 1
ATOM 5387 N N . HIS A 1 683 ? 31.267 -8.667 -69.932 1.00 76.44 683 HIS A N 1
ATOM 5388 C CA . HIS A 1 683 ? 30.278 -8.119 -70.852 1.00 76.44 683 HIS A CA 1
ATOM 5389 C C . HIS A 1 683 ? 29.673 -6.789 -70.364 1.00 76.44 683 HIS A C 1
ATOM 5391 O O . HIS A 1 683 ? 29.464 -5.866 -71.152 1.00 76.44 683 HIS A O 1
ATOM 5397 N N . ALA A 1 684 ? 29.440 -6.634 -69.057 1.00 79.94 684 ALA A N 1
ATOM 5398 C CA . ALA A 1 684 ? 28.924 -5.389 -68.486 1.00 79.94 684 ALA A CA 1
ATOM 5399 C C . ALA A 1 684 ? 29.946 -4.243 -68.599 1.00 79.94 684 ALA A C 1
ATOM 5401 O O . ALA A 1 684 ? 29.578 -3.115 -68.945 1.00 79.94 684 ALA A O 1
ATOM 5402 N N . LEU A 1 685 ? 31.233 -4.535 -68.384 1.00 78.50 685 LEU A N 1
ATOM 5403 C CA . LEU A 1 685 ? 32.320 -3.565 -68.555 1.00 78.50 685 LEU A CA 1
ATOM 5404 C C . LEU A 1 685 ? 32.552 -3.198 -70.029 1.00 78.50 685 LEU A C 1
ATOM 5406 O O . LEU A 1 685 ? 32.829 -2.033 -70.329 1.00 78.50 685 LEU A O 1
ATOM 5410 N N . GLU A 1 686 ? 32.378 -4.141 -70.958 1.00 78.12 686 GLU A N 1
ATOM 5411 C CA . GLU A 1 686 ? 32.420 -3.887 -72.405 1.00 78.12 686 GLU A CA 1
ATOM 5412 C C . GLU A 1 686 ? 31.283 -2.971 -72.870 1.00 78.12 686 GLU A C 1
ATOM 5414 O O . GLU A 1 686 ? 31.498 -2.020 -73.635 1.00 78.12 686 GLU A O 1
ATOM 5419 N N . LEU A 1 687 ? 30.072 -3.205 -72.361 1.00 79.00 687 LEU A N 1
ATOM 5420 C CA . LEU A 1 687 ? 28.936 -2.310 -72.568 1.00 79.00 687 LEU A CA 1
ATOM 5421 C C . LEU A 1 687 ? 29.136 -0.970 -71.844 1.00 79.00 687 LEU A C 1
ATOM 5423 O O . LEU A 1 687 ? 28.573 0.040 -72.257 1.00 79.00 687 LEU A O 1
ATOM 5427 N N . GLY A 1 688 ? 30.059 -0.905 -70.880 1.00 74.12 688 GLY A N 1
ATOM 5428 C CA . GLY A 1 688 ? 30.452 0.290 -70.133 1.00 74.12 688 GLY A CA 1
ATOM 5429 C C . GLY A 1 688 ? 29.473 0.670 -69.043 1.00 74.12 688 GLY A C 1
ATOM 5430 O O . GLY A 1 688 ? 29.367 1.852 -68.722 1.00 74.12 688 GLY A O 1
ATOM 5431 N N . TYR A 1 689 ? 28.775 -0.319 -68.495 1.00 80.44 689 TYR A N 1
ATOM 5432 C CA . TYR A 1 689 ? 27.988 -0.149 -67.291 1.00 80.44 689 TYR A CA 1
ATOM 5433 C C . TYR A 1 689 ? 28.932 -0.156 -66.082 1.00 80.44 689 TYR A C 1
ATOM 5435 O O . TYR A 1 689 ? 29.593 -1.165 -65.828 1.00 80.44 689 TYR A O 1
ATOM 5443 N N . PRO A 1 690 ? 29.056 0.964 -65.350 1.00 79.19 690 PRO A N 1
ATOM 5444 C CA . PRO A 1 690 ? 29.885 1.012 -64.154 1.00 79.19 690 PRO A CA 1
ATOM 5445 C C . PRO A 1 690 ? 29.228 0.189 -63.029 1.00 79.19 690 PRO A C 1
ATOM 5447 O O . PRO A 1 690 ? 28.008 0.281 -62.845 1.00 79.19 690 PRO A O 1
ATOM 5450 N N . PRO A 1 691 ? 30.000 -0.550 -62.211 1.00 81.06 691 PRO A N 1
ATOM 5451 C CA . PRO A 1 691 ? 29.476 -1.115 -60.971 1.00 81.06 691 PRO A CA 1
ATOM 5452 C C . PRO A 1 691 ? 28.878 -0.012 -60.097 1.00 81.06 691 PRO A C 1
ATOM 5454 O O . PRO A 1 691 ? 29.440 1.082 -60.008 1.00 81.06 691 PRO A O 1
ATOM 5457 N N . VAL A 1 692 ? 27.761 -0.285 -59.420 1.00 77.56 692 VAL A N 1
ATOM 5458 C CA . VAL A 1 692 ? 27.085 0.715 -58.570 1.00 77.56 692 VAL A CA 1
ATOM 5459 C C . VAL A 1 692 ? 28.035 1.256 -57.493 1.00 77.56 692 VAL A C 1
ATOM 5461 O O . VAL A 1 692 ? 28.080 2.463 -57.254 1.00 77.56 692 VAL A O 1
ATOM 5464 N N . ALA A 1 693 ? 28.875 0.387 -56.924 1.00 78.25 693 ALA A N 1
ATOM 5465 C CA . ALA A 1 693 ? 29.883 0.761 -55.935 1.00 78.25 693 ALA A CA 1
ATOM 5466 C C . ALA A 1 693 ? 30.956 1.731 -56.475 1.00 78.25 693 ALA A C 1
ATOM 5468 O O . ALA A 1 693 ? 31.575 2.455 -55.697 1.00 78.25 693 ALA A O 1
ATOM 5469 N N . LEU A 1 694 ? 31.172 1.819 -57.797 1.00 84.00 694 LEU A N 1
ATOM 5470 C CA . LEU A 1 694 ? 32.143 2.756 -58.381 1.00 84.00 694 LEU A CA 1
ATOM 5471 C C . LEU A 1 694 ? 31.742 4.216 -58.145 1.00 84.00 694 LEU A C 1
ATOM 5473 O O . LEU A 1 694 ? 32.605 5.073 -57.971 1.00 84.00 694 LEU A O 1
ATOM 5477 N N . ILE A 1 695 ? 30.438 4.500 -58.116 1.00 83.88 695 ILE A N 1
ATOM 5478 C CA . ILE A 1 695 ? 29.913 5.848 -57.875 1.00 83.88 695 ILE A CA 1
ATOM 5479 C C . ILE A 1 695 ? 30.307 6.321 -56.473 1.00 83.88 695 ILE A C 1
ATOM 5481 O O . ILE A 1 695 ? 30.746 7.458 -56.307 1.00 83.88 695 ILE A O 1
ATOM 5485 N N . GLU A 1 696 ? 30.183 5.447 -55.473 1.00 78.75 696 GLU A N 1
ATOM 5486 C CA . GLU A 1 696 ? 30.516 5.776 -54.085 1.00 78.75 696 GLU A CA 1
ATOM 5487 C C . GLU A 1 696 ? 32.015 5.999 -53.910 1.00 78.75 696 GLU A C 1
ATOM 5489 O O . GLU A 1 696 ? 32.419 7.007 -53.329 1.00 78.75 696 GLU A O 1
ATOM 5494 N N . VAL A 1 697 ? 32.837 5.123 -54.494 1.00 81.88 697 VAL A N 1
ATOM 5495 C CA . VAL A 1 697 ? 34.293 5.239 -54.382 1.00 81.88 697 VAL A CA 1
ATOM 5496 C C . VAL A 1 697 ? 34.823 6.478 -55.107 1.00 81.88 697 VAL A C 1
ATOM 5498 O O . VAL A 1 697 ? 35.675 7.185 -54.573 1.00 81.88 697 VAL A O 1
ATOM 5501 N N . LEU A 1 698 ? 34.290 6.811 -56.288 1.00 84.62 698 LEU A N 1
ATOM 5502 C CA . LEU A 1 698 ? 34.665 8.048 -56.977 1.00 84.62 698 LEU A CA 1
ATOM 5503 C C . LEU A 1 698 ? 34.195 9.290 -56.215 1.00 84.62 698 LEU A C 1
ATOM 5505 O O . LEU A 1 698 ? 34.932 10.273 -56.153 1.00 84.62 698 LEU A O 1
ATOM 5509 N N . ALA A 1 699 ? 33.010 9.264 -55.602 1.00 82.00 699 ALA A N 1
ATOM 5510 C CA . ALA A 1 699 ? 32.547 10.371 -54.770 1.00 82.00 699 ALA A CA 1
ATOM 5511 C C . ALA A 1 699 ? 33.455 10.609 -53.555 1.00 82.00 699 ALA A C 1
ATOM 5513 O O . ALA A 1 699 ? 33.811 11.759 -53.278 1.00 82.00 699 ALA A O 1
ATOM 5514 N N . GLU A 1 700 ? 33.881 9.537 -52.885 1.00 80.88 700 GLU A N 1
ATOM 5515 C CA . GLU A 1 700 ? 34.809 9.594 -51.756 1.00 80.88 700 GLU A CA 1
ATOM 5516 C C . GLU A 1 700 ? 36.199 10.089 -52.183 1.00 80.88 700 GLU A C 1
ATOM 5518 O O . GLU A 1 700 ? 36.687 11.090 -51.649 1.00 80.88 700 GLU A O 1
ATOM 5523 N N . LEU A 1 701 ? 36.797 9.474 -53.211 1.00 82.25 701 LEU A N 1
ATOM 5524 C CA . LEU A 1 701 ? 38.113 9.841 -53.748 1.00 82.25 701 LEU A CA 1
ATOM 5525 C C . LEU A 1 701 ? 38.163 11.311 -54.182 1.00 82.25 701 LEU A C 1
ATOM 5527 O O . LEU A 1 701 ? 39.140 12.029 -53.948 1.00 82.25 701 LEU A O 1
ATOM 5531 N N . LEU A 1 702 ? 37.089 11.797 -54.801 1.00 79.50 702 LEU A N 1
ATOM 5532 C CA . LEU A 1 702 ? 36.993 13.172 -55.275 1.00 79.50 702 LEU A CA 1
ATOM 5533 C C . LEU A 1 702 ? 36.598 14.155 -54.168 1.00 79.50 702 LEU A C 1
ATOM 5535 O O . LEU A 1 702 ? 36.634 15.365 -54.392 1.00 79.50 702 LEU A O 1
ATOM 5539 N N . CYS A 1 703 ? 36.411 13.681 -52.932 1.00 70.94 703 CYS A N 1
ATOM 5540 C CA . CYS A 1 703 ? 35.927 14.455 -51.788 1.00 70.94 703 CYS A CA 1
ATOM 5541 C C . CYS A 1 703 ? 34.666 15.245 -52.139 1.00 70.94 703 CYS A C 1
ATOM 5543 O O . CYS A 1 703 ? 34.494 16.373 -51.675 1.00 70.94 703 CYS A O 1
ATOM 5545 N N . MET A 1 704 ? 33.804 14.679 -52.982 1.00 68.38 704 MET A N 1
ATOM 5546 C CA . MET A 1 704 ? 32.503 15.266 -53.241 1.00 68.38 704 MET A CA 1
ATOM 5547 C C . MET A 1 704 ? 31.708 15.100 -51.948 1.00 68.38 704 MET A C 1
ATOM 5549 O O . MET A 1 704 ? 31.438 13.965 -51.551 1.00 68.38 704 MET A O 1
ATOM 5553 N N . PRO A 1 705 ? 31.350 16.182 -51.230 1.00 56.28 705 PRO A N 1
ATOM 5554 C CA . PRO A 1 705 ? 30.399 16.046 -50.164 1.00 56.28 705 PRO A CA 1
ATOM 5555 C C . PRO A 1 705 ? 29.129 15.663 -50.908 1.00 56.28 705 PRO A C 1
ATOM 5557 O O . PRO A 1 705 ? 28.613 16.438 -51.711 1.00 56.28 705 PRO A O 1
ATOM 5560 N N . VAL A 1 706 ? 28.689 14.428 -50.729 1.00 54.72 706 VAL A N 1
ATOM 5561 C CA . VAL A 1 706 ? 27.439 13.948 -51.296 1.00 54.72 706 VAL A CA 1
ATOM 5562 C C . VAL A 1 706 ? 26.325 14.692 -50.555 1.00 54.72 706 VAL A C 1
ATOM 5564 O O . VAL A 1 706 ? 25.757 14.196 -49.589 1.00 54.72 706 VAL A O 1
ATOM 5567 N N . ARG A 1 707 ? 26.130 15.972 -50.894 1.00 48.12 707 ARG A N 1
ATOM 5568 C CA . ARG A 1 707 ? 25.254 16.905 -50.174 1.00 48.12 707 ARG A CA 1
ATOM 5569 C C . ARG A 1 707 ? 23.805 16.737 -50.610 1.00 48.12 707 ARG A C 1
ATOM 5571 O O . ARG A 1 707 ? 22.924 17.216 -49.905 1.00 48.12 707 ARG A O 1
ATOM 5578 N N . SER A 1 708 ? 23.551 16.054 -51.728 1.00 60.12 708 SER A N 1
ATOM 5579 C CA . SER A 1 708 ? 22.211 15.752 -52.220 1.00 60.12 708 SER A CA 1
ATOM 5580 C C . SER A 1 708 ? 22.183 14.485 -53.085 1.00 60.12 708 SER A C 1
ATOM 5582 O O . SER A 1 708 ? 23.165 14.145 -53.746 1.00 60.12 708 SER A O 1
ATOM 5584 N N . GLU A 1 709 ? 21.038 13.799 -53.109 1.00 67.56 709 GLU A N 1
ATOM 5585 C CA . GLU A 1 709 ? 20.743 12.669 -54.009 1.00 67.56 709 GLU A CA 1
ATOM 5586 C C . GLU A 1 709 ? 20.981 13.039 -55.490 1.00 67.56 709 GLU A C 1
ATOM 5588 O O . GLU A 1 709 ? 21.479 12.227 -56.268 1.00 67.56 709 GLU A O 1
ATOM 5593 N N . ASN A 1 710 ? 20.788 14.319 -55.831 1.00 72.31 710 ASN A N 1
ATOM 5594 C CA . ASN A 1 710 ? 21.004 14.880 -57.166 1.00 72.31 710 ASN A CA 1
ATOM 5595 C C . ASN A 1 710 ? 22.467 14.833 -57.642 1.00 72.31 710 ASN A C 1
ATOM 5597 O O . ASN A 1 710 ? 22.700 14.738 -58.848 1.00 72.31 710 ASN A O 1
ATOM 5601 N N . ASP A 1 711 ? 23.450 14.924 -56.739 1.00 72.69 711 ASP A N 1
ATOM 5602 C CA . ASP A 1 711 ? 24.876 14.871 -57.104 1.00 72.69 711 ASP A CA 1
ATOM 5603 C C . ASP A 1 711 ? 25.315 13.425 -57.381 1.00 72.69 711 ASP A C 1
ATOM 5605 O O . ASP A 1 711 ? 26.093 13.173 -58.305 1.00 72.69 711 ASP A O 1
ATOM 5609 N N . ARG A 1 712 ? 24.756 12.457 -56.635 1.00 75.25 712 ARG A N 1
ATOM 5610 C CA . ARG A 1 712 ? 24.935 11.020 -56.915 1.00 75.25 712 ARG A CA 1
ATOM 5611 C C . ARG A 1 712 ? 24.289 10.650 -58.239 1.00 75.25 712 ARG A C 1
ATOM 5613 O O . ARG A 1 712 ? 24.911 9.958 -59.039 1.00 75.25 712 ARG A O 1
ATOM 5620 N N . GLU A 1 713 ? 23.068 11.117 -58.479 1.00 81.31 713 GLU A N 1
ATOM 5621 C CA . GLU A 1 713 ? 22.346 10.885 -59.729 1.00 81.31 713 GLU A CA 1
ATOM 5622 C C . GLU A 1 713 ? 23.100 11.494 -60.917 1.00 81.31 713 GLU A C 1
ATOM 5624 O O . GLU A 1 713 ? 23.224 10.868 -61.964 1.00 81.31 713 GLU A O 1
ATOM 5629 N N . LEU A 1 714 ? 23.693 12.679 -60.746 1.00 83.31 714 LEU A N 1
ATOM 5630 C CA . LEU A 1 714 ? 24.501 13.312 -61.783 1.00 83.31 714 LEU A CA 1
ATOM 5631 C C . LEU A 1 714 ? 25.788 12.534 -62.073 1.00 83.31 714 LEU A C 1
ATOM 5633 O O . LEU A 1 714 ? 26.082 12.288 -63.240 1.00 83.31 714 LEU A O 1
ATOM 5637 N N . LEU A 1 715 ? 26.530 12.104 -61.046 1.00 85.69 715 LEU A N 1
ATOM 5638 C CA . LEU A 1 715 ? 27.705 11.249 -61.244 1.00 85.69 715 LEU A CA 1
ATOM 5639 C C . LEU A 1 715 ? 27.315 9.922 -61.913 1.00 85.69 715 LEU A C 1
ATOM 5641 O O . LEU A 1 715 ? 27.991 9.475 -62.838 1.00 85.69 715 LEU A O 1
ATOM 5645 N N . THR A 1 716 ? 26.193 9.333 -61.499 1.00 85.62 716 THR A N 1
ATOM 5646 C CA . THR A 1 716 ? 25.619 8.131 -62.121 1.00 85.62 716 THR A CA 1
ATOM 5647 C C . THR A 1 716 ? 25.337 8.389 -63.599 1.00 85.62 716 THR A C 1
ATOM 5649 O O . THR A 1 716 ? 25.847 7.676 -64.455 1.00 85.62 716 THR A O 1
ATOM 5652 N N . ASN A 1 717 ? 24.628 9.467 -63.932 1.00 86.06 717 ASN A N 1
ATOM 5653 C CA . ASN A 1 717 ? 24.322 9.837 -65.312 1.00 86.06 717 ASN A CA 1
ATOM 5654 C C . ASN A 1 717 ? 25.588 10.072 -66.143 1.00 86.06 717 ASN A C 1
ATOM 5656 O O . ASN A 1 717 ? 25.669 9.586 -67.267 1.00 86.06 717 ASN A O 1
ATOM 5660 N N . ILE A 1 718 ? 26.607 10.743 -65.596 1.00 87.94 718 ILE A N 1
ATOM 5661 C CA . ILE A 1 718 ? 27.892 10.920 -66.285 1.00 87.94 718 ILE A CA 1
ATOM 5662 C C . ILE A 1 718 ? 28.513 9.561 -66.604 1.00 87.94 718 ILE A C 1
ATOM 5664 O O . ILE A 1 718 ? 28.981 9.358 -67.721 1.00 87.94 718 ILE A O 1
ATOM 5668 N N . LEU A 1 719 ? 28.507 8.613 -65.666 1.00 86.94 719 LEU A N 1
ATOM 5669 C CA . LEU A 1 719 ? 29.126 7.303 -65.862 1.00 86.94 719 LEU A CA 1
ATOM 5670 C C . LEU A 1 719 ? 28.302 6.370 -66.771 1.00 86.94 719 LEU A C 1
ATOM 5672 O O . LEU A 1 719 ? 28.911 5.629 -67.540 1.00 86.94 719 LEU A O 1
ATOM 5676 N N . TYR A 1 720 ? 26.969 6.466 -66.784 1.00 85.44 720 TYR A N 1
ATOM 5677 C CA . TYR A 1 720 ? 26.079 5.615 -67.593 1.00 85.44 720 TYR A CA 1
ATOM 5678 C C . TYR A 1 720 ? 25.795 6.148 -69.008 1.00 85.44 720 TYR A C 1
ATOM 5680 O O . TYR A 1 720 ? 25.639 5.365 -69.941 1.00 85.44 720 TYR A O 1
ATOM 5688 N N . VAL A 1 721 ? 25.741 7.466 -69.216 1.00 87.56 721 VAL A N 1
ATOM 5689 C CA . VAL A 1 721 ? 25.424 8.045 -70.533 1.00 87.56 721 VAL A CA 1
ATOM 5690 C C . VAL A 1 721 ? 26.625 7.912 -71.475 1.00 87.56 721 VAL A C 1
ATOM 5692 O O . VAL A 1 721 ? 27.741 8.297 -71.131 1.00 87.56 721 VAL A O 1
ATOM 5695 N N . HIS A 1 722 ? 26.421 7.362 -72.674 1.00 80.75 722 HIS A N 1
ATOM 5696 C CA . HIS A 1 722 ? 27.484 7.234 -73.685 1.00 80.75 722 HIS A CA 1
ATOM 5697 C C . HIS A 1 722 ? 27.711 8.516 -74.498 1.00 80.75 722 HIS A C 1
ATOM 5699 O O . HIS A 1 722 ? 28.793 8.709 -75.047 1.00 80.75 722 HIS A O 1
ATOM 5705 N N . ASP A 1 723 ? 26.708 9.395 -74.572 1.00 84.31 723 ASP A N 1
ATOM 5706 C CA . ASP A 1 723 ? 26.787 10.650 -75.316 1.00 84.31 723 ASP A CA 1
ATOM 5707 C C . ASP A 1 723 ? 27.366 11.788 -74.455 1.00 84.31 723 ASP A C 1
ATOM 5709 O O . ASP A 1 723 ? 26.687 12.407 -73.629 1.00 84.31 723 ASP A O 1
ATOM 5713 N N . ASN A 1 724 ? 28.638 12.098 -74.698 1.00 83.25 724 ASN A N 1
ATOM 5714 C CA . ASN A 1 724 ? 29.361 13.190 -74.048 1.00 83.25 724 ASN A CA 1
ATOM 5715 C C . ASN A 1 724 ? 28.739 14.580 -74.314 1.00 83.25 724 ASN A C 1
ATOM 5717 O O . ASN A 1 724 ? 28.878 15.484 -73.484 1.00 83.25 724 ASN A O 1
ATOM 5721 N N . LEU A 1 725 ? 28.027 14.777 -75.433 1.00 82.69 725 LEU A N 1
ATOM 5722 C CA . LEU A 1 725 ? 27.325 16.035 -75.719 1.00 82.69 725 LEU A CA 1
ATOM 5723 C C . LEU A 1 725 ? 26.093 16.197 -74.828 1.00 82.69 725 LEU A C 1
ATOM 5725 O O . LEU A 1 725 ? 25.818 17.308 -74.367 1.00 82.69 725 LEU A O 1
ATOM 5729 N N . LEU A 1 726 ? 25.388 15.098 -74.545 1.00 84.00 726 LEU A N 1
ATOM 5730 C CA . LEU A 1 726 ? 24.244 15.090 -73.637 1.00 84.00 726 LEU A CA 1
ATOM 5731 C C . LEU A 1 726 ? 24.683 15.399 -72.201 1.00 84.00 726 LEU A C 1
ATOM 5733 O O . LEU A 1 726 ? 24.084 16.257 -71.553 1.00 84.00 726 LEU A O 1
ATOM 5737 N N . ILE A 1 727 ? 25.786 14.788 -71.750 1.00 85.88 727 ILE A N 1
ATOM 5738 C CA . ILE A 1 727 ? 26.398 15.074 -70.442 1.00 85.88 727 ILE A CA 1
ATOM 5739 C C . ILE A 1 727 ? 26.776 16.557 -70.337 1.00 85.88 727 ILE A C 1
ATOM 5741 O O . ILE A 1 727 ? 26.429 17.230 -69.365 1.00 85.88 727 ILE A O 1
ATOM 5745 N N . LYS A 1 728 ? 27.450 17.097 -71.362 1.00 83.25 728 LYS A N 1
ATOM 5746 C CA . LYS A 1 728 ? 27.849 18.509 -71.401 1.00 83.25 728 LYS A CA 1
ATOM 5747 C C . LYS A 1 728 ? 26.637 19.442 -71.348 1.00 83.25 728 LYS A C 1
ATOM 5749 O O . LYS A 1 728 ? 26.646 20.407 -70.590 1.00 83.25 728 LYS A O 1
ATOM 5754 N N . LYS A 1 729 ? 25.585 19.155 -72.120 1.00 83.00 729 LYS A N 1
ATOM 5755 C CA . LYS A 1 729 ? 24.351 19.954 -72.147 1.00 83.00 729 LYS A CA 1
ATOM 5756 C C . LYS A 1 729 ? 23.641 19.957 -70.789 1.00 83.00 729 LYS A C 1
ATOM 5758 O O . LYS A 1 729 ? 23.168 21.011 -70.366 1.00 83.00 729 LYS A O 1
ATOM 5763 N N . GLU A 1 730 ? 23.598 18.820 -70.098 1.00 81.94 730 GLU A N 1
ATOM 5764 C CA . GLU A 1 730 ? 23.013 18.705 -68.755 1.00 81.94 730 GLU A CA 1
ATOM 5765 C C . GLU A 1 730 ? 23.810 19.516 -67.718 1.00 81.94 730 GLU A C 1
ATOM 5767 O O . GLU A 1 730 ? 23.228 20.290 -66.955 1.00 81.94 730 GLU A O 1
ATOM 5772 N N . LEU A 1 731 ? 25.147 19.428 -67.741 1.00 81.75 731 LEU A N 1
ATOM 5773 C CA . LEU A 1 731 ? 26.015 20.212 -66.854 1.00 81.75 731 LEU A CA 1
ATOM 5774 C C . LEU A 1 731 ? 25.880 21.726 -67.089 1.00 81.75 731 LEU A C 1
ATOM 5776 O O . LEU A 1 731 ? 25.761 22.484 -66.126 1.00 81.75 731 LEU A O 1
ATOM 5780 N N . GLU A 1 732 ? 25.829 22.178 -68.345 1.00 81.25 732 GLU A N 1
ATOM 5781 C CA . GLU A 1 732 ? 25.615 23.596 -68.683 1.00 81.25 732 GLU A CA 1
ATOM 5782 C C . GLU A 1 732 ? 24.214 24.088 -68.274 1.00 81.25 732 GLU A C 1
ATOM 5784 O O . GLU A 1 732 ? 24.061 25.184 -67.729 1.00 81.25 732 GLU A O 1
ATOM 5789 N N . THR A 1 733 ? 23.183 23.252 -68.444 1.00 78.94 733 THR A N 1
ATOM 5790 C CA . THR A 1 733 ? 21.807 23.571 -68.021 1.00 78.94 733 THR A CA 1
ATOM 5791 C C . THR A 1 733 ? 21.716 23.761 -66.504 1.00 78.94 733 THR A C 1
ATOM 5793 O O . THR A 1 733 ? 20.985 24.633 -66.027 1.00 78.94 733 THR A O 1
ATOM 5796 N N . ARG A 1 734 ? 22.483 22.985 -65.727 1.00 69.56 734 ARG A N 1
ATOM 5797 C CA . ARG A 1 734 ? 22.545 23.110 -64.262 1.00 69.56 734 ARG A CA 1
ATOM 5798 C C . ARG A 1 734 ? 23.408 24.284 -63.799 1.00 69.56 734 ARG A C 1
ATOM 5800 O O . ARG A 1 734 ? 22.997 24.977 -62.870 1.00 69.56 734 ARG A O 1
ATOM 5807 N N . LYS A 1 735 ? 24.527 24.585 -64.474 1.00 69.62 735 LYS A N 1
ATOM 5808 C CA . LYS A 1 735 ? 25.329 25.802 -64.221 1.00 69.62 735 LYS A CA 1
ATOM 5809 C C . LYS A 1 735 ? 24.494 27.081 -64.347 1.00 69.62 735 LYS A C 1
ATOM 5811 O O . LYS A 1 735 ? 24.696 28.007 -63.570 1.00 69.62 735 LYS A O 1
ATOM 5816 N N . GLY A 1 736 ? 23.513 27.106 -65.254 1.00 58.19 736 GLY A N 1
ATOM 5817 C CA . GLY A 1 736 ? 22.566 28.219 -65.402 1.00 58.19 736 GLY A CA 1
ATOM 5818 C C . GLY A 1 736 ? 21.492 28.339 -64.307 1.00 58.19 736 GLY A C 1
ATOM 5819 O O . GLY A 1 736 ? 20.843 29.378 -64.221 1.00 58.19 736 GLY A O 1
ATOM 5820 N N . ARG A 1 737 ? 21.284 27.310 -63.469 1.00 54.19 737 ARG A N 1
ATOM 5821 C CA . ARG A 1 737 ? 20.255 27.288 -62.404 1.00 54.19 737 ARG A CA 1
ATOM 5822 C C . ARG A 1 737 ? 20.795 27.574 -61.001 1.00 54.19 737 ARG A C 1
ATOM 5824 O O . ARG A 1 737 ? 20.004 27.828 -60.097 1.00 54.19 737 ARG A O 1
ATOM 5831 N N . ILE A 1 738 ? 22.112 27.540 -60.800 1.00 48.12 738 ILE A N 1
ATOM 5832 C CA . ILE A 1 738 ? 22.740 27.851 -59.510 1.00 48.12 738 ILE A CA 1
ATOM 5833 C C . ILE A 1 738 ? 22.979 29.369 -59.462 1.00 48.12 738 ILE A C 1
ATOM 5835 O O . ILE A 1 738 ? 23.724 29.875 -60.303 1.00 48.12 738 ILE A O 1
ATOM 5839 N N . PRO A 1 739 ? 22.392 30.128 -58.512 1.00 40.47 739 PRO A N 1
ATOM 5840 C CA . PRO A 1 739 ? 22.700 31.544 -58.363 1.00 40.47 739 PRO A CA 1
ATOM 5841 C C . PRO A 1 739 ? 24.198 31.678 -58.103 1.00 40.47 739 PRO A C 1
ATOM 5843 O O . PRO A 1 739 ? 24.714 31.128 -57.128 1.00 40.47 739 PRO A O 1
ATOM 5846 N N . SER A 1 740 ? 24.910 32.381 -58.981 1.00 38.12 740 SER A N 1
ATOM 5847 C CA . SER A 1 740 ? 26.316 32.710 -58.773 1.00 38.12 740 SER A CA 1
ATOM 5848 C C . SER A 1 740 ? 26.473 33.334 -57.386 1.00 38.12 740 SER A C 1
ATOM 5850 O O . SER A 1 740 ? 25.899 34.394 -57.125 1.00 38.12 740 SER A O 1
ATOM 5852 N N . ALA A 1 741 ? 27.221 32.676 -56.497 1.00 37.84 741 ALA A N 1
ATOM 5853 C CA . ALA A 1 741 ? 27.548 33.228 -55.189 1.00 37.84 741 ALA A CA 1
ATOM 5854 C C . ALA A 1 741 ? 28.105 34.654 -55.368 1.00 37.84 741 ALA A C 1
ATOM 5856 O O . ALA A 1 741 ? 28.882 34.886 -56.304 1.00 37.84 741 ALA A O 1
ATOM 5857 N N . PRO A 1 742 ? 27.712 35.624 -54.523 1.00 35.31 742 PRO A N 1
ATOM 5858 C CA . PRO A 1 742 ? 28.092 37.011 -54.725 1.00 35.31 742 PRO A CA 1
ATOM 5859 C C . PRO A 1 742 ? 29.616 37.125 -54.704 1.00 35.31 742 PRO A C 1
ATOM 5861 O O . PRO A 1 742 ? 30.274 36.766 -53.724 1.00 35.31 742 PRO A O 1
ATOM 5864 N N . ARG A 1 743 ? 30.181 37.630 -55.810 1.00 35.06 743 ARG A N 1
ATOM 5865 C CA . ARG A 1 743 ? 31.572 38.086 -55.866 1.00 35.06 743 ARG A CA 1
ATOM 5866 C C . ARG A 1 743 ? 31.769 39.065 -54.712 1.00 35.06 743 ARG A C 1
ATOM 5868 O O . ARG A 1 743 ? 31.183 40.143 -54.723 1.00 35.06 743 ARG A O 1
ATOM 5875 N N . ARG A 1 744 ? 32.589 38.698 -53.723 1.00 34.22 744 ARG A N 1
ATOM 5876 C CA . ARG A 1 744 ? 33.071 39.632 -52.702 1.00 34.22 744 ARG A CA 1
ATOM 5877 C C . ARG A 1 744 ? 33.810 40.764 -53.414 1.00 34.22 744 ARG A C 1
ATOM 5879 O O . ARG A 1 744 ? 34.938 40.587 -53.865 1.00 34.22 744 ARG A O 1
ATOM 5886 N N . THR A 1 745 ? 33.155 41.910 -53.541 1.00 33.91 745 THR A N 1
ATOM 5887 C CA . THR A 1 745 ? 33.802 43.177 -53.862 1.00 33.91 745 THR A CA 1
ATOM 5888 C C . THR A 1 745 ? 34.709 43.561 -52.702 1.00 33.91 745 THR A C 1
ATOM 5890 O O . THR A 1 745 ? 34.303 43.507 -51.541 1.00 33.91 745 THR A O 1
ATOM 5893 N N . ALA A 1 746 ? 35.943 43.938 -53.026 1.00 40.50 746 ALA A N 1
ATOM 5894 C CA . ALA A 1 746 ? 36.853 44.582 -52.096 1.00 40.50 746 ALA A CA 1
ATOM 5895 C C . ALA A 1 746 ? 36.185 45.844 -51.529 1.00 40.50 746 ALA A C 1
ATOM 5897 O O . ALA A 1 746 ? 35.817 46.741 -52.284 1.00 40.50 746 ALA A O 1
ATOM 5898 N N . GLY A 1 747 ? 36.000 45.898 -50.211 1.00 34.69 747 GLY A N 1
ATOM 5899 C CA . GLY A 1 747 ? 35.458 47.077 -49.551 1.00 34.69 747 GLY A CA 1
ATOM 5900 C C . GLY A 1 747 ? 34.964 46.810 -48.135 1.00 34.69 747 GLY A C 1
ATOM 5901 O O . GLY A 1 747 ? 33.890 46.252 -47.941 1.00 34.69 747 GLY A O 1
ATOM 5902 N N . THR A 1 748 ? 35.699 47.362 -47.167 1.00 32.91 748 THR A N 1
ATOM 5903 C CA . THR A 1 748 ? 35.262 47.698 -45.796 1.00 32.91 748 THR A CA 1
ATOM 5904 C C . THR A 1 748 ? 35.284 46.576 -44.747 1.00 32.91 748 THR A C 1
ATOM 5906 O O . THR A 1 748 ? 34.262 46.025 -44.355 1.00 32.91 748 THR A O 1
ATOM 5909 N N . LEU A 1 749 ? 36.474 46.324 -44.192 1.00 34.44 749 LEU A N 1
ATOM 5910 C CA . LEU A 1 749 ? 36.642 45.816 -42.827 1.00 34.44 749 LEU A CA 1
ATOM 5911 C C . LEU A 1 749 ? 36.779 47.026 -41.889 1.00 34.44 749 LEU A C 1
ATOM 5913 O O . LEU A 1 749 ? 37.805 47.701 -41.885 1.00 34.44 749 LEU A O 1
ATOM 5917 N N . LYS A 1 750 ? 35.734 47.305 -41.103 1.00 32.28 750 LYS A N 1
ATOM 5918 C CA . LYS A 1 750 ? 35.825 48.083 -39.860 1.00 32.28 750 LYS A CA 1
ATOM 5919 C C . LYS A 1 750 ? 35.344 47.206 -38.700 1.00 32.28 750 LYS A C 1
ATOM 5921 O O . LYS A 1 750 ? 34.156 46.953 -38.571 1.00 32.28 750 LYS A O 1
ATOM 5926 N N . VAL A 1 751 ? 36.333 46.731 -37.941 1.00 37.56 751 VAL A N 1
ATOM 5927 C CA . VAL A 1 751 ? 36.436 46.665 -36.471 1.00 37.56 751 VAL A CA 1
ATOM 5928 C C . VAL A 1 751 ? 35.191 46.245 -35.674 1.00 37.56 751 VAL A C 1
ATOM 5930 O O . VAL A 1 751 ? 34.248 47.015 -35.541 1.00 37.56 751 VAL A O 1
ATOM 5933 N N . HIS A 1 752 ? 35.289 45.096 -34.993 1.00 27.81 752 HIS A N 1
ATOM 5934 C CA . HIS A 1 752 ? 35.174 45.057 -33.528 1.00 27.81 752 HIS A CA 1
ATOM 5935 C C . HIS A 1 752 ? 35.821 43.787 -32.959 1.00 27.81 752 HIS A C 1
ATOM 5937 O O . HIS A 1 752 ? 35.184 42.776 -32.685 1.00 27.81 752 HIS A O 1
ATOM 5943 N N . GLU A 1 753 ? 37.135 43.885 -32.786 1.00 32.94 753 GLU A N 1
ATOM 5944 C CA . GLU A 1 753 ? 37.909 43.137 -31.804 1.00 32.94 753 GLU A CA 1
ATOM 5945 C C . GLU A 1 753 ? 37.858 43.949 -30.507 1.00 32.94 753 GLU A C 1
ATOM 5947 O O . GLU A 1 753 ? 38.232 45.125 -30.507 1.00 32.94 753 GLU A O 1
ATOM 5952 N N . THR A 1 754 ? 37.357 43.388 -29.404 1.00 29.45 754 THR A N 1
ATOM 5953 C CA . THR A 1 754 ? 37.748 43.857 -28.066 1.00 29.45 754 THR A CA 1
ATOM 5954 C C . THR A 1 754 ? 37.406 42.851 -26.968 1.00 29.45 754 THR A C 1
ATOM 5956 O O . THR A 1 754 ? 36.275 42.385 -26.865 1.00 29.45 754 THR A O 1
ATOM 5959 N N . LYS A 1 755 ? 38.399 42.686 -26.081 1.00 28.67 755 LYS A N 1
ATOM 5960 C CA . LYS A 1 755 ? 38.371 42.201 -24.690 1.00 28.67 755 LYS A CA 1
ATOM 5961 C C . LYS A 1 755 ? 38.446 40.685 -24.462 1.00 28.67 755 LYS A C 1
ATOM 5963 O O . LYS A 1 755 ? 37.427 40.012 -24.364 1.00 28.67 755 LYS A O 1
ATOM 5968 N N . ARG A 1 756 ? 39.647 40.207 -24.108 1.00 26.92 756 ARG A N 1
ATOM 5969 C CA . ARG A 1 756 ? 40.124 40.229 -22.703 1.00 26.92 756 ARG A CA 1
ATOM 5970 C C . ARG A 1 756 ? 41.596 39.796 -22.587 1.00 26.92 756 ARG A C 1
ATOM 5972 O O . ARG A 1 756 ? 41.902 38.614 -22.673 1.00 26.92 756 ARG A O 1
ATOM 5979 N N . GLN A 1 757 ? 42.464 40.766 -22.322 1.00 27.52 757 GLN A N 1
ATOM 5980 C CA . GLN A 1 757 ? 43.708 40.633 -21.557 1.00 27.52 757 GLN A CA 1
ATOM 5981 C C . GLN A 1 757 ? 43.985 41.989 -20.876 1.00 27.52 757 GLN A C 1
ATOM 5983 O O . GLN A 1 757 ? 43.380 42.979 -21.282 1.00 27.52 757 GLN A O 1
ATOM 5988 N N . GLU A 1 758 ? 44.873 41.976 -19.877 1.00 30.73 758 GLU A N 1
ATOM 5989 C CA . GLU A 1 758 ? 45.085 42.914 -18.750 1.00 30.73 758 GLU A CA 1
ATOM 5990 C C . GLU A 1 758 ? 44.248 42.507 -17.522 1.00 30.73 758 GLU A C 1
ATOM 5992 O O . GLU A 1 758 ? 43.032 42.374 -17.605 1.00 30.73 758 GLU A O 1
ATOM 5997 N N . GLU A 1 759 ? 44.840 42.150 -16.381 1.00 28.81 759 GLU A N 1
ATOM 5998 C CA . GLU A 1 759 ? 45.988 42.788 -15.726 1.00 28.81 759 GLU A CA 1
ATOM 5999 C C . GLU A 1 759 ? 47.063 41.793 -15.249 1.00 28.81 759 GLU A C 1
ATOM 6001 O O . GLU A 1 759 ? 46.774 40.694 -14.771 1.00 28.81 759 GLU A O 1
ATOM 6006 N N . ALA A 1 760 ? 48.315 42.237 -15.354 1.00 31.33 760 ALA A N 1
ATOM 6007 C CA . ALA A 1 760 ? 49.449 41.776 -14.570 1.00 31.33 760 ALA A CA 1
ATOM 6008 C C . ALA A 1 760 ? 49.875 42.936 -13.659 1.00 31.33 760 ALA A C 1
ATOM 6010 O O . ALA A 1 760 ? 49.955 44.056 -14.151 1.00 31.33 760 ALA A O 1
ATOM 6011 N N . GLU A 1 761 ? 50.136 42.661 -12.378 1.00 31.30 761 GLU A N 1
ATOM 6012 C CA . GLU A 1 761 ? 51.296 43.129 -11.591 1.00 31.30 761 GLU A CA 1
ATOM 6013 C C . GLU A 1 761 ? 51.107 42.784 -10.101 1.00 31.30 761 GLU A C 1
ATOM 6015 O O . GLU A 1 761 ? 50.052 43.047 -9.527 1.00 31.30 761 GLU A O 1
ATOM 6020 N N . GLY A 1 762 ? 52.140 42.202 -9.473 1.00 27.83 762 GLY A N 1
ATOM 6021 C CA . GLY A 1 762 ? 52.238 42.106 -8.012 1.00 27.83 762 GLY A CA 1
ATOM 6022 C C . GLY A 1 762 ? 52.935 40.864 -7.440 1.00 27.83 762 GLY A C 1
ATOM 6023 O O . GLY A 1 762 ? 52.266 39.923 -7.037 1.00 27.83 762 GLY A O 1
ATOM 6024 N N . ASP A 1 763 ? 54.261 40.960 -7.313 1.00 27.38 763 ASP A N 1
ATOM 6025 C CA . ASP A 1 763 ? 55.127 40.392 -6.258 1.00 27.38 763 ASP A CA 1
ATOM 6026 C C . ASP A 1 763 ? 55.675 38.938 -6.255 1.00 27.38 763 ASP A C 1
ATOM 6028 O O . ASP A 1 763 ? 55.002 37.960 -5.951 1.00 27.38 763 ASP A O 1
ATOM 6032 N N . ILE A 1 764 ? 57.003 38.891 -6.485 1.00 32.56 764 ILE A N 1
ATOM 6033 C CA . ILE A 1 764 ? 58.102 38.307 -5.673 1.00 32.56 764 ILE A CA 1
ATOM 6034 C C . ILE A 1 764 ? 58.025 36.821 -5.259 1.00 32.56 764 ILE A C 1
ATOM 6036 O O . ILE A 1 764 ? 57.228 36.433 -4.412 1.00 32.56 764 ILE A O 1
ATOM 6040 N N . GLY A 1 765 ? 59.023 36.025 -5.691 1.00 27.41 765 GLY A N 1
ATOM 6041 C CA . GLY A 1 765 ? 59.368 34.773 -4.995 1.00 27.41 765 GLY A CA 1
ATOM 6042 C C . GLY A 1 765 ? 60.219 33.733 -5.736 1.00 27.41 765 GLY A C 1
ATOM 6043 O O . GLY A 1 765 ? 59.742 32.642 -6.004 1.00 27.41 765 GLY A O 1
ATOM 6044 N N . ASP A 1 766 ? 61.466 34.085 -6.049 1.00 29.06 766 ASP A N 1
ATOM 6045 C CA . ASP A 1 766 ? 62.689 33.254 -6.096 1.00 29.06 766 ASP A CA 1
ATOM 6046 C C . ASP A 1 766 ? 62.591 31.705 -5.914 1.00 29.06 766 ASP A C 1
ATOM 6048 O O . ASP A 1 766 ? 62.211 31.224 -4.845 1.00 29.06 766 ASP A O 1
ATOM 6052 N N . LYS A 1 767 ? 63.067 30.941 -6.925 1.00 30.73 767 LYS A N 1
ATOM 6053 C CA . LYS A 1 767 ? 64.103 29.861 -6.876 1.00 30.73 767 LYS A CA 1
ATOM 6054 C C . LYS A 1 767 ? 63.871 28.703 -7.868 1.00 30.73 767 LYS A C 1
ATOM 6056 O O . LYS A 1 767 ? 62.863 28.013 -7.801 1.00 30.73 767 LYS A O 1
ATOM 6061 N N . GLY A 1 768 ? 64.918 28.374 -8.643 1.00 27.47 768 GLY A N 1
ATOM 6062 C CA . GLY A 1 768 ? 65.301 26.963 -8.848 1.00 27.47 768 GLY A CA 1
ATOM 6063 C C . GLY A 1 768 ? 65.347 26.365 -10.263 1.00 27.47 768 GLY A C 1
ATOM 6064 O O . GLY A 1 768 ? 64.579 25.467 -10.562 1.00 27.47 768 GLY A O 1
ATOM 6065 N N . VAL A 1 769 ? 66.301 26.822 -11.082 1.00 30.09 769 VAL A N 1
ATOM 6066 C CA . VAL A 1 769 ? 67.265 26.043 -11.906 1.00 30.09 769 VAL A CA 1
ATOM 6067 C C . VAL A 1 769 ? 66.873 24.663 -12.495 1.00 30.09 769 VAL A C 1
ATOM 6069 O O . VAL A 1 769 ? 66.725 23.685 -11.769 1.00 30.09 769 VAL A O 1
ATOM 6072 N N . GLY A 1 770 ? 67.010 24.573 -13.830 1.00 28.80 770 GLY A N 1
ATOM 6073 C CA . GLY A 1 770 ? 67.484 23.395 -14.589 1.00 28.80 770 GLY A CA 1
ATOM 6074 C C . GLY A 1 770 ? 66.382 22.565 -15.267 1.00 28.80 770 GLY A C 1
ATOM 6075 O O . GLY A 1 770 ? 65.393 22.234 -14.640 1.00 28.80 770 GLY A O 1
ATOM 6076 N N . SER A 1 771 ? 66.438 22.138 -16.530 1.00 29.03 771 SER A N 1
ATOM 6077 C CA . SER A 1 771 ? 67.502 22.121 -17.533 1.00 29.03 771 SER A CA 1
ATOM 6078 C C . SER A 1 771 ? 66.856 21.840 -18.896 1.00 29.03 771 SER A C 1
ATOM 6080 O O . SER A 1 771 ? 65.990 20.978 -19.020 1.00 29.03 771 SER A O 1
ATOM 6082 N N . THR A 1 772 ? 67.308 22.550 -19.921 1.00 27.88 772 THR A N 1
ATOM 6083 C CA . THR A 1 772 ? 67.129 22.265 -21.351 1.00 27.88 772 THR A CA 1
ATOM 6084 C C . THR A 1 772 ? 67.610 20.867 -21.746 1.00 27.88 772 THR A C 1
ATOM 6086 O O . THR A 1 772 ? 68.715 20.493 -21.362 1.00 27.88 772 THR A O 1
ATOM 6089 N N . GLN A 1 773 ? 66.887 20.197 -22.651 1.00 29.56 773 GLN A N 1
ATOM 6090 C CA . GLN A 1 773 ? 67.504 19.528 -23.804 1.00 29.56 773 GLN A CA 1
ATOM 6091 C C . GLN A 1 773 ? 66.505 19.318 -24.956 1.00 29.56 773 GLN A C 1
ATOM 6093 O O . GLN A 1 773 ? 65.459 18.692 -24.810 1.00 29.56 773 GLN A O 1
ATOM 6098 N N . HIS A 1 774 ? 66.877 19.886 -26.104 1.00 27.81 774 HIS A N 1
ATOM 6099 C CA . HIS A 1 774 ? 66.401 19.564 -27.446 1.00 27.81 774 HIS A CA 1
ATOM 6100 C C . HIS A 1 774 ? 66.641 18.085 -27.787 1.00 27.81 774 HIS A C 1
ATOM 6102 O O . HIS A 1 774 ? 67.647 17.540 -27.346 1.00 27.81 774 HIS A O 1
ATOM 6108 N N . ILE A 1 775 ? 65.811 17.502 -28.663 1.00 30.03 775 ILE A N 1
ATOM 6109 C CA . ILE A 1 775 ? 66.221 16.844 -29.922 1.00 30.03 775 ILE A CA 1
ATOM 6110 C C . ILE A 1 775 ? 64.983 16.634 -30.821 1.00 30.03 775 ILE A C 1
ATOM 6112 O O . ILE A 1 775 ? 63.850 16.537 -30.363 1.00 30.03 775 ILE A O 1
ATOM 6116 N N . ALA A 1 776 ? 65.284 16.694 -32.114 1.00 29.70 776 ALA A N 1
ATOM 6117 C CA . ALA A 1 776 ? 64.513 16.866 -33.338 1.00 29.70 776 ALA A CA 1
ATOM 6118 C C . ALA A 1 776 ? 63.565 15.704 -33.754 1.00 29.70 776 ALA A C 1
ATOM 6120 O O . ALA A 1 776 ? 63.585 14.642 -33.134 1.00 29.70 776 ALA A O 1
ATOM 6121 N N . PRO A 1 777 ? 62.746 15.907 -34.813 1.00 38.34 777 PRO A N 1
ATOM 6122 C CA . PRO A 1 777 ? 61.688 15.003 -35.265 1.00 38.34 777 PRO A CA 1
ATOM 6123 C C . PRO A 1 777 ? 62.186 14.017 -36.331 1.00 38.34 777 PRO A C 1
ATOM 6125 O O . PRO A 1 777 ? 63.180 14.285 -37.008 1.00 38.34 777 PRO A O 1
ATOM 6128 N N . VAL A 1 778 ? 61.470 12.906 -36.524 1.00 31.14 778 VAL A N 1
ATOM 6129 C CA . VAL A 1 778 ? 61.742 11.951 -37.608 1.00 31.14 778 VAL A CA 1
ATOM 6130 C C . VAL A 1 778 ? 60.430 11.384 -38.167 1.00 31.14 778 VAL A C 1
ATOM 6132 O O . VAL A 1 778 ? 59.741 10.653 -37.464 1.00 31.14 778 VAL A O 1
ATOM 6135 N N . ILE A 1 779 ? 60.215 11.744 -39.443 1.00 35.72 779 ILE A N 1
ATOM 6136 C CA . ILE A 1 779 ? 59.490 11.095 -40.560 1.00 35.72 779 ILE A CA 1
ATOM 6137 C C . ILE A 1 779 ? 57.970 10.965 -40.447 1.00 35.72 779 ILE A C 1
ATOM 6139 O O . ILE A 1 779 ? 57.478 10.110 -39.683 1.00 35.72 779 ILE A O 1
#

Foldseek 3Di:
DDDDDDDDDDDDDDDDDDDDDDDDDDDDDDDDDDDDDDDDDDDDDDDDDDDDDDPPVVVVPPDDDPDDDDDPDFQVVLLVVLVVCVVVVHFDPLPDDQDQDWAAWQVRDIDGLQQAAAEDDPDCQWPNNCCVVQVQDGTYGHVVNVVVQVPDPDHSPVCSCQRNVRHRHDDQWDPDDPPAIAGDPRLLVCLQRPVQSSLVSCLVVVVVVVLLQDDPPDDDDDDDDDSSVVRPPHSVNSLVSQQQRWAQFQLRDTGGLLLAAEPDPQCLLQEQPPVCPDDDDRDCPPVVPPPDPSSVSNVVQVVDVVRRARGLHYRRRYHPDPPSVPCSSVCSVSSNYHSHDDLVSLLVSLVVCVVPQDDLVNLLSSLVSSLCRLVDPPPDPPPDPCDPVNSVVSLVVSLVSLQVDLRDWAQDDDPRPGIDRHGLVQEACEEDPLQPRHHHVCVSNVVNCCRNCVRNVRHYDAQVSLLVSQLPDDLPCVVSLLSSLLRNLVRLPDDDPDPDDRPPQQQGQRFWWQAADDPDPDRDIDGHGLPPLQEAAEADVVSCQFCHNQTTYTPHHPVSCVPPSNVSVCVVSVCVCRYQVNFFPDKDKDFADKDWDVVLLVLQLLLLVLLLVLQDPVDDPVLSVLSSVQSNQETEIETQWMWMWTWGQRPNDTTTTDTDTDQWDWDQDPVSHIYIYGHDDPVCVVLQQGDLVVLVVSCVSSVRPPPDPVSSVLSNCSRNDPDPVVNVVVVVVVVVVDPDDDDPDDDDDDDDDDDDDDDDDDDDDDDDDDDDDDDDDDD

Organism: NCBI:txid2587402